Protein 7Y5S (pdb70)

Nearest PDB structures (foldseek):
  7y5s-assembly1_A  TM=1.002E+00  e=1.351E-89  Klebsiella phage Kp7
  7y5s-assembly1_A  TM=1.002E+00  e=1.212E-89  Klebsiella phage Kp7
  7y5s-assembly1_A  TM=1.002E+00  e=1.212E-89  Klebsiella phage Kp7

Organism: NCBI:txid2936515

Foldseek 3Di:
DPWDFDQDLVVLDDDACQVVLLVQLVVCLVVLVAEDEDEQHPHATEHEAADAQQHPPAAEDAADADPPGEHSGGHAYEYDAQDSYEHAYHYPWQETENYEHHHAADHAYSHEYEGYEAEYSDADDLQDAAGYEHYYYKNHAAYEYENYEYERGQEYYEYEHEDADPPCPPQLQADTMDYEHYHYEQYEYYAHQEHYEAEYERHAQDYYNAEYYNYEYEARAQAGEDHEFEYPCNSCVVPVPPDQLSRANEQEAYHDAYEYEYAQPRAYEYYYYYRYEAYAYEYEYHYEHEYEYEAEEQHAHEYAYYYDYPYDYHYYYNYQHPLLVPQARYDYLQWDHPWAQADDDEPLRHGPHTDIDQSQDCPVVAAWHWDWDDDDDTDIDIDGDPPPFQADFDWAADSSHDGHRIYTQWGCGPVRDDIDRRPDDFDWDDDPVRWGWTGDDVPDTDIPDPPDDDDDDPVGHDQWDDDQFWIAHPVGIHTPDPDPDDDADPVGGDDDDDDPPPDDD/DPWDFDQDLVVLDDDACQVVLLVQLVVCLVVLVAEDEDEQHPHATEHEAADAQQHPPAAEDAADADPPGEHSGGHAYEYDAQDSYEHAYHYPWQETENYEHHHAADHAYSHEYEGYEAEYSDADDLQDAAGYEHYYYKNHAAYEYENYEYERGQEYYEYEHEDADPPCPPQLQADTMDYEHYHYEQYEYYAHQEHYEAEYERHAQDYYNAEYYNYEYEARAQAGEDHEFEYPCNSCVVPVPPDQLSRANEQEAYHDAYEYEYAQPRAYEYYYYYRYEAYAYEYEYHYEHEYEYEAEEQHAHEYAYYYDYPYDYHYYYNYQHPLLVPQARYDYLQWGHPWAQADDDEPLRHGPHTDIDQSQDCPVVAAWHWDWDDDDDTDIDIDGDPPPFQADFDWAADSSHDGHRIYTQWGCGPVRDDIDRRPDDFDWDDDPVRWGWTGDDVPDTDIPDPPDDDDDDPVGHDQWDDDQFWIAHPVGIHTPDPDPDDDADPVGGDDDDDDPPPDDD/DPWDFDQDLVVLDDDACQVVLLVQLVVCLVVLVAEDEDEQHPHATEHEAADAQQHPPAAEDAADADPPGEHSGGHAYEYDAQDSYEHAYHYPWQETENYEHHHAADHAYSHEYEGYEAEYSDADDLQDAAGYEHYYYKNHAAYEYENYEYERGQEYYEYEHEDADPPCPPQLQADTMDYEHYHYEQYEYYAHQEHYEAEYERHAQDYYNAEYYNYEYEARAQAGEDHEFEYPCNSCVVPVPPDQLSRANEQEAYHDAYEYEYAQPRAYEYYYYYRYEAYAYEYEYHYEHEYEYEAEEQHAHEYAYYYDYPYDYHYYYNYQHPLLVPQARYDYLQWDHPWAQADDDEPLRHGPHTDIDQSQDCPVVAAWHWDWDDDDDTDIDIDGDPPPFQADFDWAADSSHDGHRIYTQWGCGPVRDDIDRRPDDFDWDDDPVRWGWTGDDVPDTDIPDPPDDDDDDPVGHDQWDDDQFWIAHPVGIHTPDPDPDDDADPVGGDDDDDDPPPDDD

Sequence (1515 aa):
FGAVADYNPTTKTGTDNTQAFRNAVAAAIAQNIRNVYAPGGPSAYMTTGEINLGGEGFTGGEGSRDVWRGITQGVHFFGDGPYSTIIAFNPPNTDAPCFSARGGWGTHSPRALSKLAIEPVNWADYNATSSGTGVLLQGCCFVPVTDVHIGRFHRGIHFWNKLQGTDDPTNTFTKGDFTEFNRITRVRVFNCDIDVDYQVSLGNNSFHGNSFTDCMCQINSYGGIGMRMWDDGSRNAIRPSSLPYEYIANVYNNKHEINWFGSDARTCYLMHIDKAQGRGCNGDMTVEAAVTLRAIGQYWYQSFGSLHSISAINTVVDGDTDTATRPVAFMWMNSAYPQVNFDGTDPLLTSGLTPRQYDLNNSGNTGMELLNIRGANTGAIWSIQNGAALGWILGRRAQADSRKGTRSVWQFSYNGEVIKSVSAANVGLQNSTGAGFGMLGDTLLRPYAASTISLGSPTYPFTRLRTTDWTVDTNGIVPVQDGIKNIGSSSLRVGTVFAATGTINFGAVADYNPTTKTGTDNTQAFRNAVAAAIAQNIRNVYAPGGPSAYMTTGEINLGGEGFTGGEGSRDVWRGITQGVHFFGDGPYSTIIAFNPPNTDAPCFSARGGWGTHSPRALSKLAIEPVNWADYNATSSGTGVLLQGCCFVPVTDVHIGRFHRGIHFWNKLQGTDDPTNTFTKGDFTEFNRITRVRVFNCDIDVDYQVSLGNNSFHGNSFTDCMCQINSYGGIGMRMWDDGSRNAIRPSSLPYEYIANVYNNKHEINWFGSDARTCYLMHIDKAQGRGCNGDMTVEAAVTLRAIGQYWYQSFGSLHSISAINTVVDGDTDTATRPVAFMWMNSAYPQVNFDGTDPLLTSGLTPRQYDLNNSGNTGMELLNIRGANTGAIWSIQNGAALGWILGRRAQADSRKGTRSVWQFSYNGEVIKSVSAANVGLQNSTGAGFGMLGDTLLRPYAASTISLGSPTYPFTRLRTTDWTVDTNGIVPVQDGIKNIGSSSLRVGTVFAATGTINFGAVADYNPTTKTGTDNTQAFRNAVAAAIAQNIRNVYAPGGPSAYMTTGEINLGGEGFTGGEGSRDVWRGITQGVHFFGDGPYSTIIAFNPPNTDAPCFSARGGWGTHSPRALSKLAIEPVNWADYNATSSGTGVLLQGCCFVPVTDVHIGRFHRGIHFWNKLQGTDDPTNTFTKGDFTEFNRITRVRVFNCDIDVDYQVSLGNNSFHGNSFTDCMCQINSYGGIGMRMWDDGSRNAIRPSSLPYEYIANVYNNKHEINWFGSDARTCYLMHIDKAQGRGCNGDMTVEAAVTLRAIGQYWYQSFGSLHSISAINTVVDGDTDTATRPVAFMWMNSAYPQVNFDGTDPLLTSGLTPRQYDLNNSGNTGMELLNIRGANTGAIWSIQNGAALGWILGRRAQADSRKGTRSVWQFSYNGEVIKSVSAANVGLQNSTGAGFGMLGDTLLRPYAASTISLGSPTYPFTRLRTTDWTVDTNGIVPVQDGIKNIGSSSLRVGTVFAATGTIN

Solvent-accessible surface area: 45911 Å² total; per-residue (Å²): 156,66,39,69,11,76,7,64,54,124,75,101,77,35,56,70,1,15,104,9,11,70,69,8,4,53,38,5,23,74,121,49,76,18,27,19,107,6,58,2,20,90,47,6,15,26,0,48,11,30,1,6,4,2,11,118,74,19,65,26,29,99,7,68,95,48,82,20,112,0,0,33,54,0,0,18,0,44,2,12,0,11,2,4,1,16,0,0,0,42,21,95,93,62,60,12,2,0,1,1,1,40,1,0,40,42,4,10,2,1,1,2,2,8,61,0,1,0,8,3,5,83,53,26,96,71,110,58,112,9,50,0,3,0,4,2,2,2,2,0,3,20,1,14,1,16,19,1,17,4,7,0,0,34,18,0,1,4,0,24,0,59,69,47,13,146,101,10,123,93,42,50,6,100,91,5,4,36,0,28,12,0,8,1,3,38,5,12,4,24,14,0,16,12,0,1,0,0,12,0,11,45,0,18,40,29,0,5,2,0,5,4,12,8,4,8,4,26,0,4,27,101,42,2,17,0,1,38,0,51,1,55,21,44,2,73,88,84,74,92,31,124,100,68,62,52,17,7,0,27,0,26,3,0,22,1,12,0,16,2,85,4,10,114,77,98,96,0,47,3,3,14,0,28,66,0,15,0,76,2,0,15,9,41,8,8,0,19,11,28,2,10,0,63,0,53,23,52,22,4,0,1,1,29,7,8,2,32,18,50,48,72,29,83,43,60,52,84,41,134,29,25,20,76,43,25,10,14,1,0,0,0,26,21,16,2,47,20,60,81,80,4,55,71,82,7,90,40,1,57,82,51,10,28,3,93,7,6,32,7,3,1,15,47,3,61,14,1,2,6,1,14,2,96,40,112,70,38,1,0,0,15,0,4,38,58,61,2,62,10,0,0,1,4,0,59,2,35,69,85,31,4,17,92,4,2,63,0,5,0,19,8,10,51,90,0,48,24,0,32,0,8,64,21,38,39,0,0,2,26,0,43,104,22,15,0,3,0,0,57,50,42,79,17,6,26,0,54,35,54,52,56,0,7,3,0,12,84,87,56,12,0,36,62,2,36,2,45,12,1,14,4,23,81,109,0,2,16,1,52,92,69,27,89,17,44,5,3,38,88,78,64,84,0,5,29,8,41,1,46,77,32,101,27,98,158,66,39,69,11,74,8,62,52,125,74,101,79,34,58,70,1,16,105,9,10,72,70,7,5,54,39,6,24,73,120,49,78,19,26,18,108,5,57,2,20,91,48,6,15,26,0,49,11,30,1,6,5,1,12,117,74,19,66,26,30,98,8,69,96,46,83,19,115,0,0,34,53,0,0,18,0,44,2,12,0,11,2,5,2,16,1,0,0,41,20,97,93,62,58,12,3,0,1,1,0,39,1,0,41,43,4,11,2,1,1,2,2,8,61,0,1,0,10,3,6,82,52,25,96,70,111,56,111,9,50,0,3,0,4,2,2,3,2,0,3,21,1,14,1,16,19,1,18,4,8,0,0,35,17,0,1,4,0,25,0,58,71,46,13,146,99,10,124,91,42,51,6,99,91,4,3,36,0,28,12,0,8,1,4,38,5,12,3,27,14,0,17,12,0,0,0,0,13,0,12,45,1,18,39,29,0,5,2,0,5,4,12,9,4,9,3,25,0,4,26,101,43,1,17,0,2,39,0,51,1,55,21,45,1,73,89,86,75,91,31,125,101,69,62,51,17,7,0,28,0,27,2,0,22,1,12,0,16,1,85,4,11,115,78,95,95,0,49,3,3,14,0,28,66,0,15,0,75,2,0,15,9,41,6,8,0,19,11,28,2,11,0,65,0,53,24,53,24,4,1,1,1,28,7,9,1,30,17,50,48,71,29,80,44,59,52,84,40,134,30,25,20,76,42,24,10,13,1,0,0,0,26,22,16,2,46,19,58,82,80,4,56,70,82,6,91,38,1,57,83,52,8,27,3,92,7,6,31,6,3,1,15,47,3,60,14,1,2,6,1,14,2,95,41,112,72,40,1,0,0,14,0,3,38,58,62,1,62,10,0,0,1,5,0,58,3,36,68,86,32,5,19,92,3,2,63,0,5,0,19,8,10,48,90,0,49,23,0,31,0,8,63,20,38,40,0,0,2,26,0,43,102,22,15,0,4,0,0,57,50,44,78,17,6,26,0,52,35,55,52,56,0,6,3,0,13,83,88,57,12,0,37,61,1,36,2,45,12,1,14,4,22,81,110,0,2,16,1,52,92,70,28,87,17,44,5,3,38,89,78,64,85,0,5,29,8,40,1,46,74,32,102,28,96,159,67,40,70,10,76,7,64,53,124,75,100,76,35,58,70,0,15,105,8,11,71,70,8,5,53,38,6,22,73,119,49,76,18,26,19,108,5,58,2,20,89,48,5,15,25,0,48,10,29,1,6,4,1,11,119,73,19,65,26,30,100,8,68,96,46,85,18,115,0,0,33,55,0,0,18,1,43,2,12,0,11,2,4,2,17,1,0,0,42,21,97,94,61,58,13,2,0,0,1,0,40,1,0,42,42,4,10,2,0,1,2,3,8,62,1,1,0,9,3,5,82,52,25,97,70,112,59,113,10,49,0,3,0,4,2,1,3,2,1,3,21,2,12,1,14,19,1,17,3,7,0,0,35,16,0,1,3,0,25,0,59,70,47,13,146,100,11,122,92,41,50,6,99,90,4,4,36,0,28,13,0,8,1,4,40,6,13,4,24,14,0,17,12,0,1,0,0,13,0,11,46,0,18,39,28,0,4,2,0,5,4,12,9,4,8,3,26,1,3,27,101,43,1,16,0,0,37,0,51,1,55,20,44,1,74,89,85,75,92,31,124,102,69,62,52,18,7,0,28,0,25,3,0,23,1,13,0,16,2,85,4,10,113,77,95,95,0,48,3,3,14,0,28,67,0,15,0,75,2,0,15,9,41,6,7,0,19,13,29,2,10,0,64,0,53,24,51,22,3,1,1,1,29,8,8,2,30,17,49,48,72,29,82,43,59,52,83,39,133,27,25,20,76,44,24,10,13,1,0,0,0,26,22,16,3,47,20,58,81,80,4,55,71,83,8,90,39,1,58,81,51,8,27,4,92,7,7,31,7,3,1,15,48,3,61,13,1,2,6,1,14,2,95,40,112,71,40,1,0,0,15,0,3,37,58,62,1,62,10,0,1,1,4,0,59,2,36,68,87,33,5,19,93,3,2,65,0,5,0,19,8,10,50,91,0,48,23,0,32,0,8,64,20,39,39,0,0,2,26,0,42,104,22,15,0,4,0,0,56,50,42,80,17,6,25,0,52,34,56,53,57,0,6,3,0,11,83,89,56,13,0,36,60,1,36,1,45,11,2,14,4,23,80,112,0,2,17,1,53,91,69,28,87,18,44,5,3,38,89,79,65,84,0,5,29,6,41,1,46,76,32,101,28,97

InterPro domains:
  IPR011050 Pectin lyase fold/virulence factor [SSF51126] (28-271)
  IPR012334 Pectin lyase fold [G3DSA:2.160.20.10] (2-328)
  IPR030392 Intramolecular chaperone auto-processing domain [PF13884] (544-606)
  IPR030392 Intramolecular chaperone auto-processing domain [PS51688] (544-668)
  IPR036388 Winged helix-like DNA-binding domain superfamily [G3DSA:1.10.10.10] (530-668)

Structure (mmCIF, N/CA/C/O backbone):
data_7Y5S
#
_entry.id   7Y5S
#
_cell.length_a   1.00
_cell.length_b   1.00
_cell.length_c   1.00
_cell.angle_alpha   90.00
_cell.angle_beta   90.00
_cell.angle_gamma   90.00
#
_symmetry.space_group_name_H-M   'P 1'
#
loop_
_atom_site.group_PDB
_atom_site.id
_atom_site.type_symbol
_atom_site.label_atom_id
_atom_site.label_alt_id
_atom_site.label_comp_id
_atom_site.label_asym_id
_atom_site.label_entity_id
_atom_site.label_seq_id
_atom_site.pdbx_PDB_ins_code
_atom_site.Cartn_x
_atom_site.Cartn_y
_atom_site.Cartn_z
_atom_site.occupancy
_atom_site.B_iso_or_equiv
_atom_site.auth_seq_id
_atom_site.auth_comp_id
_atom_site.auth_asym_id
_atom_site.auth_atom_id
_atom_site.pdbx_PDB_model_num
ATOM 1 N N . PHE A 1 38 ? 94.930 104.768 149.807 1.00 49.10 38 PHE A N 1
ATOM 2 C CA . PHE A 1 38 ? 93.478 104.752 149.691 1.00 49.10 38 PHE A CA 1
ATOM 3 C C . PHE A 1 38 ? 92.899 103.344 149.778 1.00 49.10 38 PHE A C 1
ATOM 4 O O . PHE A 1 38 ? 91.802 103.097 149.268 1.00 49.10 38 PHE A O 1
ATOM 12 N N . GLY A 1 39 ? 93.607 102.421 150.421 1.00 48.40 39 GLY A N 1
ATOM 13 C CA . GLY A 1 39 ? 93.108 101.073 150.595 1.00 48.40 39 GLY A CA 1
ATOM 14 C C . GLY A 1 39 ? 93.340 100.139 149.434 1.00 48.40 39 GLY A C 1
ATOM 15 O O . GLY A 1 39 ? 92.727 99.066 149.390 1.00 48.40 39 GLY A O 1
ATOM 16 N N . ALA A 1 40 ? 94.200 100.506 148.488 1.00 46.81 40 ALA A N 1
ATOM 17 C CA . ALA A 1 40 ? 94.505 99.658 147.344 1.00 46.81 40 ALA A CA 1
ATOM 18 C C . ALA A 1 40 ? 95.660 98.732 147.701 1.00 46.81 40 ALA A C 1
ATOM 19 O O . ALA A 1 40 ? 96.679 99.181 148.236 1.00 46.81 40 ALA A O 1
ATOM 21 N N . VAL A 1 41 ? 95.494 97.442 147.424 1.00 46.13 41 VAL A N 1
ATOM 22 C CA . VAL A 1 41 ? 96.546 96.453 147.620 1.00 46.13 41 VAL A CA 1
ATOM 23 C C . VAL A 1 41 ? 96.684 95.634 146.346 1.00 46.13 41 VAL A C 1
ATOM 24 O O . VAL A 1 41 ? 95.745 95.524 145.549 1.00 46.13 41 VAL A O 1
ATOM 28 N N . ALA A 1 42 ? 97.868 95.066 146.153 1.00 46.63 42 ALA A N 1
ATOM 29 C CA . ALA A 1 42 ? 98.185 94.260 144.978 1.00 46.63 42 ALA A CA 1
ATOM 30 C C . ALA A 1 42 ? 98.384 92.817 145.438 1.00 46.63 42 ALA A C 1
ATOM 31 O O . ALA A 1 42 ? 99.493 92.405 145.777 1.00 46.63 42 ALA A O 1
ATOM 33 N N . ASP A 1 43 ? 97.295 92.050 145.445 1.00 46.98 43 ASP A N 1
ATOM 34 C CA . ASP A 1 43 ? 97.325 90.659 145.887 1.00 46.98 43 ASP A CA 1
ATOM 35 C C . ASP A 1 43 ? 96.504 89.781 144.953 1.00 46.98 43 ASP A C 1
ATOM 36 O O . ASP A 1 43 ? 95.801 88.866 145.393 1.00 46.98 43 ASP A O 1
ATOM 41 N N . TYR A 1 44 ? 96.578 90.048 143.651 1.00 46.49 44 TYR A N 1
ATOM 42 C CA . TYR A 1 44 ? 95.833 89.249 142.688 1.00 46.49 44 TYR A CA 1
ATOM 43 C C . TYR A 1 44 ? 96.455 87.864 142.558 1.00 46.49 44 TYR A C 1
ATOM 44 O O . TYR A 1 44 ? 97.676 87.727 142.439 1.00 46.49 44 TYR A O 1
ATOM 53 N N . ASN A 1 45 ? 95.610 86.835 142.578 1.00 46.51 45 ASN A N 1
ATOM 54 C CA . ASN A 1 45 ? 96.066 85.457 142.436 1.00 46.51 45 ASN A CA 1
ATOM 55 C C . ASN A 1 45 ? 95.638 84.917 141.079 1.00 46.51 45 ASN A C 1
ATOM 56 O O . ASN A 1 45 ? 94.443 84.648 140.876 1.00 46.51 45 ASN A O 1
ATOM 61 N N . PRO A 1 46 ? 96.557 84.754 140.124 1.00 46.22 46 PRO A N 1
ATOM 62 C CA . PRO A 1 46 ? 96.159 84.227 138.807 1.00 46.22 46 PRO A CA 1
ATOM 63 C C . PRO A 1 46 ? 95.570 82.829 138.861 1.00 46.22 46 PRO A C 1
ATOM 64 O O . PRO A 1 46 ? 94.710 82.499 138.035 1.00 46.22 46 PRO A O 1
ATOM 68 N N . THR A 1 47 ? 96.014 81.992 139.802 1.00 46.99 47 THR A N 1
ATOM 69 C CA . THR A 1 47 ? 95.525 80.619 139.870 1.00 46.99 47 THR A CA 1
ATOM 70 C C . THR A 1 47 ? 94.032 80.576 140.175 1.00 46.99 47 THR A C 1
ATOM 71 O O . THR A 1 47 ? 93.276 79.831 139.539 1.00 46.99 47 THR A O 1
ATOM 75 N N . THR A 1 48 ? 93.584 81.380 141.137 1.00 46.42 48 THR A N 1
ATOM 76 C CA . THR A 1 48 ? 92.188 81.394 141.551 1.00 46.42 48 THR A CA 1
ATOM 77 C C . THR A 1 48 ? 91.396 82.544 140.945 1.00 46.42 48 THR A C 1
ATOM 78 O O . THR A 1 48 ? 90.166 82.550 141.052 1.00 46.42 48 THR A O 1
ATOM 82 N N . LYS A 1 49 ? 92.067 83.503 140.303 1.00 46.30 49 LYS A N 1
ATOM 83 C CA . LYS A 1 49 ? 91.413 84.662 139.690 1.00 46.30 49 LYS A CA 1
ATOM 84 C C . LYS A 1 49 ? 90.626 85.469 140.723 1.00 46.30 49 LYS A C 1
ATOM 85 O O . LYS A 1 49 ? 89.543 85.985 140.440 1.00 46.30 49 LYS A O 1
ATOM 91 N N . THR A 1 50 ? 91.176 85.581 141.931 1.00 46.56 50 THR A N 1
ATOM 92 C CA . THR A 1 50 ? 90.555 86.332 143.011 1.00 46.56 50 THR A CA 1
ATOM 93 C C . THR A 1 50 ? 91.542 87.350 143.565 1.00 46.56 50 THR A C 1
ATOM 94 O O . THR A 1 50 ? 92.760 87.199 143.444 1.00 46.56 50 THR A O 1
ATOM 98 N N . GLY A 1 51 ? 90.995 88.391 144.178 1.00 47.02 51 GLY A N 1
ATOM 99 C CA . GLY A 1 51 ? 91.814 89.418 144.787 1.00 47.02 51 GLY A CA 1
ATOM 100 C C . GLY A 1 51 ? 90.959 90.578 145.245 1.00 47.02 51 GLY A C 1
ATOM 101 O O . GLY A 1 51 ? 89.732 90.578 145.101 1.00 47.02 51 GLY A O 1
ATOM 102 N N . THR A 1 52 ? 91.637 91.576 145.805 1.00 46.89 52 THR A N 1
ATOM 103 C CA . THR A 1 52 ? 90.954 92.768 146.286 1.00 46.89 52 THR A CA 1
ATOM 104 C C . THR A 1 52 ? 90.604 93.682 145.119 1.00 46.89 52 THR A C 1
ATOM 105 O O . THR A 1 52 ? 91.439 93.942 144.248 1.00 46.89 52 THR A O 1
ATOM 109 N N . ASP A 1 53 ? 89.366 94.172 145.103 1.00 46.95 53 ASP A N 1
ATOM 110 C CA . ASP A 1 53 ? 88.907 95.070 144.049 1.00 46.95 53 ASP A CA 1
ATOM 111 C C . ASP A 1 53 ? 89.413 96.475 144.350 1.00 46.95 53 ASP A C 1
ATOM 112 O O . ASP A 1 53 ? 88.991 97.099 145.329 1.00 46.95 53 ASP A O 1
ATOM 117 N N . ASN A 1 54 ? 90.317 96.975 143.509 1.00 46.26 54 ASN A N 1
ATOM 118 C CA . ASN A 1 54 ? 90.964 98.260 143.726 1.00 46.26 54 ASN A CA 1
ATOM 119 C C . ASN A 1 54 ? 90.349 99.385 142.902 1.00 46.26 54 ASN A C 1
ATOM 120 O O . ASN A 1 54 ? 90.917 100.480 142.852 1.00 46.26 54 ASN A O 1
ATOM 125 N N . THR A 1 55 ? 89.210 99.140 142.248 1.00 45.72 55 THR A N 1
ATOM 126 C CA . THR A 1 55 ? 88.586 100.189 141.446 1.00 45.72 55 THR A CA 1
ATOM 127 C C . THR A 1 55 ? 88.106 101.347 142.317 1.00 45.72 55 THR A C 1
ATOM 128 O O . THR A 1 55 ? 88.259 102.516 141.943 1.00 45.72 55 THR A O 1
ATOM 132 N N . GLN A 1 56 ? 87.539 101.046 143.488 1.00 45.54 56 GLN A N 1
ATOM 133 C CA . GLN A 1 56 ? 87.083 102.107 144.378 1.00 45.54 56 GLN A CA 1
ATOM 134 C C . GLN A 1 56 ? 88.257 102.903 144.933 1.00 45.54 56 GLN A C 1
ATOM 135 O O . GLN A 1 56 ? 88.189 104.133 145.031 1.00 45.54 56 GLN A O 1
ATOM 141 N N . ALA A 1 57 ? 89.341 102.218 145.302 1.00 45.09 57 ALA A N 1
ATOM 142 C CA . ALA A 1 57 ? 90.526 102.916 145.788 1.00 45.09 57 ALA A CA 1
ATOM 143 C C . ALA A 1 57 ? 91.128 103.799 144.703 1.00 45.09 57 ALA A C 1
ATOM 144 O O . ALA A 1 57 ? 91.541 104.934 144.972 1.00 45.09 57 ALA A O 1
ATOM 146 N N . PHE A 1 58 ? 91.184 103.297 143.467 1.00 45.26 58 PHE A N 1
ATOM 147 C CA . PHE A 1 58 ? 91.699 104.100 142.362 1.00 45.26 58 PHE A CA 1
ATOM 148 C C . PHE A 1 58 ? 90.824 105.323 142.118 1.00 45.26 58 PHE A C 1
ATOM 149 O O . PHE A 1 58 ? 91.335 106.427 141.889 1.00 45.26 58 PHE A O 1
ATOM 157 N N . ARG A 1 59 ? 89.501 105.146 142.160 1.00 45.26 59 ARG A N 1
ATOM 158 C CA . ARG A 1 59 ? 88.596 106.274 141.966 1.00 45.26 59 ARG A CA 1
ATOM 159 C C . ARG A 1 59 ? 88.750 107.306 143.076 1.00 45.26 59 ARG A C 1
ATOM 160 O O . ARG A 1 59 ? 88.742 108.515 142.816 1.00 45.26 59 ARG A O 1
ATOM 168 N N . ASN A 1 60 ? 88.887 106.848 144.323 1.00 44.73 60 ASN A N 1
ATOM 169 C CA . ASN A 1 60 ? 89.092 107.770 145.435 1.00 44.73 60 ASN A CA 1
ATOM 170 C C . ASN A 1 60 ? 90.406 108.525 145.289 1.00 44.73 60 ASN A C 1
ATOM 171 O O . ASN A 1 60 ? 90.471 109.729 145.561 1.00 44.73 60 ASN A O 1
ATOM 176 N N . ALA A 1 61 ? 91.466 107.833 144.864 1.00 43.69 61 ALA A N 1
ATOM 177 C CA . ALA A 1 61 ? 92.745 108.498 144.644 1.00 43.69 61 ALA A CA 1
ATOM 178 C C . ALA A 1 61 ? 92.638 109.548 143.546 1.00 43.69 61 ALA A C 1
ATOM 179 O O . ALA A 1 61 ? 93.174 110.653 143.679 1.00 43.69 61 ALA A O 1
ATOM 181 N N . VAL A 1 62 ? 91.943 109.219 142.455 1.00 43.47 62 VAL A N 1
ATOM 182 C CA . VAL A 1 62 ? 91.770 110.174 141.363 1.00 43.47 62 VAL A CA 1
ATOM 183 C C . VAL A 1 62 ? 90.988 111.393 141.837 1.00 43.47 62 VAL A C 1
ATOM 184 O O . VAL A 1 62 ? 91.350 112.539 141.538 1.00 43.47 62 VAL A O 1
ATOM 188 N N . ALA A 1 63 ? 89.908 111.167 142.590 1.00 43.15 63 ALA A N 1
ATOM 189 C CA . ALA A 1 63 ? 89.103 112.281 143.085 1.00 43.15 63 ALA A CA 1
ATOM 190 C C . ALA A 1 63 ? 89.899 113.162 144.038 1.00 43.15 63 ALA A C 1
ATOM 191 O O . ALA A 1 63 ? 89.813 114.395 143.973 1.00 43.15 63 ALA A O 1
ATOM 193 N N . ALA A 1 64 ? 90.676 112.551 144.936 1.00 43.37 64 ALA A N 1
ATOM 194 C CA . ALA A 1 64 ? 91.488 113.329 145.866 1.00 43.37 64 ALA A CA 1
ATOM 195 C C . ALA A 1 64 ? 92.562 114.121 145.131 1.00 43.37 64 ALA A C 1
ATOM 196 O O . ALA A 1 64 ? 92.853 115.268 145.489 1.00 43.37 64 ALA A O 1
ATOM 198 N N . ALA A 1 65 ? 93.171 113.519 144.106 1.00 44.30 65 ALA A N 1
ATOM 199 C CA . ALA A 1 65 ? 94.165 114.231 143.312 1.00 44.30 65 ALA A CA 1
ATOM 200 C C . ALA A 1 65 ? 93.544 115.421 142.590 1.00 44.30 65 ALA A C 1
ATOM 201 O O . ALA A 1 65 ? 94.146 116.499 142.524 1.00 44.30 65 ALA A O 1
ATOM 203 N N . ILE A 1 66 ? 92.343 115.242 142.038 1.00 44.28 66 ILE A N 1
ATOM 204 C CA . ILE A 1 66 ? 91.678 116.334 141.335 1.00 44.28 66 ILE A CA 1
ATOM 205 C C . ILE A 1 66 ? 91.300 117.450 142.303 1.00 44.28 66 ILE A C 1
ATOM 206 O O . ILE A 1 66 ? 91.494 118.636 142.008 1.00 44.28 66 ILE A O 1
ATOM 211 N N . ALA A 1 67 ? 90.761 117.090 143.471 1.00 44.43 67 ALA A N 1
ATOM 212 C CA . ALA A 1 67 ? 90.249 118.096 144.397 1.00 44.43 67 ALA A CA 1
ATOM 213 C C . ALA A 1 67 ? 91.355 119.016 144.899 1.00 44.43 67 ALA A C 1
ATOM 214 O O . ALA A 1 67 ? 91.155 120.230 145.018 1.00 44.43 67 ALA A O 1
ATOM 216 N N . GLN A 1 68 ? 92.525 118.460 145.199 1.00 45.86 68 GLN A N 1
ATOM 217 C CA . GLN A 1 68 ? 93.635 119.233 145.741 1.00 45.86 68 GLN A CA 1
ATOM 218 C C . GLN A 1 68 ? 94.579 119.755 144.666 1.00 45.86 68 GLN A C 1
ATOM 219 O O . GLN A 1 68 ? 95.629 120.312 145.004 1.00 45.86 68 GLN A O 1
ATOM 225 N N . ASN A 1 69 ? 94.240 119.573 143.391 1.00 46.25 69 ASN A N 1
ATOM 226 C CA . ASN A 1 69 ? 95.006 120.048 142.240 1.00 46.25 69 ASN A CA 1
ATOM 227 C C . ASN A 1 69 ? 96.374 119.386 142.120 1.00 46.25 69 ASN A C 1
ATOM 228 O O . ASN A 1 69 ? 97.214 119.852 141.340 1.00 46.25 69 ASN A O 1
ATOM 233 N N . ILE A 1 70 ? 96.624 118.316 142.870 1.00 46.36 70 ILE A N 1
ATOM 234 C CA . ILE A 1 70 ? 97.848 117.526 142.717 1.00 46.36 70 ILE A CA 1
ATOM 235 C C . ILE A 1 70 ? 97.532 116.448 141.680 1.00 46.36 70 ILE A C 1
ATOM 236 O O . ILE A 1 70 ? 97.206 115.304 141.999 1.00 46.36 70 ILE A O 1
ATOM 241 N N . ARG A 1 71 ? 97.651 116.824 140.408 1.00 46.73 71 ARG A N 1
ATOM 242 C CA . ARG A 1 71 ? 97.116 116.029 139.303 1.00 46.73 71 ARG A CA 1
ATOM 243 C C . ARG A 1 71 ? 98.105 114.931 138.905 1.00 46.73 71 ARG A C 1
ATOM 244 O O . ARG A 1 71 ? 98.691 114.929 137.820 1.00 46.73 71 ARG A O 1
ATOM 252 N N . ASN A 1 72 ? 98.274 113.977 139.819 1.00 46.64 72 ASN A N 1
ATOM 253 C CA . ASN A 1 72 ? 99.071 112.787 139.552 1.00 46.64 72 ASN A CA 1
ATOM 254 C C . ASN A 1 72 ? 98.777 111.743 140.620 1.00 46.64 72 ASN A C 1
ATOM 255 O O . ASN A 1 72 ? 98.653 112.075 141.802 1.00 46.64 72 ASN A O 1
ATOM 260 N N . VAL A 1 73 ? 98.660 110.488 140.193 1.00 46.71 73 VAL A N 1
ATOM 261 C CA . VAL A 1 73 ? 98.469 109.353 141.089 1.00 46.71 73 VAL A CA 1
ATOM 262 C C . VAL A 1 73 ? 99.536 108.315 140.772 1.00 46.71 73 VAL A C 1
ATOM 263 O O . VAL A 1 73 ? 99.736 107.961 139.605 1.00 46.71 73 VAL A O 1
ATOM 267 N N . TYR A 1 74 ? 100.212 107.830 141.807 1.00 48.40 74 TYR A N 1
ATOM 268 C CA . TYR A 1 74 ? 101.317 106.890 141.669 1.00 48.40 74 TYR A CA 1
ATOM 269 C C . TYR A 1 74 ? 100.848 105.491 142.047 1.00 48.40 74 TYR A C 1
ATOM 270 O O . TYR A 1 74 ? 100.233 105.301 143.101 1.00 48.40 74 TYR A O 1
ATOM 279 N N . ALA A 1 75 ? 101.131 104.522 141.182 1.00 48.21 75 ALA A N 1
ATOM 280 C CA . ALA A 1 75 ? 100.796 103.119 141.429 1.00 48.21 75 ALA A CA 1
ATOM 281 C C . ALA A 1 75 ? 102.077 102.301 141.459 1.00 48.21 75 ALA A C 1
ATOM 282 O O . ALA A 1 75 ? 102.602 101.926 140.395 1.00 48.21 75 ALA A O 1
ATOM 284 N N . PRO A 1 76 ? 102.622 102.002 142.635 1.00 48.06 76 PRO A N 1
ATOM 285 C CA . PRO A 1 76 ? 103.878 101.248 142.698 1.00 48.06 76 PRO A CA 1
ATOM 286 C C . PRO A 1 76 ? 103.683 99.786 142.327 1.00 48.06 76 PRO A C 1
ATOM 287 O O . PRO A 1 76 ? 102.576 99.243 142.351 1.00 48.06 76 PRO A O 1
ATOM 291 N N . GLY A 1 77 ? 104.799 99.148 141.981 1.00 48.03 77 GLY A N 1
ATOM 292 C CA . GLY A 1 77 ? 104.809 97.753 141.585 1.00 48.03 77 GLY A CA 1
ATOM 293 C C . GLY A 1 77 ? 104.832 96.788 142.752 1.00 48.03 77 GLY A C 1
ATOM 294 O O . GLY A 1 77 ? 105.882 96.231 143.082 1.00 48.03 77 GLY A O 1
ATOM 295 N N . GLY A 1 78 ? 103.681 96.590 143.394 1.00 47.39 78 GLY A N 1
ATOM 296 C CA . GLY A 1 78 ? 103.582 95.724 144.545 1.00 47.39 78 GLY A CA 1
ATOM 297 C C . GLY A 1 78 ? 103.843 94.263 144.232 1.00 47.39 78 GLY A C 1
ATOM 298 O O . GLY A 1 78 ? 104.298 93.904 143.141 1.00 47.39 78 GLY A O 1
ATOM 299 N N . PRO A 1 79 ? 103.554 93.387 145.199 1.00 46.76 79 PRO A N 1
ATOM 300 C CA . PRO A 1 79 ? 103.873 91.960 145.018 1.00 46.76 79 PRO A CA 1
ATOM 301 C C . PRO A 1 79 ? 103.163 91.314 143.842 1.00 46.76 79 PRO A C 1
ATOM 302 O O . PRO A 1 79 ? 103.678 90.339 143.282 1.00 46.76 79 PRO A O 1
ATOM 306 N N . SER A 1 80 ? 102.000 91.820 143.451 1.00 47.57 80 SER A N 1
ATOM 307 C CA . SER A 1 80 ? 101.225 91.218 142.373 1.00 47.57 80 SER A CA 1
ATOM 308 C C . SER A 1 80 ? 100.493 92.334 141.634 1.00 47.57 80 SER A C 1
ATOM 309 O O . SER A 1 80 ? 100.836 93.512 141.764 1.00 47.57 80 SER A O 1
ATOM 312 N N . ALA A 1 81 ? 99.491 91.958 140.845 1.00 46.84 81 ALA A N 1
ATOM 313 C CA . ALA A 1 81 ? 98.718 92.918 140.076 1.00 46.84 81 ALA A CA 1
ATOM 314 C C . ALA A 1 81 ? 97.596 93.517 140.920 1.00 46.84 81 ALA A C 1
ATOM 315 O O . ALA A 1 81 ? 97.105 92.911 141.875 1.00 46.84 81 ALA A O 1
ATOM 317 N N . TYR A 1 82 ? 97.197 94.730 140.550 1.00 46.53 82 TYR A N 1
ATOM 318 C CA . TYR A 1 82 ? 96.031 95.375 141.136 1.00 46.53 82 TYR A CA 1
ATOM 319 C C . TYR A 1 82 ? 94.790 94.924 140.379 1.00 46.53 82 TYR A C 1
ATOM 320 O O . TYR A 1 82 ? 94.703 95.102 139.160 1.00 46.53 82 TYR A O 1
ATOM 329 N N . MET A 1 83 ? 93.840 94.332 141.095 1.00 46.35 83 MET A N 1
ATOM 330 C CA . MET A 1 83 ? 92.622 93.820 140.482 1.00 46.35 83 MET A CA 1
ATOM 331 C C . MET A 1 83 ? 91.595 94.943 140.395 1.00 46.35 83 MET A C 1
ATOM 332 O O . MET A 1 83 ? 91.184 95.498 141.420 1.00 46.35 83 MET A O 1
ATOM 337 N N . THR A 1 84 ? 91.181 95.269 139.175 1.00 45.92 84 THR A N 1
ATOM 338 C CA . THR A 1 84 ? 90.220 96.329 138.915 1.00 45.92 84 THR A CA 1
ATOM 339 C C . THR A 1 84 ? 89.031 95.760 138.157 1.00 45.92 84 THR A C 1
ATOM 340 O O . THR A 1 84 ? 89.200 95.021 137.182 1.00 45.92 84 THR A O 1
ATOM 344 N N . THR A 1 85 ? 87.826 96.105 138.610 1.00 45.95 85 THR A N 1
ATOM 345 C CA . THR A 1 85 ? 86.599 95.629 137.993 1.00 45.95 85 THR A CA 1
ATOM 346 C C . THR A 1 85 ? 85.808 96.735 137.307 1.00 45.95 85 THR A C 1
ATOM 347 O O . THR A 1 85 ? 84.942 96.435 136.477 1.00 45.95 85 THR A O 1
ATOM 351 N N . GLY A 1 86 ? 86.101 98.005 137.602 1.00 46.77 86 GLY A N 1
ATOM 352 C CA . GLY A 1 86 ? 85.356 99.108 137.040 1.00 46.77 86 GLY A CA 1
ATOM 353 C C . GLY A 1 86 ? 86.259 100.037 136.246 1.00 46.77 86 GLY A C 1
ATOM 354 O O . GLY A 1 86 ? 87.486 99.916 136.259 1.00 46.77 86 GLY A O 1
ATOM 355 N N . GLU A 1 87 ? 85.616 100.970 135.550 1.00 47.39 87 GLU A N 1
ATOM 356 C CA . GLU A 1 87 ? 86.331 101.910 134.700 1.00 47.39 87 GLU A CA 1
ATOM 357 C C . GLU A 1 87 ? 87.025 102.981 135.532 1.00 47.39 87 GLU A C 1
ATOM 358 O O . GLU A 1 87 ? 86.533 103.391 136.587 1.00 47.39 87 GLU A O 1
ATOM 364 N N . ILE A 1 88 ? 88.181 103.433 135.051 1.00 46.85 88 ILE A N 1
ATOM 365 C CA . ILE A 1 88 ? 88.896 104.569 135.622 1.00 46.85 88 ILE A CA 1
ATOM 366 C C . ILE A 1 88 ? 88.783 105.721 134.633 1.00 46.85 88 ILE A C 1
ATOM 367 O O . ILE A 1 88 ? 89.199 105.596 133.474 1.00 46.85 88 ILE A O 1
ATOM 372 N N . ASN A 1 89 ? 88.220 106.841 135.089 1.00 48.01 89 ASN A N 1
ATOM 373 C CA . ASN A 1 89 ? 87.891 107.934 134.180 1.00 48.01 89 ASN A CA 1
ATOM 374 C C . ASN A 1 89 ? 89.083 108.838 133.893 1.00 48.01 89 ASN A C 1
ATOM 375 O O . ASN A 1 89 ? 89.104 109.506 132.852 1.00 48.01 89 ASN A O 1
ATOM 380 N N . LEU A 1 90 ? 90.053 108.905 134.810 1.00 46.95 90 LEU A N 1
ATOM 381 C CA . LEU A 1 90 ? 91.242 109.743 134.674 1.00 46.95 90 LEU A CA 1
ATOM 382 C C . LEU A 1 90 ? 90.889 111.227 134.690 1.00 46.95 90 LEU A C 1
ATOM 383 O O . LEU A 1 90 ? 91.770 112.084 134.577 1.00 46.95 90 LEU A O 1
ATOM 388 N N . GLY A 1 91 ? 89.602 111.537 134.829 1.00 47.31 91 GLY A N 1
ATOM 389 C CA . GLY A 1 91 ? 89.140 112.905 134.933 1.00 47.31 91 GLY A CA 1
ATOM 390 C C . GLY A 1 91 ? 88.106 113.048 136.029 1.00 47.31 91 GLY A C 1
ATOM 391 O O . GLY A 1 91 ? 87.538 114.125 136.230 1.00 47.31 91 GLY A O 1
ATOM 392 N N . GLY A 1 92 ? 87.860 111.960 136.744 1.00 48.77 92 GLY A N 1
ATOM 393 C CA . GLY A 1 92 ? 86.884 111.945 137.821 1.00 48.77 92 GLY A CA 1
ATOM 394 C C . GLY A 1 92 ? 85.504 111.543 137.341 1.00 48.77 92 GLY A C 1
ATOM 395 O O . GLY A 1 92 ? 85.119 111.765 136.193 1.00 48.77 92 GLY A O 1
ATOM 396 N N . GLU A 1 93 ? 84.747 110.927 138.246 1.00 51.57 93 GLU A N 1
ATOM 397 C CA . GLU A 1 93 ? 83.376 110.549 137.933 1.00 51.57 93 GLU A CA 1
ATOM 398 C C . GLU A 1 93 ? 82.530 111.792 137.692 1.00 51.57 93 GLU A C 1
ATOM 399 O O . GLU A 1 93 ? 82.600 112.764 138.451 1.00 51.57 93 GLU A O 1
ATOM 405 N N . GLY A 1 94 ? 81.728 111.757 136.631 1.00 50.61 94 GLY A N 1
ATOM 406 C CA . GLY A 1 94 ? 80.946 112.902 136.218 1.00 50.61 94 GLY A CA 1
ATOM 407 C C . GLY A 1 94 ? 81.543 113.705 135.084 1.00 50.61 94 GLY A C 1
ATOM 408 O O . GLY A 1 94 ? 80.921 114.680 134.646 1.00 50.61 94 GLY A O 1
ATOM 409 N N . PHE A 1 95 ? 82.723 113.330 134.600 1.00 48.10 95 PHE A N 1
ATOM 410 C CA . PHE A 1 95 ? 83.376 113.988 133.471 1.00 48.10 95 PHE A CA 1
ATOM 411 C C . PHE A 1 95 ? 83.298 113.019 132.293 1.00 48.10 95 PHE A C 1
ATOM 412 O O . PHE A 1 95 ? 84.222 112.242 132.047 1.00 48.10 95 PHE A O 1
ATOM 420 N N . THR A 1 96 ? 82.185 113.074 131.562 1.00 49.00 96 THR A N 1
ATOM 421 C CA . THR A 1 96 ? 81.920 112.128 130.488 1.00 49.00 96 THR A CA 1
ATOM 422 C C . THR A 1 96 ? 81.851 112.769 129.109 1.00 49.00 96 THR A C 1
ATOM 423 O O . THR A 1 96 ? 81.917 112.048 128.107 1.00 49.00 96 THR A O 1
ATOM 427 N N . GLY A 1 97 ? 81.727 114.089 129.022 1.00 48.38 97 GLY A N 1
ATOM 428 C CA . GLY A 1 97 ? 81.637 114.736 127.730 1.00 48.38 97 GLY A CA 1
ATOM 429 C C . GLY A 1 97 ? 81.460 116.233 127.886 1.00 48.38 97 GLY A C 1
ATOM 430 O O . GLY A 1 97 ? 81.482 116.770 128.995 1.00 48.38 97 GLY A O 1
ATOM 431 N N . GLY A 1 98 ? 81.286 116.893 126.744 1.00 49.47 98 GLY A N 1
ATOM 432 C CA . GLY A 1 98 ? 81.134 118.332 126.727 1.00 49.47 98 GLY A CA 1
ATOM 433 C C . GLY A 1 98 ? 82.451 119.043 126.988 1.00 49.47 98 GLY A C 1
ATOM 434 O O . GLY A 1 98 ? 83.535 118.456 126.940 1.00 49.47 98 GLY A O 1
ATOM 435 N N . GLU A 1 99 ? 82.343 120.339 127.269 1.00 52.59 99 GLU A N 1
ATOM 436 C CA . GLU A 1 99 ? 83.501 121.149 127.619 1.00 52.59 99 GLU A CA 1
ATOM 437 C C . GLU A 1 99 ? 83.828 120.963 129.093 1.00 52.59 99 GLU A C 1
ATOM 438 O O . GLU A 1 99 ? 82.948 121.086 129.952 1.00 52.59 99 GLU A O 1
ATOM 444 N N . GLY A 1 100 ? 85.088 120.663 129.382 1.00 51.56 100 GLY A N 1
ATOM 445 C CA . GLY A 1 100 ? 85.527 120.551 130.755 1.00 51.56 100 GLY A CA 1
ATOM 446 C C . GLY A 1 100 ? 85.663 121.908 131.417 1.00 51.56 100 GLY A C 1
ATOM 447 O O . GLY A 1 100 ? 85.609 122.960 130.780 1.00 51.56 100 GLY A O 1
ATOM 448 N N . SER A 1 101 ? 85.836 121.877 132.735 1.00 51.48 101 SER A N 1
ATOM 449 C CA . SER A 1 101 ? 86.040 123.110 133.481 1.00 51.48 101 SER A CA 1
ATOM 450 C C . SER A 1 101 ? 87.353 123.757 133.061 1.00 51.48 101 SER A C 1
ATOM 451 O O . SER A 1 101 ? 88.427 123.168 133.218 1.00 51.48 101 SER A O 1
ATOM 454 N N . ARG A 1 102 ? 87.266 124.972 132.528 1.00 51.19 102 ARG A N 1
ATOM 455 C CA . ARG A 1 102 ? 88.414 125.667 131.967 1.00 51.19 102 ARG A CA 1
ATOM 456 C C . ARG A 1 102 ? 88.765 126.866 132.835 1.00 51.19 102 ARG A C 1
ATOM 457 O O . ARG A 1 102 ? 87.884 127.616 133.264 1.00 51.19 102 ARG A O 1
ATOM 465 N N . ASP A 1 103 ? 90.059 127.041 133.085 1.00 51.78 103 ASP A N 1
ATOM 466 C CA . ASP A 1 103 ? 90.547 128.155 133.881 1.00 51.78 103 ASP A CA 1
ATOM 467 C C . ASP A 1 103 ? 90.599 129.415 133.017 1.00 51.78 103 ASP A C 1
ATOM 468 O O . ASP A 1 103 ? 89.988 129.490 131.947 1.00 51.78 103 ASP A O 1
ATOM 473 N N . VAL A 1 104 ? 91.326 130.431 133.490 1.00 51.45 104 VAL A N 1
ATOM 474 C CA . VAL A 1 104 ? 91.442 131.684 132.754 1.00 51.45 104 VAL A CA 1
ATOM 475 C C . VAL A 1 104 ? 92.476 131.594 131.641 1.00 51.45 104 VAL A C 1
ATOM 476 O O . VAL A 1 104 ? 92.726 132.594 130.955 1.00 51.45 104 VAL A O 1
ATOM 480 N N . TRP A 1 105 ? 93.101 130.429 131.458 1.00 50.16 105 TRP A N 1
ATOM 481 C CA . TRP A 1 105 ? 94.203 130.257 130.522 1.00 50.16 105 TRP A CA 1
ATOM 482 C C . TRP A 1 105 ? 93.877 129.273 129.406 1.00 50.16 105 TRP A C 1
ATOM 483 O O . TRP A 1 105 ? 94.794 128.765 128.754 1.00 50.16 105 TRP A O 1
ATOM 494 N N . ARG A 1 106 ? 92.592 129.005 129.176 1.00 52.36 106 ARG A N 1
ATOM 495 C CA . ARG A 1 106 ? 92.137 128.121 128.107 1.00 52.36 106 ARG A CA 1
ATOM 496 C C . ARG A 1 106 ? 92.674 126.702 128.297 1.00 52.36 106 ARG A C 1
ATOM 497 O O . ARG A 1 106 ? 93.308 126.127 127.408 1.00 52.36 106 ARG A O 1
ATOM 505 N N . GLY A 1 107 ? 92.427 126.137 129.470 1.00 50.72 107 GLY A N 1
ATOM 506 C CA . GLY A 1 107 ? 92.875 124.784 129.756 1.00 50.72 107 GLY A CA 1
ATOM 507 C C . GLY A 1 107 ? 91.984 124.100 130.765 1.00 50.72 107 GLY A C 1
ATOM 508 O O . GLY A 1 107 ? 91.435 124.737 131.669 1.00 50.72 107 GLY A O 1
ATOM 509 N N . ILE A 1 108 ? 91.860 122.783 130.620 1.00 49.23 108 ILE A N 1
ATOM 510 C CA . ILE A 1 108 ? 91.004 121.986 131.493 1.00 49.23 108 ILE A CA 1
ATOM 511 C C . ILE A 1 108 ? 91.707 121.779 132.827 1.00 49.23 108 ILE A C 1
ATOM 512 O O . ILE A 1 108 ? 92.895 121.438 132.873 1.00 49.23 108 ILE A O 1
ATOM 517 N N . THR A 1 109 ? 90.980 122.001 133.922 1.00 49.36 109 THR A N 1
ATOM 518 C CA . THR A 1 109 ? 91.527 121.764 135.252 1.00 49.36 109 THR A CA 1
ATOM 519 C C . THR A 1 109 ? 91.266 120.348 135.748 1.00 49.36 109 THR A C 1
ATOM 520 O O . THR A 1 109 ? 91.933 119.895 136.686 1.00 49.36 109 THR A O 1
ATOM 524 N N . GLN A 1 110 ? 90.315 119.645 135.141 1.00 49.43 110 GLN A N 1
ATOM 525 C CA . GLN A 1 110 ? 89.940 118.309 135.581 1.00 49.43 110 GLN A CA 1
ATOM 526 C C . GLN A 1 110 ? 90.843 117.280 134.909 1.00 49.43 110 GLN A C 1
ATOM 527 O O . GLN A 1 110 ? 90.825 117.143 133.681 1.00 49.43 110 GLN A O 1
ATOM 533 N N . GLY A 1 111 ? 91.633 116.559 135.705 1.00 46.92 111 GLY A N 1
ATOM 534 C CA . GLY A 1 111 ? 92.487 115.522 135.155 1.00 46.92 111 GLY A CA 1
ATOM 535 C C . GLY A 1 111 ? 93.520 114.954 136.109 1.00 46.92 111 GLY A C 1
ATOM 536 O O . GLY A 1 111 ? 93.847 115.574 137.127 1.00 46.92 111 GLY A O 1
ATOM 537 N N . VAL A 1 112 ? 94.041 113.772 135.785 1.00 45.98 112 VAL A N 1
ATOM 538 C CA . VAL A 1 112 ? 95.046 113.083 136.591 1.00 45.98 112 VAL A CA 1
ATOM 539 C C . VAL A 1 112 ? 96.071 112.446 135.663 1.00 45.98 112 VAL A C 1
ATOM 540 O O . VAL A 1 112 ? 95.714 111.862 134.633 1.00 45.98 112 VAL A O 1
ATOM 544 N N . HIS A 1 113 ? 97.348 112.558 136.029 1.00 46.22 113 HIS A N 1
ATOM 545 C CA . HIS A 1 113 ? 98.436 111.854 135.352 1.00 46.22 113 HIS A CA 1
ATOM 546 C C . HIS A 1 113 ? 98.690 110.554 136.107 1.00 46.22 113 HIS A C 1
ATOM 547 O O . HIS A 1 113 ? 99.331 110.551 137.161 1.00 46.22 113 HIS A O 1
ATOM 554 N N . PHE A 1 114 ? 98.186 109.448 135.566 1.00 46.51 114 PHE A N 1
ATOM 555 C CA . PHE A 1 114 ? 98.324 108.137 136.193 1.00 46.51 114 PHE A CA 1
ATOM 556 C C . PHE A 1 114 ? 99.587 107.471 135.659 1.00 46.51 114 PHE A C 1
ATOM 557 O O . PHE A 1 114 ? 99.676 107.157 134.468 1.00 46.51 114 PHE A O 1
ATOM 565 N N . PHE A 1 115 ? 100.560 107.246 136.537 1.00 46.85 115 PHE A N 1
ATOM 566 C CA . PHE A 1 115 ? 101.815 106.621 136.148 1.00 46.85 115 PHE A CA 1
ATOM 567 C C . PHE A 1 115 ? 102.199 105.574 137.183 1.00 46.85 115 PHE A C 1
ATOM 568 O O . PHE A 1 115 ? 101.797 105.642 138.347 1.00 46.85 115 PHE A O 1
ATOM 576 N N . GLY A 1 116 ? 102.984 104.596 136.738 1.00 48.65 116 GLY A N 1
ATOM 577 C CA . GLY A 1 116 ? 103.433 103.530 137.609 1.00 48.65 116 GLY A CA 1
ATOM 578 C C . GLY A 1 116 ? 104.934 103.515 137.814 1.00 48.65 116 GLY A C 1
ATOM 579 O O . GLY A 1 116 ? 105.541 104.553 138.096 1.00 48.65 116 GLY A O 1
ATOM 580 N N . ASP A 1 117 ? 105.546 102.338 137.673 1.00 49.52 117 ASP A N 1
ATOM 581 C CA . ASP A 1 117 ? 106.979 102.179 137.863 1.00 49.52 117 ASP A CA 1
ATOM 582 C C . ASP A 1 117 ? 107.731 101.801 136.597 1.00 49.52 117 ASP A C 1
ATOM 583 O O . ASP A 1 117 ? 108.934 102.065 136.514 1.00 49.52 117 ASP A O 1
ATOM 588 N N . GLY A 1 118 ? 107.063 101.195 135.619 1.00 48.71 118 GLY A N 1
ATOM 589 C CA . GLY A 1 118 ? 107.702 100.796 134.390 1.00 48.71 118 GLY A CA 1
ATOM 590 C C . GLY A 1 118 ? 106.726 100.158 133.425 1.00 48.71 118 GLY A C 1
ATOM 591 O O . GLY A 1 118 ? 105.552 99.945 133.746 1.00 48.71 118 GLY A O 1
ATOM 592 N N . PRO A 1 119 ? 107.196 99.840 132.215 1.00 48.66 119 PRO A N 1
ATOM 593 C CA . PRO A 1 119 ? 106.300 99.223 131.222 1.00 48.66 119 PRO A CA 1
ATOM 594 C C . PRO A 1 119 ? 105.685 97.916 131.690 1.00 48.66 119 PRO A C 1
ATOM 595 O O . PRO A 1 119 ? 104.524 97.637 131.363 1.00 48.66 119 PRO A O 1
ATOM 599 N N . TYR A 1 120 ? 106.424 97.107 132.451 1.00 48.23 120 TYR A N 1
ATOM 600 C CA . TYR A 1 120 ? 105.901 95.859 132.992 1.00 48.23 120 TYR A CA 1
ATOM 601 C C . TYR A 1 120 ? 106.142 95.729 134.491 1.00 48.23 120 TYR A C 1
ATOM 602 O O . TYR A 1 120 ? 105.964 94.636 135.043 1.00 48.23 120 TYR A O 1
ATOM 611 N N . SER A 1 121 ? 106.542 96.807 135.162 1.00 48.96 121 SER A N 1
ATOM 612 C CA . SER A 1 121 ? 106.765 96.741 136.601 1.00 48.96 121 SER A CA 1
ATOM 613 C C . SER A 1 121 ? 105.449 96.691 137.366 1.00 48.96 121 SER A C 1
ATOM 614 O O . SER A 1 121 ? 105.333 95.968 138.360 1.00 48.96 121 SER A O 1
ATOM 617 N N . THR A 1 122 ? 104.455 97.453 136.921 1.00 48.92 122 THR A N 1
ATOM 618 C CA . THR A 1 122 ? 103.142 97.489 137.551 1.00 48.92 122 THR A CA 1
ATOM 619 C C . THR A 1 122 ? 102.121 96.833 136.633 1.00 48.92 122 THR A C 1
ATOM 620 O O . THR A 1 122 ? 102.084 97.118 135.431 1.00 48.92 122 THR A O 1
ATOM 624 N N . ILE A 1 123 ? 101.303 95.951 137.202 1.00 47.68 123 ILE A N 1
ATOM 625 C CA . ILE A 1 123 ? 100.345 95.151 136.450 1.00 47.68 123 ILE A CA 1
ATOM 626 C C . ILE A 1 123 ? 98.946 95.439 136.971 1.00 47.68 123 ILE A C 1
ATOM 627 O O . ILE A 1 123 ? 98.712 95.420 138.185 1.00 47.68 123 ILE A O 1
ATOM 632 N N . ILE A 1 124 ? 98.021 95.703 136.053 1.00 46.86 124 ILE A N 1
ATOM 633 C CA . ILE A 1 124 ? 96.615 95.919 136.368 1.00 46.86 124 ILE A CA 1
ATOM 634 C C . ILE A 1 124 ? 95.814 94.800 135.718 1.00 46.86 124 ILE A C 1
ATOM 635 O O . ILE A 1 124 ? 95.790 94.679 134.487 1.00 46.86 124 ILE A O 1
ATOM 640 N N . ALA A 1 125 ? 95.157 93.989 136.542 1.00 46.00 125 ALA A N 1
ATOM 641 C CA . ALA A 1 125 ? 94.304 92.908 136.071 1.00 46.00 125 ALA A CA 1
ATOM 642 C C . ALA A 1 125 ? 92.871 93.419 135.996 1.00 46.00 125 ALA A C 1
ATOM 643 O O . ALA A 1 125 ? 92.236 93.648 137.030 1.00 46.00 125 ALA A O 1
ATOM 645 N N . PHE A 1 126 ? 92.361 93.579 134.777 1.00 44.90 126 PHE A N 1
ATOM 646 C CA . PHE A 1 126 ? 91.081 94.231 134.537 1.00 44.90 126 PHE A CA 1
ATOM 647 C C . PHE A 1 126 ? 90.020 93.194 134.201 1.00 44.90 126 PHE A C 1
ATOM 648 O O . PHE A 1 126 ? 90.238 92.327 133.348 1.00 44.90 126 PHE A O 1
ATOM 656 N N . ASN A 1 127 ? 88.874 93.287 134.875 1.00 44.96 127 ASN A N 1
ATOM 657 C CA . ASN A 1 127 ? 87.718 92.441 134.592 1.00 44.96 127 ASN A CA 1
ATOM 658 C C . ASN A 1 127 ? 86.601 93.315 134.034 1.00 44.96 127 ASN A C 1
ATOM 659 O O . ASN A 1 127 ? 85.938 94.036 134.795 1.00 44.96 127 ASN A O 1
ATOM 664 N N . PRO A 1 128 ? 86.354 93.292 132.728 1.00 44.46 128 PRO A N 1
ATOM 665 C CA . PRO A 1 128 ? 85.382 94.214 132.134 1.00 44.46 128 PRO A CA 1
ATOM 666 C C . PRO A 1 128 ? 83.958 93.801 132.460 1.00 44.46 128 PRO A C 1
ATOM 667 O O . PRO A 1 128 ? 83.576 92.639 132.251 1.00 44.46 128 PRO A O 1
ATOM 671 N N . PRO A 1 129 ? 83.145 94.722 132.986 1.00 44.66 129 PRO A N 1
ATOM 672 C CA . PRO A 1 129 ? 81.719 94.405 133.179 1.00 44.66 129 PRO A CA 1
ATOM 673 C C . PRO A 1 129 ? 80.997 94.063 131.888 1.00 44.66 129 PRO A C 1
ATOM 674 O O . PRO A 1 129 ? 80.097 93.213 131.895 1.00 44.66 129 PRO A O 1
ATOM 678 N N . ASN A 1 130 ? 81.362 94.700 130.776 1.00 45.56 130 ASN A N 1
ATOM 679 C CA . ASN A 1 130 ? 80.769 94.402 129.480 1.00 45.56 130 ASN A CA 1
ATOM 680 C C . ASN A 1 130 ? 81.836 94.546 128.400 1.00 45.56 130 ASN A C 1
ATOM 681 O O . ASN A 1 130 ? 83.025 94.714 128.689 1.00 45.56 130 ASN A O 1
ATOM 686 N N . THR A 1 131 ? 81.397 94.472 127.141 1.00 45.12 131 THR A N 1
ATOM 687 C CA . THR A 1 131 ? 82.332 94.448 126.020 1.00 45.12 131 THR A CA 1
ATOM 688 C C . THR A 1 131 ? 83.080 95.769 125.875 1.00 45.12 131 THR A C 1
ATOM 689 O O . THR A 1 131 ? 84.283 95.778 125.592 1.00 45.12 131 THR A O 1
ATOM 693 N N . ASP A 1 132 ? 82.391 96.893 126.069 1.00 45.57 132 ASP A N 1
ATOM 694 C CA . ASP A 1 132 ? 82.952 98.206 125.784 1.00 45.57 132 ASP A CA 1
ATOM 695 C C . ASP A 1 132 ? 83.537 98.890 127.013 1.00 45.57 132 ASP A C 1
ATOM 696 O O . ASP A 1 132 ? 83.863 100.079 126.947 1.00 45.57 132 ASP A O 1
ATOM 701 N N . ALA A 1 133 ? 83.675 98.178 128.125 1.00 44.65 133 ALA A N 1
ATOM 702 C CA . ALA A 1 133 ? 84.212 98.784 129.337 1.00 44.65 133 ALA A CA 1
ATOM 703 C C . ALA A 1 133 ? 85.726 98.916 129.232 1.00 44.65 133 ALA A C 1
ATOM 704 O O . ALA A 1 133 ? 86.414 97.905 129.049 1.00 44.65 133 ALA A O 1
ATOM 706 N N . PRO A 1 134 ? 86.280 100.120 129.338 1.00 45.14 134 PRO A N 1
ATOM 707 C CA . PRO A 1 134 ? 87.736 100.274 129.342 1.00 45.14 134 PRO A CA 1
ATOM 708 C C . PRO A 1 134 ? 88.315 100.278 130.747 1.00 45.14 134 PRO A C 1
ATOM 709 O O . PRO A 1 134 ? 87.713 100.768 131.703 1.00 45.14 134 PRO A O 1
ATOM 713 N N . CYS A 1 135 ? 89.512 99.701 130.862 1.00 46.02 135 CYS A N 1
ATOM 714 C CA . CYS A 1 135 ? 90.244 99.793 132.120 1.00 46.02 135 CYS A CA 1
ATOM 715 C C . CYS A 1 135 ? 90.631 101.235 132.419 1.00 46.02 135 CYS A C 1
ATOM 716 O O . CYS A 1 135 ? 90.536 101.687 133.566 1.00 46.02 135 CYS A O 1
ATOM 719 N N . PHE A 1 136 ? 91.071 101.969 131.400 1.00 46.20 136 PHE A N 1
ATOM 720 C CA . PHE A 1 136 ? 91.402 103.380 131.523 1.00 46.20 136 PHE A CA 1
ATOM 721 C C . PHE A 1 136 ? 90.750 104.151 130.385 1.00 46.20 136 PHE A C 1
ATOM 722 O O . PHE A 1 136 ? 90.719 103.684 129.241 1.00 46.20 136 PHE A O 1
ATOM 730 N N . SER A 1 137 ? 90.235 105.337 130.704 1.00 46.42 137 SER A N 1
ATOM 731 C CA . SER A 1 137 ? 89.478 106.126 129.748 1.00 46.42 137 SER A CA 1
ATOM 732 C C . SER A 1 137 ? 89.859 107.593 129.871 1.00 46.42 137 SER A C 1
ATOM 733 O O . SER A 1 137 ? 90.381 108.046 130.892 1.00 46.42 137 SER A O 1
ATOM 736 N N . ALA A 1 138 ? 89.596 108.332 128.794 1.00 46.94 138 ALA A N 1
ATOM 737 C CA . ALA A 1 138 ? 89.761 109.786 128.764 1.00 46.94 138 ALA A CA 1
ATOM 738 C C . ALA A 1 138 ? 88.531 110.351 128.049 1.00 46.94 138 ALA A C 1
ATOM 739 O O . ALA A 1 138 ? 88.439 110.313 126.818 1.00 46.94 138 ALA A O 1
ATOM 741 N N . ARG A 1 139 ? 87.591 110.858 128.843 1.00 47.10 139 ARG A N 1
ATOM 742 C CA . ARG A 1 139 ? 86.313 111.363 128.363 1.00 47.10 139 ARG A CA 1
ATOM 743 C C . ARG A 1 139 ? 86.152 112.816 128.789 1.00 47.10 139 ARG A C 1
ATOM 744 O O . ARG A 1 139 ? 86.513 113.178 129.914 1.00 47.10 139 ARG A O 1
ATOM 752 N N . GLY A 1 140 ? 85.616 113.647 127.897 1.00 47.95 140 GLY A N 1
ATOM 753 C CA . GLY A 1 140 ? 85.271 115.000 128.291 1.00 47.95 140 GLY A CA 1
ATOM 754 C C . GLY A 1 140 ? 85.637 116.118 127.335 1.00 47.95 140 GLY A C 1
ATOM 755 O O . GLY A 1 140 ? 85.194 116.137 126.183 1.00 47.95 140 GLY A O 1
ATOM 756 N N . GLY A 1 141 ? 86.433 117.068 127.822 1.00 48.74 141 GLY A N 1
ATOM 757 C CA . GLY A 1 141 ? 86.720 118.299 127.108 1.00 48.74 141 GLY A CA 1
ATOM 758 C C . GLY A 1 141 ? 87.517 118.159 125.828 1.00 48.74 141 GLY A C 1
ATOM 759 O O . GLY A 1 141 ? 88.602 117.571 125.818 1.00 48.74 141 GLY A O 1
ATOM 760 N N . TRP A 1 142 ? 86.988 118.719 124.744 1.00 48.55 142 TRP A N 1
ATOM 761 C CA . TRP A 1 142 ? 87.645 118.727 123.447 1.00 48.55 142 TRP A CA 1
ATOM 762 C C . TRP A 1 142 ? 88.044 120.149 123.071 1.00 48.55 142 TRP A C 1
ATOM 763 O O . TRP A 1 142 ? 87.375 121.113 123.457 1.00 48.55 142 TRP A O 1
ATOM 774 N N . GLY A 1 143 ? 89.140 120.271 122.324 1.00 49.14 143 GLY A N 1
ATOM 775 C CA . GLY A 1 143 ? 89.611 121.541 121.815 1.00 49.14 143 GLY A CA 1
ATOM 776 C C . GLY A 1 143 ? 90.789 122.128 122.564 1.00 49.14 143 GLY A C 1
ATOM 777 O O . GLY A 1 143 ? 91.449 123.034 122.037 1.00 49.14 143 GLY A O 1
ATOM 778 N N . THR A 1 144 ? 91.079 121.644 123.770 1.00 48.88 144 THR A N 1
ATOM 779 C CA . THR A 1 144 ? 92.177 122.169 124.567 1.00 48.88 144 THR A CA 1
ATOM 780 C C . THR A 1 144 ? 92.840 121.029 125.330 1.00 48.88 144 THR A C 1
ATOM 781 O O . THR A 1 144 ? 92.352 119.896 125.348 1.00 48.88 144 THR A O 1
ATOM 785 N N . HIS A 1 145 ? 93.964 121.345 125.965 1.00 48.97 145 HIS A N 1
ATOM 786 C CA . HIS A 1 145 ? 94.751 120.356 126.684 1.00 48.97 145 HIS A CA 1
ATOM 787 C C . HIS A 1 145 ? 94.160 120.096 128.063 1.00 48.97 145 HIS A C 1
ATOM 788 O O . HIS A 1 145 ? 93.464 120.940 128.635 1.00 48.97 145 HIS A O 1
ATOM 795 N N . SER A 1 146 ? 94.447 118.916 128.592 1.00 47.95 146 SER A N 1
ATOM 796 C CA . SER A 1 146 ? 94.024 118.509 129.921 1.00 47.95 146 SER A CA 1
ATOM 797 C C . SER A 1 146 ? 95.192 117.829 130.612 1.00 47.95 146 SER A C 1
ATOM 798 O O . SER A 1 146 ? 96.082 117.283 129.948 1.00 47.95 146 SER A O 1
ATOM 801 N N . PRO A 1 147 ? 95.224 117.842 131.948 1.00 47.02 147 PRO A N 1
ATOM 802 C CA . PRO A 1 147 ? 96.325 117.182 132.663 1.00 47.02 147 PRO A CA 1
ATOM 803 C C . PRO A 1 147 ? 96.199 115.666 132.675 1.00 47.02 147 PRO A C 1
ATOM 804 O O . PRO A 1 147 ? 96.970 114.981 133.356 1.00 47.02 147 PRO A O 1
ATOM 808 N N . ARG A 1 148 ? 95.233 115.133 131.931 1.00 46.62 148 ARG A N 1
ATOM 809 C CA . ARG A 1 148 ? 95.056 113.690 131.856 1.00 46.62 148 ARG A CA 1
ATOM 810 C C . ARG A 1 148 ? 96.207 113.059 131.083 1.00 46.62 148 ARG A C 1
ATOM 811 O O . ARG A 1 148 ? 96.533 113.487 129.971 1.00 46.62 148 ARG A O 1
ATOM 819 N N . ALA A 1 149 ? 96.822 112.038 131.674 1.00 46.58 149 ALA A N 1
ATOM 820 C CA . ALA A 1 149 ? 97.922 111.331 131.035 1.00 46.58 149 ALA A CA 1
ATOM 821 C C . ALA A 1 149 ? 98.063 109.964 131.684 1.00 46.58 149 ALA A C 1
ATOM 822 O O . ALA A 1 149 ? 97.569 109.726 132.789 1.00 46.58 149 ALA A O 1
ATOM 824 N N . LEU A 1 150 ? 98.747 109.065 130.979 1.00 47.34 150 LEU A N 1
ATOM 825 C CA . LEU A 1 150 ? 98.950 107.703 131.450 1.00 47.34 150 LEU A CA 1
ATOM 826 C C . LEU A 1 150 ? 100.287 107.193 130.938 1.00 47.34 150 LEU A C 1
ATOM 827 O O . LEU A 1 150 ? 100.646 107.432 129.782 1.00 47.34 150 LEU A O 1
ATOM 832 N N . SER A 1 151 ? 101.022 106.491 131.799 1.00 47.68 151 SER A N 1
ATOM 833 C CA . SER A 1 151 ? 102.333 105.990 131.410 1.00 47.68 151 SER A CA 1
ATOM 834 C C . SER A 1 151 ? 102.764 104.871 132.347 1.00 47.68 151 SER A C 1
ATOM 835 O O . SER A 1 151 ? 102.340 104.802 133.503 1.00 47.68 151 SER A O 1
ATOM 838 N N . LYS A 1 152 ? 103.622 103.995 131.820 1.00 48.43 152 LYS A N 1
ATOM 839 C CA . LYS A 1 152 ? 104.380 103.020 132.607 1.00 48.43 152 LYS A CA 1
ATOM 840 C C . LYS A 1 152 ? 103.468 102.070 133.388 1.00 48.43 152 LYS A C 1
ATOM 841 O O . LYS A 1 152 ? 103.482 102.028 134.620 1.00 48.43 152 LYS A O 1
ATOM 847 N N . LEU A 1 153 ? 102.683 101.288 132.646 1.00 48.31 153 LEU A N 1
ATOM 848 C CA . LEU A 1 153 ? 101.859 100.244 133.244 1.00 48.31 153 LEU A CA 1
ATOM 849 C C . LEU A 1 153 ? 101.311 99.334 132.149 1.00 48.31 153 LEU A C 1
ATOM 850 O O . LEU A 1 153 ? 101.613 99.492 130.961 1.00 48.31 153 LEU A O 1
ATOM 855 N N . ALA A 1 154 ? 100.514 98.356 132.575 1.00 48.31 154 ALA A N 1
ATOM 856 C CA . ALA A 1 154 ? 99.960 97.356 131.673 1.00 48.31 154 ALA A CA 1
ATOM 857 C C . ALA A 1 154 ? 98.473 97.173 131.938 1.00 48.31 154 ALA A C 1
ATOM 858 O O . ALA A 1 154 ? 98.065 96.961 133.085 1.00 48.31 154 ALA A O 1
ATOM 860 N N . ILE A 1 155 ? 97.672 97.260 130.879 1.00 48.44 155 ILE A N 1
ATOM 861 C CA . ILE A 1 155 ? 96.263 96.890 130.917 1.00 48.44 155 ILE A CA 1
ATOM 862 C C . ILE A 1 155 ? 96.171 95.452 130.431 1.00 48.44 155 ILE A C 1
ATOM 863 O O . ILE A 1 155 ? 96.474 95.159 129.267 1.00 48.44 155 ILE A O 1
ATOM 868 N N . GLU A 1 156 ? 95.762 94.555 131.320 1.00 48.64 156 GLU A N 1
ATOM 869 C CA . GLU A 1 156 ? 96.031 93.143 131.118 1.00 48.64 156 GLU A CA 1
ATOM 870 C C . GLU A 1 156 ? 94.954 92.332 131.827 1.00 48.64 156 GLU A C 1
ATOM 871 O O . GLU A 1 156 ? 94.617 92.612 132.979 1.00 48.64 156 GLU A O 1
ATOM 877 N N . PRO A 1 157 ? 94.376 91.341 131.148 1.00 46.44 157 PRO A N 1
ATOM 878 C CA . PRO A 1 157 ? 93.061 90.818 131.544 1.00 46.44 157 PRO A CA 1
ATOM 879 C C . PRO A 1 157 ? 93.071 89.779 132.653 1.00 46.44 157 PRO A C 1
ATOM 880 O O . PRO A 1 157 ? 94.017 89.009 132.824 1.00 46.44 157 PRO A O 1
ATOM 884 N N . VAL A 1 158 ? 91.978 89.775 133.421 1.00 45.42 158 VAL A N 1
ATOM 885 C CA . VAL A 1 158 ? 91.743 88.709 134.390 1.00 45.42 158 VAL A CA 1
ATOM 886 C C . VAL A 1 158 ? 91.383 87.409 133.675 1.00 45.42 158 VAL A C 1
ATOM 887 O O . VAL A 1 158 ? 91.941 86.344 133.966 1.00 45.42 158 VAL A O 1
ATOM 891 N N . ASN A 1 159 ? 90.454 87.480 132.719 1.00 46.34 159 ASN A N 1
ATOM 892 C CA . ASN A 1 159 ? 90.008 86.318 131.956 1.00 46.34 159 ASN A CA 1
ATOM 893 C C . ASN A 1 159 ? 90.652 86.374 130.575 1.00 46.34 159 ASN A C 1
ATOM 894 O O . ASN A 1 159 ? 90.373 87.284 129.788 1.00 46.34 159 ASN A O 1
ATOM 899 N N . TRP A 1 160 ? 91.515 85.403 130.286 1.00 46.77 160 TRP A N 1
ATOM 900 C CA . TRP A 1 160 ? 92.216 85.339 129.006 1.00 46.77 160 TRP A CA 1
ATOM 901 C C . TRP A 1 160 ? 91.359 84.536 128.037 1.00 46.77 160 TRP A C 1
ATOM 902 O O . TRP A 1 160 ? 91.295 83.307 128.118 1.00 46.77 160 TRP A O 1
ATOM 913 N N . ALA A 1 161 ? 90.694 85.232 127.120 1.00 47.01 161 ALA A N 1
ATOM 914 C CA . ALA A 1 161 ? 89.875 84.559 126.123 1.00 47.01 161 ALA A CA 1
ATOM 915 C C . ALA A 1 161 ? 90.752 83.865 125.088 1.00 47.01 161 ALA A C 1
ATOM 916 O O . ALA A 1 161 ? 91.834 84.342 124.735 1.00 47.01 161 ALA A O 1
ATOM 918 N N . ASP A 1 162 ? 90.275 82.721 124.606 1.00 48.84 162 ASP A N 1
ATOM 919 C CA . ASP A 1 162 ? 91.000 81.982 123.586 1.00 48.84 162 ASP A CA 1
ATOM 920 C C . ASP A 1 162 ? 90.998 82.750 122.268 1.00 48.84 162 ASP A C 1
ATOM 921 O O . ASP A 1 162 ? 90.120 83.573 121.996 1.00 48.84 162 ASP A O 1
ATOM 926 N N . TYR A 1 163 ? 92.012 82.473 121.444 1.00 47.23 163 TYR A N 1
ATOM 927 C CA . TYR A 1 163 ? 92.107 83.130 120.145 1.00 47.23 163 TYR A CA 1
ATOM 928 C C . TYR A 1 163 ? 90.942 82.750 119.240 1.00 47.23 163 TYR A C 1
ATOM 929 O O . TYR A 1 163 ? 90.579 83.516 118.341 1.00 47.23 163 TYR A O 1
ATOM 938 N N . ASN A 1 164 ? 90.351 81.572 119.456 1.00 48.40 164 ASN A N 1
ATOM 939 C CA . ASN A 1 164 ? 89.185 81.170 118.676 1.00 48.40 164 ASN A CA 1
ATOM 940 C C . ASN A 1 164 ? 87.983 82.057 118.979 1.00 48.40 164 ASN A C 1
ATOM 941 O O . ASN A 1 164 ? 87.259 82.465 118.063 1.00 48.40 164 ASN A O 1
ATOM 946 N N . ALA A 1 165 ? 87.755 82.362 120.252 1.00 47.89 165 ALA A N 1
ATOM 947 C CA . ALA A 1 165 ? 86.584 83.113 120.674 1.00 47.89 165 ALA A CA 1
ATOM 948 C C . ALA A 1 165 ? 86.865 84.614 120.673 1.00 47.89 165 ALA A C 1
ATOM 949 O O . ALA A 1 165 ? 87.973 85.072 120.382 1.00 47.89 165 ALA A O 1
ATOM 951 N N . THR A 1 166 ? 85.833 85.384 121.006 1.00 47.68 166 THR A N 1
ATOM 952 C CA . THR A 1 166 ? 85.929 86.837 121.055 1.00 47.68 166 THR A CA 1
ATOM 953 C C . THR A 1 166 ? 86.076 87.308 122.496 1.00 47.68 166 THR A C 1
ATOM 954 O O . THR A 1 166 ? 85.360 86.849 123.390 1.00 47.68 166 THR A O 1
ATOM 958 N N . SER A 1 167 ? 87.009 88.228 122.713 1.00 46.57 167 SER A N 1
ATOM 959 C CA . SER A 1 167 ? 87.268 88.787 124.031 1.00 46.57 167 SER A CA 1
ATOM 960 C C . SER A 1 167 ? 86.361 89.985 124.291 1.00 46.57 167 SER A C 1
ATOM 961 O O . SER A 1 167 ? 85.677 90.490 123.398 1.00 46.57 167 SER A O 1
ATOM 964 N N . SER A 1 168 ? 86.364 90.437 125.543 1.00 45.53 168 SER A N 1
ATOM 965 C CA . SER A 1 168 ? 85.564 91.576 125.969 1.00 45.53 168 SER A CA 1
ATOM 966 C C . SER A 1 168 ? 86.435 92.541 126.758 1.00 45.53 168 SER A C 1
ATOM 967 O O . SER A 1 168 ? 87.301 92.120 127.531 1.00 45.53 168 SER A O 1
ATOM 970 N N . GLY A 1 169 ? 86.205 93.830 126.557 1.00 44.55 169 GLY A N 1
ATOM 971 C CA . GLY A 1 169 ? 86.927 94.871 127.259 1.00 44.55 169 GLY A CA 1
ATOM 972 C C . GLY A 1 169 ? 87.764 95.721 126.319 1.00 44.55 169 GLY A C 1
ATOM 973 O O . GLY A 1 169 ? 88.031 95.367 125.172 1.00 44.55 169 GLY A O 1
ATOM 974 N N . THR A 1 170 ? 88.181 96.868 126.849 1.00 44.81 170 THR A N 1
ATOM 975 C CA . THR A 1 170 ? 88.992 97.824 126.111 1.00 44.81 170 THR A CA 1
ATOM 976 C C . THR A 1 170 ? 90.208 98.201 126.942 1.00 44.81 170 THR A C 1
ATOM 977 O O . THR A 1 170 ? 90.100 98.413 128.154 1.00 44.81 170 THR A O 1
ATOM 981 N N . GLY A 1 171 ? 91.364 98.274 126.290 1.00 45.45 171 GLY A N 1
ATOM 982 C CA . GLY A 1 171 ? 92.581 98.669 126.967 1.00 45.45 171 GLY A CA 1
ATOM 983 C C . GLY A 1 171 ? 92.569 100.125 127.384 1.00 45.45 171 GLY A C 1
ATOM 984 O O . GLY A 1 171 ? 92.537 100.435 128.578 1.00 45.45 171 GLY A O 1
ATOM 985 N N . VAL A 1 172 ? 92.592 101.027 126.406 1.00 46.37 172 VAL A N 1
ATOM 986 C CA . VAL A 1 172 ? 92.538 102.463 126.653 1.00 46.37 172 VAL A CA 1
ATOM 987 C C . VAL A 1 172 ? 91.487 103.070 125.734 1.00 46.37 172 VAL A C 1
ATOM 988 O O . VAL A 1 172 ? 91.540 102.878 124.512 1.00 46.37 172 VAL A O 1
ATOM 992 N N . LEU A 1 173 ? 90.546 103.805 126.320 1.00 45.82 173 LEU A N 1
ATOM 993 C CA . LEU A 1 173 ? 89.499 104.495 125.580 1.00 45.82 173 LEU A CA 1
ATOM 994 C C . LEU A 1 173 ? 89.784 105.990 125.564 1.00 45.82 173 LEU A C 1
ATOM 995 O O . LEU A 1 173 ? 90.139 106.573 126.591 1.00 45.82 173 LEU A O 1
ATOM 1000 N N . LEU A 1 174 ? 89.632 106.609 124.395 1.00 45.83 174 LEU A N 1
ATOM 1001 C CA . LEU A 1 174 ? 89.887 108.039 124.230 1.00 45.83 174 LEU A CA 1
ATOM 1002 C C . LEU A 1 174 ? 88.721 108.619 123.436 1.00 45.83 174 LEU A C 1
ATOM 1003 O O . LEU A 1 174 ? 88.619 108.392 122.226 1.00 45.83 174 LEU A O 1
ATOM 1008 N N . GLN A 1 175 ? 87.827 109.340 124.111 1.00 46.83 175 GLN A N 1
ATOM 1009 C CA . GLN A 1 175 ? 86.725 110.013 123.439 1.00 46.83 175 GLN A CA 1
ATOM 1010 C C . GLN A 1 175 ? 86.639 111.452 123.931 1.00 46.83 175 GLN A C 1
ATOM 1011 O O . GLN A 1 175 ? 86.704 111.708 125.138 1.00 46.83 175 GLN A O 1
ATOM 1017 N N . GLY A 1 176 ? 86.525 112.385 122.991 1.00 48.65 176 GLY A N 1
ATOM 1018 C CA . GLY A 1 176 ? 86.429 113.793 123.345 1.00 48.65 176 GLY A CA 1
ATOM 1019 C C . GLY A 1 176 ? 87.607 114.309 124.140 1.00 48.65 176 GLY A C 1
ATOM 1020 O O . GLY A 1 176 ? 87.450 115.231 124.948 1.00 48.65 176 GLY A O 1
ATOM 1021 N N . CYS A 1 177 ? 88.787 113.731 123.937 1.00 48.83 177 CYS A N 1
ATOM 1022 C CA . CYS A 1 177 ? 89.982 114.120 124.670 1.00 48.83 177 CYS A CA 1
ATOM 1023 C C . CYS A 1 177 ? 91.076 114.523 123.694 1.00 48.83 177 CYS A C 1
ATOM 1024 O O . CYS A 1 177 ? 91.208 113.938 122.614 1.00 48.83 177 CYS A O 1
ATOM 1027 N N . CYS A 1 178 ? 91.851 115.533 124.079 1.00 49.90 178 CYS A N 1
ATOM 1028 C CA . CYS A 1 178 ? 92.942 116.047 123.266 1.00 49.90 178 CYS A CA 1
ATOM 1029 C C . CYS A 1 178 ? 94.191 116.168 124.127 1.00 49.90 178 CYS A C 1
ATOM 1030 O O . CYS A 1 178 ? 94.114 116.584 125.287 1.00 49.90 178 CYS A O 1
ATOM 1033 N N . PHE A 1 179 ? 95.338 115.798 123.552 1.00 49.55 179 PHE A N 1
ATOM 1034 C CA . PHE A 1 179 ? 96.628 115.865 124.243 1.00 49.55 179 PHE A CA 1
ATOM 1035 C C . PHE A 1 179 ? 96.636 115.004 125.503 1.00 49.55 179 PHE A C 1
ATOM 1036 O O . PHE A 1 179 ? 96.864 115.484 126.616 1.00 49.55 179 PHE A O 1
ATOM 1044 N N . VAL A 1 180 ? 96.379 113.714 125.316 1.00 48.52 180 VAL A N 1
ATOM 1045 C CA . VAL A 1 180 ? 96.478 112.734 126.392 1.00 48.52 180 VAL A CA 1
ATOM 1046 C C . VAL A 1 180 ? 97.618 111.781 126.055 1.00 48.52 180 VAL A C 1
ATOM 1047 O O . VAL A 1 180 ? 97.434 110.853 125.254 1.00 48.52 180 VAL A O 1
ATOM 1051 N N . PRO A 1 181 ? 98.806 111.969 126.632 1.00 48.65 181 PRO A N 1
ATOM 1052 C CA . PRO A 1 181 ? 99.947 111.111 126.283 1.00 48.65 181 PRO A CA 1
ATOM 1053 C C . PRO A 1 181 ? 99.812 109.730 126.909 1.00 48.65 181 PRO A C 1
ATOM 1054 O O . PRO A 1 181 ? 99.434 109.593 128.076 1.00 48.65 181 PRO A O 1
ATOM 1058 N N . VAL A 1 182 ? 100.126 108.703 126.123 1.00 49.09 182 VAL A N 1
ATOM 1059 C CA . VAL A 1 182 ? 100.128 107.316 126.575 1.00 49.09 182 VAL A CA 1
ATOM 1060 C C . VAL A 1 182 ? 101.479 106.738 126.171 1.00 49.09 182 VAL A C 1
ATOM 1061 O O . VAL A 1 182 ? 101.684 106.371 125.008 1.00 49.09 182 VAL A O 1
ATOM 1065 N N . THR A 1 183 ? 102.407 106.657 127.122 1.00 50.13 183 THR A N 1
ATOM 1066 C CA . THR A 1 183 ? 103.790 106.294 126.842 1.00 50.13 183 THR A CA 1
ATOM 1067 C C . THR A 1 183 ? 104.195 105.074 127.659 1.00 50.13 183 THR A C 1
ATOM 1068 O O . THR A 1 183 ? 103.877 104.986 128.848 1.00 50.13 183 THR A O 1
ATOM 1072 N N . ASP A 1 184 ? 104.898 104.142 127.012 1.00 51.06 184 ASP A N 1
ATOM 1073 C CA . ASP A 1 184 ? 105.547 103.007 127.670 1.00 51.06 184 ASP A CA 1
ATOM 1074 C C . ASP A 1 184 ? 104.533 102.152 128.437 1.00 51.06 184 ASP A C 1
ATOM 1075 O O . ASP A 1 184 ? 104.647 101.933 129.645 1.00 51.06 184 ASP A O 1
ATOM 1080 N N . VAL A 1 185 ? 103.535 101.659 127.701 1.00 49.55 185 VAL A N 1
ATOM 1081 C CA . VAL A 1 185 ? 102.505 100.823 128.303 1.00 49.55 185 VAL A CA 1
ATOM 1082 C C . VAL A 1 185 ? 102.302 99.557 127.481 1.00 49.55 185 VAL A C 1
ATOM 1083 O O . VAL A 1 185 ? 102.608 99.490 126.285 1.00 49.55 185 VAL A O 1
ATOM 1087 N N . HIS A 1 186 ? 101.779 98.541 128.160 1.00 48.76 186 HIS A N 1
ATOM 1088 C CA . HIS A 1 186 ? 101.462 97.255 127.554 1.00 48.76 186 HIS A CA 1
ATOM 1089 C C . HIS A 1 186 ? 99.960 97.030 127.627 1.00 48.76 186 HIS A C 1
ATOM 1090 O O . HIS A 1 186 ? 99.309 97.492 128.566 1.00 48.76 186 HIS A O 1
ATOM 1097 N N . ILE A 1 187 ? 99.407 96.347 126.627 1.00 47.73 187 ILE A N 1
ATOM 1098 C CA . ILE A 1 187 ? 97.996 95.983 126.592 1.00 47.73 187 ILE A CA 1
ATOM 1099 C C . ILE A 1 187 ? 97.894 94.550 126.093 1.00 47.73 187 ILE A C 1
ATOM 1100 O O . ILE A 1 187 ? 98.541 94.187 125.105 1.00 47.73 187 ILE A O 1
ATOM 1105 N N . GLY A 1 188 ? 97.087 93.739 126.773 1.00 46.99 188 GLY A N 1
ATOM 1106 C CA . GLY A 1 188 ? 97.005 92.335 126.417 1.00 46.99 188 GLY A CA 1
ATOM 1107 C C . GLY A 1 188 ? 95.616 91.750 126.264 1.00 46.99 188 GLY A C 1
ATOM 1108 O O . GLY A 1 188 ? 94.795 91.841 127.179 1.00 46.99 188 GLY A O 1
ATOM 1109 N N . ARG A 1 189 ? 95.346 91.162 125.098 1.00 46.35 189 ARG A N 1
ATOM 1110 C CA . ARG A 1 189 ? 94.208 90.272 124.848 1.00 46.35 189 ARG A CA 1
ATOM 1111 C C . ARG A 1 189 ? 92.894 90.851 125.389 1.00 46.35 189 ARG A C 1
ATOM 1112 O O . ARG A 1 189 ? 92.266 90.321 126.305 1.00 46.35 189 ARG A O 1
ATOM 1120 N N . PHE A 1 190 ? 92.506 91.974 124.802 1.00 46.03 190 PHE A N 1
ATOM 1121 C CA . PHE A 1 190 ? 91.187 92.560 125.004 1.00 46.03 190 PHE A CA 1
ATOM 1122 C C . PHE A 1 190 ? 90.450 92.615 123.672 1.00 46.03 190 PHE A C 1
ATOM 1123 O O . PHE A 1 190 ? 91.005 92.312 122.614 1.00 46.03 190 PHE A O 1
ATOM 1131 N N . HIS A 1 191 ? 89.174 92.998 123.735 1.00 45.16 191 HIS A N 1
ATOM 1132 C CA . HIS A 1 191 ? 88.417 93.209 122.506 1.00 45.16 191 HIS A CA 1
ATOM 1133 C C . HIS A 1 191 ? 89.008 94.357 121.701 1.00 45.16 191 HIS A C 1
ATOM 1134 O O . HIS A 1 191 ? 89.066 94.295 120.467 1.00 45.16 191 HIS A O 1
ATOM 1141 N N . ARG A 1 192 ? 89.454 95.410 122.381 1.00 45.10 192 ARG A N 1
ATOM 1142 C CA . ARG A 1 192 ? 90.066 96.558 121.729 1.00 45.10 192 ARG A CA 1
ATOM 1143 C C . ARG A 1 192 ? 91.225 97.051 122.583 1.00 45.10 192 ARG A C 1
ATOM 1144 O O . ARG A 1 192 ? 91.095 97.156 123.805 1.00 45.10 192 ARG A O 1
ATOM 1152 N N . GLY A 1 193 ? 92.352 97.346 121.941 1.00 45.15 193 GLY A N 1
ATOM 1153 C CA . GLY A 1 193 ? 93.509 97.842 122.658 1.00 45.15 193 GLY A CA 1
ATOM 1154 C C . GLY A 1 193 ? 93.467 99.342 122.859 1.00 45.15 193 GLY A C 1
ATOM 1155 O O . GLY A 1 193 ? 93.523 99.831 123.991 1.00 45.15 193 GLY A O 1
ATOM 1156 N N . ILE A 1 194 ? 93.370 100.082 121.758 1.00 46.30 194 ILE A N 1
ATOM 1157 C CA . ILE A 1 194 ? 93.208 101.530 121.776 1.00 46.30 194 ILE A CA 1
ATOM 1158 C C . ILE A 1 194 ? 91.934 101.847 121.009 1.00 46.30 194 ILE A C 1
ATOM 1159 O O . ILE A 1 194 ? 91.774 101.414 119.860 1.00 46.30 194 ILE A O 1
ATOM 1164 N N . HIS A 1 195 ? 91.022 102.583 121.642 1.00 45.82 195 HIS A N 1
ATOM 1165 C CA . HIS A 1 195 ? 89.729 102.894 121.041 1.00 45.82 195 HIS A CA 1
ATOM 1166 C C . HIS A 1 195 ? 89.532 104.404 121.008 1.00 45.82 195 HIS A C 1
ATOM 1167 O O . HIS A 1 195 ? 89.182 105.009 122.026 1.00 45.82 195 HIS A O 1
ATOM 1174 N N . PHE A 1 196 ? 89.757 105.004 119.842 1.00 45.67 196 PHE A N 1
ATOM 1175 C CA . PHE A 1 196 ? 89.386 106.390 119.595 1.00 45.67 196 PHE A CA 1
ATOM 1176 C C . PHE A 1 196 ? 87.901 106.424 119.259 1.00 45.67 196 PHE A C 1
ATOM 1177 O O . PHE A 1 196 ? 87.461 105.755 118.316 1.00 45.67 196 PHE A O 1
ATOM 1185 N N . TRP A 1 197 ? 87.132 107.186 120.031 1.00 45.32 197 TRP A N 1
ATOM 1186 C CA . TRP A 1 197 ? 85.681 107.170 119.926 1.00 45.32 197 TRP A CA 1
ATOM 1187 C C . TRP A 1 197 ? 85.135 108.586 119.832 1.00 45.32 197 TRP A C 1
ATOM 1188 O O . TRP A 1 197 ? 85.634 109.502 120.490 1.00 45.32 197 TRP A O 1
ATOM 1199 N N . ASN A 1 198 ? 84.115 108.755 118.993 1.00 45.72 198 ASN A N 1
ATOM 1200 C CA . ASN A 1 198 ? 83.315 109.979 118.927 1.00 45.72 198 ASN A CA 1
ATOM 1201 C C . ASN A 1 198 ? 81.867 109.541 119.132 1.00 45.72 198 ASN A C 1
ATOM 1202 O O . ASN A 1 198 ? 81.149 109.267 118.167 1.00 45.72 198 ASN A O 1
ATOM 1207 N N . LYS A 1 199 ? 81.444 109.472 120.393 1.00 45.49 199 LYS A N 1
ATOM 1208 C CA . LYS A 1 199 ? 80.175 108.859 120.764 1.00 45.49 199 LYS A CA 1
ATOM 1209 C C . LYS A 1 199 ? 79.073 109.865 121.059 1.00 45.49 199 LYS A C 1
ATOM 1210 O O . LYS A 1 199 ? 77.989 109.779 120.474 1.00 45.49 199 LYS A O 1
ATOM 1216 N N . LEU A 1 200 ? 79.311 110.812 121.960 1.00 46.27 200 LEU A N 1
ATOM 1217 C CA . LEU A 1 200 ? 78.247 111.685 122.436 1.00 46.27 200 LEU A CA 1
ATOM 1218 C C . LEU A 1 200 ? 77.910 112.759 121.410 1.00 46.27 200 LEU A C 1
ATOM 1219 O O . LEU A 1 200 ? 78.788 113.289 120.725 1.00 46.27 200 LEU A O 1
ATOM 1224 N N . GLN A 1 201 ? 76.622 113.073 121.305 1.00 48.09 201 GLN A N 1
ATOM 1225 C CA . GLN A 1 201 ? 76.148 114.160 120.465 1.00 48.09 201 GLN A CA 1
ATOM 1226 C C . GLN A 1 201 ? 76.034 115.441 121.286 1.00 48.09 201 GLN A C 1
ATOM 1227 O O . GLN A 1 201 ? 75.853 115.413 122.506 1.00 48.09 201 GLN A O 1
ATOM 1233 N N . GLY A 1 202 ? 76.160 116.575 120.600 1.00 50.42 202 GLY A N 1
ATOM 1234 C CA . GLY A 1 202 ? 76.029 117.853 121.279 1.00 50.42 202 GLY A CA 1
ATOM 1235 C C . GLY A 1 202 ? 74.657 118.005 121.913 1.00 50.42 202 GLY A C 1
ATOM 1236 O O . GLY A 1 202 ? 73.630 117.701 121.303 1.00 50.42 202 GLY A O 1
ATOM 1237 N N . THR A 1 203 ? 74.647 118.484 123.159 1.00 52.20 203 THR A N 1
ATOM 1238 C CA . THR A 1 203 ? 73.396 118.632 123.893 1.00 52.20 203 THR A CA 1
ATOM 1239 C C . THR A 1 203 ? 72.539 119.772 123.357 1.00 52.20 203 THR A C 1
ATOM 1240 O O . THR A 1 203 ? 71.328 119.787 123.602 1.00 52.20 203 THR A O 1
ATOM 1244 N N . ASP A 1 204 ? 73.135 120.720 122.639 1.00 53.52 204 ASP A N 1
ATOM 1245 C CA . ASP A 1 204 ? 72.425 121.861 122.070 1.00 53.52 204 ASP A CA 1
ATOM 1246 C C . ASP A 1 204 ? 72.233 121.702 120.565 1.00 53.52 204 ASP A C 1
ATOM 1247 O O . ASP A 1 204 ? 72.327 122.667 119.804 1.00 53.52 204 ASP A O 1
ATOM 1252 N N . ASP A 1 205 ? 71.963 120.476 120.119 1.00 50.49 205 ASP A N 1
ATOM 1253 C CA . ASP A 1 205 ? 71.807 120.159 118.699 1.00 50.49 205 ASP A CA 1
ATOM 1254 C C . ASP A 1 205 ? 70.459 119.481 118.497 1.00 50.49 205 ASP A C 1
ATOM 1255 O O . ASP A 1 205 ? 70.379 118.250 118.373 1.00 50.49 205 ASP A O 1
ATOM 1260 N N . PRO A 1 206 ? 69.370 120.257 118.457 1.00 49.31 206 PRO A N 1
ATOM 1261 C CA . PRO A 1 206 ? 68.049 119.651 118.240 1.00 49.31 206 PRO A CA 1
ATOM 1262 C C . PRO A 1 206 ? 67.727 119.385 116.780 1.00 49.31 206 PRO A C 1
ATOM 1263 O O . PRO A 1 206 ? 66.817 118.591 116.503 1.00 49.31 206 PRO A O 1
ATOM 1267 N N . THR A 1 207 ? 68.434 120.013 115.845 1.00 48.59 207 THR A N 1
ATOM 1268 C CA . THR A 1 207 ? 68.184 119.832 114.421 1.00 48.59 207 THR A CA 1
ATOM 1269 C C . THR A 1 207 ? 69.043 118.737 113.799 1.00 48.59 207 THR A C 1
ATOM 1270 O O . THR A 1 207 ? 68.953 118.517 112.587 1.00 48.59 207 THR A O 1
ATOM 1274 N N . ASN A 1 208 ? 69.867 118.056 114.597 1.00 47.29 208 ASN A N 1
ATOM 1275 C CA . ASN A 1 208 ? 70.638 116.891 114.163 1.00 47.29 208 ASN A CA 1
ATOM 1276 C C . ASN A 1 208 ? 71.571 117.230 112.998 1.00 47.29 208 ASN A C 1
ATOM 1277 O O . ASN A 1 208 ? 71.447 116.709 111.888 1.00 47.29 208 ASN A O 1
ATOM 1282 N N . THR A 1 209 ? 72.521 118.125 113.273 1.00 47.27 209 THR A N 1
ATOM 1283 C CA . THR A 1 209 ? 73.583 118.429 112.323 1.00 47.27 209 THR A CA 1
ATOM 1284 C C . THR A 1 209 ? 74.822 117.571 112.517 1.00 47.27 209 THR A C 1
ATOM 1285 O O . THR A 1 209 ? 75.558 117.340 111.551 1.00 47.27 209 THR A O 1
ATOM 1289 N N . PHE A 1 210 ? 75.069 117.102 113.742 1.00 46.88 210 PHE A N 1
ATOM 1290 C CA . PHE A 1 210 ? 76.235 116.281 114.071 1.00 46.88 210 PHE A CA 1
ATOM 1291 C C . PHE A 1 210 ? 77.544 116.993 113.739 1.00 46.88 210 PHE A C 1
ATOM 1292 O O . PHE A 1 210 ? 78.565 116.350 113.481 1.00 46.88 210 PHE A O 1
ATOM 1300 N N . THR A 1 211 ? 77.522 118.326 113.744 1.00 47.89 211 THR A N 1
ATOM 1301 C CA . THR A 1 211 ? 78.721 119.126 113.541 1.00 47.89 211 THR A CA 1
ATOM 1302 C C . THR A 1 211 ? 79.297 119.672 114.836 1.00 47.89 211 THR A C 1
ATOM 1303 O O . THR A 1 211 ? 80.504 119.934 114.895 1.00 47.89 211 THR A O 1
ATOM 1307 N N . LYS A 1 212 ? 78.477 119.852 115.867 1.00 49.54 212 LYS A N 1
ATOM 1308 C CA . LYS A 1 212 ? 78.934 120.264 117.191 1.00 49.54 212 LYS A CA 1
ATOM 1309 C C . LYS A 1 212 ? 78.785 119.068 118.124 1.00 49.54 212 LYS A C 1
ATOM 1310 O O . LYS A 1 212 ? 77.706 118.470 118.213 1.00 49.54 212 LYS A O 1
ATOM 1316 N N . GLY A 1 213 ? 79.875 118.689 118.783 1.00 48.44 213 GLY A N 1
ATOM 1317 C CA . GLY A 1 213 ? 79.831 117.553 119.680 1.00 48.44 213 GLY A CA 1
ATOM 1318 C C . GLY A 1 213 ? 81.168 116.876 119.892 1.00 48.44 213 GLY A C 1
ATOM 1319 O O . GLY A 1 213 ? 82.202 117.540 120.022 1.00 48.44 213 GLY A O 1
ATOM 1320 N N . ASP A 1 214 ? 81.159 115.547 119.912 1.00 47.45 214 ASP A N 1
ATOM 1321 C CA . ASP A 1 214 ? 82.337 114.765 120.260 1.00 47.45 214 ASP A CA 1
ATOM 1322 C C . ASP A 1 214 ? 83.237 114.592 119.044 1.00 47.45 214 ASP A C 1
ATOM 1323 O O . ASP A 1 214 ? 82.791 114.124 117.991 1.00 47.45 214 ASP A O 1
ATOM 1328 N N . PHE A 1 215 ? 84.502 114.977 119.196 1.00 47.39 215 PHE A N 1
ATOM 1329 C CA . PHE A 1 215 ? 85.541 114.639 118.237 1.00 47.39 215 PHE A CA 1
ATOM 1330 C C . PHE A 1 215 ? 86.850 114.485 118.995 1.00 47.39 215 PHE A C 1
ATOM 1331 O O . PHE A 1 215 ? 87.127 115.245 119.927 1.00 47.39 215 PHE A O 1
ATOM 1339 N N . THR A 1 216 ? 87.644 113.497 118.595 1.00 48.29 216 THR A N 1
ATOM 1340 C CA . THR A 1 216 ? 88.900 113.175 119.258 1.00 48.29 216 THR A CA 1
ATOM 1341 C C . THR A 1 216 ? 90.053 113.554 118.341 1.00 48.29 216 THR A C 1
ATOM 1342 O O . THR A 1 216 ? 90.070 113.165 117.169 1.00 48.29 216 THR A O 1
ATOM 1346 N N . GLU A 1 217 ? 91.010 114.311 118.873 1.00 49.66 217 GLU A N 1
ATOM 1347 C CA . GLU A 1 217 ? 92.102 114.817 118.058 1.00 49.66 217 GLU A CA 1
ATOM 1348 C C . GLU A 1 217 ? 93.348 115.009 118.910 1.00 49.66 217 GLU A C 1
ATOM 1349 O O . GLU A 1 217 ? 93.262 115.233 120.121 1.00 49.66 217 GLU A O 1
ATOM 1355 N N . PHE A 1 218 ? 94.509 114.914 118.257 1.00 49.04 218 PHE A N 1
ATOM 1356 C CA . PHE A 1 218 ? 95.803 115.231 118.866 1.00 49.04 218 PHE A CA 1
ATOM 1357 C C . PHE A 1 218 ? 96.068 114.400 120.122 1.00 49.04 218 PHE A C 1
ATOM 1358 O O . PHE A 1 218 ? 96.106 114.918 121.239 1.00 49.04 218 PHE A O 1
ATOM 1366 N N . ASN A 1 219 ? 96.247 113.097 119.934 1.00 49.41 219 ASN A N 1
ATOM 1367 C CA . ASN A 1 219 ? 96.663 112.209 121.010 1.00 49.41 219 ASN A CA 1
ATOM 1368 C C . ASN A 1 219 ? 98.027 111.610 120.697 1.00 49.41 219 ASN A C 1
ATOM 1369 O O . ASN A 1 219 ? 98.322 111.274 119.546 1.00 49.41 219 ASN A O 1
ATOM 1374 N N . ARG A 1 220 ? 98.856 111.475 121.727 1.00 50.07 220 ARG A N 1
ATOM 1375 C CA . ARG A 1 220 ? 100.224 110.993 121.585 1.00 50.07 220 ARG A CA 1
ATOM 1376 C C . ARG A 1 220 ? 100.333 109.608 122.208 1.00 50.07 220 ARG A C 1
ATOM 1377 O O . ARG A 1 220 ? 100.044 109.433 123.396 1.00 50.07 220 ARG A O 1
ATOM 1385 N N . ILE A 1 221 ? 100.748 108.631 121.405 1.00 49.08 221 ILE A N 1
ATOM 1386 C CA . ILE A 1 221 ? 100.909 107.251 121.843 1.00 49.08 221 ILE A CA 1
ATOM 1387 C C . ILE A 1 221 ? 102.298 106.785 121.428 1.00 49.08 221 ILE A C 1
ATOM 1388 O O . ILE A 1 221 ? 102.563 106.601 120.233 1.00 49.08 221 ILE A O 1
ATOM 1393 N N . THR A 1 222 ? 103.181 106.595 122.408 1.00 50.08 222 THR A N 1
ATOM 1394 C CA . THR A 1 222 ? 104.573 106.248 122.155 1.00 50.08 222 THR A CA 1
ATOM 1395 C C . THR A 1 222 ? 104.952 104.997 122.933 1.00 50.08 222 THR A C 1
ATOM 1396 O O . THR A 1 222 ? 104.597 104.856 124.107 1.00 50.08 222 THR A O 1
ATOM 1400 N N . ARG A 1 223 ? 105.685 104.102 122.272 1.00 50.48 223 ARG A N 1
ATOM 1401 C CA . ARG A 1 223 ? 106.246 102.899 122.888 1.00 50.48 223 ARG A CA 1
ATOM 1402 C C . ARG A 1 223 ? 105.172 102.088 123.614 1.00 50.48 223 ARG A C 1
ATOM 1403 O O . ARG A 1 223 ? 105.272 101.786 124.803 1.00 50.48 223 ARG A O 1
ATOM 1411 N N . VAL A 1 224 ? 104.136 101.725 122.864 1.00 49.82 224 VAL A N 1
ATOM 1412 C CA . VAL A 1 224 ? 102.980 101.018 123.401 1.00 49.82 224 VAL A CA 1
ATOM 1413 C C . VAL A 1 224 ? 102.848 99.689 122.676 1.00 49.82 224 VAL A C 1
ATOM 1414 O O . VAL A 1 224 ? 102.904 99.641 121.442 1.00 49.82 224 VAL A O 1
ATOM 1418 N N . ARG A 1 225 ? 102.670 98.612 123.438 1.00 49.72 225 ARG A N 1
ATOM 1419 C CA . ARG A 1 225 ? 102.492 97.283 122.866 1.00 49.72 225 ARG A CA 1
ATOM 1420 C C . ARG A 1 225 ? 101.047 96.835 123.027 1.00 49.72 225 ARG A C 1
ATOM 1421 O O . ARG A 1 225 ? 100.431 97.081 124.067 1.00 49.72 225 ARG A O 1
ATOM 1429 N N . VAL A 1 226 ? 100.507 96.200 121.989 1.00 48.28 226 VAL A N 1
ATOM 1430 C CA . VAL A 1 226 ? 99.196 95.560 122.025 1.00 48.28 226 VAL A CA 1
ATOM 1431 C C . VAL A 1 226 ? 99.373 94.107 121.606 1.00 48.28 226 VAL A C 1
ATOM 1432 O O . VAL A 1 226 ? 99.979 93.827 120.565 1.00 48.28 226 VAL A O 1
ATOM 1436 N N . PHE A 1 227 ? 98.846 93.184 122.411 1.00 47.33 227 PHE A N 1
ATOM 1437 C CA . PHE A 1 227 ? 99.106 91.754 122.248 1.00 47.33 227 PHE A CA 1
ATOM 1438 C C . PHE A 1 227 ? 97.801 91.014 121.960 1.00 47.33 227 PHE A C 1
ATOM 1439 O O . PHE A 1 227 ? 96.993 90.792 122.866 1.00 47.33 227 PHE A O 1
ATOM 1447 N N . ASN A 1 228 ? 97.612 90.625 120.694 1.00 47.50 228 ASN A N 1
ATOM 1448 C CA . ASN A 1 228 ? 96.515 89.748 120.271 1.00 47.50 228 ASN A CA 1
ATOM 1449 C C . ASN A 1 228 ? 95.147 90.265 120.717 1.00 47.50 228 ASN A C 1
ATOM 1450 O O . ASN A 1 228 ? 94.338 89.533 121.291 1.00 47.50 228 ASN A O 1
ATOM 1455 N N . CYS A 1 229 ? 94.888 91.539 120.448 1.00 46.79 229 CYS A N 1
ATOM 1456 C CA . CYS A 1 229 ? 93.541 92.052 120.628 1.00 46.79 229 CYS A CA 1
ATOM 1457 C C . CYS A 1 229 ? 92.727 91.858 119.352 1.00 46.79 229 CYS A C 1
ATOM 1458 O O . CYS A 1 229 ? 93.269 91.755 118.247 1.00 46.79 229 CYS A O 1
ATOM 1461 N N . ASP A 1 230 ? 91.403 91.795 119.519 1.00 46.73 230 ASP A N 1
ATOM 1462 C CA . ASP A 1 230 ? 90.524 91.628 118.367 1.00 46.73 230 ASP A CA 1
ATOM 1463 C C . ASP A 1 230 ? 90.661 92.797 117.400 1.00 46.73 230 ASP A C 1
ATOM 1464 O O . ASP A 1 230 ? 90.739 92.601 116.182 1.00 46.73 230 ASP A O 1
ATOM 1469 N N . ILE A 1 231 ? 90.688 94.019 117.924 1.00 45.82 231 ILE A N 1
ATOM 1470 C CA . ILE A 1 231 ? 90.971 95.217 117.144 1.00 45.82 231 ILE A CA 1
ATOM 1471 C C . ILE A 1 231 ? 91.995 96.019 117.936 1.00 45.82 231 ILE A C 1
ATOM 1472 O O . ILE A 1 231 ? 91.667 96.583 118.987 1.00 45.82 231 ILE A O 1
ATOM 1477 N N . ASP A 1 232 ? 93.234 96.071 117.439 1.00 47.09 232 ASP A N 1
ATOM 1478 C CA . ASP A 1 232 ? 94.300 96.736 118.185 1.00 47.09 232 ASP A CA 1
ATOM 1479 C C . ASP A 1 232 ? 94.044 98.233 118.300 1.00 47.09 232 ASP A C 1
ATOM 1480 O O . ASP A 1 232 ? 94.135 98.808 119.391 1.00 47.09 232 ASP A O 1
ATOM 1485 N N . VAL A 1 233 ? 93.721 98.883 117.184 1.00 46.66 233 VAL A N 1
ATOM 1486 C CA . VAL A 1 233 ? 93.382 100.301 117.153 1.00 46.66 233 VAL A CA 1
ATOM 1487 C C . VAL A 1 233 ? 92.053 100.444 116.426 1.00 46.66 233 VAL A C 1
ATOM 1488 O O . VAL A 1 233 ? 91.883 99.900 115.330 1.00 46.66 233 VAL A O 1
ATOM 1492 N N . ASP A 1 234 ? 91.111 101.159 117.039 1.00 46.09 234 ASP A N 1
ATOM 1493 C CA . ASP A 1 234 ? 89.762 101.288 116.498 1.00 46.09 234 ASP A CA 1
ATOM 1494 C C . ASP A 1 234 ? 89.340 102.748 116.502 1.00 46.09 234 ASP A C 1
ATOM 1495 O O . ASP A 1 234 ? 89.144 103.335 117.570 1.00 46.09 234 ASP A O 1
ATOM 1500 N N . TYR A 1 235 ? 89.188 103.323 115.311 1.00 46.08 235 TYR A N 1
ATOM 1501 C CA . TYR A 1 235 ? 88.584 104.637 115.127 1.00 46.08 235 TYR A CA 1
ATOM 1502 C C . TYR A 1 235 ? 87.096 104.424 114.872 1.00 46.08 235 TYR A C 1
ATOM 1503 O O . TYR A 1 235 ? 86.714 103.811 113.865 1.00 46.08 235 TYR A O 1
ATOM 1512 N N . GLN A 1 236 ? 86.259 104.909 115.787 1.00 44.99 236 GLN A N 1
ATOM 1513 C CA . GLN A 1 236 ? 84.819 104.718 115.693 1.00 44.99 236 GLN A CA 1
ATOM 1514 C C . GLN A 1 236 ? 84.100 106.021 116.002 1.00 44.99 236 GLN A C 1
ATOM 1515 O O . GLN A 1 236 ? 84.446 106.723 116.957 1.00 44.99 236 GLN A O 1
ATOM 1521 N N . VAL A 1 237 ? 83.099 106.340 115.186 1.00 44.94 237 VAL A N 1
ATOM 1522 C CA . VAL A 1 237 ? 82.227 107.485 115.409 1.00 44.94 237 VAL A CA 1
ATOM 1523 C C . VAL A 1 237 ? 80.782 107.008 115.339 1.00 44.94 237 VAL A C 1
ATOM 1524 O O . VAL A 1 237 ? 80.406 106.277 114.415 1.00 44.94 237 VAL A O 1
ATOM 1528 N N . SER A 1 238 ? 79.984 107.387 116.337 1.00 45.68 238 SER A N 1
ATOM 1529 C CA . SER A 1 238 ? 78.578 107.002 116.389 1.00 45.68 238 SER A CA 1
ATOM 1530 C C . SER A 1 238 ? 77.655 108.207 116.271 1.00 45.68 238 SER A C 1
ATOM 1531 O O . SER A 1 238 ? 76.794 108.232 115.386 1.00 45.68 238 SER A O 1
ATOM 1534 N N . LEU A 1 239 ? 77.812 109.212 117.135 1.00 45.34 239 LEU A N 1
ATOM 1535 C CA . LEU A 1 239 ? 76.963 110.397 117.101 1.00 45.34 239 LEU A CA 1
ATOM 1536 C C . LEU A 1 239 ? 77.790 111.669 117.241 1.00 45.34 239 LEU A C 1
ATOM 1537 O O . LEU A 1 239 ? 77.268 112.710 117.654 1.00 45.34 239 LEU A O 1
ATOM 1542 N N . GLY A 1 240 ? 79.075 111.603 116.903 1.00 45.64 240 GLY A N 1
ATOM 1543 C CA . GLY A 1 240 ? 79.949 112.750 117.037 1.00 45.64 240 GLY A CA 1
ATOM 1544 C C . GLY A 1 240 ? 80.479 113.257 115.712 1.00 45.64 240 GLY A C 1
ATOM 1545 O O . GLY A 1 240 ? 79.991 112.866 114.648 1.00 45.64 240 GLY A O 1
ATOM 1546 N N . ASN A 1 241 ? 81.481 114.130 115.765 1.00 46.95 241 ASN A N 1
ATOM 1547 C CA . ASN A 1 241 ? 82.042 114.706 114.555 1.00 46.95 241 ASN A CA 1
ATOM 1548 C C . ASN A 1 241 ? 82.949 113.699 113.850 1.00 46.95 241 ASN A C 1
ATOM 1549 O O . ASN A 1 241 ? 83.292 112.639 114.382 1.00 46.95 241 ASN A O 1
ATOM 1554 N N . ASN A 1 242 ? 83.344 114.051 112.628 1.00 46.02 242 ASN A N 1
ATOM 1555 C CA . ASN A 1 242 ? 84.181 113.198 111.796 1.00 46.02 242 ASN A CA 1
ATOM 1556 C C . ASN A 1 242 ? 85.666 113.325 112.112 1.00 46.02 242 ASN A C 1
ATOM 1557 O O . ASN A 1 242 ? 86.469 112.586 111.534 1.00 46.02 242 ASN A O 1
ATOM 1562 N N . SER A 1 243 ? 86.046 114.228 113.012 1.00 47.55 243 SER A N 1
ATOM 1563 C CA . SER A 1 243 ? 87.443 114.609 113.167 1.00 47.55 243 SER A CA 1
ATOM 1564 C C . SER A 1 243 ? 88.236 113.548 113.921 1.00 47.55 243 SER A C 1
ATOM 1565 O O . SER A 1 243 ? 87.911 113.206 115.062 1.00 47.55 243 SER A O 1
ATOM 1568 N N . PHE A 1 244 ? 89.280 113.031 113.272 1.00 46.18 244 PHE A N 1
ATOM 1569 C CA . PHE A 1 244 ? 90.326 112.227 113.914 1.00 46.18 244 PHE A CA 1
ATOM 1570 C C . PHE A 1 244 ? 91.645 112.790 113.391 1.00 46.18 244 PHE A C 1
ATOM 1571 O O . PHE A 1 244 ? 92.165 112.335 112.368 1.00 46.18 244 PHE A O 1
ATOM 1579 N N . HIS A 1 245 ? 92.179 113.784 114.096 1.00 47.85 245 HIS A N 1
ATOM 1580 C CA . HIS A 1 245 ? 93.241 114.630 113.567 1.00 47.85 245 HIS A CA 1
ATOM 1581 C C . HIS A 1 245 ? 94.385 114.725 114.564 1.00 47.85 245 HIS A C 1
ATOM 1582 O O . HIS A 1 245 ? 94.167 115.053 115.733 1.00 47.85 245 HIS A O 1
ATOM 1589 N N . GLY A 1 246 ? 95.600 114.444 114.101 1.00 48.25 246 GLY A N 1
ATOM 1590 C CA . GLY A 1 246 ? 96.787 114.684 114.894 1.00 48.25 246 GLY A CA 1
ATOM 1591 C C . GLY A 1 246 ? 97.200 113.560 115.816 1.00 48.25 246 GLY A C 1
ATOM 1592 O O . GLY A 1 246 ? 98.253 113.668 116.456 1.00 48.25 246 GLY A O 1
ATOM 1593 N N . ASN A 1 247 ? 96.410 112.494 115.917 1.00 48.35 247 ASN A N 1
ATOM 1594 C CA . ASN A 1 247 ? 96.799 111.359 116.743 1.00 48.35 247 ASN A CA 1
ATOM 1595 C C . ASN A 1 247 ? 98.027 110.684 116.145 1.00 48.35 247 ASN A C 1
ATOM 1596 O O . ASN A 1 247 ? 98.066 110.398 114.946 1.00 48.35 247 ASN A O 1
ATOM 1601 N N . SER A 1 248 ? 99.032 110.428 116.976 1.00 49.60 248 SER A N 1
ATOM 1602 C CA . SER A 1 248 ? 100.318 109.941 116.503 1.00 49.60 248 SER A CA 1
ATOM 1603 C C . SER A 1 248 ? 100.662 108.609 117.156 1.00 49.60 248 SER A C 1
ATOM 1604 O O . SER A 1 248 ? 100.474 108.428 118.362 1.00 49.60 248 SER A O 1
ATOM 1607 N N . PHE A 1 249 ? 101.166 107.684 116.343 1.00 50.02 249 PHE A N 1
ATOM 1608 C CA . PHE A 1 249 ? 101.706 106.412 116.810 1.00 50.02 249 PHE A CA 1
ATOM 1609 C C . PHE A 1 249 ? 103.176 106.355 116.427 1.00 50.02 249 PHE A C 1
ATOM 1610 O O . PHE A 1 249 ? 103.525 106.583 115.263 1.00 50.02 249 PHE A O 1
ATOM 1618 N N . THR A 1 250 ? 104.035 106.062 117.400 1.00 51.29 250 THR A N 1
ATOM 1619 C CA . THR A 1 250 ? 105.462 105.938 117.146 1.00 51.29 250 THR A CA 1
ATOM 1620 C C . THR A 1 250 ? 106.063 104.903 118.085 1.00 51.29 250 THR A C 1
ATOM 1621 O O . THR A 1 250 ? 105.653 104.790 119.245 1.00 51.29 250 THR A O 1
ATOM 1625 N N . ASP A 1 251 ? 107.023 104.137 117.563 1.00 52.44 251 ASP A N 1
ATOM 1626 C CA . ASP A 1 251 ? 107.764 103.142 118.343 1.00 52.44 251 ASP A CA 1
ATOM 1627 C C . ASP A 1 251 ? 106.831 102.121 118.991 1.00 52.44 251 ASP A C 1
ATOM 1628 O O . ASP A 1 251 ? 107.079 101.646 120.101 1.00 52.44 251 ASP A O 1
ATOM 1633 N N . CYS A 1 252 ? 105.760 101.766 118.290 1.00 51.89 252 CYS A N 1
ATOM 1634 C CA . CYS A 1 252 ? 104.764 100.834 118.795 1.00 51.89 252 CYS A CA 1
ATOM 1635 C C . CYS A 1 252 ? 104.724 99.580 117.930 1.00 51.89 252 CYS A C 1
ATOM 1636 O O . CYS A 1 252 ? 105.030 99.619 116.736 1.00 51.89 252 CYS A O 1
ATOM 1639 N N . MET A 1 253 ? 104.347 98.462 118.548 1.00 50.99 253 MET A N 1
ATOM 1640 C CA . MET A 1 253 ? 104.180 97.199 117.844 1.00 50.99 253 MET A CA 1
ATOM 1641 C C . MET A 1 253 ? 102.775 96.681 118.114 1.00 50.99 253 MET A C 1
ATOM 1642 O O . MET A 1 253 ? 102.251 96.834 119.220 1.00 50.99 253 MET A O 1
ATOM 1647 N N . CYS A 1 254 ? 102.169 96.069 117.099 1.00 50.41 254 CYS A N 1
ATOM 1648 C CA . CYS A 1 254 ? 100.837 95.493 117.221 1.00 50.41 254 CYS A CA 1
ATOM 1649 C C . CYS A 1 254 ? 100.858 94.039 116.773 1.00 50.41 254 CYS A C 1
ATOM 1650 O O . CYS A 1 254 ? 101.299 93.726 115.659 1.00 50.41 254 CYS A O 1
ATOM 1653 N N . GLN A 1 255 ? 100.364 93.165 117.644 1.00 48.68 255 GLN A N 1
ATOM 1654 C CA . GLN A 1 255 ? 100.260 91.736 117.387 1.00 48.68 255 GLN A CA 1
ATOM 1655 C C . GLN A 1 255 ? 98.845 91.436 116.913 1.00 48.68 255 GLN A C 1
ATOM 1656 O O . GLN A 1 255 ? 97.914 91.388 117.724 1.00 48.68 255 GLN A O 1
ATOM 1662 N N . ILE A 1 256 ? 98.682 91.240 115.608 1.00 47.49 256 ILE A N 1
ATOM 1663 C CA . ILE A 1 256 ? 97.368 91.011 115.020 1.00 47.49 256 ILE A CA 1
ATOM 1664 C C . ILE A 1 256 ? 96.932 89.589 115.342 1.00 47.49 256 ILE A C 1
ATOM 1665 O O . ILE A 1 256 ? 97.692 88.634 115.140 1.00 47.49 256 ILE A O 1
ATOM 1670 N N . ASN A 1 257 ? 95.710 89.447 115.854 1.00 47.54 257 ASN A N 1
ATOM 1671 C CA . ASN A 1 257 ? 95.192 88.128 116.188 1.00 47.54 257 ASN A CA 1
ATOM 1672 C C . ASN A 1 257 ? 95.072 87.272 114.934 1.00 47.54 257 ASN A C 1
ATOM 1673 O O . ASN A 1 257 ? 94.598 87.729 113.890 1.00 47.54 257 ASN A O 1
ATOM 1678 N N . SER A 1 258 ? 95.516 86.018 115.046 1.00 47.50 258 SER A N 1
ATOM 1679 C CA . SER A 1 258 ? 95.528 85.129 113.888 1.00 47.50 258 SER A CA 1
ATOM 1680 C C . SER A 1 258 ? 94.118 84.828 113.396 1.00 47.50 258 SER A C 1
ATOM 1681 O O . SER A 1 258 ? 93.866 84.826 112.185 1.00 47.50 258 SER A O 1
ATOM 1684 N N . TYR A 1 259 ? 93.182 84.585 114.315 1.00 47.03 259 TYR A N 1
ATOM 1685 C CA . TYR A 1 259 ? 91.820 84.190 113.952 1.00 47.03 259 TYR A CA 1
ATOM 1686 C C . TYR A 1 259 ? 90.993 85.430 113.611 1.00 47.03 259 TYR A C 1
ATOM 1687 O O . TYR A 1 259 ? 90.131 85.883 114.368 1.00 47.03 259 TYR A O 1
ATOM 1696 N N . GLY A 1 260 ? 91.273 85.978 112.434 1.00 46.94 260 GLY A N 1
ATOM 1697 C CA . GLY A 1 260 ? 90.519 87.107 111.917 1.00 46.94 260 GLY A CA 1
ATOM 1698 C C . GLY A 1 260 ? 90.633 88.379 112.729 1.00 46.94 260 GLY A C 1
ATOM 1699 O O . GLY A 1 260 ? 89.644 89.108 112.871 1.00 46.94 260 GLY A O 1
ATOM 1700 N N . GLY A 1 261 ? 91.815 88.666 113.266 1.00 47.09 261 GLY A N 1
ATOM 1701 C CA . GLY A 1 261 ? 92.029 89.894 114.003 1.00 47.09 261 GLY A CA 1
ATOM 1702 C C . GLY A 1 261 ? 92.312 91.065 113.079 1.00 47.09 261 GLY A C 1
ATOM 1703 O O . GLY A 1 261 ? 92.861 90.906 111.993 1.00 47.09 261 GLY A O 1
ATOM 1704 N N . ILE A 1 262 ? 91.925 92.255 113.528 1.00 46.42 262 ILE A N 1
ATOM 1705 C CA . ILE A 1 262 ? 92.101 93.486 112.765 1.00 46.42 262 ILE A CA 1
ATOM 1706 C C . ILE A 1 262 ? 93.129 94.346 113.485 1.00 46.42 262 ILE A C 1
ATOM 1707 O O . ILE A 1 262 ? 92.905 94.771 114.625 1.00 46.42 262 ILE A O 1
ATOM 1712 N N . GLY A 1 263 ? 94.259 94.600 112.822 1.00 47.30 263 GLY A N 1
ATOM 1713 C CA . GLY A 1 263 ? 95.283 95.440 113.422 1.00 47.30 263 GLY A CA 1
ATOM 1714 C C . GLY A 1 263 ? 94.844 96.885 113.573 1.00 47.30 263 GLY A C 1
ATOM 1715 O O . GLY A 1 263 ? 95.118 97.523 114.592 1.00 47.30 263 GLY A O 1
ATOM 1716 N N . MET A 1 264 ? 94.165 97.420 112.563 1.00 48.03 264 MET A N 1
ATOM 1717 C CA . MET A 1 264 ? 93.673 98.791 112.590 1.00 48.03 264 MET A CA 1
ATOM 1718 C C . MET A 1 264 ? 92.334 98.844 111.877 1.00 48.03 264 MET A C 1
ATOM 1719 O O . MET A 1 264 ? 92.210 98.351 110.754 1.00 48.03 264 MET A O 1
ATOM 1724 N N . ARG A 1 265 ? 91.339 99.440 112.527 1.00 46.19 265 ARG A N 1
ATOM 1725 C CA . ARG A 1 265 ? 90.002 99.576 111.971 1.00 46.19 265 ARG A CA 1
ATOM 1726 C C . ARG A 1 265 ? 89.588 101.037 112.031 1.00 46.19 265 ARG A C 1
ATOM 1727 O O . ARG A 1 265 ? 89.837 101.713 113.032 1.00 46.19 265 ARG A O 1
ATOM 1735 N N . MET A 1 266 ? 88.978 101.525 110.953 1.00 46.51 266 MET A N 1
ATOM 1736 C CA . MET A 1 266 ? 88.361 102.847 110.915 1.00 46.51 266 MET A CA 1
ATOM 1737 C C . MET A 1 266 ? 86.961 102.675 110.343 1.00 46.51 266 MET A C 1
ATOM 1738 O O . MET A 1 266 ? 86.802 102.279 109.181 1.00 46.51 266 MET A O 1
ATOM 1743 N N . TRP A 1 267 ? 85.945 102.960 111.155 1.00 44.97 267 TRP A N 1
ATOM 1744 C CA . TRP A 1 267 ? 84.590 102.633 110.745 1.00 44.97 267 TRP A CA 1
ATOM 1745 C C . TRP A 1 267 ? 83.579 103.534 111.435 1.00 44.97 267 TRP A C 1
ATOM 1746 O O . TRP A 1 267 ? 83.790 103.999 112.558 1.00 44.97 267 TRP A O 1
ATOM 1757 N N . ASP A 1 268 ? 82.478 103.771 110.731 1.00 46.67 268 ASP A N 1
ATOM 1758 C CA . ASP A 1 268 ? 81.293 104.432 111.259 1.00 46.67 268 ASP A CA 1
ATOM 1759 C C . ASP A 1 268 ? 80.184 103.394 111.367 1.00 46.67 268 ASP A C 1
ATOM 1760 O O . ASP A 1 268 ? 79.918 102.665 110.405 1.00 46.67 268 ASP A O 1
ATOM 1765 N N . ASP A 1 269 ? 79.545 103.324 112.534 1.00 46.79 269 ASP A N 1
ATOM 1766 C CA . ASP A 1 269 ? 78.497 102.336 112.754 1.00 46.79 269 ASP A CA 1
ATOM 1767 C C . ASP A 1 269 ? 77.165 102.728 112.129 1.00 46.79 269 ASP A C 1
ATOM 1768 O O . ASP A 1 269 ? 76.242 101.908 112.117 1.00 46.79 269 ASP A O 1
ATOM 1773 N N . GLY A 1 270 ? 77.042 103.949 111.614 1.00 46.68 270 GLY A N 1
ATOM 1774 C CA . GLY A 1 270 ? 75.806 104.374 110.991 1.00 46.68 270 GLY A CA 1
ATOM 1775 C C . GLY A 1 270 ? 74.671 104.658 111.945 1.00 46.68 270 GLY A C 1
ATOM 1776 O O . GLY A 1 270 ? 73.509 104.616 111.534 1.00 46.68 270 GLY A O 1
ATOM 1777 N N . SER A 1 271 ? 74.970 104.943 113.214 1.00 46.50 271 SER A N 1
ATOM 1778 C CA . SER A 1 271 ? 73.913 105.236 114.176 1.00 46.50 271 SER A CA 1
ATOM 1779 C C . SER A 1 271 ? 73.223 106.561 113.881 1.00 46.50 271 SER A C 1
ATOM 1780 O O . SER A 1 271 ? 72.012 106.684 114.096 1.00 46.50 271 SER A O 1
ATOM 1783 N N . ARG A 1 272 ? 73.963 107.553 113.389 1.00 45.28 272 ARG A N 1
ATOM 1784 C CA . ARG A 1 272 ? 73.375 108.830 113.014 1.00 45.28 272 ARG A CA 1
ATOM 1785 C C . ARG A 1 272 ? 72.713 108.793 111.645 1.00 45.28 272 ARG A C 1
ATOM 1786 O O . ARG A 1 272 ? 72.002 109.740 111.291 1.00 45.28 272 ARG A O 1
ATOM 1794 N N . ASN A 1 273 ? 72.933 107.730 110.869 1.00 45.82 273 ASN A N 1
ATOM 1795 C CA . ASN A 1 273 ? 72.210 107.565 109.614 1.00 45.82 273 ASN A CA 1
ATOM 1796 C C . ASN A 1 273 ? 70.722 107.348 109.856 1.00 45.82 273 ASN A C 1
ATOM 1797 O O . ASN A 1 273 ? 69.891 107.864 109.101 1.00 45.82 273 ASN A O 1
ATOM 1802 N N . ALA A 1 274 ? 70.371 106.594 110.901 1.00 46.36 274 ALA A N 1
ATOM 1803 C CA . ALA A 1 274 ? 68.964 106.350 111.200 1.00 46.36 274 ALA A CA 1
ATOM 1804 C C . ALA A 1 274 ? 68.244 107.636 111.589 1.00 46.36 274 ALA A C 1
ATOM 1805 O O . ALA A 1 274 ? 67.096 107.857 111.189 1.00 46.36 274 ALA A O 1
ATOM 1807 N N . ILE A 1 275 ? 68.899 108.491 112.377 1.00 45.85 275 ILE A N 1
ATOM 1808 C CA . ILE A 1 275 ? 68.269 109.734 112.814 1.00 45.85 275 ILE A CA 1
ATOM 1809 C C . ILE A 1 275 ? 68.022 110.658 111.627 1.00 45.85 275 ILE A C 1
ATOM 1810 O O . ILE A 1 275 ? 66.932 111.217 111.470 1.00 45.85 275 ILE A O 1
ATOM 1815 N N . ARG A 1 276 ? 69.027 110.827 110.777 1.00 45.71 276 ARG A N 1
ATOM 1816 C CA . ARG A 1 276 ? 68.913 111.652 109.575 1.00 45.71 276 ARG A CA 1
ATOM 1817 C C . ARG A 1 276 ? 69.517 110.886 108.407 1.00 45.71 276 ARG A C 1
ATOM 1818 O O . ARG A 1 276 ? 70.759 110.783 108.326 1.00 45.71 276 ARG A O 1
ATOM 1826 N N . PRO A 1 277 ? 68.692 110.303 107.517 1.00 46.04 277 PRO A N 1
ATOM 1827 C CA . PRO A 1 277 ? 69.225 109.552 106.374 1.00 46.04 277 PRO A CA 1
ATOM 1828 C C . PRO A 1 277 ? 70.374 110.249 105.662 1.00 46.04 277 PRO A C 1
ATOM 1829 O O . PRO A 1 277 ? 71.488 109.718 105.620 1.00 46.04 277 PRO A O 1
ATOM 1833 N N . SER A 1 278 ? 70.114 111.445 105.133 1.00 47.74 278 SER A N 1
ATOM 1834 C CA . SER A 1 278 ? 71.130 112.315 104.538 1.00 47.74 278 SER A CA 1
ATOM 1835 C C . SER A 1 278 ? 72.058 111.526 103.610 1.00 47.74 278 SER A C 1
ATOM 1836 O O . SER A 1 278 ? 73.265 111.408 103.831 1.00 47.74 278 SER A O 1
ATOM 1839 N N . SER A 1 279 ? 71.451 110.981 102.554 1.00 49.07 279 SER A N 1
ATOM 1840 C CA . SER A 1 279 ? 72.136 110.047 101.659 1.00 49.07 279 SER A CA 1
ATOM 1841 C C . SER A 1 279 ? 73.230 110.787 100.886 1.00 49.07 279 SER A C 1
ATOM 1842 O O . SER A 1 279 ? 73.098 111.132 99.710 1.00 49.07 279 SER A O 1
ATOM 1845 N N . LEU A 1 280 ? 74.339 111.025 101.588 1.00 48.65 280 LEU A N 1
ATOM 1846 C CA . LEU A 1 280 ? 75.517 111.661 101.020 1.00 48.65 280 LEU A CA 1
ATOM 1847 C C . LEU A 1 280 ? 76.721 110.810 101.407 1.00 48.65 280 LEU A C 1
ATOM 1848 O O . LEU A 1 280 ? 76.828 110.389 102.570 1.00 48.65 280 LEU A O 1
ATOM 1853 N N . PRO A 1 281 ? 77.642 110.533 100.482 1.00 46.96 281 PRO A N 1
ATOM 1854 C CA . PRO A 1 281 ? 78.688 109.535 100.780 1.00 46.96 281 PRO A CA 1
ATOM 1855 C C . PRO A 1 281 ? 79.672 109.957 101.859 1.00 46.96 281 PRO A C 1
ATOM 1856 O O . PRO A 1 281 ? 79.903 109.199 102.808 1.00 46.96 281 PRO A O 1
ATOM 1860 N N . TYR A 1 282 ? 80.262 111.145 101.747 1.00 46.15 282 TYR A N 1
ATOM 1861 C CA . TYR A 1 282 ? 81.346 111.559 102.627 1.00 46.15 282 TYR A CA 1
ATOM 1862 C C . TYR A 1 282 ? 80.879 112.390 103.818 1.00 46.15 282 TYR A C 1
ATOM 1863 O O . TYR A 1 282 ? 81.718 112.906 104.561 1.00 46.15 282 TYR A O 1
ATOM 1872 N N . GLU A 1 283 ? 79.568 112.546 104.013 1.00 46.87 283 GLU A N 1
ATOM 1873 C CA . GLU A 1 283 ? 79.094 113.341 105.143 1.00 46.87 283 GLU A CA 1
ATOM 1874 C C . GLU A 1 283 ? 79.238 112.581 106.457 1.00 46.87 283 GLU A C 1
ATOM 1875 O O . GLU A 1 283 ? 79.671 113.147 107.469 1.00 46.87 283 GLU A O 1
ATOM 1881 N N . TYR A 1 284 ? 78.885 111.299 106.465 1.00 46.15 284 TYR A N 1
ATOM 1882 C CA . TYR A 1 284 ? 78.946 110.462 107.663 1.00 46.15 284 TYR A CA 1
ATOM 1883 C C . TYR A 1 284 ? 80.094 109.472 107.494 1.00 46.15 284 TYR A C 1
ATOM 1884 O O . TYR A 1 284 ? 79.900 108.345 107.035 1.00 46.15 284 TYR A O 1
ATOM 1893 N N . ILE A 1 285 ? 81.297 109.902 107.877 1.00 45.49 285 ILE A N 1
ATOM 1894 C CA . ILE A 1 285 ? 82.497 109.082 107.787 1.00 45.49 285 ILE A CA 1
ATOM 1895 C C . ILE A 1 285 ? 83.388 109.379 108.985 1.00 45.49 285 ILE A C 1
ATOM 1896 O O . ILE A 1 285 ? 83.189 110.352 109.714 1.00 45.49 285 ILE A O 1
ATOM 1901 N N . ALA A 1 286 ? 84.383 108.518 109.182 1.00 45.70 286 ALA A N 1
ATOM 1902 C CA . ALA A 1 286 ? 85.448 108.771 110.149 1.00 45.70 286 ALA A CA 1
ATOM 1903 C C . ALA A 1 286 ? 86.636 109.326 109.375 1.00 45.70 286 ALA A C 1
ATOM 1904 O O . ALA A 1 286 ? 87.282 108.610 108.605 1.00 45.70 286 ALA A O 1
ATOM 1906 N N . ASN A 1 287 ? 86.914 110.612 109.564 1.00 46.38 287 ASN A N 1
ATOM 1907 C CA . ASN A 1 287 ? 87.965 111.289 108.811 1.00 46.38 287 ASN A CA 1
ATOM 1908 C C . ASN A 1 287 ? 89.273 111.197 109.586 1.00 46.38 287 ASN A C 1
ATOM 1909 O O . ASN A 1 287 ? 89.550 112.029 110.455 1.00 46.38 287 ASN A O 1
ATOM 1914 N N . VAL A 1 288 ? 90.076 110.179 109.279 1.00 46.71 288 VAL A N 1
ATOM 1915 C CA . VAL A 1 288 ? 91.406 110.036 109.853 1.00 46.71 288 VAL A CA 1
ATOM 1916 C C . VAL A 1 288 ? 92.382 110.787 108.958 1.00 46.71 288 VAL A C 1
ATOM 1917 O O . VAL A 1 288 ? 92.845 110.256 107.942 1.00 46.71 288 VAL A O 1
ATOM 1921 N N . TYR A 1 289 ? 92.682 112.034 109.309 1.00 46.92 289 TYR A N 1
ATOM 1922 C CA . TYR A 1 289 ? 93.546 112.867 108.487 1.00 46.92 289 TYR A CA 1
ATOM 1923 C C . TYR A 1 289 ? 94.686 113.428 109.323 1.00 46.92 289 TYR A C 1
ATOM 1924 O O . TYR A 1 289 ? 94.500 113.772 110.494 1.00 46.92 289 TYR A O 1
ATOM 1933 N N . ASN A 1 290 ? 95.867 113.499 108.707 1.00 47.86 290 ASN A N 1
ATOM 1934 C CA . ASN A 1 290 ? 97.071 114.071 109.300 1.00 47.86 290 ASN A CA 1
ATOM 1935 C C . ASN A 1 290 ? 97.526 113.333 110.552 1.00 47.86 290 ASN A C 1
ATOM 1936 O O . ASN A 1 290 ? 98.152 113.932 111.432 1.00 47.86 290 ASN A O 1
ATOM 1941 N N . ASN A 1 291 ? 97.220 112.044 110.655 1.00 47.87 291 ASN A N 1
ATOM 1942 C CA . ASN A 1 291 ? 97.671 111.252 111.786 1.00 47.87 291 ASN A CA 1
ATOM 1943 C C . ASN A 1 291 ? 98.920 110.453 111.424 1.00 47.87 291 ASN A C 1
ATOM 1944 O O . ASN A 1 291 ? 99.167 110.121 110.261 1.00 47.87 291 ASN A O 1
ATOM 1949 N N . LYS A 1 292 ? 99.712 110.143 112.447 1.00 49.14 292 LYS A N 1
ATOM 1950 C CA . LYS A 1 292 ? 100.975 109.431 112.290 1.00 49.14 292 LYS A CA 1
ATOM 1951 C C . LYS A 1 292 ? 100.764 107.970 112.658 1.00 49.14 292 LYS A C 1
ATOM 1952 O O . LYS A 1 292 ? 100.239 107.666 113.734 1.00 49.14 292 LYS A O 1
ATOM 1958 N N . HIS A 1 293 ? 101.173 107.072 111.766 1.00 48.76 293 HIS A N 1
ATOM 1959 C CA . HIS A 1 293 ? 101.009 105.633 111.951 1.00 48.76 293 HIS A CA 1
ATOM 1960 C C . HIS A 1 293 ? 102.366 104.968 111.737 1.00 48.76 293 HIS A C 1
ATOM 1961 O O . HIS A 1 293 ? 102.688 104.527 110.631 1.00 48.76 293 HIS A O 1
ATOM 1968 N N . GLU A 1 294 ? 103.160 104.899 112.802 1.00 50.55 294 GLU A N 1
ATOM 1969 C CA . GLU A 1 294 ? 104.454 104.219 112.802 1.00 50.55 294 GLU A CA 1
ATOM 1970 C C . GLU A 1 294 ? 104.326 103.010 113.721 1.00 50.55 294 GLU A C 1
ATOM 1971 O O . GLU A 1 294 ? 104.668 103.070 114.904 1.00 50.55 294 GLU A O 1
ATOM 1977 N N . ILE A 1 295 ? 103.830 101.906 113.168 1.00 50.31 295 ILE A N 1
ATOM 1978 C CA . ILE A 1 295 ? 103.529 100.704 113.936 1.00 50.31 295 ILE A CA 1
ATOM 1979 C C . ILE A 1 295 ? 104.153 99.503 113.239 1.00 50.31 295 ILE A C 1
ATOM 1980 O O . ILE A 1 295 ? 104.007 99.339 112.023 1.00 50.31 295 ILE A O 1
ATOM 1985 N N . ASN A 1 296 ? 104.843 98.670 114.011 1.00 49.91 296 ASN A N 1
ATOM 1986 C CA . ASN A 1 296 ? 105.372 97.403 113.524 1.00 49.91 296 ASN A CA 1
ATOM 1987 C C . ASN A 1 296 ? 104.313 96.326 113.734 1.00 49.91 296 ASN A C 1
ATOM 1988 O O . ASN A 1 296 ? 103.986 95.987 114.875 1.00 49.91 296 ASN A O 1
ATOM 1993 N N . TRP A 1 297 ? 103.774 95.796 112.643 1.00 49.20 297 TRP A N 1
ATOM 1994 C CA . TRP A 1 297 ? 102.692 94.825 112.695 1.00 49.20 297 TRP A CA 1
ATOM 1995 C C . TRP A 1 297 ? 103.254 93.413 112.588 1.00 49.20 297 TRP A C 1
ATOM 1996 O O . TRP A 1 297 ? 104.176 93.156 111.810 1.00 49.20 297 TRP A O 1
ATOM 2007 N N . PHE A 1 298 ? 102.700 92.495 113.379 1.00 49.72 298 PHE A N 1
ATOM 2008 C CA . PHE A 1 298 ? 103.026 91.081 113.232 1.00 49.72 298 PHE A CA 1
ATOM 2009 C C . PHE A 1 298 ? 101.735 90.290 113.082 1.00 49.72 298 PHE A C 1
ATOM 2010 O O . PHE A 1 298 ? 100.904 90.272 113.997 1.00 49.72 298 PHE A O 1
ATOM 2018 N N . GLY A 1 299 ? 101.579 89.631 111.932 1.00 49.41 299 GLY A N 1
ATOM 2019 C CA . GLY A 1 299 ? 100.387 88.889 111.608 1.00 49.41 299 GLY A CA 1
ATOM 2020 C C . GLY A 1 299 ? 100.575 87.385 111.699 1.00 49.41 299 GLY A C 1
ATOM 2021 O O . GLY A 1 299 ? 101.350 86.867 112.507 1.00 49.41 299 GLY A O 1
ATOM 2022 N N . SER A 1 300 ? 99.834 86.678 110.846 1.00 49.13 300 SER A N 1
ATOM 2023 C CA . SER A 1 300 ? 99.833 85.221 110.810 1.00 49.13 300 SER A CA 1
ATOM 2024 C C . SER A 1 300 ? 99.926 84.729 109.372 1.00 49.13 300 SER A C 1
ATOM 2025 O O . SER A 1 300 ? 99.358 85.343 108.463 1.00 49.13 300 SER A O 1
ATOM 2028 N N . ASP A 1 301 ? 100.634 83.618 109.172 1.00 50.45 301 ASP A N 1
ATOM 2029 C CA . ASP A 1 301 ? 100.753 82.968 107.871 1.00 50.45 301 ASP A CA 1
ATOM 2030 C C . ASP A 1 301 ? 99.833 81.765 107.712 1.00 50.45 301 ASP A C 1
ATOM 2031 O O . ASP A 1 301 ? 100.011 80.989 106.769 1.00 50.45 301 ASP A O 1
ATOM 2036 N N . ALA A 1 302 ? 98.861 81.588 108.603 1.00 48.55 302 ALA A N 1
ATOM 2037 C CA . ALA A 1 302 ? 98.021 80.398 108.599 1.00 48.55 302 ALA A CA 1
ATOM 2038 C C . ALA A 1 302 ? 96.550 80.692 108.350 1.00 48.55 302 ALA A C 1
ATOM 2039 O O . ALA A 1 302 ? 95.913 80.006 107.545 1.00 48.55 302 ALA A O 1
ATOM 2041 N N . ARG A 1 303 ? 95.989 81.698 109.013 1.00 47.82 303 ARG A N 1
ATOM 2042 C CA . ARG A 1 303 ? 94.542 81.884 109.053 1.00 47.82 303 ARG A CA 1
ATOM 2043 C C . ARG A 1 303 ? 94.165 83.335 108.759 1.00 47.82 303 ARG A C 1
ATOM 2044 O O . ARG A 1 303 ? 93.362 83.949 109.464 1.00 47.82 303 ARG A O 1
ATOM 2052 N N . THR A 1 304 ? 94.759 83.888 107.695 1.00 48.76 304 THR A N 1
ATOM 2053 C CA . THR A 1 304 ? 94.366 85.137 107.033 1.00 48.76 304 THR A CA 1
ATOM 2054 C C . THR A 1 304 ? 93.937 86.256 107.981 1.00 48.76 304 THR A C 1
ATOM 2055 O O . THR A 1 304 ? 92.793 86.718 107.933 1.00 48.76 304 THR A O 1
ATOM 2059 N N . CYS A 1 305 ? 94.850 86.710 108.834 1.00 48.39 305 CYS A N 1
ATOM 2060 C CA . CYS A 1 305 ? 94.561 87.846 109.696 1.00 48.39 305 CYS A CA 1
ATOM 2061 C C . CYS A 1 305 ? 94.421 89.122 108.863 1.00 48.39 305 CYS A C 1
ATOM 2062 O O . CYS A 1 305 ? 94.872 89.207 107.718 1.00 48.39 305 CYS A O 1
ATOM 2065 N N . TYR A 1 306 ? 93.790 90.130 109.462 1.00 47.15 306 TYR A N 1
ATOM 2066 C CA . TYR A 1 306 ? 93.470 91.381 108.785 1.00 47.15 306 TYR A CA 1
ATOM 2067 C C . TYR A 1 306 ? 94.364 92.494 109.310 1.00 47.15 306 TYR A C 1
ATOM 2068 O O . TYR A 1 306 ? 94.566 92.614 110.524 1.00 47.15 306 TYR A O 1
ATOM 2077 N N . LEU A 1 307 ? 94.895 93.306 108.397 1.00 47.06 307 LEU A N 1
ATOM 2078 C CA . LEU A 1 307 ? 95.748 94.425 108.775 1.00 47.06 307 LEU A CA 1
ATOM 2079 C C . LEU A 1 307 ? 94.955 95.716 108.955 1.00 47.06 307 LEU A C 1
ATOM 2080 O O . LEU A 1 307 ? 95.029 96.350 110.012 1.00 47.06 307 LEU A O 1
ATOM 2085 N N . MET A 1 308 ? 94.196 96.121 107.938 1.00 47.90 308 MET A N 1
ATOM 2086 C CA . MET A 1 308 ? 93.412 97.346 108.007 1.00 47.90 308 MET A CA 1
ATOM 2087 C C . MET A 1 308 ? 91.997 97.086 107.512 1.00 47.90 308 MET A C 1
ATOM 2088 O O . MET A 1 308 ? 91.795 96.415 106.496 1.00 47.90 308 MET A O 1
ATOM 2093 N N . HIS A 1 309 ? 91.026 97.630 108.241 1.00 45.89 309 HIS A N 1
ATOM 2094 C CA . HIS A 1 309 ? 89.613 97.525 107.906 1.00 45.89 309 HIS A CA 1
ATOM 2095 C C . HIS A 1 309 ? 89.038 98.927 107.790 1.00 45.89 309 HIS A C 1
ATOM 2096 O O . HIS A 1 309 ? 89.280 99.774 108.656 1.00 45.89 309 HIS A O 1
ATOM 2103 N N . ILE A 1 310 ? 88.296 99.174 106.715 1.00 46.00 310 ILE A N 1
ATOM 2104 C CA . ILE A 1 310 ? 87.698 100.477 106.446 1.00 46.00 310 ILE A CA 1
ATOM 2105 C C . ILE A 1 310 ? 86.212 100.269 106.200 1.00 46.00 310 ILE A C 1
ATOM 2106 O O . ILE A 1 310 ? 85.830 99.468 105.338 1.00 46.00 310 ILE A O 1
ATOM 2111 N N . ASP A 1 311 ? 85.373 100.983 106.952 1.00 47.10 311 ASP A N 1
ATOM 2112 C CA . ASP A 1 311 ? 83.921 100.884 106.783 1.00 47.10 311 ASP A CA 1
ATOM 2113 C C . ASP A 1 311 ? 83.310 102.263 107.010 1.00 47.10 311 ASP A C 1
ATOM 2114 O O . ASP A 1 311 ? 82.974 102.615 108.144 1.00 47.10 311 ASP A O 1
ATOM 2119 N N . LYS A 1 312 ? 83.118 103.011 105.922 1.00 45.93 312 LYS A N 1
ATOM 2120 C CA . LYS A 1 312 ? 82.651 104.398 105.967 1.00 45.93 312 LYS A CA 1
ATOM 2121 C C . LYS A 1 312 ? 83.622 105.268 106.766 1.00 45.93 312 LYS A C 1
ATOM 2122 O O . LYS A 1 312 ? 83.271 105.897 107.767 1.00 45.93 312 LYS A O 1
ATOM 2128 N N . ALA A 1 313 ? 84.866 105.285 106.296 1.00 45.03 313 ALA A N 1
ATOM 2129 C CA . ALA A 1 313 ? 85.919 106.101 106.878 1.00 45.03 313 ALA A CA 1
ATOM 2130 C C . ALA A 1 313 ? 86.970 106.346 105.808 1.00 45.03 313 ALA A C 1
ATOM 2131 O O . ALA A 1 313 ? 87.079 105.591 104.840 1.00 45.03 313 ALA A O 1
ATOM 2133 N N . GLN A 1 314 ? 87.746 107.411 105.991 1.00 45.85 314 GLN A N 1
ATOM 2134 C CA . GLN A 1 314 ? 88.777 107.755 105.023 1.00 45.85 314 GLN A CA 1
ATOM 2135 C C . GLN A 1 314 ? 90.051 108.175 105.738 1.00 45.85 314 GLN A C 1
ATOM 2136 O O . GLN A 1 314 ? 90.024 109.027 106.631 1.00 45.85 314 GLN A O 1
ATOM 2142 N N . GLY A 1 315 ? 91.165 107.567 105.336 1.00 45.81 315 GLY A N 1
ATOM 2143 C CA . GLY A 1 315 ? 92.476 107.954 105.819 1.00 45.81 315 GLY A CA 1
ATOM 2144 C C . GLY A 1 315 ? 93.196 108.809 104.797 1.00 45.81 315 GLY A C 1
ATOM 2145 O O . GLY A 1 315 ? 93.663 108.306 103.771 1.00 45.81 315 GLY A O 1
ATOM 2146 N N . ARG A 1 316 ? 93.289 110.107 105.068 1.00 47.45 316 ARG A N 1
ATOM 2147 C CA . ARG A 1 316 ? 93.730 111.085 104.079 1.00 47.45 316 ARG A CA 1
ATOM 2148 C C . ARG A 1 316 ? 94.899 111.889 104.628 1.00 47.45 316 ARG A C 1
ATOM 2149 O O . ARG A 1 316 ? 94.790 112.501 105.695 1.00 47.45 316 ARG A O 1
ATOM 2157 N N . GLY A 1 317 ? 96.006 111.895 103.894 1.00 47.32 317 GLY A N 1
ATOM 2158 C CA . GLY A 1 317 ? 97.167 112.677 104.294 1.00 47.32 317 GLY A CA 1
ATOM 2159 C C . GLY A 1 317 ? 97.828 112.212 105.573 1.00 47.32 317 GLY A C 1
ATOM 2160 O O . GLY A 1 317 ? 98.253 113.042 106.386 1.00 47.32 317 GLY A O 1
ATOM 2161 N N . CYS A 1 318 ? 97.926 110.900 105.770 1.00 47.82 318 CYS A N 1
ATOM 2162 C CA . CYS A 1 318 ? 98.613 110.357 106.930 1.00 47.82 318 CYS A CA 1
ATOM 2163 C C . CYS A 1 318 ? 100.110 110.244 106.645 1.00 47.82 318 CYS A C 1
ATOM 2164 O O . CYS A 1 318 ? 100.590 110.564 105.555 1.00 47.82 318 CYS A O 1
ATOM 2167 N N . ASN A 1 319 ? 100.863 109.784 107.643 1.00 48.12 319 ASN A N 1
ATOM 2168 C CA . ASN A 1 319 ? 102.305 109.636 107.511 1.00 48.12 319 ASN A CA 1
ATOM 2169 C C . ASN A 1 319 ? 102.783 108.577 108.497 1.00 48.12 319 ASN A C 1
ATOM 2170 O O . ASN A 1 319 ? 102.016 108.074 109.323 1.00 48.12 319 ASN A O 1
ATOM 2175 N N . GLY A 1 320 ? 104.061 108.244 108.405 1.00 49.35 320 GLY A N 1
ATOM 2176 C CA . GLY A 1 320 ? 104.675 107.251 109.258 1.00 49.35 320 GLY A CA 1
ATOM 2177 C C . GLY A 1 320 ? 105.062 105.998 108.486 1.00 49.35 320 GLY A C 1
ATOM 2178 O O . GLY A 1 320 ? 104.479 105.653 107.455 1.00 49.35 320 GLY A O 1
ATOM 2179 N N . ASP A 1 321 ? 106.069 105.306 109.011 1.00 51.61 321 ASP A N 1
ATOM 2180 C CA . ASP A 1 321 ? 106.595 104.090 108.406 1.00 51.61 321 ASP A CA 1
ATOM 2181 C C . ASP A 1 321 ? 106.047 102.878 109.145 1.00 51.61 321 ASP A C 1
ATOM 2182 O O . ASP A 1 321 ? 106.105 102.818 110.377 1.00 51.61 321 ASP A O 1
ATOM 2187 N N . MET A 1 322 ? 105.524 101.914 108.392 1.00 50.14 322 MET A N 1
ATOM 2188 C CA . MET A 1 322 ? 104.865 100.744 108.955 1.00 50.14 322 MET A CA 1
ATOM 2189 C C . MET A 1 322 ? 105.650 99.482 108.621 1.00 50.14 322 MET A C 1
ATOM 2190 O O . MET A 1 322 ? 106.197 99.352 107.520 1.00 50.14 322 MET A O 1
ATOM 2195 N N . THR A 1 323 ? 105.709 98.568 109.582 1.00 50.54 323 THR A N 1
ATOM 2196 C CA . THR A 1 323 ? 106.392 97.293 109.437 1.00 50.54 323 THR A CA 1
ATOM 2197 C C . THR A 1 323 ? 105.395 96.155 109.599 1.00 50.54 323 THR A C 1
ATOM 2198 O O . THR A 1 323 ? 104.577 96.165 110.522 1.00 50.54 323 THR A O 1
ATOM 2202 N N . VAL A 1 324 ? 105.461 95.176 108.699 1.00 49.13 324 VAL A N 1
ATOM 2203 C CA . VAL A 1 324 ? 104.577 94.018 108.737 1.00 49.13 324 VAL A CA 1
ATOM 2204 C C . VAL A 1 324 ? 105.411 92.746 108.656 1.00 49.13 324 VAL A C 1
ATOM 2205 O O . VAL A 1 324 ? 106.366 92.665 107.878 1.00 49.13 324 VAL A O 1
ATOM 2209 N N . GLU A 1 325 ? 105.056 91.760 109.473 1.00 51.01 325 GLU A N 1
ATOM 2210 C CA . GLU A 1 325 ? 105.602 90.415 109.372 1.00 51.01 325 GLU A CA 1
ATOM 2211 C C . GLU A 1 325 ? 104.457 89.415 109.289 1.00 51.01 325 GLU A C 1
ATOM 2212 O O . GLU A 1 325 ? 103.357 89.675 109.787 1.00 51.01 325 GLU A O 1
ATOM 2218 N N . ALA A 1 326 ? 104.724 88.291 108.621 1.00 49.39 326 ALA A N 1
ATOM 2219 C CA . ALA A 1 326 ? 103.725 87.278 108.292 1.00 49.39 326 ALA A CA 1
ATOM 2220 C C . ALA A 1 326 ? 102.667 87.841 107.348 1.00 49.39 326 ALA A C 1
ATOM 2221 O O . ALA A 1 326 ? 102.647 89.044 107.068 1.00 49.39 326 ALA A O 1
ATOM 2223 N N . ALA A 1 327 ? 101.789 86.981 106.843 1.00 49.24 327 ALA A N 1
ATOM 2224 C CA . ALA A 1 327 ? 100.834 87.394 105.825 1.00 49.24 327 ALA A CA 1
ATOM 2225 C C . ALA A 1 327 ? 99.710 88.220 106.435 1.00 49.24 327 ALA A C 1
ATOM 2226 O O . ALA A 1 327 ? 99.151 87.870 107.478 1.00 49.24 327 ALA A O 1
ATOM 2228 N N . VAL A 1 328 ? 99.385 89.335 105.778 1.00 47.63 328 VAL A N 1
ATOM 2229 C CA . VAL A 1 328 ? 98.260 90.176 106.163 1.00 47.63 328 VAL A CA 1
ATOM 2230 C C . VAL A 1 328 ? 97.485 90.547 104.907 1.00 47.63 328 VAL A C 1
ATOM 2231 O O . VAL A 1 328 ? 97.992 90.472 103.787 1.00 47.63 328 VAL A O 1
ATOM 2235 N N . THR A 1 329 ? 96.236 90.953 105.111 1.00 46.43 329 THR A N 1
ATOM 2236 C CA . THR A 1 329 ? 95.385 91.409 104.026 1.00 46.43 329 THR A CA 1
ATOM 2237 C C . THR A 1 329 ? 94.685 92.697 104.432 1.00 46.43 329 THR A C 1
ATOM 2238 O O . THR A 1 329 ? 94.300 92.882 105.589 1.00 46.43 329 THR A O 1
ATOM 2242 N N . LEU A 1 330 ? 94.537 93.591 103.461 1.00 45.29 330 LEU A N 1
ATOM 2243 C CA . LEU A 1 330 ? 93.890 94.881 103.652 1.00 45.29 330 LEU A CA 1
ATOM 2244 C C . LEU A 1 330 ? 92.482 94.817 103.078 1.00 45.29 330 LEU A C 1
ATOM 2245 O O . LEU A 1 330 ? 92.306 94.529 101.889 1.00 45.29 330 LEU A O 1
ATOM 2250 N N . ARG A 1 331 ? 91.488 95.099 103.916 1.00 46.12 331 ARG A N 1
ATOM 2251 C CA . ARG A 1 331 ? 90.086 95.006 103.536 1.00 46.12 331 ARG A CA 1
ATOM 2252 C C . ARG A 1 331 ? 89.498 96.402 103.409 1.00 46.12 331 ARG A C 1
ATOM 2253 O O . ARG A 1 331 ? 89.631 97.222 104.324 1.00 46.12 331 ARG A O 1
ATOM 2261 N N . ALA A 1 332 ? 88.853 96.666 102.276 1.00 45.50 332 ALA A N 1
ATOM 2262 C CA . ALA A 1 332 ? 88.184 97.935 102.029 1.00 45.50 332 ALA A CA 1
ATOM 2263 C C . ALA A 1 332 ? 86.733 97.663 101.662 1.00 45.50 332 ALA A C 1
ATOM 2264 O O . ALA A 1 332 ? 86.458 96.914 100.720 1.00 45.50 332 ALA A O 1
ATOM 2266 N N . ILE A 1 333 ? 85.812 98.266 102.406 1.00 44.92 333 ILE A N 1
ATOM 2267 C CA . ILE A 1 333 ? 84.382 98.095 102.181 1.00 44.92 333 ILE A CA 1
ATOM 2268 C C . ILE A 1 333 ? 83.839 99.377 101.566 1.00 44.92 333 ILE A C 1
ATOM 2269 O O . ILE A 1 333 ? 83.893 100.446 102.187 1.00 44.92 333 ILE A O 1
ATOM 2274 N N . GLY A 1 334 ? 83.315 99.273 100.348 1.00 44.70 334 GLY A N 1
ATOM 2275 C CA . GLY A 1 334 ? 82.748 100.421 99.669 1.00 44.70 334 GLY A CA 1
ATOM 2276 C C . GLY A 1 334 ? 83.738 101.150 98.784 1.00 44.70 334 GLY A C 1
ATOM 2277 O O . GLY A 1 334 ? 84.689 100.550 98.276 1.00 44.70 334 GLY A O 1
ATOM 2278 N N . GLN A 1 335 ? 83.522 102.449 98.595 1.00 44.77 335 GLN A N 1
ATOM 2279 C CA . GLN A 1 335 ? 84.381 103.280 97.763 1.00 44.77 335 GLN A CA 1
ATOM 2280 C C . GLN A 1 335 ? 85.464 103.992 98.560 1.00 44.77 335 GLN A C 1
ATOM 2281 O O . GLN A 1 335 ? 86.219 104.785 97.988 1.00 44.77 335 GLN A O 1
ATOM 2287 N N . TYR A 1 336 ? 85.559 103.727 99.856 1.00 44.71 336 TYR A N 1
ATOM 2288 C CA . TYR A 1 336 ? 86.456 104.455 100.736 1.00 44.71 336 TYR A CA 1
ATOM 2289 C C . TYR A 1 336 ? 87.889 103.953 100.590 1.00 44.71 336 TYR A C 1
ATOM 2290 O O . TYR A 1 336 ? 88.143 102.850 100.098 1.00 44.71 336 TYR A O 1
ATOM 2299 N N . TRP A 1 337 ? 88.831 104.783 101.029 1.00 44.15 337 TRP A N 1
ATOM 2300 C CA . TRP A 1 337 ? 90.240 104.566 100.733 1.00 44.15 337 TRP A CA 1
ATOM 2301 C C . TRP A 1 337 ? 91.088 104.976 101.928 1.00 44.15 337 TRP A C 1
ATOM 2302 O O . TRP A 1 337 ? 90.582 105.448 102.949 1.00 44.15 337 TRP A O 1
ATOM 2313 N N . TYR A 1 338 ? 92.398 104.784 101.782 1.00 45.20 338 TYR A N 1
ATOM 2314 C CA . TYR A 1 338 ? 93.381 105.197 102.776 1.00 45.20 338 TYR A CA 1
ATOM 2315 C C . TYR A 1 338 ? 94.634 105.664 102.051 1.00 45.20 338 TYR A C 1
ATOM 2316 O O . TYR A 1 338 ? 95.159 104.947 101.194 1.00 45.20 338 TYR A O 1
ATOM 2325 N N . GLN A 1 339 ? 95.110 106.858 102.397 1.00 45.63 339 GLN A N 1
ATOM 2326 C CA . GLN A 1 339 ? 96.290 107.434 101.766 1.00 45.63 339 GLN A CA 1
ATOM 2327 C C . GLN A 1 339 ? 97.234 107.946 102.842 1.00 45.63 339 GLN A C 1
ATOM 2328 O O . GLN A 1 339 ? 96.800 108.607 103.789 1.00 45.63 339 GLN A O 1
ATOM 2334 N N . SER A 1 340 ? 98.520 107.638 102.693 1.00 46.48 340 SER A N 1
ATOM 2335 C CA . SER A 1 340 ? 99.538 108.041 103.651 1.00 46.48 340 SER A CA 1
ATOM 2336 C C . SER A 1 340 ? 100.764 108.564 102.916 1.00 46.48 340 SER A C 1
ATOM 2337 O O . SER A 1 340 ? 101.029 108.190 101.771 1.00 46.48 340 SER A O 1
ATOM 2340 N N . PHE A 1 341 ? 101.508 109.439 103.591 1.00 47.58 341 PHE A N 1
ATOM 2341 C CA . PHE A 1 341 ? 102.749 109.988 103.062 1.00 47.58 341 PHE A CA 1
ATOM 2342 C C . PHE A 1 341 ? 103.976 109.222 103.536 1.00 47.58 341 PHE A C 1
ATOM 2343 O O . PHE A 1 341 ? 105.103 109.664 103.291 1.00 47.58 341 PHE A O 1
ATOM 2351 N N . GLY A 1 342 ? 103.786 108.098 104.219 1.00 47.76 342 GLY A N 1
ATOM 2352 C CA . GLY A 1 342 ? 104.871 107.240 104.630 1.00 47.76 342 GLY A CA 1
ATOM 2353 C C . GLY A 1 342 ? 105.042 106.050 103.709 1.00 47.76 342 GLY A C 1
ATOM 2354 O O . GLY A 1 342 ? 104.603 106.050 102.553 1.00 47.76 342 GLY A O 1
ATOM 2355 N N . SER A 1 343 ? 105.690 105.014 104.233 1.00 49.00 343 SER A N 1
ATOM 2356 C CA . SER A 1 343 ? 105.909 103.782 103.492 1.00 49.00 343 SER A CA 1
ATOM 2357 C C . SER A 1 343 ? 105.793 102.603 104.445 1.00 49.00 343 SER A C 1
ATOM 2358 O O . SER A 1 343 ? 106.014 102.730 105.651 1.00 49.00 343 SER A O 1
ATOM 2361 N N . LEU A 1 344 ? 105.440 101.447 103.892 1.00 48.52 344 LEU A N 1
ATOM 2362 C CA . LEU A 1 344 ? 105.336 100.225 104.673 1.00 48.52 344 LEU A CA 1
ATOM 2363 C C . LEU A 1 344 ? 106.170 99.136 104.018 1.00 48.52 344 LEU A C 1
ATOM 2364 O O . LEU A 1 344 ? 106.257 99.047 102.790 1.00 48.52 344 LEU A O 1
ATOM 2369 N N . HIS A 1 345 ? 106.796 98.314 104.855 1.00 49.38 345 HIS A N 1
ATOM 2370 C CA . HIS A 1 345 ? 107.621 97.214 104.382 1.00 49.38 345 HIS A CA 1
ATOM 2371 C C . HIS A 1 345 ? 107.252 95.935 105.119 1.00 49.38 345 HIS A C 1
ATOM 2372 O O . HIS A 1 345 ? 106.914 95.957 106.306 1.00 49.38 345 HIS A O 1
ATOM 2379 N N . SER A 1 346 ? 107.332 94.818 104.399 1.00 49.79 346 SER A N 1
ATOM 2380 C CA . SER A 1 346 ? 106.950 93.527 104.955 1.00 49.79 346 SER A CA 1
ATOM 2381 C C . SER A 1 346 ? 107.778 92.432 104.304 1.00 49.79 346 SER A C 1
ATOM 2382 O O . SER A 1 346 ? 107.927 92.415 103.079 1.00 49.79 346 SER A O 1
ATOM 2385 N N . ILE A 1 347 ? 108.313 91.526 105.118 1.00 50.40 347 ILE A N 1
ATOM 2386 C CA . ILE A 1 347 ? 108.911 90.289 104.594 1.00 50.40 347 ILE A CA 1
ATOM 2387 C C . ILE A 1 347 ? 107.776 89.274 104.552 1.00 50.40 347 ILE A C 1
ATOM 2388 O O . ILE A 1 347 ? 107.651 88.381 105.395 1.00 50.40 347 ILE A O 1
ATOM 2393 N N . SER A 1 348 ? 106.941 89.397 103.520 1.00 50.58 348 SER A N 1
ATOM 2394 C CA . SER A 1 348 ? 105.723 88.604 103.395 1.00 50.58 348 SER A CA 1
ATOM 2395 C C . SER A 1 348 ? 105.001 88.918 102.093 1.00 50.58 348 SER A C 1
ATOM 2396 O O . SER A 1 348 ? 105.450 89.760 101.310 1.00 50.58 348 SER A O 1
ATOM 2399 N N . ALA A 1 349 ? 103.882 88.240 101.855 1.00 49.11 349 ALA A N 1
ATOM 2400 C CA . ALA A 1 349 ? 102.954 88.601 100.793 1.00 49.11 349 ALA A CA 1
ATOM 2401 C C . ALA A 1 349 ? 101.737 89.275 101.413 1.00 49.11 349 ALA A C 1
ATOM 2402 O O . ALA A 1 349 ? 101.118 88.724 102.330 1.00 49.11 349 ALA A O 1
ATOM 2404 N N . ILE A 1 350 ? 101.399 90.461 100.917 1.00 47.76 350 ILE A N 1
ATOM 2405 C CA . ILE A 1 350 ? 100.280 91.245 101.428 1.00 47.76 350 ILE A CA 1
ATOM 2406 C C . ILE A 1 350 ? 99.143 91.165 100.421 1.00 47.76 350 ILE A C 1
ATOM 2407 O O . ILE A 1 350 ? 99.328 91.473 99.237 1.00 47.76 350 ILE A O 1
ATOM 2412 N N . ASN A 1 351 ? 97.971 90.753 100.891 1.00 46.27 351 ASN A N 1
ATOM 2413 C CA . ASN A 1 351 ? 96.791 90.607 100.054 1.00 46.27 351 ASN A CA 1
ATOM 2414 C C . ASN A 1 351 ? 95.872 91.812 100.214 1.00 46.27 351 ASN A C 1
ATOM 2415 O O . ASN A 1 351 ? 95.972 92.580 101.173 1.00 46.27 351 ASN A O 1
ATOM 2420 N N . THR A 1 352 ? 94.962 91.970 99.256 1.00 45.82 352 THR A N 1
ATOM 2421 C CA . THR A 1 352 ? 94.012 93.073 99.277 1.00 45.82 352 THR A CA 1
ATOM 2422 C C . THR A 1 352 ? 92.651 92.584 98.811 1.00 45.82 352 THR A C 1
ATOM 2423 O O . THR A 1 352 ? 92.550 91.866 97.812 1.00 45.82 352 THR A O 1
ATOM 2427 N N . VAL A 1 353 ? 91.607 92.974 99.540 1.00 45.97 353 VAL A N 1
ATOM 2428 C CA . VAL A 1 353 ? 90.230 92.673 99.172 1.00 45.97 353 VAL A CA 1
ATOM 2429 C C . VAL A 1 353 ? 89.417 93.960 99.256 1.00 45.97 353 VAL A C 1
ATOM 2430 O O . VAL A 1 353 ? 89.547 94.725 100.219 1.00 45.97 353 VAL A O 1
ATOM 2434 N N . VAL A 1 354 ? 88.619 94.219 98.223 1.00 46.08 354 VAL A N 1
ATOM 2435 C CA . VAL A 1 354 ? 87.757 95.393 98.154 1.00 46.08 354 VAL A CA 1
ATOM 2436 C C . VAL A 1 354 ? 86.333 94.920 97.915 1.00 46.08 354 VAL A C 1
ATOM 2437 O O . VAL A 1 354 ? 86.085 94.122 97.003 1.00 46.08 354 VAL A O 1
ATOM 2441 N N . ASP A 1 355 ? 85.399 95.409 98.729 1.00 48.02 355 ASP A N 1
ATOM 2442 C CA . ASP A 1 355 ? 84.000 94.988 98.675 1.00 48.02 355 ASP A CA 1
ATOM 2443 C C . ASP A 1 355 ? 83.135 95.976 97.905 1.00 48.02 355 ASP A C 1
ATOM 2444 O O . ASP A 1 355 ? 81.963 96.181 98.234 1.00 48.02 355 ASP A O 1
ATOM 2449 N N . GLY A 1 356 ? 83.688 96.603 96.874 1.00 46.41 356 GLY A N 1
ATOM 2450 C CA . GLY A 1 356 ? 82.928 97.541 96.078 1.00 46.41 356 GLY A CA 1
ATOM 2451 C C . GLY A 1 356 ? 83.825 98.241 95.078 1.00 46.41 356 GLY A C 1
ATOM 2452 O O . GLY A 1 356 ? 84.981 97.862 94.879 1.00 46.41 356 GLY A O 1
ATOM 2453 N N . ASP A 1 357 ? 83.265 99.273 94.452 1.00 46.75 357 ASP A N 1
ATOM 2454 C CA . ASP A 1 357 ? 83.995 100.089 93.489 1.00 46.75 357 ASP A CA 1
ATOM 2455 C C . ASP A 1 357 ? 84.624 101.262 94.232 1.00 46.75 357 ASP A C 1
ATOM 2456 O O . ASP A 1 357 ? 83.914 102.122 94.760 1.00 46.75 357 ASP A O 1
ATOM 2461 N N . THR A 1 358 ? 85.955 101.293 94.269 1.00 45.24 358 THR A N 1
ATOM 2462 C CA . THR A 1 358 ? 86.664 102.362 94.956 1.00 45.24 358 THR A CA 1
ATOM 2463 C C . THR A 1 358 ? 86.364 103.703 94.296 1.00 45.24 358 THR A C 1
ATOM 2464 O O . THR A 1 358 ? 86.242 103.797 93.072 1.00 45.24 358 THR A O 1
ATOM 2468 N N . ASP A 1 359 ? 86.240 104.748 95.116 1.00 45.59 359 ASP A N 1
ATOM 2469 C CA . ASP A 1 359 ? 85.930 106.073 94.596 1.00 45.59 359 ASP A CA 1
ATOM 2470 C C . ASP A 1 359 ? 87.126 106.615 93.830 1.00 45.59 359 ASP A C 1
ATOM 2471 O O . ASP A 1 359 ? 88.029 107.224 94.413 1.00 45.59 359 ASP A O 1
ATOM 2476 N N . THR A 1 360 ? 87.137 106.393 92.516 1.00 44.64 360 THR A N 1
ATOM 2477 C CA . THR A 1 360 ? 88.273 106.773 91.689 1.00 44.64 360 THR A CA 1
ATOM 2478 C C . THR A 1 360 ? 88.346 108.276 91.455 1.00 44.64 360 THR A C 1
ATOM 2479 O O . THR A 1 360 ? 89.410 108.781 91.082 1.00 44.64 360 THR A O 1
ATOM 2483 N N . ALA A 1 361 ? 87.252 109.003 91.687 1.00 44.43 361 ALA A N 1
ATOM 2484 C CA . ALA A 1 361 ? 87.254 110.448 91.504 1.00 44.43 361 ALA A CA 1
ATOM 2485 C C . ALA A 1 361 ? 88.107 111.174 92.535 1.00 44.43 361 ALA A C 1
ATOM 2486 O O . ALA A 1 361 ? 88.374 112.368 92.359 1.00 44.43 361 ALA A O 1
ATOM 2488 N N . THR A 1 362 ? 88.534 110.494 93.596 1.00 44.45 362 THR A N 1
ATOM 2489 C CA . THR A 1 362 ? 89.375 111.087 94.629 1.00 44.45 362 THR A CA 1
ATOM 2490 C C . THR A 1 362 ? 90.759 110.458 94.690 1.00 44.45 362 THR A C 1
ATOM 2491 O O . THR A 1 362 ? 91.765 111.174 94.709 1.00 44.45 362 THR A O 1
ATOM 2495 N N . ARG A 1 363 ? 90.838 109.131 94.721 1.00 43.89 363 ARG A N 1
ATOM 2496 C CA . ARG A 1 363 ? 92.105 108.422 94.773 1.00 43.89 363 ARG A CA 1
ATOM 2497 C C . ARG A 1 363 ? 92.134 107.332 93.712 1.00 43.89 363 ARG A C 1
ATOM 2498 O O . ARG A 1 363 ? 91.093 106.764 93.370 1.00 43.89 363 ARG A O 1
ATOM 2506 N N . PRO A 1 364 ? 93.317 107.024 93.172 1.00 43.19 364 PRO A N 1
ATOM 2507 C CA . PRO A 1 364 ? 93.411 105.968 92.152 1.00 43.19 364 PRO A CA 1
ATOM 2508 C C . PRO A 1 364 ? 93.056 104.592 92.691 1.00 43.19 364 PRO A C 1
ATOM 2509 O O . PRO A 1 364 ? 92.242 103.878 92.097 1.00 43.19 364 PRO A O 1
ATOM 2513 N N . VAL A 1 365 ? 93.660 104.210 93.816 1.00 43.56 365 VAL A N 1
ATOM 2514 C CA . VAL A 1 365 ? 93.429 102.914 94.436 1.00 43.56 365 VAL A CA 1
ATOM 2515 C C . VAL A 1 365 ? 93.079 103.128 95.904 1.00 43.56 365 VAL A C 1
ATOM 2516 O O . VAL A 1 365 ? 93.247 104.216 96.455 1.00 43.56 365 VAL A O 1
ATOM 2520 N N . ALA A 1 366 ? 92.577 102.062 96.530 1.00 44.09 366 ALA A N 1
ATOM 2521 C CA . ALA A 1 366 ? 92.109 102.160 97.909 1.00 44.09 366 ALA A CA 1
ATOM 2522 C C . ALA A 1 366 ? 93.250 102.455 98.877 1.00 44.09 366 ALA A C 1
ATOM 2523 O O . ALA A 1 366 ? 93.109 103.297 99.771 1.00 44.09 366 ALA A O 1
ATOM 2525 N N . PHE A 1 367 ? 94.382 101.778 98.718 1.00 44.56 367 PHE A N 1
ATOM 2526 C CA . PHE A 1 367 ? 95.505 101.903 99.637 1.00 44.56 367 PHE A CA 1
ATOM 2527 C C . PHE A 1 367 ? 96.718 102.436 98.888 1.00 44.56 367 PHE A C 1
ATOM 2528 O O . PHE A 1 367 ? 97.120 101.868 97.868 1.00 44.56 367 PHE A O 1
ATOM 2536 N N . MET A 1 368 ? 97.299 103.522 99.398 1.00 44.97 368 MET A N 1
ATOM 2537 C CA . MET A 1 368 ? 98.421 104.180 98.743 1.00 44.97 368 MET A CA 1
ATOM 2538 C C . MET A 1 368 ? 99.512 104.497 99.754 1.00 44.97 368 MET A C 1
ATOM 2539 O O . MET A 1 368 ? 99.226 104.822 100.910 1.00 44.97 368 MET A O 1
ATOM 2544 N N . TRP A 1 369 ? 100.762 104.402 99.304 1.00 46.75 369 TRP A N 1
ATOM 2545 C CA . TRP A 1 369 ? 101.918 104.812 100.086 1.00 46.75 369 TRP A CA 1
ATOM 2546 C C . TRP A 1 369 ? 102.965 105.384 99.139 1.00 46.75 369 TRP A C 1
ATOM 2547 O O . TRP A 1 369 ? 102.781 105.410 97.919 1.00 46.75 369 TRP A O 1
ATOM 2558 N N . MET A 1 370 ? 104.073 105.856 99.716 1.00 48.92 370 MET A N 1
ATOM 2559 C CA . MET A 1 370 ? 105.166 106.377 98.902 1.00 48.92 370 MET A CA 1
ATOM 2560 C C . MET A 1 370 ? 105.839 105.295 98.067 1.00 48.92 370 MET A C 1
ATOM 2561 O O . MET A 1 370 ? 106.351 105.598 96.983 1.00 48.92 370 MET A O 1
ATOM 2566 N N . ASN A 1 371 ? 105.852 104.048 98.540 1.00 47.88 371 ASN A N 1
ATOM 2567 C CA . ASN A 1 371 ? 106.582 102.980 97.873 1.00 47.88 371 ASN A CA 1
ATOM 2568 C C . ASN A 1 371 ? 105.701 101.948 97.188 1.00 47.88 371 ASN A C 1
ATOM 2569 O O . ASN A 1 371 ? 106.176 101.285 96.260 1.00 47.88 371 ASN A O 1
ATOM 2574 N N . SER A 1 372 ? 104.448 101.789 97.605 1.00 47.35 372 SER A N 1
ATOM 2575 C CA . SER A 1 372 ? 103.600 100.752 97.040 1.00 47.35 372 SER A CA 1
ATOM 2576 C C . SER A 1 372 ? 102.143 101.177 97.111 1.00 47.35 372 SER A C 1
ATOM 2577 O O . SER A 1 372 ? 101.760 102.016 97.930 1.00 47.35 372 SER A O 1
ATOM 2580 N N . ALA A 1 373 ? 101.336 100.584 96.232 1.00 45.84 373 ALA A N 1
ATOM 2581 C CA . ALA A 1 373 ? 99.880 100.722 96.262 1.00 45.84 373 ALA A CA 1
ATOM 2582 C C . ALA A 1 373 ? 99.320 99.339 95.950 1.00 45.84 373 ALA A C 1
ATOM 2583 O O . ALA A 1 373 ? 99.299 98.913 94.792 1.00 45.84 373 ALA A O 1
ATOM 2585 N N . TYR A 1 374 ? 98.867 98.650 96.988 1.00 47.76 374 TYR A N 1
ATOM 2586 C CA . TYR A 1 374 ? 98.639 97.210 96.986 1.00 47.76 374 TYR A CA 1
ATOM 2587 C C . TYR A 1 374 ? 97.439 96.739 96.163 1.00 47.76 374 TYR A C 1
ATOM 2588 O O . TYR A 1 374 ? 97.501 95.643 95.592 1.00 47.76 374 TYR A O 1
ATOM 2597 N N . PRO A 1 375 ? 96.327 97.500 96.065 1.00 45.00 375 PRO A N 1
ATOM 2598 C CA . PRO A 1 375 ? 95.228 97.035 95.204 1.00 45.00 375 PRO A CA 1
ATOM 2599 C C . PRO A 1 375 ? 95.607 97.043 93.731 1.00 45.00 375 PRO A C 1
ATOM 2600 O O . PRO A 1 375 ? 95.159 97.902 92.964 1.00 45.00 375 PRO A O 1
ATOM 2604 N N . GLN A 1 376 ? 96.438 96.081 93.333 1.00 45.36 376 GLN A N 1
ATOM 2605 C CA . GLN A 1 376 ? 96.922 95.970 91.963 1.00 45.36 376 GLN A CA 1
ATOM 2606 C C . GLN A 1 376 ? 96.011 95.017 91.196 1.00 45.36 376 GLN A C 1
ATOM 2607 O O . GLN A 1 376 ? 95.910 93.834 91.537 1.00 45.36 376 GLN A O 1
ATOM 2613 N N . VAL A 1 377 ? 95.352 95.531 90.161 1.00 44.68 377 VAL A N 1
ATOM 2614 C CA . VAL A 1 377 ? 94.409 94.764 89.356 1.00 44.68 377 VAL A CA 1
ATOM 2615 C C . VAL A 1 377 ? 94.953 94.666 87.938 1.00 44.68 377 VAL A C 1
ATOM 2616 O O . VAL A 1 377 ? 95.470 95.647 87.390 1.00 44.68 377 VAL A O 1
ATOM 2620 N N . ASN A 1 378 ? 94.842 93.476 87.348 1.00 45.26 378 ASN A N 1
ATOM 2621 C CA . ASN A 1 378 ? 95.351 93.252 86.002 1.00 45.26 378 ASN A CA 1
ATOM 2622 C C . ASN A 1 378 ? 94.613 94.122 84.991 1.00 45.26 378 ASN A C 1
ATOM 2623 O O . ASN A 1 378 ? 93.457 94.506 85.189 1.00 45.26 378 ASN A O 1
ATOM 2628 N N . PHE A 1 379 ? 95.304 94.438 83.897 1.00 45.79 379 PHE A N 1
ATOM 2629 C CA . PHE A 1 379 ? 94.724 95.270 82.852 1.00 45.79 379 PHE A CA 1
ATOM 2630 C C . PHE A 1 379 ? 93.507 94.593 82.233 1.00 45.79 379 PHE A C 1
ATOM 2631 O O . PHE A 1 379 ? 93.507 93.385 81.982 1.00 45.79 379 PHE A O 1
ATOM 2639 N N . ASP A 1 380 ? 92.466 95.383 81.988 1.00 47.91 380 ASP A N 1
ATOM 2640 C CA . ASP A 1 380 ? 91.291 94.877 81.295 1.00 47.91 380 ASP A CA 1
ATOM 2641 C C . ASP A 1 380 ? 91.616 94.618 79.828 1.00 47.91 380 ASP A C 1
ATOM 2642 O O . ASP A 1 380 ? 92.436 95.306 79.216 1.00 47.91 380 ASP A O 1
ATOM 2647 N N . GLY A 1 381 ? 90.958 93.610 79.260 1.00 48.85 381 GLY A N 1
ATOM 2648 C CA . GLY A 1 381 ? 91.245 93.198 77.901 1.00 48.85 381 GLY A CA 1
ATOM 2649 C C . GLY A 1 381 ? 90.714 94.140 76.840 1.00 48.85 381 GLY A C 1
ATOM 2650 O O . GLY A 1 381 ? 89.820 93.776 76.071 1.00 48.85 381 GLY A O 1
ATOM 2651 N N . THR A 1 382 ? 91.256 95.354 76.789 1.00 48.45 382 THR A N 1
ATOM 2652 C CA . THR A 1 382 ? 90.887 96.330 75.772 1.00 48.45 382 THR A CA 1
ATOM 2653 C C . THR A 1 382 ? 92.067 96.853 74.968 1.00 48.45 382 THR A C 1
ATOM 2654 O O . THR A 1 382 ? 91.964 96.950 73.743 1.00 48.45 382 THR A O 1
ATOM 2658 N N . ASP A 1 383 ? 93.182 97.182 75.616 1.00 47.27 383 ASP A N 1
ATOM 2659 C CA . ASP A 1 383 ? 94.359 97.685 74.918 1.00 47.27 383 ASP A CA 1
ATOM 2660 C C . ASP A 1 383 ? 95.077 96.545 74.198 1.00 47.27 383 ASP A C 1
ATOM 2661 O O . ASP A 1 383 ? 95.272 95.472 74.777 1.00 47.27 383 ASP A O 1
ATOM 2666 N N . PRO A 1 384 ? 95.463 96.756 72.936 1.00 45.72 384 PRO A N 1
ATOM 2667 C CA . PRO A 1 384 ? 96.187 95.695 72.213 1.00 45.72 384 PRO A CA 1
ATOM 2668 C C . PRO A 1 384 ? 97.501 95.309 72.869 1.00 45.72 384 PRO A C 1
ATOM 2669 O O . PRO A 1 384 ? 97.898 94.138 72.811 1.00 45.72 384 PRO A O 1
ATOM 2673 N N . LEU A 1 385 ? 98.192 96.263 73.492 1.00 45.69 385 LEU A N 1
ATOM 2674 C CA . LEU A 1 385 ? 99.463 95.984 74.147 1.00 45.69 385 LEU A CA 1
ATOM 2675 C C . LEU A 1 385 ? 99.275 95.591 75.609 1.00 45.69 385 LEU A C 1
ATOM 2676 O O . LEU A 1 385 ? 99.796 94.562 76.050 1.00 45.69 385 LEU A O 1
ATOM 2681 N N . LEU A 1 386 ? 98.537 96.398 76.368 1.00 45.94 386 LEU A N 1
ATOM 2682 C CA . LEU A 1 386 ? 98.266 96.116 77.778 1.00 45.94 386 LEU A CA 1
ATOM 2683 C C . LEU A 1 386 ? 97.083 95.160 77.846 1.00 45.94 386 LEU A C 1
ATOM 2684 O O . LEU A 1 386 ? 95.923 95.571 77.892 1.00 45.94 386 LEU A O 1
ATOM 2689 N N . THR A 1 387 ? 97.381 93.866 77.853 1.00 46.06 387 THR A N 1
ATOM 2690 C CA . THR A 1 387 ? 96.372 92.818 77.836 1.00 46.06 387 THR A CA 1
ATOM 2691 C C . THR A 1 387 ? 96.164 92.242 79.232 1.00 46.06 387 THR A C 1
ATOM 2692 O O . THR A 1 387 ? 96.883 92.566 80.180 1.00 46.06 387 THR A O 1
ATOM 2696 N N . SER A 1 388 ? 95.153 91.382 79.345 1.00 47.37 388 SER A N 1
ATOM 2697 C CA . SER A 1 388 ? 94.896 90.690 80.600 1.00 47.37 388 SER A CA 1
ATOM 2698 C C . SER A 1 388 ? 96.078 89.800 80.959 1.00 47.37 388 SER A C 1
ATOM 2699 O O . SER A 1 388 ? 96.728 89.217 80.087 1.00 47.37 388 SER A O 1
ATOM 2702 N N . GLY A 1 389 ? 96.354 89.697 82.256 1.00 46.94 389 GLY A N 1
ATOM 2703 C CA . GLY A 1 389 ? 97.550 89.046 82.741 1.00 46.94 389 GLY A CA 1
ATOM 2704 C C . GLY A 1 389 ? 98.710 89.985 82.987 1.00 46.94 389 GLY A C 1
ATOM 2705 O O . GLY A 1 389 ? 99.740 89.548 83.517 1.00 46.94 389 GLY A O 1
ATOM 2706 N N . LEU A 1 390 ? 98.572 91.254 82.618 1.00 45.93 390 LEU A N 1
ATOM 2707 C CA . LEU A 1 390 ? 99.574 92.278 82.875 1.00 45.93 390 LEU A CA 1
ATOM 2708 C C . LEU A 1 390 ? 99.073 93.171 84.000 1.00 45.93 390 LEU A C 1
ATOM 2709 O O . LEU A 1 390 ? 97.958 93.698 83.928 1.00 45.93 390 LEU A O 1
ATOM 2714 N N . THR A 1 391 ? 99.892 93.342 85.034 1.00 45.70 391 THR A N 1
ATOM 2715 C CA . THR A 1 391 ? 99.489 94.146 86.177 1.00 45.70 391 THR A CA 1
ATOM 2716 C C . THR A 1 391 ? 100.389 95.362 86.323 1.00 45.70 391 THR A C 1
ATOM 2717 O O . THR A 1 391 ? 101.615 95.248 86.186 1.00 45.70 391 THR A O 1
ATOM 2721 N N . PRO A 1 392 ? 99.820 96.543 86.551 1.00 45.38 392 PRO A N 1
ATOM 2722 C CA . PRO A 1 392 ? 100.650 97.736 86.733 1.00 45.38 392 PRO A CA 1
ATOM 2723 C C . PRO A 1 392 ? 101.150 97.862 88.163 1.00 45.38 392 PRO A C 1
ATOM 2724 O O . PRO A 1 392 ? 100.458 97.521 89.125 1.00 45.38 392 PRO A O 1
ATOM 2728 N N . ARG A 1 393 ? 102.377 98.360 88.293 1.00 45.12 393 ARG A N 1
ATOM 2729 C CA . ARG A 1 393 ? 102.959 98.681 89.587 1.00 45.12 393 ARG A CA 1
ATOM 2730 C C . ARG A 1 393 ? 103.687 100.011 89.477 1.00 45.12 393 ARG A C 1
ATOM 2731 O O . ARG A 1 393 ? 104.318 100.307 88.458 1.00 45.12 393 ARG A O 1
ATOM 2739 N N . GLN A 1 394 ? 103.605 100.809 90.540 1.00 46.38 394 GLN A N 1
ATOM 2740 C CA . GLN A 1 394 ? 104.157 102.155 90.514 1.00 46.38 394 GLN A CA 1
ATOM 2741 C C . GLN A 1 394 ? 105.687 102.108 90.510 1.00 46.38 394 GLN A C 1
ATOM 2742 O O . GLN A 1 394 ? 106.311 101.044 90.503 1.00 46.38 394 GLN A O 1
ATOM 2748 N N . TYR A 1 395 ? 106.294 103.296 90.516 1.00 47.13 395 TYR A N 1
ATOM 2749 C CA . TYR A 1 395 ? 107.713 103.419 90.194 1.00 47.13 395 TYR A CA 1
ATOM 2750 C C . TYR A 1 395 ? 108.601 102.831 91.289 1.00 47.13 395 TYR A C 1
ATOM 2751 O O . TYR A 1 395 ? 109.561 102.114 90.991 1.00 47.13 395 TYR A O 1
ATOM 2760 N N . ASP A 1 396 ? 108.284 103.118 92.554 1.00 47.14 396 ASP A N 1
ATOM 2761 C CA . ASP A 1 396 ? 109.005 102.821 93.808 1.00 47.14 396 ASP A CA 1
ATOM 2762 C C . ASP A 1 396 ? 110.173 103.784 94.031 1.00 47.14 396 ASP A C 1
ATOM 2763 O O . ASP A 1 396 ? 110.870 103.665 95.049 1.00 47.14 396 ASP A O 1
ATOM 2768 N N . LEU A 1 397 ? 110.425 104.703 93.099 1.00 46.94 397 LEU A N 1
ATOM 2769 C CA . LEU A 1 397 ? 111.251 105.896 93.279 1.00 46.94 397 LEU A CA 1
ATOM 2770 C C . LEU A 1 397 ? 112.752 105.632 93.365 1.00 46.94 397 LEU A C 1
ATOM 2771 O O . LEU A 1 397 ? 113.546 106.566 93.217 1.00 46.94 397 LEU A O 1
ATOM 2776 N N . ASN A 1 398 ? 113.165 104.389 93.583 1.00 46.98 398 ASN A N 1
ATOM 2777 C CA . ASN A 1 398 ? 114.595 104.103 93.576 1.00 46.98 398 ASN A CA 1
ATOM 2778 C C . ASN A 1 398 ? 114.971 102.772 92.942 1.00 46.98 398 ASN A C 1
ATOM 2779 O O . ASN A 1 398 ? 116.152 102.416 92.987 1.00 46.98 398 ASN A O 1
ATOM 2784 N N . ASN A 1 399 ? 114.030 102.027 92.364 1.00 46.21 399 ASN A N 1
ATOM 2785 C CA . ASN A 1 399 ? 114.300 100.713 91.783 1.00 46.21 399 ASN A CA 1
ATOM 2786 C C . ASN A 1 399 ? 114.903 99.764 92.819 1.00 46.21 399 ASN A C 1
ATOM 2787 O O . ASN A 1 399 ? 115.897 99.078 92.574 1.00 46.21 399 ASN A O 1
ATOM 2792 N N . SER A 1 400 ? 114.287 99.739 94.004 1.00 46.28 400 SER A N 1
ATOM 2793 C CA . SER A 1 400 ? 114.694 98.790 95.033 1.00 46.28 400 SER A CA 1
ATOM 2794 C C . SER A 1 400 ? 114.370 97.353 94.651 1.00 46.28 400 SER A C 1
ATOM 2795 O O . SER A 1 400 ? 115.031 96.430 95.139 1.00 46.28 400 SER A O 1
ATOM 2798 N N . GLY A 1 401 ? 113.369 97.143 93.790 1.00 45.55 401 GLY A N 1
ATOM 2799 C CA . GLY A 1 401 ? 113.040 95.800 93.348 1.00 45.55 401 GLY A CA 1
ATOM 2800 C C . GLY A 1 401 ? 113.990 95.231 92.320 1.00 45.55 401 GLY A C 1
ATOM 2801 O O . GLY A 1 401 ? 113.872 94.051 91.974 1.00 45.55 401 GLY A O 1
ATOM 2802 N N . ASN A 1 402 ? 114.902 96.056 91.800 1.00 45.31 402 ASN A N 1
ATOM 2803 C CA . ASN A 1 402 ? 115.979 95.626 90.911 1.00 45.31 402 ASN A CA 1
ATOM 2804 C C . ASN A 1 402 ? 115.453 95.165 89.554 1.00 45.31 402 ASN A C 1
ATOM 2805 O O . ASN A 1 402 ? 116.236 94.800 88.672 1.00 45.31 402 ASN A O 1
ATOM 2810 N N . THR A 1 403 ? 114.133 95.191 89.367 1.00 45.12 403 THR A N 1
ATOM 2811 C CA . THR A 1 403 ? 113.518 94.696 88.145 1.00 45.12 403 THR A CA 1
ATOM 2812 C C . THR A 1 403 ? 112.705 95.745 87.400 1.00 45.12 403 THR A C 1
ATOM 2813 O O . THR A 1 403 ? 112.285 95.487 86.266 1.00 45.12 403 THR A O 1
ATOM 2817 N N . GLY A 1 404 ? 112.467 96.915 87.994 1.00 45.46 404 GLY A N 1
ATOM 2818 C CA . GLY A 1 404 ? 111.666 97.945 87.375 1.00 45.46 404 GLY A CA 1
ATOM 2819 C C . GLY A 1 404 ? 112.504 99.015 86.685 1.00 45.46 404 GLY A C 1
ATOM 2820 O O . GLY A 1 404 ? 113.731 99.006 86.706 1.00 45.46 404 GLY A O 1
ATOM 2821 N N . MET A 1 405 ? 111.798 99.960 86.069 1.00 46.67 405 MET A N 1
ATOM 2822 C CA . MET A 1 405 ? 112.452 101.075 85.404 1.00 46.67 405 MET A CA 1
A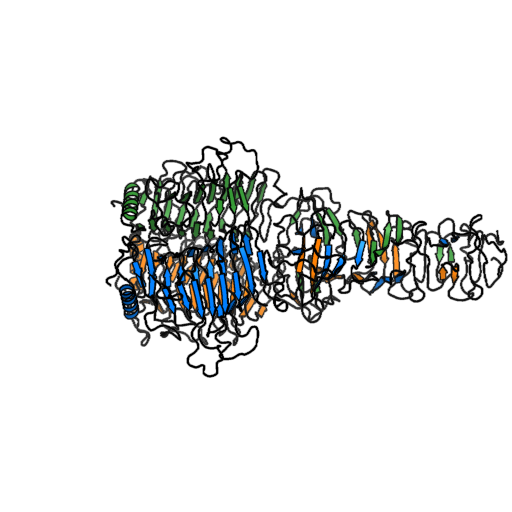TOM 2823 C C . MET A 1 405 ? 113.115 101.992 86.431 1.00 46.67 405 MET A C 1
ATOM 2824 O O . MET A 1 405 ? 112.828 101.936 87.630 1.00 46.67 405 MET A O 1
ATOM 2829 N N . GLU A 1 406 ? 114.029 102.834 85.948 1.00 47.67 406 GLU A N 1
ATOM 2830 C CA . GLU A 1 406 ? 114.854 103.657 86.821 1.00 47.67 406 GLU A CA 1
ATOM 2831 C C . GLU A 1 406 ? 115.152 104.999 86.165 1.00 47.67 406 GLU A C 1
ATOM 2832 O O . GLU A 1 406 ? 115.407 105.066 84.959 1.00 47.67 406 GLU A O 1
ATOM 2838 N N . LEU A 1 407 ? 115.129 106.059 86.975 1.00 47.26 407 LEU A N 1
ATOM 2839 C CA . LEU A 1 407 ? 115.430 107.420 86.545 1.00 47.26 407 LEU A CA 1
ATOM 2840 C C . LEU A 1 407 ? 116.870 107.757 86.918 1.00 47.26 407 LEU A C 1
ATOM 2841 O O . LEU A 1 407 ? 117.272 107.562 88.069 1.00 47.26 407 LEU A O 1
ATOM 2846 N N . LEU A 1 408 ? 117.636 108.280 85.957 1.00 45.37 408 LEU A N 1
ATOM 2847 C CA . LEU A 1 408 ? 119.050 108.562 86.151 1.00 45.37 408 LEU A CA 1
ATOM 2848 C C . LEU A 1 408 ? 119.439 109.876 85.487 1.00 45.37 408 LEU A C 1
ATOM 2849 O O . LEU A 1 408 ? 118.934 110.228 84.415 1.00 45.37 408 LEU A O 1
ATOM 2854 N N . ASN A 1 409 ? 120.359 110.586 86.134 1.00 45.14 409 ASN A N 1
ATOM 2855 C CA . ASN A 1 409 ? 120.998 111.776 85.589 1.00 45.14 409 ASN A CA 1
ATOM 2856 C C . ASN A 1 409 ? 122.431 111.442 85.195 1.00 45.14 409 ASN A C 1
ATOM 2857 O O . ASN A 1 409 ? 123.041 110.528 85.758 1.00 45.14 409 ASN A O 1
ATOM 2862 N N . ILE A 1 410 ? 122.964 112.181 84.226 1.00 44.10 410 ILE A N 1
ATOM 2863 C CA . ILE A 1 410 ? 124.327 111.992 83.746 1.00 44.10 410 ILE A CA 1
ATOM 2864 C C . ILE A 1 410 ? 125.168 113.173 84.206 1.00 44.10 410 ILE A C 1
ATOM 2865 O O . ILE A 1 410 ? 124.797 114.334 83.987 1.00 44.10 410 ILE A O 1
ATOM 2870 N N . ARG A 1 411 ? 126.300 112.883 84.843 1.00 44.96 411 ARG A N 1
ATOM 2871 C CA . ARG A 1 411 ? 127.145 113.906 85.439 1.00 44.96 411 ARG A CA 1
ATOM 2872 C C . ARG A 1 411 ? 128.550 113.837 84.859 1.00 44.96 411 ARG A C 1
ATOM 2873 O O . ARG A 1 411 ? 129.017 112.774 84.437 1.00 44.96 411 ARG A O 1
ATOM 2881 N N . GLY A 1 412 ? 129.221 114.985 84.847 1.00 46.22 412 GLY A N 1
ATOM 2882 C CA . GLY A 1 412 ? 130.573 115.075 84.330 1.00 46.22 412 GLY A CA 1
ATOM 2883 C C . GLY A 1 412 ? 130.610 115.461 82.867 1.00 46.22 412 GLY A C 1
ATOM 2884 O O . GLY A 1 412 ? 130.188 114.680 82.010 1.00 46.22 412 GLY A O 1
ATOM 2885 N N . ALA A 1 413 ? 131.116 116.661 82.573 1.00 46.90 413 ALA A N 1
ATOM 2886 C CA . ALA A 1 413 ? 131.167 117.182 81.212 1.00 46.90 413 ALA A CA 1
ATOM 2887 C C . ALA A 1 413 ? 129.785 117.157 80.571 1.00 46.90 413 ALA A C 1
ATOM 2888 O O . ALA A 1 413 ? 128.945 118.016 80.858 1.00 46.90 413 ALA A O 1
ATOM 2890 N N . ASN A 1 414 ? 129.544 116.177 79.704 1.00 46.04 414 ASN A N 1
ATOM 2891 C CA . ASN A 1 414 ? 128.235 116.031 79.082 1.00 46.04 414 ASN A CA 1
ATOM 2892 C C . ASN A 1 414 ? 127.189 115.654 80.124 1.00 46.04 414 ASN A C 1
ATOM 2893 O O . ASN A 1 414 ? 127.472 114.924 81.079 1.00 46.04 414 ASN A O 1
ATOM 2898 N N . THR A 1 415 ? 125.971 116.155 79.933 1.00 44.86 415 THR A N 1
ATOM 2899 C CA . THR A 1 415 ? 124.884 115.968 80.881 1.00 44.86 415 THR A CA 1
ATOM 2900 C C . THR A 1 415 ? 123.642 115.507 80.129 1.00 44.86 415 THR A C 1
ATOM 2901 O O . THR A 1 415 ? 123.454 115.832 78.954 1.00 44.86 415 THR A O 1
ATOM 2905 N N . GLY A 1 416 ? 122.807 114.730 80.807 1.00 43.95 416 GLY A N 1
ATOM 2906 C CA . GLY A 1 416 ? 121.572 114.269 80.204 1.00 43.95 416 GLY A CA 1
ATOM 2907 C C . GLY A 1 416 ? 120.735 113.513 81.211 1.00 43.95 416 GLY A C 1
ATOM 2908 O O . GLY A 1 416 ? 121.106 113.376 82.378 1.00 43.95 416 GLY A O 1
ATOM 2909 N N . ALA A 1 417 ? 119.594 113.020 80.741 1.00 44.46 417 ALA A N 1
ATOM 2910 C CA . ALA A 1 417 ? 118.674 112.258 81.572 1.00 44.46 417 ALA A CA 1
ATOM 2911 C C . ALA A 1 417 ? 118.280 110.980 80.851 1.00 44.46 417 ALA A C 1
ATOM 2912 O O . ALA A 1 417 ? 117.970 111.002 79.656 1.00 44.46 417 ALA A O 1
ATOM 2914 N N . ILE A 1 418 ? 118.290 109.866 81.580 1.00 45.34 418 ILE A N 1
ATOM 2915 C CA . ILE A 1 418 ? 117.944 108.568 81.014 1.00 45.34 418 ILE A CA 1
ATOM 2916 C C . ILE A 1 418 ? 117.021 107.829 81.976 1.00 45.34 418 ILE A C 1
ATOM 2917 O O . ILE A 1 418 ? 117.306 107.714 83.171 1.00 45.34 418 ILE A O 1
ATOM 2922 N N . TRP A 1 419 ? 115.898 107.341 81.457 1.00 45.86 419 TRP A N 1
ATOM 2923 C CA . TRP A 1 419 ? 115.031 106.445 82.210 1.00 45.86 419 TRP A CA 1
ATOM 2924 C C . TRP A 1 419 ? 115.002 105.104 81.499 1.00 45.86 419 TRP A C 1
ATOM 2925 O O . TRP A 1 419 ? 114.651 105.027 80.317 1.00 45.86 419 TRP A O 1
ATOM 2936 N N . SER A 1 420 ? 115.380 104.055 82.222 1.00 45.82 420 SER A N 1
ATOM 2937 C CA . SER A 1 420 ? 115.768 102.786 81.627 1.00 45.82 420 SER A CA 1
ATOM 2938 C C . SER A 1 420 ? 114.961 101.631 82.204 1.00 45.82 420 SER A C 1
ATOM 2939 O O . SER A 1 420 ? 114.364 101.730 83.280 1.00 45.82 420 SER A O 1
ATOM 2942 N N . ILE A 1 421 ? 114.964 100.521 81.462 1.00 44.65 421 ILE A N 1
ATOM 2943 C CA . ILE A 1 421 ? 114.244 99.310 81.826 1.00 44.65 421 ILE A CA 1
ATOM 2944 C C . ILE A 1 421 ? 115.202 98.128 81.759 1.00 44.65 421 ILE A C 1
ATOM 2945 O O . ILE A 1 421 ? 116.232 98.167 81.081 1.00 44.65 421 ILE A O 1
ATOM 2950 N N . GLN A 1 422 ? 114.846 97.068 82.479 1.00 44.79 422 GLN A N 1
ATOM 2951 C CA . GLN A 1 422 ? 115.666 95.865 82.509 1.00 44.79 422 GLN A CA 1
ATOM 2952 C C . GLN A 1 422 ? 115.605 95.136 81.170 1.00 44.79 422 GLN A C 1
ATOM 2953 O O . GLN A 1 422 ? 114.622 95.233 80.429 1.00 44.79 422 GLN A O 1
ATOM 2959 N N . ASN A 1 423 ? 116.676 94.407 80.861 1.00 43.92 423 ASN A N 1
ATOM 2960 C CA . ASN A 1 423 ? 116.719 93.613 79.640 1.00 43.92 423 ASN A CA 1
ATOM 2961 C C . ASN A 1 423 ? 115.628 92.550 79.653 1.00 43.92 423 ASN A C 1
ATOM 2962 O O . ASN A 1 423 ? 115.282 92.000 80.702 1.00 43.92 423 ASN A O 1
ATOM 2967 N N . GLY A 1 424 ? 115.084 92.262 78.472 1.00 43.27 424 GLY A N 1
ATOM 2968 C CA . GLY A 1 424 ? 113.996 91.322 78.324 1.00 43.27 424 GLY A CA 1
ATOM 2969 C C . GLY A 1 424 ? 112.618 91.946 78.310 1.00 43.27 424 GLY A C 1
ATOM 2970 O O . GLY A 1 424 ? 111.639 91.239 78.038 1.00 43.27 424 GLY A O 1
ATOM 2971 N N . ALA A 1 425 ? 112.511 93.241 78.593 1.00 43.97 425 ALA A N 1
ATOM 2972 C CA . ALA A 1 425 ? 111.229 93.942 78.572 1.00 43.97 425 ALA A CA 1
ATOM 2973 C C . ALA A 1 425 ? 110.816 94.168 77.124 1.00 43.97 425 ALA A C 1
ATOM 2974 O O . ALA A 1 425 ? 111.244 95.130 76.485 1.00 43.97 425 ALA A O 1
ATOM 2976 N N . ALA A 1 426 ? 109.968 93.278 76.602 1.00 43.63 426 ALA A N 1
ATOM 2977 C CA . ALA A 1 426 ? 109.613 93.333 75.188 1.00 43.63 426 ALA A CA 1
ATOM 2978 C C . ALA A 1 426 ? 108.732 94.532 74.861 1.00 43.63 426 ALA A C 1
ATOM 2979 O O . ALA A 1 426 ? 108.788 95.050 73.740 1.00 43.63 426 ALA A O 1
ATOM 2981 N N . LEU A 1 427 ? 107.915 94.986 75.813 1.00 44.04 427 LEU A N 1
ATOM 2982 C CA . LEU A 1 427 ? 106.995 96.085 75.537 1.00 44.04 427 LEU A CA 1
ATOM 2983 C C . LEU A 1 427 ? 107.708 97.424 75.395 1.00 44.04 427 LEU A C 1
ATOM 2984 O O . LEU A 1 427 ? 107.170 98.330 74.749 1.00 44.04 427 LEU A O 1
ATOM 2989 N N . GLY A 1 428 ? 108.896 97.571 75.977 1.00 43.71 428 GLY A N 1
ATOM 2990 C CA . GLY A 1 428 ? 109.629 98.815 75.836 1.00 43.71 428 GLY A CA 1
ATOM 2991 C C . GLY A 1 428 ? 108.988 99.958 76.609 1.00 43.71 428 GLY A C 1
ATOM 2992 O O . GLY A 1 428 ? 108.328 99.766 77.634 1.00 43.71 428 GLY A O 1
ATOM 2993 N N . TRP A 1 429 ? 109.192 101.170 76.100 1.00 43.46 429 TRP A N 1
ATOM 2994 C CA . TRP A 1 429 ? 108.683 102.383 76.726 1.00 43.46 429 TRP A CA 1
ATOM 2995 C C . TRP A 1 429 ? 107.389 102.793 76.038 1.00 43.46 429 TRP A C 1
ATOM 2996 O O . TRP A 1 429 ? 107.336 102.875 74.806 1.00 43.46 429 TRP A O 1
ATOM 3007 N N . ILE A 1 430 ? 106.353 103.049 76.830 1.00 43.25 430 ILE A N 1
ATOM 3008 C CA . ILE A 1 430 ? 105.018 103.321 76.315 1.00 43.25 430 ILE A CA 1
ATOM 3009 C C . ILE A 1 430 ? 104.521 104.648 76.872 1.00 43.25 430 ILE A C 1
ATOM 3010 O O . ILE A 1 430 ? 104.686 104.938 78.062 1.00 43.25 430 ILE A O 1
ATOM 3015 N N . LEU A 1 431 ? 103.928 105.456 75.997 1.00 43.23 431 LEU A N 1
ATOM 3016 C CA . LEU A 1 431 ? 103.185 106.654 76.373 1.00 43.23 431 LEU A CA 1
ATOM 3017 C C . LEU A 1 431 ? 101.707 106.286 76.343 1.00 43.23 431 LEU A C 1
ATOM 3018 O O . LEU A 1 431 ? 101.177 105.938 75.283 1.00 43.23 431 LEU A O 1
ATOM 3023 N N . GLY A 1 432 ? 101.045 106.366 77.501 1.00 43.72 432 GLY A N 1
ATOM 3024 C CA . GLY A 1 432 ? 99.669 105.945 77.634 1.00 43.72 432 GLY A CA 1
ATOM 3025 C C . GLY A 1 432 ? 98.800 107.004 78.298 1.00 43.72 432 GLY A C 1
ATOM 3026 O O . GLY A 1 432 ? 99.284 108.020 78.804 1.00 43.72 432 GLY A O 1
ATOM 3027 N N . ARG A 1 433 ? 97.494 106.744 78.286 1.00 43.62 433 ARG A N 1
ATOM 3028 C CA . ARG A 1 433 ? 96.517 107.646 78.876 1.00 43.62 433 ARG A CA 1
ATOM 3029 C C . ARG A 1 433 ? 95.479 106.833 79.636 1.00 43.62 433 ARG A C 1
ATOM 3030 O O . ARG A 1 433 ? 95.263 105.650 79.361 1.00 43.62 433 ARG A O 1
ATOM 3038 N N . ARG A 1 434 ? 94.834 107.485 80.601 1.00 45.16 434 ARG A N 1
ATOM 3039 C CA . ARG A 1 434 ? 93.878 106.821 81.474 1.00 45.16 434 ARG A CA 1
ATOM 3040 C C . ARG A 1 434 ? 92.624 107.673 81.602 1.00 45.16 434 ARG A C 1
ATOM 3041 O O . ARG A 1 434 ? 92.664 108.894 81.434 1.00 45.16 434 ARG A O 1
ATOM 3049 N N . ALA A 1 435 ? 91.513 107.014 81.910 1.00 45.88 435 ALA A N 1
ATOM 3050 C CA . ALA A 1 435 ? 90.251 107.694 82.153 1.00 45.88 435 ALA A CA 1
ATOM 3051 C C . ALA A 1 435 ? 90.095 108.014 83.636 1.00 45.88 435 ALA A C 1
ATOM 3052 O O . ALA A 1 435 ? 90.813 107.490 84.489 1.00 45.88 435 ALA A O 1
ATOM 3054 N N . GLN A 1 436 ? 89.149 108.905 83.936 1.00 46.94 436 GLN A N 1
ATOM 3055 C CA . GLN A 1 436 ? 88.881 109.241 85.329 1.00 46.94 436 GLN A CA 1
ATOM 3056 C C . GLN A 1 436 ? 88.167 108.106 86.054 1.00 46.94 436 GLN A C 1
ATOM 3057 O O . GLN A 1 436 ? 88.377 107.912 87.257 1.00 46.94 436 GLN A O 1
ATOM 3063 N N . ALA A 1 437 ? 87.320 107.351 85.347 1.00 47.64 437 ALA A N 1
ATOM 3064 C CA . ALA A 1 437 ? 86.573 106.270 85.983 1.00 47.64 437 ALA A CA 1
ATOM 3065 C C . ALA A 1 437 ? 87.502 105.178 86.502 1.00 47.64 437 ALA A C 1
ATOM 3066 O O . ALA A 1 437 ? 87.294 104.651 87.601 1.00 47.64 437 ALA A O 1
ATOM 3068 N N . ASP A 1 438 ? 88.518 104.814 85.722 1.00 48.04 438 ASP A N 1
ATOM 3069 C CA . ASP A 1 438 ? 89.504 103.820 86.128 1.00 48.04 438 ASP A CA 1
ATOM 3070 C C . ASP A 1 438 ? 90.912 104.373 85.943 1.00 48.04 438 ASP A C 1
ATOM 3071 O O . ASP A 1 438 ? 91.269 104.838 84.856 1.00 48.04 438 ASP A O 1
ATOM 3076 N N . SER A 1 439 ? 91.704 104.345 87.016 1.00 47.27 439 SER A N 1
ATOM 3077 C CA . SER A 1 439 ? 93.006 105.011 87.001 1.00 47.27 439 SER A CA 1
ATOM 3078 C C . SER A 1 439 ? 94.085 104.144 86.358 1.00 47.27 439 SER A C 1
ATOM 3079 O O . SER A 1 439 ? 94.671 104.516 85.336 1.00 47.27 439 SER A O 1
ATOM 3082 N N . ARG A 1 440 ? 94.357 102.978 86.940 1.00 46.18 440 ARG A N 1
ATOM 3083 C CA . ARG A 1 440 ? 95.473 102.151 86.494 1.00 46.18 440 ARG A CA 1
ATOM 3084 C C . ARG A 1 440 ? 95.037 101.044 85.544 1.00 46.18 440 ARG A C 1
ATOM 3085 O O . ARG A 1 440 ? 95.608 100.900 84.459 1.00 46.18 440 ARG A O 1
ATOM 3093 N N . LYS A 1 441 ? 94.039 100.254 85.929 1.00 46.83 441 LYS A N 1
ATOM 3094 C CA . LYS A 1 441 ? 93.403 99.360 84.974 1.00 46.83 441 LYS A CA 1
ATOM 3095 C C . LYS A 1 441 ? 92.648 100.190 83.944 1.00 46.83 441 LYS A C 1
ATOM 3096 O O . LYS A 1 441 ? 92.031 101.205 84.281 1.00 46.83 441 LYS A O 1
ATOM 3102 N N . GLY A 1 442 ? 92.722 99.782 82.682 1.00 46.71 442 GLY A N 1
ATOM 3103 C CA . GLY A 1 442 ? 92.131 100.552 81.611 1.00 46.71 442 GLY A CA 1
ATOM 3104 C C . GLY A 1 442 ? 93.035 101.587 80.982 1.00 46.71 442 GLY A C 1
ATOM 3105 O O . GLY A 1 442 ? 92.544 102.433 80.225 1.00 46.71 442 GLY A O 1
ATOM 3106 N N . THR A 1 443 ? 94.335 101.551 81.268 1.00 45.72 443 THR A N 1
ATOM 3107 C CA . THR A 1 443 ? 95.261 102.500 80.666 1.00 45.72 443 THR A CA 1
ATOM 3108 C C . THR A 1 443 ? 95.383 102.231 79.171 1.00 45.72 443 THR A C 1
ATOM 3109 O O . THR A 1 443 ? 95.607 101.092 78.750 1.00 45.72 443 THR A O 1
ATOM 3113 N N . ARG A 1 444 ? 95.237 103.282 78.369 1.00 45.70 444 ARG A N 1
ATOM 3114 C CA . ARG A 1 444 ? 95.229 103.164 76.918 1.00 45.70 444 ARG A CA 1
ATOM 3115 C C . ARG A 1 444 ? 96.578 103.596 76.362 1.00 45.70 444 ARG A C 1
ATOM 3116 O O . ARG A 1 444 ? 96.979 104.753 76.521 1.00 45.70 444 ARG A O 1
ATOM 3124 N N . SER A 1 445 ? 97.267 102.669 75.702 1.00 44.66 445 SER A N 1
ATOM 3125 C CA . SER A 1 445 ? 98.571 102.957 75.121 1.00 44.66 445 SER A CA 1
ATOM 3126 C C . SER A 1 445 ? 98.410 103.813 73.871 1.00 44.66 445 SER A C 1
ATOM 3127 O O . SER A 1 445 ? 97.540 103.551 73.035 1.00 44.66 445 SER A O 1
ATOM 3130 N N . VAL A 1 446 ? 99.250 104.837 73.748 1.00 43.17 446 VAL A N 1
ATOM 3131 C CA . VAL A 1 446 ? 99.201 105.776 72.636 1.00 43.17 446 VAL A CA 1
ATOM 3132 C C . VAL A 1 446 ? 100.462 105.692 71.780 1.00 43.17 446 VAL A C 1
ATOM 3133 O O . VAL A 1 446 ? 100.387 105.622 70.553 1.00 43.17 446 VAL A O 1
ATOM 3137 N N . TRP A 1 447 ? 101.630 105.697 72.418 1.00 43.06 447 TRP A N 1
ATOM 3138 C CA . TRP A 1 447 ? 102.911 105.660 71.724 1.00 43.06 447 TRP A CA 1
ATOM 3139 C C . TRP A 1 447 ? 103.740 104.492 72.234 1.00 43.06 447 TRP A C 1
ATOM 3140 O O . TRP A 1 447 ? 103.725 104.191 73.429 1.00 43.06 447 TRP A O 1
ATOM 3151 N N . GLN A 1 448 ? 104.475 103.850 71.330 1.00 43.36 448 GLN A N 1
ATOM 3152 C CA . GLN A 1 448 ? 105.424 102.809 71.695 1.00 43.36 448 GLN A CA 1
ATOM 3153 C C . GLN A 1 448 ? 106.757 103.084 71.017 1.00 43.36 448 GLN A C 1
ATOM 3154 O O . GLN A 1 448 ? 106.799 103.493 69.853 1.00 43.36 448 GLN A O 1
ATOM 3160 N N . PHE A 1 449 ? 107.846 102.858 71.752 1.00 43.78 449 PHE A N 1
ATOM 3161 C CA . PHE A 1 449 ? 109.188 103.109 71.248 1.00 43.78 449 PHE A CA 1
ATOM 3162 C C . PHE A 1 449 ? 109.995 101.835 71.041 1.00 43.78 449 PHE A C 1
ATOM 3163 O O . PHE A 1 449 ? 111.127 101.912 70.552 1.00 43.78 449 PHE A O 1
ATOM 3171 N N . SER A 1 450 ? 109.448 100.677 71.422 1.00 43.64 450 SER A N 1
ATOM 3172 C CA . SER A 1 450 ? 110.027 99.359 71.159 1.00 43.64 450 SER A CA 1
ATOM 3173 C C . SER A 1 450 ? 111.297 99.098 71.961 1.00 43.64 450 SER A C 1
ATOM 3174 O O . SER A 1 450 ? 112.090 100.009 72.213 1.00 43.64 450 SER A O 1
ATOM 3177 N N . TYR A 1 451 ? 111.491 97.839 72.368 1.00 43.80 451 TYR A N 1
ATOM 3178 C CA . TYR A 1 451 ? 112.707 97.459 73.079 1.00 43.80 451 TYR A CA 1
ATOM 3179 C C . TYR A 1 451 ? 113.936 97.503 72.184 1.00 43.80 451 TYR A C 1
ATOM 3180 O O . TYR A 1 451 ? 115.007 97.936 72.627 1.00 43.80 451 TYR A O 1
ATOM 3189 N N . ASN A 1 452 ? 113.808 97.071 70.934 1.00 43.81 452 ASN A N 1
ATOM 3190 C CA . ASN A 1 452 ? 114.948 96.929 70.042 1.00 43.81 452 ASN A CA 1
ATOM 3191 C C . ASN A 1 452 ? 115.269 98.203 69.272 1.00 43.81 452 ASN A C 1
ATOM 3192 O O . ASN A 1 452 ? 116.163 98.184 68.419 1.00 43.81 452 ASN A O 1
ATOM 3197 N N . GLY A 1 453 ? 114.573 99.301 69.552 1.00 44.07 453 GLY A N 1
ATOM 3198 C CA . GLY A 1 453 ? 114.896 100.572 68.920 1.00 44.07 453 GLY A CA 1
ATOM 3199 C C . GLY A 1 453 ? 114.722 100.574 67.418 1.00 44.07 453 GLY A C 1
ATOM 3200 O O . GLY A 1 453 ? 115.604 101.049 66.693 1.00 44.07 453 GLY A O 1
ATOM 3201 N N . GLU A 1 454 ? 113.596 100.054 66.932 1.00 44.43 454 GLU A N 1
ATOM 3202 C CA . GLU A 1 454 ? 113.366 99.900 65.503 1.00 44.43 454 GLU A CA 1
ATOM 3203 C C . GLU A 1 454 ? 112.199 100.711 64.968 1.00 44.43 454 GLU A C 1
ATOM 3204 O O . GLU A 1 454 ? 112.312 101.280 63.880 1.00 44.43 454 GLU A O 1
ATOM 3210 N N . VAL A 1 455 ? 111.087 100.782 65.693 1.00 43.55 455 VAL A N 1
ATOM 3211 C CA . VAL A 1 455 ? 109.880 101.437 65.200 1.00 43.55 455 VAL A CA 1
ATOM 3212 C C . VAL A 1 455 ? 109.289 102.300 66.306 1.00 43.55 455 VAL A C 1
ATOM 3213 O O . VAL A 1 455 ? 109.308 101.927 67.483 1.00 43.55 455 VAL A O 1
ATOM 3217 N N . ILE A 1 456 ? 108.784 103.469 65.922 1.00 43.72 456 ILE A N 1
ATOM 3218 C CA . ILE A 1 456 ? 107.961 104.306 66.786 1.00 43.72 456 ILE A CA 1
ATOM 3219 C C . ILE A 1 456 ? 106.522 104.130 66.324 1.00 43.72 456 ILE A C 1
ATOM 3220 O O . ILE A 1 456 ? 106.164 104.545 65.215 1.00 43.72 456 ILE A O 1
ATOM 3225 N N . LYS A 1 457 ? 105.700 103.519 67.169 1.00 43.62 457 LYS A N 1
ATOM 3226 C CA . LYS A 1 457 ? 104.387 103.039 66.768 1.00 43.62 457 LYS A CA 1
ATOM 3227 C C . LYS A 1 457 ? 103.292 103.793 67.507 1.00 43.62 457 LYS A C 1
ATOM 3228 O O . LYS A 1 457 ? 103.321 103.906 68.736 1.00 43.62 457 LYS A O 1
ATOM 3234 N N . SER A 1 458 ? 102.329 104.307 66.746 1.00 43.87 458 SER A N 1
ATOM 3235 C CA . SER A 1 458 ? 101.106 104.877 67.306 1.00 43.87 458 SER A CA 1
ATOM 3236 C C . SER A 1 458 ? 100.139 103.720 67.517 1.00 43.87 458 SER A C 1
ATOM 3237 O O . SER A 1 458 ? 99.454 103.290 66.586 1.00 43.87 458 SER A O 1
ATOM 3240 N N . VAL A 1 459 ? 100.087 103.210 68.748 1.00 43.71 459 VAL A N 1
ATOM 3241 C CA . VAL A 1 459 ? 99.417 101.937 69.006 1.00 43.71 459 VAL A CA 1
ATOM 3242 C C . VAL A 1 459 ? 97.914 102.056 68.774 1.00 43.71 459 VAL A C 1
ATOM 3243 O O . VAL A 1 459 ? 97.290 101.160 68.195 1.00 43.71 459 VAL A O 1
ATOM 3247 N N . SER A 1 460 ? 97.309 103.152 69.229 1.00 45.01 460 SER A N 1
ATOM 3248 C CA . SER A 1 460 ? 95.861 103.307 69.183 1.00 45.01 460 SER A CA 1
ATOM 3249 C C . SER A 1 460 ? 95.394 104.280 68.106 1.00 45.01 460 SER A C 1
ATOM 3250 O O . SER A 1 460 ? 94.200 104.594 68.049 1.00 45.01 460 SER A O 1
ATOM 3253 N N . ALA A 1 461 ? 96.294 104.765 67.254 1.00 43.78 461 ALA A N 1
ATOM 3254 C CA . ALA A 1 461 ? 95.921 105.711 66.212 1.00 43.78 461 ALA A CA 1
ATOM 3255 C C . ALA A 1 461 ? 96.661 105.384 64.924 1.00 43.78 461 ALA A C 1
ATOM 3256 O O . ALA A 1 461 ? 97.757 104.819 64.943 1.00 43.78 461 ALA A O 1
ATOM 3258 N N . ALA A 1 462 ? 96.044 105.746 63.804 1.00 43.77 462 ALA A N 1
ATOM 3259 C CA . ALA A 1 462 ? 96.628 105.554 62.486 1.00 43.77 462 ALA A CA 1
ATOM 3260 C C . ALA A 1 462 ? 97.370 106.823 62.065 1.00 43.77 462 ALA A C 1
ATOM 3261 O O . ALA A 1 462 ? 97.723 107.660 62.899 1.00 43.77 462 ALA A O 1
ATOM 3263 N N . ASN A 1 463 ? 97.663 106.926 60.767 1.00 44.47 463 ASN A N 1
ATOM 3264 C CA . ASN A 1 463 ? 98.165 108.126 60.078 1.00 44.47 463 ASN A CA 1
ATOM 3265 C C . ASN A 1 463 ? 99.108 108.959 60.952 1.00 44.47 463 ASN A C 1
ATOM 3266 O O . ASN A 1 463 ? 98.891 110.141 61.216 1.00 44.47 463 ASN A O 1
ATOM 3271 N N . VAL A 1 464 ? 100.181 108.304 61.392 1.00 43.63 464 VAL A N 1
ATOM 3272 C CA . VAL A 1 464 ? 101.192 108.940 62.229 1.00 43.63 464 VAL A CA 1
ATOM 3273 C C . VAL A 1 464 ? 102.198 109.671 61.347 1.00 43.63 464 VAL A C 1
ATOM 3274 O O . VAL A 1 464 ? 102.425 109.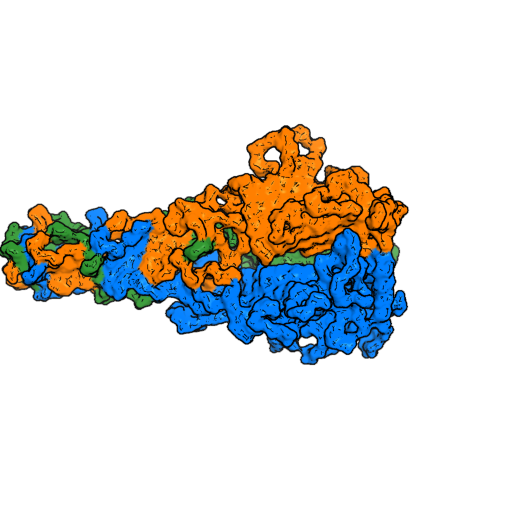307 60.188 1.00 43.63 464 VAL A O 1
ATOM 3278 N N . GLY A 1 465 ? 102.806 110.719 61.895 1.00 43.79 465 GLY A N 1
ATOM 3279 C CA . GLY A 1 465 ? 103.785 111.492 61.153 1.00 43.79 465 GLY A CA 1
ATOM 3280 C C . GLY A 1 465 ? 104.558 112.402 62.080 1.00 43.79 465 GLY A C 1
ATOM 3281 O O . GLY A 1 465 ? 104.457 112.307 63.305 1.00 43.79 465 GLY A O 1
ATOM 3282 N N . LEU A 1 466 ? 105.352 113.287 61.475 1.00 45.04 466 LEU A N 1
ATOM 3283 C CA . LEU A 1 466 ? 106.126 114.262 62.230 1.00 45.04 466 LEU A CA 1
ATOM 3284 C C . LEU A 1 466 ? 106.274 115.549 61.429 1.00 45.04 466 LEU A C 1
ATOM 3285 O O . LEU A 1 466 ? 106.290 115.538 60.193 1.00 45.04 466 LEU A O 1
ATOM 3290 N N . GLN A 1 467 ? 106.398 116.658 62.156 1.00 44.85 467 GLN A N 1
ATOM 3291 C CA . GLN A 1 467 ? 106.466 117.985 61.560 1.00 44.85 467 GLN A CA 1
ATOM 3292 C C . GLN A 1 467 ? 107.303 118.891 62.452 1.00 44.85 467 GLN A C 1
ATOM 3293 O O . GLN A 1 467 ? 107.543 118.591 63.624 1.00 44.85 467 GLN A O 1
ATOM 3299 N N . ASN A 1 468 ? 107.746 120.008 61.880 1.00 44.91 468 ASN A N 1
ATOM 3300 C CA . ASN A 1 468 ? 108.633 120.937 62.565 1.00 44.91 468 ASN A CA 1
ATOM 3301 C C . ASN A 1 468 ? 107.819 121.995 63.313 1.00 44.91 468 ASN A C 1
ATOM 3302 O O . ASN A 1 468 ? 106.604 121.868 63.492 1.00 44.91 468 ASN A O 1
ATOM 3307 N N . SER A 1 469 ? 108.497 123.054 63.767 1.00 44.74 469 SER A N 1
ATOM 3308 C CA . SER A 1 469 ? 107.850 124.072 64.591 1.00 44.74 469 SER A CA 1
ATOM 3309 C C . SER A 1 469 ? 106.716 124.768 63.848 1.00 44.74 469 SER A C 1
ATOM 3310 O O . SER A 1 469 ? 105.639 124.987 64.417 1.00 44.74 469 SER A O 1
ATOM 3313 N N . THR A 1 470 ? 106.935 125.127 62.583 1.00 45.16 470 THR A N 1
ATOM 3314 C CA . THR A 1 470 ? 105.903 125.814 61.813 1.00 45.16 470 THR A CA 1
ATOM 3315 C C . THR A 1 470 ? 104.684 124.931 61.569 1.00 45.16 470 THR A C 1
ATOM 3316 O O . THR A 1 470 ? 103.594 125.453 61.310 1.00 45.16 470 THR A O 1
ATOM 3320 N N . GLY A 1 471 ? 104.836 123.613 61.675 1.00 44.72 471 GLY A N 1
ATOM 3321 C CA . GLY A 1 471 ? 103.755 122.680 61.429 1.00 44.72 471 GLY A CA 1
ATOM 3322 C C . GLY A 1 471 ? 103.832 121.961 60.102 1.00 44.72 471 GLY A C 1
ATOM 3323 O O . GLY A 1 471 ? 103.090 120.992 59.901 1.00 44.72 471 GLY A O 1
ATOM 3324 N N . ALA A 1 472 ? 104.704 122.392 59.196 1.00 44.53 472 ALA A N 1
ATOM 3325 C CA . ALA A 1 472 ? 104.919 121.685 57.944 1.00 44.53 472 ALA A CA 1
ATOM 3326 C C . ALA A 1 472 ? 105.727 120.423 58.208 1.00 44.53 472 ALA A C 1
ATOM 3327 O O . ALA A 1 472 ? 106.715 120.445 58.945 1.00 44.53 472 ALA A O 1
ATOM 3329 N N . GLY A 1 473 ? 105.301 119.324 57.601 1.00 44.62 473 GLY A N 1
ATOM 3330 C CA . GLY A 1 473 ? 105.949 118.054 57.852 1.00 44.62 473 GLY A CA 1
ATOM 3331 C C . GLY A 1 473 ? 105.346 116.971 56.991 1.00 44.62 473 GLY A C 1
ATOM 3332 O O . GLY A 1 473 ? 104.603 117.243 56.045 1.00 44.62 473 GLY A O 1
ATOM 3333 N N . PHE A 1 474 ? 105.670 115.731 57.338 1.00 45.23 474 PHE A N 1
ATOM 3334 C CA . PHE A 1 474 ? 105.294 114.579 56.534 1.00 45.23 474 PHE A CA 1
ATOM 3335 C C . PHE A 1 474 ? 104.927 113.398 57.423 1.00 45.23 474 PHE A C 1
ATOM 3336 O O . PHE A 1 474 ? 105.397 113.272 58.557 1.00 45.23 474 PHE A O 1
ATOM 3344 N N . GLY A 1 475 ? 104.064 112.537 56.891 1.00 44.63 475 GLY A N 1
ATOM 3345 C CA . GLY A 1 475 ? 103.561 111.420 57.669 1.00 44.63 475 GLY A CA 1
ATOM 3346 C C . GLY A 1 475 ? 102.755 110.466 56.815 1.00 44.63 475 GLY A C 1
ATOM 3347 O O . GLY A 1 475 ? 102.800 110.504 55.583 1.00 44.63 475 GLY A O 1
ATOM 3348 N N . MET A 1 476 ? 102.024 109.591 57.499 1.00 44.64 476 MET A N 1
ATOM 3349 C CA . MET A 1 476 ? 101.179 108.582 56.878 1.00 44.64 476 MET A CA 1
ATOM 3350 C C . MET A 1 476 ? 99.720 109.028 56.868 1.00 44.64 476 MET A C 1
ATOM 3351 O O . MET A 1 476 ? 99.331 109.982 57.545 1.00 44.64 476 MET A O 1
ATOM 3356 N N . LEU A 1 477 ? 98.914 108.323 56.071 1.00 44.26 477 LEU A N 1
ATOM 3357 C CA . LEU A 1 477 ? 97.482 108.610 55.971 1.00 44.26 477 LEU A CA 1
ATOM 3358 C C . LEU A 1 477 ? 96.756 107.332 55.556 1.00 44.26 477 LEU A C 1
ATOM 3359 O O . LEU A 1 477 ? 96.802 106.943 54.385 1.00 44.26 477 LEU A O 1
ATOM 3364 N N . GLY A 1 478 ? 96.091 106.697 56.515 1.00 45.78 478 GLY A N 1
ATOM 3365 C CA . GLY A 1 478 ? 95.202 105.583 56.227 1.00 45.78 478 GLY A CA 1
ATOM 3366 C C . GLY A 1 478 ? 95.856 104.348 55.647 1.00 45.78 478 GLY A C 1
ATOM 3367 O O . GLY A 1 478 ? 95.304 103.740 54.720 1.00 45.78 478 GLY A O 1
ATOM 3368 N N . ASP A 1 479 ? 97.027 103.969 56.157 1.00 45.71 479 ASP A N 1
ATOM 3369 C CA . ASP A 1 479 ? 97.716 102.724 55.822 1.00 45.71 479 ASP A CA 1
ATOM 3370 C C . ASP A 1 479 ? 98.145 102.647 54.361 1.00 45.71 479 ASP A C 1
ATOM 3371 O O . ASP A 1 479 ? 98.702 101.627 53.940 1.00 45.71 479 ASP A O 1
ATOM 3376 N N . THR A 1 480 ? 97.908 103.696 53.575 1.00 44.82 480 THR A N 1
ATOM 3377 C CA . THR A 1 480 ? 98.122 103.644 52.135 1.00 44.82 480 THR A CA 1
ATOM 3378 C C . THR A 1 480 ? 98.921 104.819 51.583 1.00 44.82 480 THR A C 1
ATOM 3379 O O . THR A 1 480 ? 99.638 104.637 50.591 1.00 44.82 480 THR A O 1
ATOM 3383 N N . LEU A 1 481 ? 98.876 105.988 52.212 1.00 43.08 481 LEU A N 1
ATOM 3384 C CA . LEU A 1 481 ? 99.450 107.200 51.647 1.00 43.08 481 LEU A CA 1
ATOM 3385 C C . LEU A 1 481 ? 100.581 107.718 52.522 1.00 43.08 481 LEU A C 1
ATOM 3386 O O . LEU A 1 481 ? 100.486 107.694 53.751 1.00 43.08 481 LEU A O 1
ATOM 3391 N N . LEU A 1 482 ? 101.649 108.181 51.879 1.00 42.97 482 LEU A N 1
ATOM 3392 C CA . LEU A 1 482 ? 102.701 108.955 52.528 1.00 42.97 482 LEU A CA 1
ATOM 3393 C C . LEU A 1 482 ? 102.613 110.377 51.994 1.00 42.97 482 LEU A C 1
ATOM 3394 O O . LEU A 1 482 ? 102.863 110.613 50.807 1.00 42.97 482 LEU A O 1
ATOM 3399 N N . ARG A 1 483 ? 102.261 111.319 52.864 1.00 43.14 483 ARG A N 1
ATOM 3400 C CA . ARG A 1 483 ? 101.880 112.649 52.419 1.00 43.14 483 ARG A CA 1
ATOM 3401 C C . ARG A 1 483 ? 102.587 113.733 53.216 1.00 43.14 483 ARG A C 1
ATOM 3402 O O . ARG A 1 483 ? 102.938 113.535 54.387 1.00 43.14 483 ARG A O 1
ATOM 3410 N N . PRO A 1 484 ? 102.798 114.897 52.608 1.00 42.14 484 PRO A N 1
ATOM 3411 C CA . PRO A 1 484 ? 103.165 116.083 53.380 1.00 42.14 484 PRO A CA 1
ATOM 3412 C C . PRO A 1 484 ? 101.929 116.765 53.946 1.00 42.14 484 PRO A C 1
ATOM 3413 O O . PRO A 1 484 ? 100.858 116.775 53.335 1.00 42.14 484 PRO A O 1
ATOM 3417 N N . TYR A 1 485 ? 102.092 117.337 55.141 1.00 43.33 485 TYR A N 1
ATOM 3418 C CA . TYR A 1 485 ? 100.952 117.941 55.826 1.00 43.33 485 TYR A CA 1
ATOM 3419 C C . TYR A 1 485 ? 100.418 119.153 55.068 1.00 43.33 485 TYR A C 1
ATOM 3420 O O . TYR A 1 485 ? 99.202 119.358 54.999 1.00 43.33 485 TYR A O 1
ATOM 3429 N N . ALA A 1 486 ? 101.303 119.960 54.494 1.00 42.44 486 ALA A N 1
ATOM 3430 C CA . ALA A 1 486 ? 100.901 121.113 53.703 1.00 42.44 486 ALA A CA 1
ATOM 3431 C C . ALA A 1 486 ? 100.939 120.757 52.224 1.00 42.44 486 ALA A C 1
ATOM 3432 O O . ALA A 1 486 ? 101.929 120.206 51.733 1.00 42.44 486 ALA A O 1
ATOM 3434 N N . ALA A 1 487 ? 99.858 121.075 51.519 1.00 43.33 487 ALA A N 1
ATOM 3435 C CA . ALA A 1 487 ? 99.721 120.660 50.130 1.00 43.33 487 ALA A CA 1
ATOM 3436 C C . ALA A 1 487 ? 100.648 121.467 49.227 1.00 43.33 487 ALA A C 1
ATOM 3437 O O . ALA A 1 487 ? 100.678 122.699 49.290 1.00 43.33 487 ALA A O 1
ATOM 3439 N N . SER A 1 488 ? 101.399 120.758 48.381 1.00 43.12 488 SER A N 1
ATOM 3440 C CA . SER A 1 488 ? 102.255 121.365 47.362 1.00 43.12 488 SER A CA 1
ATOM 3441 C C . SER A 1 488 ? 103.293 122.307 47.975 1.00 43.12 488 SER A C 1
ATOM 3442 O O . SER A 1 488 ? 103.535 123.409 47.477 1.00 43.12 488 SER A O 1
ATOM 3445 N N . THR A 1 489 ? 103.910 121.867 49.070 1.00 43.82 489 THR A N 1
ATOM 3446 C CA . THR A 1 489 ? 104.954 122.647 49.724 1.00 43.82 489 THR A CA 1
ATOM 3447 C C . THR A 1 489 ? 106.286 121.917 49.804 1.00 43.82 489 THR A C 1
ATOM 3448 O O . THR A 1 489 ? 107.316 122.475 49.411 1.00 43.82 489 THR A O 1
ATOM 3452 N N . ILE A 1 490 ? 106.294 120.680 50.291 1.00 43.75 490 ILE A N 1
ATOM 3453 C CA . ILE A 1 490 ? 107.529 119.986 50.645 1.00 43.75 490 ILE A CA 1
ATOM 3454 C C . ILE A 1 490 ? 108.006 119.146 49.472 1.00 43.75 490 ILE A C 1
ATOM 3455 O O . ILE A 1 490 ? 107.249 118.345 48.912 1.00 43.75 490 ILE A O 1
ATOM 3460 N N . SER A 1 491 ? 109.279 119.309 49.115 1.00 43.82 491 SER A N 1
ATOM 3461 C CA . SER A 1 491 ? 109.875 118.670 47.949 1.00 43.82 491 SER A CA 1
ATOM 3462 C C . SER A 1 491 ? 110.736 117.489 48.378 1.00 43.82 491 SER A C 1
ATOM 3463 O O . SER A 1 491 ? 111.331 117.510 49.461 1.00 43.82 491 SER A O 1
ATOM 3466 N N . LEU A 1 492 ? 110.796 116.464 47.528 1.00 43.63 492 LEU A N 1
ATOM 3467 C CA . LEU A 1 492 ? 111.602 115.271 47.783 1.00 43.63 492 LEU A CA 1
ATOM 3468 C C . LEU A 1 492 ? 112.949 115.423 47.090 1.00 43.63 492 LEU A C 1
ATOM 3469 O O . LEU A 1 492 ? 113.075 115.254 45.876 1.00 43.63 492 LEU A O 1
ATOM 3474 N N . GLY A 1 493 ? 113.971 115.746 47.870 1.00 42.73 493 GLY A N 1
ATOM 3475 C CA . GLY A 1 493 ? 115.325 115.804 47.365 1.00 42.73 493 GLY A CA 1
ATOM 3476 C C . GLY A 1 493 ? 115.698 117.187 46.855 1.00 42.73 493 GLY A C 1
ATOM 3477 O O . GLY A 1 493 ? 114.862 117.968 46.397 1.00 42.73 493 GLY A O 1
ATOM 3478 N N . SER A 1 494 ? 116.987 117.482 46.941 1.00 42.02 494 SER A N 1
ATOM 3479 C CA . SER A 1 494 ? 117.558 118.747 46.509 1.00 42.02 494 SER A CA 1
ATOM 3480 C C . SER A 1 494 ? 118.830 118.458 45.730 1.00 42.02 494 SER A C 1
ATOM 3481 O O . SER A 1 494 ? 119.374 117.351 45.811 1.00 42.02 494 SER A O 1
ATOM 3484 N N . PRO A 1 495 ? 119.316 119.4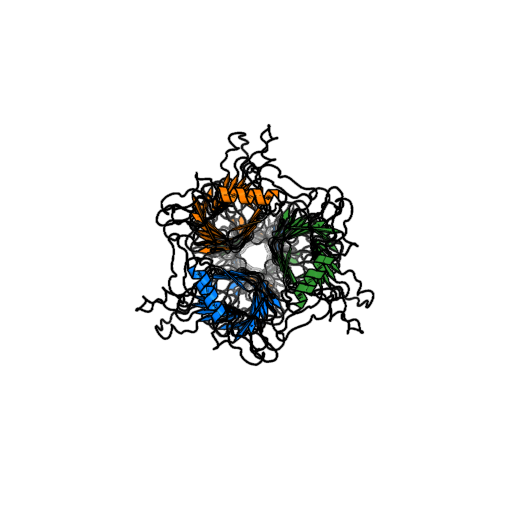25 44.947 1.00 40.96 495 PRO A N 1
ATOM 3485 C CA . PRO A 1 495 ? 120.616 119.229 44.283 1.00 40.96 495 PRO A CA 1
ATOM 3486 C C . PRO A 1 495 ? 121.738 118.918 45.256 1.00 40.96 495 PRO A C 1
ATOM 3487 O O . PRO A 1 495 ? 122.682 118.204 44.896 1.00 40.96 495 PRO A O 1
ATOM 3491 N N . THR A 1 496 ? 121.664 119.433 46.484 1.00 42.07 496 THR A N 1
ATOM 3492 C CA . THR A 1 496 ? 122.664 119.109 47.495 1.00 42.07 496 THR A CA 1
ATOM 3493 C C . THR A 1 496 ? 122.488 117.700 48.048 1.00 42.07 496 THR A C 1
ATOM 3494 O O . THR A 1 496 ? 123.481 117.025 48.338 1.00 42.07 496 THR A O 1
ATOM 3498 N N . TYR A 1 497 ? 121.246 117.230 48.186 1.00 41.70 497 TYR A N 1
ATOM 3499 C CA . TYR A 1 497 ? 120.946 115.937 48.805 1.00 41.70 497 TYR A CA 1
ATOM 3500 C C . TYR A 1 497 ? 120.070 115.109 47.874 1.00 41.70 497 TYR A C 1
ATOM 3501 O O . TYR A 1 497 ? 118.843 115.058 48.034 1.00 41.70 497 TYR A O 1
ATOM 3510 N N . PRO A 1 498 ? 120.667 114.446 46.886 1.00 41.63 498 PRO A N 1
ATOM 3511 C CA . PRO A 1 498 ? 119.889 113.570 46.002 1.00 41.63 498 PRO A CA 1
ATOM 3512 C C . PRO A 1 498 ? 119.500 112.276 46.704 1.00 41.63 498 PRO A C 1
ATOM 3513 O O . PRO A 1 498 ? 119.912 111.987 47.829 1.00 41.63 498 PRO A O 1
ATOM 3517 N N . PHE A 1 499 ? 118.681 111.484 46.011 1.00 41.42 499 PHE A N 1
ATOM 3518 C CA . PHE A 1 499 ? 118.203 110.214 46.540 1.00 41.42 499 PHE A CA 1
ATOM 3519 C C . PHE A 1 499 ? 118.715 109.006 45.760 1.00 41.42 499 PHE A C 1
ATOM 3520 O O . PHE A 1 499 ? 118.572 107.876 46.238 1.00 41.42 499 PHE A O 1
ATOM 3528 N N . THR A 1 500 ? 119.283 109.214 44.573 1.00 42.88 500 THR A N 1
ATOM 3529 C CA . THR A 1 500 ? 119.962 108.264 43.697 1.00 42.88 500 THR A CA 1
ATOM 3530 C C . THR A 1 500 ? 119.003 107.294 43.008 1.00 42.88 500 THR A C 1
ATOM 3531 O O . THR A 1 500 ? 119.427 106.611 42.072 1.00 42.88 500 THR A O 1
ATOM 3535 N N . ARG A 1 501 ? 117.727 107.235 43.392 1.00 43.47 501 ARG A N 1
ATOM 3536 C CA . ARG A 1 501 ? 116.823 106.237 42.830 1.00 43.47 501 ARG A CA 1
ATOM 3537 C C . ARG A 1 501 ? 115.390 106.413 43.316 1.00 43.47 501 ARG A C 1
ATOM 3538 O O . ARG A 1 501 ? 115.159 106.858 44.445 1.00 43.47 501 ARG A O 1
ATOM 3546 N N . LEU A 1 502 ? 114.422 106.074 42.466 1.00 42.98 502 LEU A N 1
ATOM 3547 C CA . LEU A 1 502 ? 113.031 105.919 42.875 1.00 42.98 502 LEU A CA 1
ATOM 3548 C C . LEU A 1 502 ? 112.514 104.626 42.268 1.00 42.98 502 LEU A C 1
ATOM 3549 O O . LEU A 1 502 ? 112.426 104.511 41.042 1.00 42.98 502 LEU A O 1
ATOM 3554 N N . ARG A 1 503 ? 112.173 103.659 43.114 1.00 42.04 503 ARG A N 1
ATOM 3555 C CA . ARG A 1 503 ? 111.689 102.363 42.658 1.00 42.04 503 ARG A CA 1
ATOM 3556 C C . ARG A 1 503 ? 110.235 102.207 43.074 1.00 42.04 503 ARG A C 1
ATOM 3557 O O . ARG A 1 503 ? 109.925 102.190 44.270 1.00 42.04 503 ARG A O 1
ATOM 3565 N N . THR A 1 504 ? 109.352 102.103 42.090 1.00 41.92 504 THR A N 1
ATOM 3566 C CA . THR A 1 504 ? 107.934 101.862 42.306 1.00 41.92 504 THR A CA 1
ATOM 3567 C C . THR A 1 504 ? 107.596 100.450 41.831 1.00 41.92 504 THR A C 1
ATOM 3568 O O . THR A 1 504 ? 108.473 99.681 41.426 1.00 41.92 504 THR A O 1
ATOM 3572 N N . THR A 1 505 ? 106.309 100.107 41.893 1.00 41.87 505 THR A N 1
ATOM 3573 C CA . THR A 1 505 ? 105.876 98.783 41.461 1.00 41.87 505 THR A CA 1
ATOM 3574 C C . THR A 1 505 ? 106.082 98.588 39.964 1.00 41.87 505 THR A C 1
ATOM 3575 O O . THR A 1 505 ? 106.461 97.498 39.521 1.00 41.87 505 THR A O 1
ATOM 3579 N N . ASP A 1 506 ? 105.851 99.632 39.169 1.00 42.57 506 ASP A N 1
ATOM 3580 C CA . ASP A 1 506 ? 105.889 99.512 37.721 1.00 42.57 506 ASP A CA 1
ATOM 3581 C C . ASP A 1 506 ? 106.942 100.385 37.052 1.00 42.57 506 ASP A C 1
ATOM 3582 O O . ASP A 1 506 ? 107.079 100.325 35.826 1.00 42.57 506 ASP A O 1
ATOM 3587 N N . TRP A 1 507 ? 107.682 101.190 37.811 1.00 40.90 507 TRP A N 1
ATOM 3588 C CA . TRP A 1 507 ? 108.717 102.047 37.250 1.00 40.90 507 TRP A CA 1
ATOM 3589 C C . TRP A 1 507 ? 109.910 102.088 38.191 1.00 40.90 507 TRP A C 1
ATOM 3590 O O . TRP A 1 507 ? 109.780 101.837 39.392 1.00 40.90 507 TRP A O 1
ATOM 3601 N N . THR A 1 508 ? 111.078 102.405 37.635 1.00 42.82 508 THR A N 1
ATOM 3602 C CA . THR A 1 508 ? 112.261 102.699 38.432 1.00 42.82 508 THR A CA 1
ATOM 3603 C C . THR A 1 508 ? 113.091 103.763 37.726 1.00 42.82 508 THR A C 1
ATOM 3604 O O . THR A 1 508 ? 113.288 103.704 36.505 1.00 42.82 508 THR A O 1
ATOM 3608 N N . VAL A 1 509 ? 113.550 104.743 38.498 1.00 43.55 509 VAL A N 1
ATOM 3609 C CA . VAL A 1 509 ? 114.321 105.874 37.995 1.00 43.55 509 VAL A CA 1
ATOM 3610 C C . VAL A 1 509 ? 115.665 105.848 38.708 1.00 43.55 509 VAL A C 1
ATOM 3611 O O . VAL A 1 509 ? 115.740 106.133 39.909 1.00 43.55 509 VAL A O 1
ATOM 3615 N N . ASP A 1 510 ? 116.723 105.518 37.978 1.00 44.53 510 ASP A N 1
ATOM 3616 C CA . ASP A 1 510 ? 118.047 105.383 38.577 1.00 44.53 510 ASP A CA 1
ATOM 3617 C C . ASP A 1 510 ? 119.096 105.765 37.537 1.00 44.53 510 ASP A C 1
ATOM 3618 O O . ASP A 1 510 ? 118.778 106.381 36.514 1.00 44.53 510 ASP A O 1
ATOM 3623 N N . THR A 1 511 ? 120.353 105.398 37.803 1.00 43.47 511 THR A N 1
ATOM 3624 C CA . THR A 1 511 ? 121.444 105.740 36.896 1.00 43.47 511 THR A CA 1
ATOM 3625 C C . THR A 1 511 ? 121.233 105.126 35.517 1.00 43.47 511 THR A C 1
ATOM 3626 O O . THR A 1 511 ? 121.567 105.739 34.498 1.00 43.47 511 THR A O 1
ATOM 3630 N N . ASN A 1 512 ? 120.672 103.916 35.466 1.00 43.53 512 ASN A N 1
ATOM 3631 C CA . ASN A 1 512 ? 120.399 103.280 34.183 1.00 43.53 512 ASN A CA 1
ATOM 3632 C C . ASN A 1 512 ? 119.355 104.038 33.374 1.00 43.53 512 ASN A C 1
ATOM 3633 O O . ASN A 1 512 ? 119.257 103.829 32.160 1.00 43.53 512 ASN A O 1
ATOM 3638 N N . GLY A 1 513 ? 118.574 104.909 34.014 1.00 43.61 513 GLY A N 1
ATOM 3639 C CA . GLY A 1 513 ? 117.575 105.707 33.345 1.00 43.61 513 GLY A CA 1
ATOM 3640 C C . GLY A 1 513 ? 116.225 105.522 33.999 1.00 43.61 513 GLY A C 1
ATOM 3641 O O . GLY A 1 513 ? 116.126 105.147 35.172 1.00 43.61 513 GLY A O 1
ATOM 3642 N N . ILE A 1 514 ? 115.177 105.796 33.229 1.00 42.94 514 ILE A N 1
ATOM 3643 C CA . ILE A 1 514 ? 113.800 105.618 33.672 1.00 42.94 514 ILE A CA 1
ATOM 3644 C C . ILE A 1 514 ? 113.258 104.412 32.916 1.00 42.94 514 ILE A C 1
ATOM 3645 O O . ILE A 1 514 ? 112.959 104.497 31.722 1.00 42.94 514 ILE A O 1
ATOM 3650 N N . VAL A 1 515 ? 113.137 103.277 33.599 1.00 42.13 515 VAL A N 1
ATOM 3651 C CA . VAL A 1 515 ? 112.696 102.059 32.920 1.00 42.13 515 VAL A CA 1
ATOM 3652 C C . VAL A 1 515 ? 111.568 101.396 33.701 1.00 42.13 515 VAL A C 1
ATOM 3653 O O . VAL A 1 515 ? 111.552 101.441 34.940 1.00 42.13 515 VAL A O 1
ATOM 3657 N N . PRO A 1 516 ? 110.606 100.777 33.025 1.00 40.43 516 PRO A N 1
ATOM 3658 C CA . PRO A 1 516 ? 109.531 100.073 33.726 1.00 40.43 516 PRO A CA 1
ATOM 3659 C C . PRO A 1 516 ? 110.003 98.718 34.237 1.00 40.43 516 PRO A C 1
ATOM 3660 O O . PRO A 1 516 ? 111.103 98.253 33.939 1.00 40.43 516 PRO A O 1
ATOM 3664 N N . VAL A 1 517 ? 109.137 98.088 35.035 1.00 40.74 517 VAL A N 1
ATOM 3665 C CA . VAL A 1 517 ? 109.402 96.731 35.509 1.00 40.74 517 VAL A CA 1
ATOM 3666 C C . VAL A 1 517 ? 108.937 95.676 34.518 1.00 40.74 517 VAL A C 1
ATOM 3667 O O . VAL A 1 517 ? 109.509 94.578 34.478 1.00 40.74 517 VAL A O 1
ATOM 3671 N N . GLN A 1 518 ? 107.936 95.986 33.696 1.00 42.30 518 GLN A N 1
ATOM 3672 C CA . GLN A 1 518 ? 107.441 95.073 32.678 1.00 42.30 518 GLN A CA 1
ATOM 3673 C C . GLN A 1 518 ? 107.695 95.671 31.302 1.00 42.30 518 GLN A C 1
ATOM 3674 O O . GLN A 1 518 ? 107.914 96.877 31.162 1.00 42.30 518 GLN A O 1
ATOM 3680 N N . ASP A 1 519 ? 107.664 94.814 30.285 1.00 43.44 519 ASP A N 1
ATOM 3681 C CA . ASP A 1 519 ? 108.084 95.187 28.941 1.00 43.44 519 ASP A CA 1
ATOM 3682 C C . ASP A 1 519 ? 106.879 95.589 28.098 1.00 43.44 519 ASP A C 1
ATOM 3683 O O . ASP A 1 519 ? 105.956 94.790 27.901 1.00 43.44 519 ASP A O 1
ATOM 3688 N N . GLY A 1 520 ? 106.892 96.825 27.602 1.00 43.33 520 GLY A N 1
ATOM 3689 C CA . GLY A 1 520 ? 105.966 97.246 26.569 1.00 43.33 520 GLY A CA 1
ATOM 3690 C C . GLY A 1 520 ? 104.508 97.310 26.952 1.00 43.33 520 GLY A C 1
ATOM 3691 O O . GLY A 1 520 ? 103.649 97.049 26.104 1.00 43.33 520 GLY A O 1
ATOM 3692 N N . ILE A 1 521 ? 104.189 97.645 28.201 1.00 43.53 521 ILE A N 1
ATOM 3693 C CA . ILE A 1 521 ? 102.795 97.795 28.603 1.00 43.53 521 ILE A CA 1
ATOM 3694 C C . ILE A 1 521 ? 102.582 99.180 29.198 1.00 43.53 521 ILE A C 1
ATOM 3695 O O . ILE A 1 521 ? 101.450 99.673 29.263 1.00 43.53 521 ILE A O 1
ATOM 3700 N N . LYS A 1 522 ? 103.665 99.815 29.635 1.00 43.01 522 LYS A N 1
ATOM 3701 C CA . LYS A 1 522 ? 103.583 101.114 30.287 1.00 43.01 522 LYS A CA 1
ATOM 3702 C C . LYS A 1 522 ? 103.890 102.227 29.294 1.00 43.01 522 LYS A C 1
ATOM 3703 O O . LYS A 1 522 ? 104.839 102.137 28.512 1.00 43.01 522 LYS A O 1
ATOM 3709 N N . ASN A 1 523 ? 103.078 103.279 29.337 1.00 44.16 523 ASN A N 1
ATOM 3710 C CA . ASN A 1 523 ? 103.142 104.369 28.378 1.00 44.16 523 ASN A CA 1
ATOM 3711 C C . ASN A 1 523 ? 103.730 105.620 29.019 1.00 44.16 523 ASN A C 1
ATOM 3712 O O . ASN A 1 523 ? 103.713 105.790 30.241 1.00 44.16 523 ASN A O 1
ATOM 3717 N N . ILE A 1 524 ? 104.255 106.497 28.169 1.00 44.27 524 ILE A N 1
ATOM 3718 C CA . ILE A 1 524 ? 104.735 107.812 28.571 1.00 44.27 524 ILE A CA 1
ATOM 3719 C C . ILE A 1 524 ? 103.723 108.821 28.046 1.00 44.27 524 ILE A C 1
ATOM 3720 O O . ILE A 1 524 ? 103.665 109.093 26.841 1.00 44.27 524 ILE A O 1
ATOM 3725 N N . GLY A 1 525 ? 102.916 109.373 28.940 1.00 43.26 525 GLY A N 1
ATOM 3726 C CA . GLY A 1 525 ? 101.845 110.266 28.553 1.00 43.26 525 GLY A CA 1
ATOM 3727 C C . GLY A 1 525 ? 100.535 109.530 28.357 1.00 43.26 525 GLY A C 1
ATOM 3728 O O . GLY A 1 525 ? 100.427 108.312 28.521 1.00 43.26 525 GLY A O 1
ATOM 3729 N N . SER A 1 526 ? 99.516 110.303 27.991 1.00 42.85 526 SER A N 1
ATOM 3730 C CA . SER A 1 526 ? 98.180 109.759 27.802 1.00 42.85 526 SER A CA 1
ATOM 3731 C C . SER A 1 526 ? 97.505 110.507 26.663 1.00 42.85 526 SER A C 1
ATOM 3732 O O . SER A 1 526 ? 97.957 111.575 26.244 1.00 42.85 526 SER A O 1
ATOM 3735 N N . SER A 1 527 ? 96.415 109.921 26.160 1.00 41.84 527 SER A N 1
ATOM 3736 C CA . SER A 1 527 ? 95.691 110.531 25.050 1.00 41.84 527 SER A CA 1
ATOM 3737 C C . SER A 1 527 ? 95.120 111.889 25.439 1.00 41.84 527 SER A C 1
ATOM 3738 O O . SER A 1 527 ? 95.193 112.848 24.662 1.00 41.84 527 SER A O 1
ATOM 3741 N N . SER A 1 528 ? 94.547 111.991 26.638 1.00 41.83 528 SER A N 1
ATOM 3742 C CA . SER A 1 528 ? 93.980 113.249 27.104 1.00 41.83 528 SER A CA 1
ATOM 3743 C C . SER A 1 528 ? 94.994 114.117 27.836 1.00 41.83 528 SER A C 1
ATOM 3744 O O . SER A 1 528 ? 94.858 115.346 27.838 1.00 41.83 528 SER A O 1
ATOM 3747 N N . LEU A 1 529 ? 96.001 113.510 28.458 1.00 41.53 529 LEU A N 1
ATOM 3748 C CA . LEU A 1 529 ? 97.024 114.219 29.225 1.00 41.53 529 LEU A CA 1
ATOM 3749 C C . LEU A 1 529 ? 98.369 113.941 28.557 1.00 41.53 529 LEU A C 1
ATOM 3750 O O . LEU A 1 529 ? 99.051 112.968 28.888 1.00 41.53 529 LEU A O 1
ATOM 3755 N N . ARG A 1 530 ? 98.747 114.800 27.615 1.00 42.48 530 ARG A N 1
ATOM 3756 C CA . ARG A 1 530 ? 99.937 114.594 26.804 1.00 42.48 530 ARG A CA 1
ATOM 3757 C C . ARG A 1 530 ? 101.121 115.386 27.343 1.00 42.48 530 ARG A C 1
ATOM 3758 O O . ARG A 1 530 ? 100.961 116.444 27.959 1.00 42.48 530 ARG A O 1
ATOM 3766 N N . VAL A 1 531 ? 102.320 114.857 27.102 1.00 43.21 531 VAL A N 1
ATOM 3767 C CA . VAL A 1 531 ? 103.560 115.575 27.376 1.00 43.21 531 VAL A CA 1
ATOM 3768 C C . VAL A 1 531 ? 103.834 116.509 26.204 1.00 43.21 531 VAL A C 1
ATOM 3769 O O . VAL A 1 531 ? 103.169 116.427 25.165 1.00 43.21 531 VAL A O 1
ATOM 3773 N N . GLY A 1 532 ? 104.808 117.400 26.358 1.00 44.36 532 GLY A N 1
ATOM 3774 C CA . GLY A 1 532 ? 105.095 118.371 25.322 1.00 44.36 532 GLY A CA 1
ATOM 3775 C C . GLY A 1 532 ? 106.185 117.932 24.367 1.00 44.36 532 GLY A C 1
ATOM 3776 O O . GLY A 1 532 ? 105.965 117.049 23.532 1.00 44.36 532 GLY A O 1
ATOM 3777 N N . THR A 1 533 ? 107.366 118.533 24.477 1.00 45.60 533 THR A N 1
ATOM 3778 C CA . THR A 1 533 ? 108.479 118.249 23.584 1.00 45.60 533 THR A CA 1
ATOM 3779 C C . THR A 1 533 ? 109.430 117.258 24.239 1.00 45.60 533 THR A C 1
ATOM 3780 O O . THR A 1 533 ? 109.748 117.380 25.426 1.00 45.60 533 THR A O 1
ATOM 3784 N N . VAL A 1 534 ? 109.882 116.278 23.463 1.00 45.03 534 VAL A N 1
ATOM 3785 C CA . VAL A 1 534 ? 110.838 115.281 23.931 1.00 45.03 534 VAL A CA 1
ATOM 3786 C C . VAL A 1 534 ? 112.185 115.583 23.290 1.00 45.03 534 VAL A C 1
ATOM 3787 O O . VAL A 1 534 ? 112.331 115.500 22.064 1.00 45.03 534 VAL A O 1
ATOM 3791 N N . PHE A 1 535 ? 113.167 115.940 24.114 1.00 44.10 535 PHE A N 1
ATOM 3792 C CA . PHE A 1 535 ? 114.506 116.286 23.647 1.00 44.10 535 PHE A CA 1
ATOM 3793 C C . PHE A 1 535 ? 115.422 115.088 23.871 1.00 44.10 535 PHE A C 1
ATOM 3794 O O . PHE A 1 535 ? 115.783 114.780 25.011 1.00 44.10 535 PHE A O 1
ATOM 3802 N N . ALA A 1 536 ? 115.805 114.422 22.784 1.00 44.55 536 ALA A N 1
ATOM 3803 C CA . ALA A 1 536 ? 116.662 113.249 22.847 1.00 44.55 536 ALA A CA 1
ATOM 3804 C C . ALA A 1 536 ? 117.814 113.401 21.867 1.00 44.55 536 ALA A C 1
ATOM 3805 O O . ALA A 1 536 ? 117.685 114.048 20.824 1.00 44.55 536 ALA A O 1
ATOM 3807 N N . ALA A 1 537 ? 118.951 112.794 22.216 1.00 45.54 537 ALA A N 1
ATOM 3808 C CA . ALA A 1 537 ? 120.143 112.915 21.384 1.00 45.54 537 ALA A CA 1
ATOM 3809 C C . ALA A 1 537 ? 120.046 112.074 20.118 1.00 45.54 537 ALA A C 1
ATOM 3810 O O . ALA A 1 537 ? 120.620 112.442 19.088 1.00 45.54 537 ALA A O 1
ATOM 3812 N N . THR A 1 538 ? 119.334 110.947 20.170 1.00 46.77 538 THR A N 1
ATOM 3813 C CA . THR A 1 538 ? 119.284 110.049 19.021 1.00 46.77 538 THR A CA 1
ATOM 3814 C C . THR A 1 538 ? 118.334 110.573 17.950 1.00 46.77 538 THR A C 1
ATOM 3815 O O . THR A 1 538 ? 118.741 110.827 16.811 1.00 46.77 538 THR A O 1
ATOM 3819 N N . GLY A 1 539 ? 117.063 110.738 18.296 1.00 46.33 539 GLY A N 1
ATOM 3820 C CA . GLY A 1 539 ? 116.072 111.217 17.357 1.00 46.33 539 GLY A CA 1
ATOM 3821 C C . GLY A 1 539 ? 115.240 110.150 16.682 1.00 46.33 539 GLY A C 1
ATOM 3822 O O . GLY A 1 539 ? 114.523 110.467 15.725 1.00 46.33 539 GLY A O 1
ATOM 3823 N N . THR A 1 540 ? 115.309 108.905 17.143 1.00 46.77 540 THR A N 1
ATOM 3824 C CA . THR A 1 540 ? 114.552 107.820 16.535 1.00 46.77 540 THR A CA 1
ATOM 3825 C C . THR A 1 540 ? 114.276 106.767 17.597 1.00 46.77 540 THR A C 1
ATOM 3826 O O . THR A 1 540 ? 115.165 106.419 18.378 1.00 46.77 540 THR A O 1
ATOM 3830 N N . ILE A 1 541 ? 113.036 106.271 17.624 1.00 46.21 541 ILE A N 1
ATOM 3831 C CA . ILE A 1 541 ? 112.671 105.241 18.583 1.00 46.21 541 ILE A CA 1
ATOM 3832 C C . ILE A 1 541 ? 113.455 103.965 18.280 1.00 46.21 541 ILE A C 1
ATOM 3833 O O . ILE A 1 541 ? 113.787 103.672 17.123 1.00 46.21 541 ILE A O 1
ATOM 3838 N N . ASN A 1 542 ? 113.769 103.211 19.333 1.00 45.67 542 ASN A N 1
ATOM 3839 C CA . ASN A 1 542 ? 114.494 101.945 19.227 1.00 45.67 542 ASN A CA 1
ATOM 3840 C C . ASN A 1 542 ? 115.879 102.146 18.621 1.00 45.67 542 ASN A C 1
ATOM 3841 O O . ASN A 1 542 ? 116.893 101.921 19.281 1.00 45.67 542 ASN A O 1
ATOM 3846 N N . PHE B 1 38 ? 112.866 125.217 149.812 1.00 49.10 38 PHE B N 1
ATOM 3847 C CA . PHE B 1 38 ? 113.579 126.482 149.696 1.00 49.10 38 PHE B CA 1
ATOM 3848 C C . PHE B 1 38 ? 112.649 127.689 149.784 1.00 49.10 38 PHE B C 1
ATOM 3849 O O . PHE B 1 38 ? 112.984 128.762 149.275 1.00 49.10 38 PHE B O 1
ATOM 3857 N N . GLY B 1 39 ? 111.496 127.536 150.426 1.00 48.40 39 GLY B N 1
ATOM 3858 C CA . GLY B 1 39 ? 110.578 128.642 150.601 1.00 48.40 39 GLY B CA 1
ATOM 3859 C C . GLY B 1 39 ? 109.653 128.909 149.439 1.00 48.40 39 GLY B C 1
ATOM 3860 O O . GLY B 1 39 ? 109.030 129.977 149.397 1.00 48.40 39 GLY B O 1
ATOM 3861 N N . ALA B 1 40 ? 109.541 127.982 148.493 1.00 46.81 40 ALA B N 1
ATOM 3862 C CA . ALA B 1 40 ? 108.654 128.142 147.349 1.00 46.81 40 ALA B CA 1
ATOM 3863 C C . ALA B 1 40 ? 107.275 127.606 147.706 1.00 46.81 40 ALA B C 1
ATOM 3864 O O . ALA B 1 40 ? 107.154 126.498 148.240 1.00 46.81 40 ALA B O 1
ATOM 3866 N N . VAL B 1 41 ? 106.241 128.394 147.429 1.00 46.13 41 VAL B N 1
ATOM 3867 C CA . VAL B 1 41 ? 104.858 127.977 147.624 1.00 46.13 41 VAL B CA 1
ATOM 3868 C C . VAL B 1 41 ? 104.080 128.269 146.350 1.00 46.13 41 VAL B C 1
ATOM 3869 O O . VAL B 1 41 ? 104.455 129.137 145.553 1.00 46.13 41 VAL B O 1
ATOM 3873 N N . ALA B 1 42 ? 102.996 127.527 146.156 1.00 46.63 42 ALA B N 1
ATOM 3874 C CA . ALA B 1 42 ? 102.139 127.656 144.981 1.00 46.63 42 ALA B CA 1
ATOM 3875 C C . ALA B 1 42 ? 100.791 128.206 145.441 1.00 46.63 42 ALA B C 1
ATOM 3876 O O . ALA B 1 42 ? 99.879 127.450 145.779 1.00 46.63 42 ALA B O 1
ATOM 3878 N N . ASP B 1 43 ? 100.671 129.532 145.449 1.00 46.98 43 ASP B N 1
ATOM 3879 C CA . ASP B 1 43 ? 99.451 130.201 145.890 1.00 46.98 43 ASP B CA 1
ATOM 3880 C C . ASP B 1 43 ? 99.102 131.352 144.957 1.00 46.98 43 ASP B C 1
ATOM 3881 O O . ASP B 1 43 ? 98.661 132.418 145.397 1.00 46.98 43 ASP B O 1
ATOM 3886 N N . TYR B 1 44 ? 99.296 131.154 143.655 1.00 46.49 44 TYR B N 1
ATOM 3887 C CA . TYR B 1 44 ? 98.978 132.201 142.692 1.00 46.49 44 TYR B CA 1
ATOM 3888 C C . TYR B 1 44 ? 97.467 132.354 142.562 1.00 46.49 44 TYR B C 1
ATOM 3889 O O . TYR B 1 44 ? 96.738 131.365 142.442 1.00 46.49 44 TYR B O 1
ATOM 3898 N N . ASN B 1 45 ? 96.998 133.600 142.582 1.00 46.51 45 ASN B N 1
ATOM 3899 C CA . ASN B 1 45 ? 95.577 133.895 142.440 1.00 46.51 45 ASN B CA 1
ATOM 3900 C C . ASN B 1 45 ? 95.324 134.535 141.084 1.00 46.51 45 ASN B C 1
ATOM 3901 O O . ASN B 1 45 ? 95.689 135.705 140.881 1.00 46.51 45 ASN B O 1
ATOM 3906 N N . PRO B 1 46 ? 94.724 133.822 140.128 1.00 46.22 46 PRO B N 1
ATOM 3907 C CA . PRO B 1 46 ? 94.467 134.431 138.811 1.00 46.22 46 PRO B CA 1
ATOM 3908 C C . PRO B 1 46 ? 93.551 135.641 138.866 1.00 46.22 46 PRO B C 1
ATOM 3909 O O . PRO B 1 46 ? 93.695 136.550 138.040 1.00 46.22 46 PRO B O 1
ATOM 3913 N N . THR B 1 47 ? 92.604 135.674 139.806 1.00 46.99 47 THR B N 1
ATOM 3914 C CA . THR B 1 47 ? 91.658 136.784 139.875 1.00 46.99 47 THR B CA 1
ATOM 3915 C C . THR B 1 47 ? 92.369 138.099 140.180 1.00 46.99 47 THR B C 1
ATOM 3916 O O . THR B 1 47 ? 92.102 139.126 139.545 1.00 46.99 47 THR B O 1
ATOM 3920 N N . THR B 1 48 ? 93.289 138.083 141.142 1.00 46.42 48 THR B N 1
ATOM 3921 C CA . THR B 1 48 ? 93.998 139.285 141.557 1.00 46.42 48 THR B CA 1
ATOM 3922 C C . THR B 1 48 ? 95.391 139.396 140.951 1.00 46.42 48 THR B C 1
ATOM 3923 O O . THR B 1 48 ? 96.011 140.459 141.060 1.00 46.42 48 THR B O 1
ATOM 3927 N N . LYS B 1 49 ? 95.886 138.336 140.309 1.00 46.30 49 LYS B N 1
ATOM 3928 C CA . LYS B 1 49 ? 97.217 138.323 139.697 1.00 46.30 49 LYS B CA 1
ATOM 3929 C C . LYS B 1 49 ? 98.308 138.601 140.730 1.00 46.30 49 LYS B C 1
ATOM 3930 O O . LYS B 1 49 ? 99.297 139.281 140.448 1.00 46.30 49 LYS B O 1
ATOM 3936 N N . THR B 1 50 ? 98.130 138.068 141.938 1.00 46.56 50 THR B N 1
ATOM 3937 C CA . THR B 1 50 ? 99.091 138.229 143.018 1.00 46.56 50 THR B CA 1
ATOM 3938 C C . THR B 1 50 ? 99.479 136.865 143.572 1.00 46.56 50 THR B C 1
ATOM 3939 O O . THR B 1 50 ? 98.739 135.886 143.449 1.00 46.56 50 THR B O 1
ATOM 3943 N N . GLY B 1 51 ? 100.653 136.818 144.185 1.00 47.02 51 GLY B N 1
ATOM 3944 C CA . GLY B 1 51 ? 101.134 135.594 144.794 1.00 47.02 51 GLY B CA 1
ATOM 3945 C C . GLY B 1 51 ? 102.565 135.755 145.252 1.00 47.02 51 GLY B C 1
ATOM 3946 O O . GLY B 1 51 ? 103.179 136.818 145.108 1.00 47.02 51 GLY B O 1
ATOM 3947 N N . THR B 1 52 ? 103.089 134.668 145.812 1.00 46.89 52 THR B N 1
ATOM 3948 C CA . THR B 1 52 ? 104.463 134.663 146.293 1.00 46.89 52 THR B CA 1
ATOM 3949 C C . THR B 1 52 ? 105.431 134.510 145.127 1.00 46.89 52 THR B C 1
ATOM 3950 O O . THR B 1 52 ? 105.239 133.657 144.254 1.00 46.89 52 THR B O 1
ATOM 3954 N N . ASP B 1 53 ? 106.474 135.336 145.111 1.00 46.95 53 ASP B N 1
ATOM 3955 C CA . ASP B 1 53 ? 107.481 135.286 144.057 1.00 46.95 53 ASP B CA 1
ATOM 3956 C C . ASP B 1 53 ? 108.445 134.145 144.358 1.00 46.95 53 ASP B C 1
ATOM 3957 O O . ASP B 1 53 ? 109.196 134.198 145.337 1.00 46.95 53 ASP B O 1
ATOM 3962 N N . ASN B 1 54 ? 108.426 133.113 143.517 1.00 46.26 54 ASN B N 1
ATOM 3963 C CA . ASN B 1 54 ? 109.215 131.909 143.733 1.00 46.26 54 ASN B CA 1
ATOM 3964 C C . ASN B 1 54 ? 110.497 131.880 142.910 1.00 46.26 54 ASN B C 1
ATOM 3965 O O . ASN B 1 54 ? 111.162 130.841 142.858 1.00 46.26 54 ASN B O 1
ATOM 3970 N N . THR B 1 55 ? 110.855 132.989 142.256 1.00 45.72 55 THR B N 1
ATOM 3971 C CA . THR B 1 55 ? 112.076 133.006 141.454 1.00 45.72 55 THR B CA 1
ATOM 3972 C C . THR B 1 55 ? 113.318 132.841 142.325 1.00 45.72 55 THR B C 1
ATOM 3973 O O . THR B 1 55 ? 114.255 132.125 141.951 1.00 45.72 55 THR B O 1
ATOM 3977 N N . GLN B 1 56 ? 113.341 133.483 143.496 1.00 45.54 56 GLN B N 1
ATOM 3978 C CA . GLN B 1 56 ? 114.488 133.346 144.388 1.00 45.54 56 GLN B CA 1
ATOM 3979 C C . GLN B 1 56 ? 114.590 131.931 144.942 1.00 45.54 56 GLN B C 1
ATOM 3980 O O . GLN B 1 56 ? 115.689 131.375 145.040 1.00 45.54 56 GLN B O 1
ATOM 3986 N N . ALA B 1 57 ? 113.453 131.335 145.310 1.00 45.09 57 ALA B N 1
ATOM 3987 C CA . ALA B 1 57 ? 113.466 129.959 145.795 1.00 45.09 57 ALA B CA 1
ATOM 3988 C C . ALA B 1 57 ? 113.930 128.997 144.710 1.00 45.09 57 ALA B C 1
ATOM 3989 O O . ALA B 1 57 ? 114.706 128.071 144.978 1.00 45.09 57 ALA B O 1
ATOM 3991 N N . PHE B 1 58 ? 113.467 129.200 143.474 1.00 45.26 58 PHE B N 1
ATOM 3992 C CA . PHE B 1 58 ? 113.905 128.353 142.369 1.00 45.26 58 PHE B CA 1
ATOM 3993 C C . PHE B 1 58 ? 115.403 128.499 142.125 1.00 45.26 58 PHE B C 1
ATOM 3994 O O . PHE B 1 58 ? 116.103 127.505 141.896 1.00 45.26 58 PHE B O 1
ATOM 4002 N N . ARG B 1 59 ? 115.910 129.734 142.168 1.00 45.26 59 ARG B N 1
ATOM 4003 C CA . ARG B 1 59 ? 117.341 129.953 141.974 1.00 45.26 59 ARG B CA 1
ATOM 4004 C C . ARG B 1 59 ? 118.156 129.302 143.085 1.00 45.26 59 ARG B C 1
ATOM 4005 O O . ARG B 1 59 ? 119.208 128.705 142.825 1.00 45.26 59 ARG B O 1
ATOM 4013 N N . ASN B 1 60 ? 117.691 129.413 144.332 1.00 44.73 60 ASN B N 1
ATOM 4014 C CA . ASN B 1 60 ? 118.387 128.773 145.444 1.00 44.73 60 ASN B CA 1
ATOM 4015 C C . ASN B 1 60 ? 118.384 127.259 145.297 1.00 44.73 60 ASN B C 1
ATOM 4016 O O . ASN B 1 60 ? 119.393 126.600 145.568 1.00 44.73 60 ASN B O 1
ATOM 4021 N N . ALA B 1 61 ? 117.254 126.687 144.871 1.00 43.69 61 ALA B N 1
ATOM 4022 C CA . ALA B 1 61 ? 117.191 125.247 144.650 1.00 43.69 61 ALA B CA 1
ATOM 4023 C C . ALA B 1 61 ? 118.154 124.816 143.551 1.00 43.69 61 ALA B C 1
ATOM 4024 O O . ALA B 1 61 ? 118.842 123.798 143.685 1.00 43.69 61 ALA B O 1
ATOM 4026 N N . VAL B 1 62 ? 118.217 125.582 142.461 1.00 43.47 62 VAL B N 1
ATOM 4027 C CA . VAL B 1 62 ? 119.131 125.254 141.369 1.00 43.47 62 VAL B CA 1
ATOM 4028 C C . VAL B 1 62 ? 120.577 125.322 141.844 1.00 43.47 62 VAL B C 1
ATOM 4029 O O . VAL B 1 62 ? 121.388 124.436 141.545 1.00 43.47 62 VAL B O 1
ATOM 4033 N N . ALA B 1 63 ? 120.921 126.370 142.597 1.00 43.15 63 ALA B N 1
ATOM 4034 C CA . ALA B 1 63 ? 122.288 126.510 143.093 1.00 43.15 63 ALA B CA 1
ATOM 4035 C C . ALA B 1 63 ? 122.653 125.380 144.046 1.00 43.15 63 ALA B C 1
ATOM 4036 O O . ALA B 1 63 ? 123.764 124.837 143.980 1.00 43.15 63 ALA B O 1
ATOM 4038 N N . ALA B 1 64 ? 121.736 125.011 144.944 1.00 43.37 64 ALA B N 1
ATOM 4039 C CA . ALA B 1 64 ? 122.002 123.918 145.873 1.00 43.37 64 ALA B CA 1
ATOM 4040 C C . ALA B 1 64 ? 122.151 122.593 145.138 1.00 43.37 64 ALA B C 1
ATOM 4041 O O . ALA B 1 64 ? 122.998 121.767 145.495 1.00 43.37 64 ALA B O 1
ATOM 4043 N N . ALA B 1 65 ? 121.325 122.367 144.112 1.00 44.30 65 ALA B N 1
ATOM 4044 C CA . ALA B 1 65 ? 121.446 121.150 143.316 1.00 44.30 65 ALA B CA 1
ATOM 4045 C C . ALA B 1 65 ? 122.787 121.094 142.596 1.00 44.30 65 ALA B C 1
ATOM 4046 O O . ALA B 1 65 ? 123.419 120.034 142.529 1.00 44.30 65 ALA B O 1
ATOM 4048 N N . ILE B 1 66 ? 123.233 122.224 142.044 1.00 44.28 66 ILE B N 1
ATOM 4049 C CA . ILE B 1 66 ? 124.511 122.254 141.341 1.00 44.28 66 ILE B CA 1
ATOM 4050 C C . ILE B 1 66 ? 125.666 122.022 142.310 1.00 44.28 66 ILE B C 1
ATOM 4051 O O . ILE B 1 66 ? 126.597 121.262 142.015 1.00 44.28 66 ILE B O 1
ATOM 4056 N N . ALA B 1 67 ? 125.623 122.668 143.478 1.00 44.43 67 ALA B N 1
ATOM 4057 C CA . ALA B 1 67 ? 126.750 122.609 144.405 1.00 44.43 67 ALA B CA 1
ATOM 4058 C C . ALA B 1 67 ? 126.994 121.190 144.905 1.00 44.43 67 ALA B C 1
ATOM 4059 O O . ALA B 1 67 ? 128.145 120.756 145.025 1.00 44.43 67 ALA B O 1
ATOM 4061 N N . GLN B 1 68 ? 125.927 120.455 145.206 1.00 45.86 68 GLN B N 1
ATOM 4062 C CA . GLN B 1 68 ? 126.041 119.108 145.746 1.00 45.86 68 GLN B CA 1
ATOM 4063 C C . GLN B 1 68 ? 126.021 118.030 144.671 1.00 45.86 68 GLN B C 1
ATOM 4064 O O . GLN B 1 68 ? 125.979 116.842 145.009 1.00 45.86 68 GLN B O 1
ATOM 4070 N N . ASN B 1 69 ? 126.034 118.414 143.396 1.00 46.25 69 ASN B N 1
ATOM 4071 C CA . ASN B 1 69 ? 126.062 117.514 142.245 1.00 46.25 69 ASN B CA 1
ATOM 4072 C C . ASN B 1 69 ? 124.805 116.660 142.123 1.00 46.25 69 ASN B C 1
ATOM 4073 O O . ASN B 1 69 ? 124.789 115.700 141.343 1.00 46.25 69 ASN B O 1
ATOM 4078 N N . ILE B 1 70 ? 123.753 116.978 142.874 1.00 46.36 70 ILE B N 1
ATOM 4079 C CA . ILE B 1 70 ? 122.457 116.314 142.720 1.00 46.36 70 ILE B CA 1
ATOM 4080 C C . ILE B 1 70 ? 121.682 117.127 141.683 1.00 46.36 70 ILE B C 1
ATOM 4081 O O . ILE B 1 70 ? 120.855 117.981 142.002 1.00 46.36 70 ILE B O 1
ATOM 4086 N N . ARG B 1 71 ? 121.949 116.836 140.411 1.00 46.73 71 ARG B N 1
ATOM 4087 C CA . ARG B 1 71 ? 121.527 117.698 139.306 1.00 46.73 71 ARG B CA 1
ATOM 4088 C C . ARG B 1 71 ? 120.083 117.391 138.908 1.00 46.73 71 ARG B C 1
ATOM 4089 O O . ARG B 1 71 ? 119.788 116.886 137.823 1.00 46.73 71 ARG B O 1
ATOM 4097 N N . ASN B 1 72 ? 119.171 117.721 139.822 1.00 46.64 72 ASN B N 1
ATOM 4098 C CA . ASN B 1 72 ? 117.743 117.627 139.555 1.00 46.64 72 ASN B CA 1
ATOM 4099 C C . ASN B 1 72 ? 116.985 118.403 140.623 1.00 46.64 72 ASN B C 1
ATOM 4100 O O . ASN B 1 72 ? 117.334 118.343 141.805 1.00 46.64 72 ASN B O 1
ATOM 4105 N N . VAL B 1 73 ? 115.958 119.132 140.195 1.00 46.71 73 VAL B N 1
ATOM 4106 C CA . VAL B 1 73 ? 115.069 119.863 141.091 1.00 46.71 73 VAL B CA 1
ATOM 4107 C C . VAL B 1 73 ? 113.637 119.459 140.775 1.00 46.71 73 VAL B C 1
ATOM 4108 O O . VAL B 1 73 ? 113.230 119.464 139.607 1.00 46.71 73 VAL B O 1
ATOM 4112 N N . TYR B 1 74 ? 112.878 119.115 141.809 1.00 48.40 74 TYR B N 1
ATOM 4113 C CA . TYR B 1 74 ? 111.513 118.630 141.670 1.00 48.40 74 TYR B CA 1
ATOM 4114 C C . TYR B 1 74 ? 110.535 119.735 142.049 1.00 48.40 74 TYR B C 1
ATOM 4115 O O . TYR B 1 74 ? 110.678 120.362 143.103 1.00 48.40 74 TYR B O 1
ATOM 4124 N N . ALA B 1 75 ? 109.554 119.975 141.183 1.00 48.21 75 ALA B N 1
ATOM 4125 C CA . ALA B 1 75 ? 108.507 120.966 141.431 1.00 48.21 75 ALA B CA 1
ATOM 4126 C C . ALA B 1 75 ? 107.158 120.266 141.459 1.00 48.21 75 ALA B C 1
ATOM 4127 O O . ALA B 1 75 ? 106.571 120.000 140.395 1.00 48.21 75 ALA B O 1
ATOM 4129 N N . PRO B 1 76 ? 106.627 119.943 142.635 1.00 48.06 76 PRO B N 1
ATOM 4130 C CA . PRO B 1 76 ? 105.345 119.233 142.698 1.00 48.06 76 PRO B CA 1
ATOM 4131 C C . PRO B 1 76 ? 104.176 120.133 142.326 1.00 48.06 76 PRO B C 1
ATOM 4132 O O . PRO B 1 76 ? 104.260 121.363 142.351 1.00 48.06 76 PRO B O 1
ATOM 4136 N N . GLY B 1 77 ? 103.067 119.486 141.981 1.00 48.03 77 GLY B N 1
ATOM 4137 C CA . GLY B 1 77 ? 101.853 120.174 141.585 1.00 48.03 77 GLY B CA 1
ATOM 4138 C C . GLY B 1 77 ? 101.005 120.638 142.751 1.00 48.03 77 GLY B C 1
ATOM 4139 O O . GLY B 1 77 ? 99.997 120.006 143.080 1.00 48.03 77 GLY B O 1
ATOM 4140 N N . GLY B 1 78 ? 101.410 121.732 143.393 1.00 47.39 78 GLY B N 1
ATOM 4141 C CA . GLY B 1 78 ? 100.709 122.250 144.544 1.00 47.39 78 GLY B CA 1
ATOM 4142 C C . GLY B 1 78 ? 99.314 122.755 144.232 1.00 47.39 78 GLY B C 1
ATOM 4143 O O . GLY B 1 78 ? 98.775 122.542 143.141 1.00 47.39 78 GLY B O 1
ATOM 4144 N N . PRO B 1 79 ? 98.700 123.443 145.199 1.00 46.76 79 PRO B N 1
ATOM 4145 C CA . PRO B 1 79 ? 97.304 123.881 145.017 1.00 46.76 79 PRO B CA 1
ATOM 4146 C C . PRO B 1 79 ? 97.100 124.819 143.842 1.00 46.76 79 PRO B C 1
ATOM 4147 O O . PRO B 1 79 ? 95.998 124.861 143.281 1.00 46.76 79 PRO B O 1
ATOM 4151 N N . SER B 1 80 ? 98.119 125.573 143.452 1.00 47.57 80 SER B N 1
ATOM 4152 C CA . SER B 1 80 ? 97.987 126.546 142.374 1.00 47.57 80 SER B CA 1
ATOM 4153 C C . SER B 1 80 ? 99.318 126.623 141.635 1.00 47.57 80 SER B C 1
ATOM 4154 O O . SER B 1 80 ? 100.168 125.736 141.765 1.00 47.57 80 SER B O 1
ATOM 4157 N N . ALA B 1 81 ? 99.495 127.678 140.847 1.00 46.84 81 ALA B N 1
ATOM 4158 C CA . ALA B 1 81 ? 100.713 127.868 140.079 1.00 46.84 81 ALA B CA 1
ATOM 4159 C C . ALA B 1 81 ? 101.792 128.539 140.923 1.00 46.84 81 ALA B C 1
ATOM 4160 O O . ALA B 1 81 ? 101.514 129.267 141.879 1.00 46.84 81 ALA B O 1
ATOM 4162 N N . TYR B 1 82 ? 103.043 128.279 140.553 1.00 46.53 82 TYR B N 1
ATOM 4163 C CA . TYR B 1 82 ? 104.184 128.965 141.140 1.00 46.53 82 TYR B CA 1
ATOM 4164 C C . TYR B 1 82 ? 104.415 130.267 140.384 1.00 46.53 82 TYR B C 1
ATOM 4165 O O . TYR B 1 82 ? 104.612 130.253 139.165 1.00 46.53 82 TYR B O 1
ATOM 4174 N N . MET B 1 83 ? 104.376 131.384 141.101 1.00 46.35 83 MET B N 1
ATOM 4175 C CA . MET B 1 83 ? 104.543 132.696 140.488 1.00 46.35 83 MET B CA 1
ATOM 4176 C C . MET B 1 83 ? 106.029 133.024 140.402 1.00 46.35 83 MET B C 1
ATOM 4177 O O . MET B 1 83 ? 106.714 133.102 141.426 1.00 46.35 83 MET B O 1
ATOM 4182 N N . THR B 1 84 ? 106.519 133.219 139.181 1.00 45.92 84 THR B N 1
ATOM 4183 C CA . THR B 1 84 ? 107.916 133.522 138.922 1.00 45.92 84 THR B CA 1
ATOM 4184 C C . THR B 1 84 ? 108.018 134.837 138.164 1.00 45.92 84 THR B C 1
ATOM 4185 O O . THR B 1 84 ? 107.295 135.060 137.190 1.00 45.92 84 THR B O 1
ATOM 4189 N N . THR B 1 85 ? 108.920 135.707 138.619 1.00 45.95 85 THR B N 1
ATOM 4190 C CA . THR B 1 85 ? 109.122 137.008 138.002 1.00 45.95 85 THR B CA 1
ATOM 4191 C C . THR B 1 85 ? 110.475 137.140 137.316 1.00 45.95 85 THR B C 1
ATOM 4192 O O . THR B 1 85 ? 110.649 138.040 136.488 1.00 45.95 85 THR B O 1
ATOM 4196 N N . GLY B 1 86 ? 111.429 136.252 137.612 1.00 46.77 86 GLY B N 1
ATOM 4197 C CA . GLY B 1 86 ? 112.756 136.346 137.050 1.00 46.77 86 GLY B CA 1
ATOM 4198 C C . GLY B 1 86 ? 113.110 135.099 136.256 1.00 46.77 86 GLY B C 1
ATOM 4199 O O . GLY B 1 86 ? 112.392 134.097 136.269 1.00 46.77 86 GLY B O 1
ATOM 4200 N N . GLU B 1 87 ? 114.239 135.189 135.560 1.00 47.39 87 GLU B N 1
ATOM 4201 C CA . GLU B 1 87 ? 114.696 134.101 134.710 1.00 47.39 87 GLU B CA 1
ATOM 4202 C C . GLU B 1 87 ? 115.276 132.963 135.542 1.00 47.39 87 GLU B C 1
ATOM 4203 O O . GLU B 1 87 ? 115.877 133.185 136.597 1.00 47.39 87 GLU B O 1
ATOM 4209 N N . ILE B 1 88 ? 115.089 131.737 135.060 1.00 46.85 88 ILE B N 1
ATOM 4210 C CA . ILE B 1 88 ? 115.715 130.549 135.631 1.00 46.85 88 ILE B CA 1
ATOM 4211 C C . ILE B 1 88 ? 116.770 130.072 134.641 1.00 46.85 88 ILE B C 1
ATOM 4212 O O . ILE B 1 88 ? 116.454 129.774 133.482 1.00 46.85 88 ILE B O 1
ATOM 4217 N N . ASN B 1 89 ? 118.020 129.998 135.098 1.00 48.01 89 ASN B N 1
ATOM 4218 C CA . ASN B 1 89 ? 119.132 129.738 134.189 1.00 48.01 89 ASN B CA 1
ATOM 4219 C C . ASN B 1 89 ? 119.319 128.253 133.901 1.00 48.01 89 ASN B C 1
ATOM 4220 O O . ASN B 1 89 ? 119.887 127.901 132.860 1.00 48.01 89 ASN B O 1
ATOM 4225 N N . LEU B 1 90 ? 118.892 127.380 134.818 1.00 46.95 90 LEU B N 1
ATOM 4226 C CA . LEU B 1 90 ? 119.023 125.930 134.681 1.00 46.95 90 LEU B CA 1
ATOM 4227 C C . LEU B 1 90 ? 120.485 125.494 134.697 1.00 46.95 90 LEU B C 1
ATOM 4228 O O . LEU B 1 90 ? 120.787 124.303 134.583 1.00 46.95 90 LEU B O 1
ATOM 4233 N N . GLY B 1 91 ? 121.397 126.453 134.837 1.00 47.31 91 GLY B N 1
ATOM 4234 C CA . GLY B 1 91 ? 122.813 126.169 134.941 1.00 47.31 91 GLY B CA 1
ATOM 4235 C C . GLY B 1 91 ? 123.453 126.992 136.038 1.00 47.31 91 GLY B C 1
ATOM 4236 O O . GLY B 1 91 ? 124.670 126.946 136.240 1.00 47.31 91 GLY B O 1
ATOM 4237 N N . GLY B 1 92 ? 122.634 127.750 136.753 1.00 48.77 92 GLY B N 1
ATOM 4238 C CA . GLY B 1 92 ? 123.108 128.602 137.830 1.00 48.77 92 GLY B CA 1
ATOM 4239 C C . GLY B 1 92 ? 123.450 129.998 137.352 1.00 48.77 92 GLY B C 1
ATOM 4240 O O . GLY B 1 92 ? 123.835 130.220 136.204 1.00 48.77 92 GLY B O 1
ATOM 4241 N N . GLU B 1 93 ? 123.296 130.961 138.257 1.00 51.57 93 GLU B N 1
ATOM 4242 C CA . GLU B 1 93 ? 123.653 132.338 137.944 1.00 51.57 93 GLU B CA 1
ATOM 4243 C C . GLU B 1 93 ? 125.153 132.449 137.704 1.00 51.57 93 GLU B C 1
ATOM 4244 O O . GLU B 1 93 ? 125.960 131.902 138.463 1.00 51.57 93 GLU B O 1
ATOM 4250 N N . GLY B 1 94 ? 125.524 133.161 136.643 1.00 50.61 94 GLY B N 1
ATOM 4251 C CA . GLY B 1 94 ? 126.907 133.267 136.231 1.00 50.61 94 GLY B CA 1
ATOM 4252 C C . GLY B 1 94 ? 127.304 132.349 135.097 1.00 50.61 94 GLY B C 1
ATOM 4253 O O . GLY B 1 94 ? 128.460 132.399 134.658 1.00 50.61 94 GLY B O 1
ATOM 4254 N N . PHE B 1 95 ? 126.390 131.514 134.612 1.00 48.10 95 PHE B N 1
ATOM 4255 C CA . PHE B 1 95 ? 126.633 130.620 133.483 1.00 48.10 95 PHE B CA 1
ATOM 4256 C C . PHE B 1 95 ? 125.834 131.173 132.304 1.00 48.10 95 PHE B C 1
ATOM 4257 O O . PHE B 1 95 ? 124.698 130.761 132.058 1.00 48.10 95 PHE B O 1
ATOM 4265 N N . THR B 1 96 ? 126.437 132.110 131.575 1.00 49.00 96 THR B N 1
ATOM 4266 C CA . THR B 1 96 ? 125.751 132.813 130.500 1.00 49.00 96 THR B CA 1
ATOM 4267 C C . THR B 1 96 ? 126.341 132.552 129.122 1.00 49.00 96 THR B C 1
ATOM 4268 O O . THR B 1 96 ? 125.685 132.857 128.119 1.00 49.00 96 THR B O 1
ATOM 4272 N N . GLY B 1 97 ? 127.547 132.000 129.035 1.00 48.38 97 GLY B N 1
ATOM 4273 C CA . GLY B 1 97 ? 128.152 131.754 127.742 1.00 48.38 97 GLY B CA 1
ATOM 4274 C C . GLY B 1 97 ? 129.537 131.160 127.899 1.00 48.38 97 GLY B C 1
ATOM 4275 O O . GLY B 1 97 ? 129.991 130.871 129.008 1.00 48.38 97 GLY B O 1
ATOM 4276 N N . GLY B 1 98 ? 130.196 130.981 126.757 1.00 49.47 98 GLY B N 1
ATOM 4277 C CA . GLY B 1 98 ? 131.518 130.392 126.740 1.00 49.47 98 GLY B CA 1
ATOM 4278 C C . GLY B 1 98 ? 131.475 128.896 127.000 1.00 49.47 98 GLY B C 1
ATOM 4279 O O . GLY B 1 98 ? 130.425 128.251 126.952 1.00 49.47 98 GLY B O 1
ATOM 4280 N N . GLU B 1 99 ? 132.651 128.341 127.281 1.00 52.59 99 GLU B N 1
ATOM 4281 C CA . GLU B 1 99 ? 132.774 126.934 127.631 1.00 52.59 99 GLU B CA 1
ATOM 4282 C C . GLU B 1 99 ? 132.448 126.743 129.104 1.00 52.59 99 GLU B C 1
ATOM 4283 O O . GLU B 1 99 ? 132.995 127.443 129.964 1.00 52.59 99 GLU B O 1
ATOM 4289 N N . GLY B 1 100 ? 131.558 125.801 129.392 1.00 51.56 100 GLY B N 1
ATOM 4290 C CA . GLY B 1 100 ? 131.242 125.477 130.765 1.00 51.56 100 GLY B CA 1
ATOM 4291 C C . GLY B 1 100 ? 132.349 124.680 131.427 1.00 51.56 100 GLY B C 1
ATOM 4292 O O . GLY B 1 100 ? 133.287 124.201 130.791 1.00 51.56 100 GLY B O 1
ATOM 4293 N N . SER B 1 101 ? 132.235 124.545 132.745 1.00 51.48 101 SER B N 1
ATOM 4294 C CA . SER B 1 101 ? 133.200 123.751 133.492 1.00 51.48 101 SER B CA 1
ATOM 4295 C C . SER B 1 101 ? 133.104 122.291 133.070 1.00 51.48 101 SER B C 1
ATOM 4296 O O . SER B 1 101 ? 132.057 121.656 133.227 1.00 51.48 101 SER B O 1
ATOM 4299 N N . ARG B 1 102 ? 134.200 121.759 132.537 1.00 51.19 102 ARG B N 1
ATOM 4300 C CA . ARG B 1 102 ? 134.229 120.418 131.976 1.00 51.19 102 ARG B CA 1
ATOM 4301 C C . ARG B 1 102 ? 135.091 119.513 132.844 1.00 51.19 102 ARG B C 1
ATOM 4302 O O . ARG B 1 102 ? 136.180 119.901 133.273 1.00 51.19 102 ARG B O 1
ATOM 4310 N N . ASP B 1 103 ? 134.595 118.306 133.093 1.00 51.78 103 ASP B N 1
ATOM 4311 C CA . ASP B 1 103 ? 135.315 117.325 133.889 1.00 51.78 103 ASP B CA 1
ATOM 4312 C C . ASP B 1 103 ? 136.380 116.650 133.024 1.00 51.78 103 ASP B C 1
ATOM 4313 O O . ASP B 1 103 ? 136.751 117.142 131.954 1.00 51.78 103 ASP B O 1
ATOM 4318 N N . VAL B 1 104 ? 136.896 115.513 133.497 1.00 51.45 104 VAL B N 1
ATOM 4319 C CA . VAL B 1 104 ? 137.924 114.786 132.761 1.00 51.45 104 VAL B CA 1
ATOM 4320 C C . VAL B 1 104 ? 137.330 113.936 131.647 1.00 51.45 104 VAL B C 1
ATOM 4321 O O . VAL B 1 104 ? 138.070 113.220 130.962 1.00 51.45 104 VAL B O 1
ATOM 4325 N N . TRP B 1 105 ? 136.008 113.977 131.464 1.00 50.16 105 TRP B N 1
ATOM 4326 C CA . TRP B 1 105 ? 135.307 113.110 130.528 1.00 50.16 105 TRP B CA 1
ATOM 4327 C C . TRP B 1 105 ? 134.620 113.885 129.412 1.00 50.16 105 TRP B C 1
ATOM 4328 O O . TRP B 1 105 ? 133.721 113.345 128.758 1.00 50.16 105 TRP B O 1
ATOM 4339 N N . ARG B 1 106 ? 135.030 115.132 129.182 1.00 52.36 106 ARG B N 1
ATOM 4340 C CA . ARG B 1 106 ? 134.493 115.968 128.114 1.00 52.36 106 ARG B CA 1
ATOM 4341 C C . ARG B 1 106 ? 132.995 116.212 128.303 1.00 52.36 106 ARG B C 1
ATOM 4342 O O . ARG B 1 106 ? 132.180 115.952 127.414 1.00 52.36 106 ARG B O 1
ATOM 4350 N N . GLY B 1 107 ? 132.628 116.708 129.476 1.00 50.72 107 GLY B N 1
ATOM 4351 C CA . GLY B 1 107 ? 131.233 116.997 129.762 1.00 50.72 107 GLY B CA 1
ATOM 4352 C C . GLY B 1 107 ? 131.086 118.110 130.772 1.00 50.72 107 GLY B C 1
ATOM 4353 O O . GLY B 1 107 ? 131.913 118.267 131.676 1.00 50.72 107 GLY B O 1
ATOM 4354 N N . ILE B 1 108 ? 130.008 118.876 130.627 1.00 49.23 108 ILE B N 1
ATOM 4355 C CA . ILE B 1 108 ? 129.745 120.016 131.500 1.00 49.23 108 ILE B CA 1
ATOM 4356 C C . ILE B 1 108 ? 129.213 119.510 132.834 1.00 49.23 108 ILE B C 1
ATOM 4357 O O . ILE B 1 108 ? 128.325 118.652 132.879 1.00 49.23 108 ILE B O 1
ATOM 4362 N N . THR B 1 109 ? 129.769 120.028 133.929 1.00 49.36 109 THR B N 1
ATOM 4363 C CA . THR B 1 109 ? 129.290 119.672 135.259 1.00 49.36 109 THR B CA 1
ATOM 4364 C C . THR B 1 109 ? 128.195 120.606 135.755 1.00 49.36 109 THR B C 1
ATOM 4365 O O . THR B 1 109 ? 127.468 120.254 136.692 1.00 49.36 109 THR B O 1
ATOM 4369 N N . GLN B 1 110 ? 128.062 121.781 135.148 1.00 49.43 110 GLN B N 1
ATOM 4370 C CA . GLN B 1 110 ? 127.092 122.774 135.589 1.00 49.43 110 GLN B CA 1
ATOM 4371 C C . GLN B 1 110 ? 125.750 122.507 134.916 1.00 49.43 110 GLN B C 1
ATOM 4372 O O . GLN B 1 110 ? 125.640 122.591 133.688 1.00 49.43 110 GLN B O 1
ATOM 4378 N N . GLY B 1 111 ? 124.729 122.184 135.712 1.00 46.92 111 GLY B N 1
ATOM 4379 C CA . GLY B 1 111 ? 123.404 121.962 135.161 1.00 46.92 111 GLY B CA 1
ATOM 4380 C C . GLY B 1 111 ? 122.397 121.351 136.115 1.00 46.92 111 GLY B C 1
ATOM 4381 O O . GLY B 1 111 ? 122.769 120.757 137.132 1.00 46.92 111 GLY B O 1
ATOM 4382 N N . VAL B 1 112 ? 121.111 121.491 135.790 1.00 45.98 112 VAL B N 1
ATOM 4383 C CA . VAL B 1 112 ? 120.012 120.965 136.596 1.00 45.98 112 VAL B CA 1
ATOM 4384 C C . VAL B 1 112 ? 118.948 120.397 135.667 1.00 45.98 112 VAL B C 1
ATOM 4385 O O . VAL B 1 112 ? 118.621 120.999 134.637 1.00 45.98 112 VAL B O 1
ATOM 4389 N N . HIS B 1 113 ? 118.407 119.235 136.032 1.00 46.22 113 HIS B N 1
ATOM 4390 C CA . HIS B 1 113 ? 117.253 118.645 135.355 1.00 46.22 113 HIS B CA 1
ATOM 4391 C C . HIS B 1 113 ? 116.001 119.074 136.109 1.00 46.22 113 HIS B C 1
ATOM 4392 O O . HIS B 1 113 ? 115.676 118.520 137.163 1.00 46.22 113 HIS B O 1
ATOM 4399 N N . PHE B 1 114 ? 115.295 120.065 135.568 1.00 46.51 114 PHE B N 1
ATOM 4400 C CA . PHE B 1 114 ? 114.090 120.600 136.196 1.00 46.51 114 PHE B CA 1
ATOM 4401 C C . PHE B 1 114 ? 112.882 119.840 135.661 1.00 46.51 114 PHE B C 1
ATOM 4402 O O . PHE B 1 114 ? 112.566 119.921 134.470 1.00 46.51 114 PHE B O 1
ATOM 4410 N N . PHE B 1 115 ? 112.200 119.109 136.539 1.00 46.85 115 PHE B N 1
ATOM 4411 C CA . PHE B 1 115 ? 111.031 118.336 136.149 1.00 46.85 115 PHE B CA 1
ATOM 4412 C C . PHE B 1 115 ? 109.933 118.525 137.183 1.00 46.85 115 PHE B C 1
ATOM 4413 O O . PHE B 1 115 ? 110.192 118.839 138.347 1.00 46.85 115 PHE B O 1
ATOM 4421 N N . GLY B 1 116 ? 108.694 118.336 136.738 1.00 48.65 116 GLY B N 1
ATOM 4422 C CA . GLY B 1 116 ? 107.544 118.479 137.609 1.00 48.65 116 GLY B CA 1
ATOM 4423 C C . GLY B 1 116 ? 106.782 117.187 137.813 1.00 48.65 116 GLY B C 1
ATOM 4424 O O . GLY B 1 116 ? 107.377 116.142 138.094 1.00 48.65 116 GLY B O 1
ATOM 4425 N N . ASP B 1 117 ? 105.456 117.246 137.672 1.00 49.52 117 ASP B N 1
ATOM 4426 C CA . ASP B 1 117 ? 104.602 116.084 137.861 1.00 49.52 117 ASP B CA 1
ATOM 4427 C C . ASP B 1 117 ? 103.899 115.623 136.594 1.00 49.52 117 ASP B C 1
ATOM 4428 O O . ASP B 1 117 ? 103.525 114.449 136.511 1.00 49.52 117 ASP B O 1
ATOM 4433 N N . GLY B 1 118 ? 103.709 116.505 135.617 1.00 48.71 118 GLY B N 1
ATOM 4434 C CA . GLY B 1 118 ? 103.043 116.151 134.387 1.00 48.71 118 GLY B CA 1
ATOM 4435 C C . GLY B 1 118 ? 102.980 117.316 133.423 1.00 48.71 118 GLY B C 1
ATOM 4436 O O . GLY B 1 118 ? 103.382 118.439 133.744 1.00 48.71 118 GLY B O 1
ATOM 4437 N N . PRO B 1 119 ? 102.469 117.069 132.213 1.00 48.66 119 PRO B N 1
ATOM 4438 C CA . PRO B 1 119 ? 102.384 118.154 131.221 1.00 48.66 119 PRO B CA 1
ATOM 4439 C C . PRO B 1 119 ? 101.559 119.339 131.688 1.00 48.66 119 PRO B C 1
ATOM 4440 O O . PRO B 1 119 ? 101.898 120.484 131.363 1.00 48.66 119 PRO B O 1
ATOM 4444 N N . TYR B 1 120 ? 100.489 119.104 132.449 1.00 48.23 120 TYR B N 1
ATOM 4445 C CA . TYR B 1 120 ? 99.670 120.180 132.990 1.00 48.23 120 TYR B CA 1
ATOM 4446 C C . TYR B 1 120 ? 99.436 120.037 134.489 1.00 48.23 120 TYR B C 1
ATOM 4447 O O . TYR B 1 120 ? 98.579 120.736 135.041 1.00 48.23 120 TYR B O 1
ATOM 4456 N N . SER B 1 121 ? 100.170 119.149 135.160 1.00 48.96 121 SER B N 1
ATOM 4457 C CA . SER B 1 121 ? 100.000 118.989 136.599 1.00 48.96 121 SER B CA 1
ATOM 4458 C C . SER B 1 121 ? 100.615 120.154 137.364 1.00 48.96 121 SER B C 1
ATOM 4459 O O . SER B 1 121 ? 100.047 120.616 138.359 1.00 48.96 121 SER B O 1
ATOM 4462 N N . THR B 1 122 ? 101.772 120.633 136.921 1.00 48.92 122 THR B N 1
ATOM 4463 C CA . THR B 1 122 ? 102.460 121.753 137.551 1.00 48.92 122 THR B CA 1
ATOM 4464 C C . THR B 1 122 ? 102.402 122.964 136.634 1.00 48.92 122 THR B C 1
ATOM 4465 O O . THR B 1 122 ? 102.668 122.854 135.432 1.00 48.92 122 THR B O 1
ATOM 4469 N N . ILE B 1 123 ? 102.048 124.114 137.203 1.00 47.68 123 ILE B N 1
ATOM 4470 C CA . ILE B 1 123 ? 101.833 125.345 136.451 1.00 47.68 123 ILE B CA 1
ATOM 4471 C C . ILE B 1 123 ? 102.783 126.411 136.973 1.00 47.68 123 ILE B C 1
ATOM 4472 O O . ILE B 1 123 ? 102.884 126.622 138.187 1.00 47.68 123 ILE B O 1
ATOM 4477 N N . ILE B 1 124 ? 103.475 127.080 136.055 1.00 46.86 124 ILE B N 1
ATOM 4478 C CA . ILE B 1 124 ? 104.364 128.190 136.372 1.00 46.86 124 ILE B CA 1
ATOM 4479 C C . ILE B 1 124 ? 103.796 129.444 135.723 1.00 46.86 124 ILE B C 1
ATOM 4480 O O . ILE B 1 124 ? 103.704 129.525 134.492 1.00 46.86 124 ILE B O 1
ATOM 4485 N N . ALA B 1 125 ? 103.422 130.417 136.547 1.00 46.00 125 ALA B N 1
ATOM 4486 C CA . ALA B 1 125 ? 102.913 131.698 136.077 1.00 46.00 125 ALA B CA 1
ATOM 4487 C C . ALA B 1 125 ? 104.071 132.683 136.002 1.00 46.00 125 ALA B C 1
ATOM 4488 O O . ALA B 1 125 ? 104.588 133.118 137.036 1.00 46.00 125 ALA B O 1
ATOM 4490 N N . PHE B 1 126 ? 104.466 133.045 134.783 1.00 44.90 126 PHE B N 1
ATOM 4491 C CA . PHE B 1 126 ? 105.671 133.828 134.545 1.00 44.90 126 PHE B CA 1
ATOM 4492 C C . PHE B 1 126 ? 105.303 135.266 134.209 1.00 44.90 126 PHE B C 1
ATOM 4493 O O . PHE B 1 126 ? 104.444 135.510 133.355 1.00 44.90 126 PHE B O 1
ATOM 4501 N N . ASN B 1 127 ? 105.958 136.211 134.883 1.00 44.96 127 ASN B N 1
ATOM 4502 C CA . ASN B 1 127 ? 105.803 137.635 134.601 1.00 44.96 127 ASN B CA 1
ATOM 4503 C C . ASN B 1 127 ? 107.118 138.166 134.043 1.00 44.96 127 ASN B C 1
ATOM 4504 O O . ASN B 1 127 ? 108.073 138.379 134.805 1.00 44.96 127 ASN B O 1
ATOM 4509 N N . PRO B 1 128 ? 107.222 138.391 132.737 1.00 44.46 128 PRO B N 1
ATOM 4510 C CA . PRO B 1 128 ? 108.507 138.772 132.145 1.00 44.46 128 PRO B CA 1
ATOM 4511 C C . PRO B 1 128 ? 108.861 140.212 132.471 1.00 44.46 128 PRO B C 1
ATOM 4512 O O . PRO B 1 128 ? 108.046 141.123 132.262 1.00 44.46 128 PRO B O 1
ATOM 4516 N N . PRO B 1 129 ? 110.066 140.455 132.997 1.00 44.66 129 PRO B N 1
ATOM 4517 C CA . PRO B 1 129 ? 110.504 141.848 133.192 1.00 44.66 129 PRO B CA 1
ATOM 4518 C C . PRO B 1 129 ? 110.568 142.646 131.901 1.00 44.66 129 PRO B C 1
ATOM 4519 O O . PRO B 1 129 ? 110.283 143.850 131.908 1.00 44.66 129 PRO B O 1
ATOM 4523 N N . ASN B 1 130 ? 110.939 142.011 130.789 1.00 45.56 130 ASN B N 1
ATOM 4524 C CA . ASN B 1 130 ? 110.978 142.674 129.493 1.00 45.56 130 ASN B CA 1
ATOM 4525 C C . ASN B 1 130 ? 110.569 141.678 128.413 1.00 45.56 130 ASN B C 1
ATOM 4526 O O . ASN B 1 130 ? 110.120 140.565 128.701 1.00 45.56 130 ASN B O 1
ATOM 4531 N N . THR B 1 131 ? 110.724 142.097 127.154 1.00 45.12 131 THR B N 1
ATOM 4532 C CA . THR B 1 131 ? 110.236 141.300 126.033 1.00 45.12 131 THR B CA 1
ATOM 4533 C C . THR B 1 131 ? 111.007 139.992 125.886 1.00 45.12 131 THR B C 1
ATOM 4534 O O . THR B 1 131 ? 110.413 138.945 125.603 1.00 45.12 131 THR B O 1
ATOM 4538 N N . ASP B 1 132 ? 112.323 140.026 126.080 1.00 45.57 132 ASP B N 1
ATOM 4539 C CA . ASP B 1 132 ? 113.181 138.883 125.795 1.00 45.57 132 ASP B CA 1
ATOM 4540 C C . ASP B 1 132 ? 113.480 138.035 127.025 1.00 45.57 132 ASP B C 1
ATOM 4541 O O . ASP B 1 132 ? 114.347 137.157 126.959 1.00 45.57 132 ASP B O 1
ATOM 4546 N N . ALA B 1 133 ? 112.794 138.270 128.136 1.00 44.65 133 ALA B N 1
ATOM 4547 C CA . ALA B 1 133 ? 113.050 137.502 129.348 1.00 44.65 133 ALA B CA 1
ATOM 4548 C C . ALA B 1 133 ? 112.408 136.124 129.242 1.00 44.65 133 ALA B C 1
ATOM 4549 O O . ALA B 1 133 ? 111.188 136.035 129.059 1.00 44.65 133 ALA B O 1
ATOM 4551 N N . PRO B 1 134 ? 113.172 135.043 129.347 1.00 45.14 134 PRO B N 1
ATOM 4552 C CA . PRO B 1 134 ? 112.578 133.705 129.350 1.00 45.14 134 PRO B CA 1
ATOM 4553 C C . PRO B 1 134 ? 112.292 133.201 130.755 1.00 45.14 134 PRO B C 1
ATOM 4554 O O . PRO B 1 134 ? 113.016 133.477 131.711 1.00 45.14 134 PRO B O 1
ATOM 4558 N N . CYS B 1 135 ? 111.193 132.453 130.870 1.00 46.02 135 CYS B N 1
ATOM 4559 C CA . CYS B 1 135 ? 110.907 131.772 132.128 1.00 46.02 135 CYS B CA 1
ATOM 4560 C C . CYS B 1 135 ? 111.962 130.715 132.426 1.00 46.02 135 CYS B C 1
ATOM 4561 O O . CYS B 1 135 ? 112.400 130.571 133.573 1.00 46.02 135 CYS B O 1
ATOM 4564 N N . PHE B 1 136 ? 112.378 129.968 131.407 1.00 46.20 136 PHE B N 1
ATOM 4565 C CA . PHE B 1 136 ? 113.434 128.976 131.530 1.00 46.20 136 PHE B CA 1
ATOM 4566 C C . PHE B 1 136 ? 114.428 129.156 130.392 1.00 46.20 136 PHE B C 1
ATOM 4567 O O . PHE B 1 136 ? 114.040 129.416 129.248 1.00 46.20 136 PHE B O 1
ATOM 4575 N N . SER B 1 137 ? 115.712 129.008 130.711 1.00 46.42 137 SER B N 1
ATOM 4576 C CA . SER B 1 137 ? 116.774 129.270 129.755 1.00 46.42 137 SER B CA 1
ATOM 4577 C C . SER B 1 137 ? 117.855 128.206 129.879 1.00 46.42 137 SER B C 1
ATOM 4578 O O . SER B 1 137 ? 117.986 127.527 130.900 1.00 46.42 137 SER B O 1
ATOM 4581 N N . ALA B 1 138 ? 118.626 128.065 128.802 1.00 46.94 138 ALA B N 1
ATOM 4582 C CA . ALA B 1 138 ? 119.803 127.194 128.771 1.00 46.94 138 ALA B CA 1
ATOM 4583 C C . ALA B 1 138 ? 120.907 127.978 128.058 1.00 46.94 138 ALA B C 1
ATOM 4584 O O . ALA B 1 138 ? 120.921 128.076 126.827 1.00 46.94 138 ALA B O 1
ATOM 4586 N N . ARG B 1 139 ? 121.816 128.538 128.852 1.00 47.10 139 ARG B N 1
ATOM 4587 C CA . ARG B 1 139 ? 122.893 129.392 128.372 1.00 47.10 139 ARG B CA 1
ATOM 4588 C C . ARG B 1 139 ? 124.232 128.804 128.799 1.00 47.10 139 ARG B C 1
ATOM 4589 O O . ARG B 1 139 ? 124.364 128.310 129.924 1.00 47.10 139 ARG B O 1
ATOM 4597 N N . GLY B 1 140 ? 125.220 128.853 127.907 1.00 47.95 140 GLY B N 1
ATOM 4598 C CA . GLY B 1 140 ? 126.563 128.475 128.301 1.00 47.95 140 GLY B CA 1
ATOM 4599 C C . GLY B 1 140 ? 127.348 127.600 127.345 1.00 47.95 140 GLY B C 1
ATOM 4600 O O . GLY B 1 140 ? 127.587 127.975 126.193 1.00 47.95 140 GLY B O 1
ATOM 4601 N N . GLY B 1 141 ? 127.774 126.435 127.832 1.00 48.74 141 GLY B N 1
ATOM 4602 C CA . GLY B 1 141 ? 128.696 125.572 127.118 1.00 48.74 141 GLY B CA 1
ATOM 4603 C C . GLY B 1 141 ? 128.177 124.952 125.838 1.00 48.74 141 GLY B C 1
ATOM 4604 O O . GLY B 1 141 ? 127.125 124.307 125.827 1.00 48.74 141 GLY B O 1
ATOM 4605 N N . TRP B 1 142 ? 128.927 125.131 124.754 1.00 48.55 142 TRP B N 1
ATOM 4606 C CA . TRP B 1 142 ? 128.605 124.558 123.456 1.00 48.55 142 TRP B CA 1
ATOM 4607 C C . TRP B 1 142 ? 129.636 123.502 123.079 1.00 48.55 142 TRP B C 1
ATOM 4608 O O . TRP B 1 142 ? 130.806 123.599 123.466 1.00 48.55 142 TRP B O 1
ATOM 4619 N N . GLY B 1 143 ? 129.195 122.492 122.332 1.00 49.14 143 GLY B N 1
ATOM 4620 C CA . GLY B 1 143 ? 130.059 121.449 121.823 1.00 49.14 143 GLY B CA 1
ATOM 4621 C C . GLY B 1 143 ? 129.977 120.135 122.571 1.00 49.14 143 GLY B C 1
ATOM 4622 O O . GLY B 1 143 ? 130.434 119.111 122.044 1.00 49.14 143 GLY B O 1
ATOM 4623 N N . THR B 1 144 ? 129.414 120.125 123.777 1.00 48.88 144 THR B N 1
ATOM 4624 C CA . THR B 1 144 ? 129.320 118.912 124.574 1.00 48.88 144 THR B CA 1
ATOM 4625 C C . THR B 1 144 ? 128.001 118.908 125.337 1.00 48.88 144 THR B C 1
ATOM 4626 O O . THR B 1 144 ? 127.262 119.896 125.354 1.00 48.88 144 THR B O 1
ATOM 4630 N N . HIS B 1 145 ? 127.712 117.775 125.970 1.00 48.97 145 HIS B N 1
ATOM 4631 C CA . HIS B 1 145 ? 126.460 117.588 126.689 1.00 48.97 145 HIS B CA 1
ATOM 4632 C C . HIS B 1 145 ? 126.531 118.230 128.068 1.00 48.97 145 HIS B C 1
ATOM 4633 O O . HIS B 1 145 ? 127.610 118.409 128.640 1.00 48.97 145 HIS B O 1
ATOM 4640 N N . SER B 1 146 ? 125.366 118.571 128.597 1.00 47.95 146 SER B N 1
ATOM 4641 C CA . SER B 1 146 ? 125.225 119.141 129.927 1.00 47.95 146 SER B CA 1
ATOM 4642 C C . SER B 1 146 ? 124.050 118.468 130.617 1.00 47.95 146 SER B C 1
ATOM 4643 O O . SER B 1 146 ? 123.133 117.971 129.953 1.00 47.95 146 SER B O 1
ATOM 4646 N N . PRO B 1 147 ? 124.047 118.433 131.953 1.00 47.02 147 PRO B N 1
ATOM 4647 C CA . PRO B 1 147 ? 122.925 117.810 132.668 1.00 47.02 147 PRO B CA 1
ATOM 4648 C C . PRO B 1 147 ? 121.674 118.677 132.679 1.00 47.02 147 PRO B C 1
ATOM 4649 O O . PRO B 1 147 ? 120.695 118.352 133.359 1.00 47.02 147 PRO B O 1
ATOM 4653 N N . ARG B 1 148 ? 121.695 119.780 131.935 1.00 46.62 148 ARG B N 1
ATOM 4654 C CA . ARG B 1 148 ? 120.535 120.655 131.861 1.00 46.62 148 ARG B CA 1
ATOM 4655 C C . ARG B 1 148 ? 119.413 119.974 131.088 1.00 46.62 148 ARG B C 1
ATOM 4656 O O . ARG B 1 148 ? 119.621 119.479 129.976 1.00 46.62 148 ARG B O 1
ATOM 4664 N N . ALA B 1 149 ? 118.221 119.952 131.678 1.00 46.58 149 ALA B N 1
ATOM 4665 C CA . ALA B 1 149 ? 117.059 119.353 131.038 1.00 46.58 149 ALA B CA 1
ATOM 4666 C C . ALA B 1 149 ? 115.804 119.915 131.686 1.00 46.58 149 ALA B C 1
ATOM 4667 O O . ALA B 1 149 ? 115.845 120.461 132.791 1.00 46.58 149 ALA B O 1
ATOM 4669 N N . LEU B 1 150 ? 114.684 119.772 130.982 1.00 47.34 150 LEU B N 1
ATOM 4670 C CA . LEU B 1 150 ? 113.403 120.277 131.453 1.00 47.34 150 LEU B CA 1
ATOM 4671 C C . LEU B 1 150 ? 112.293 119.376 130.940 1.00 47.34 150 LEU B C 1
ATOM 4672 O O . LEU B 1 150 ? 112.320 118.944 129.784 1.00 47.34 150 LEU B O 1
ATOM 4677 N N . SER B 1 151 ? 111.317 119.089 131.800 1.00 47.68 151 SER B N 1
ATOM 4678 C CA . SER B 1 151 ? 110.227 118.205 131.410 1.00 47.68 151 SER B CA 1
ATOM 4679 C C . SER B 1 151 ? 109.043 118.390 132.347 1.00 47.68 151 SER B C 1
ATOM 4680 O O . SER B 1 151 ? 109.195 118.791 133.503 1.00 47.68 151 SER B O 1
ATOM 4683 N N . LYS B 1 152 ? 107.855 118.086 131.821 1.00 48.43 152 LYS B N 1
ATOM 4684 C CA . LYS B 1 152 ? 106.632 117.917 132.607 1.00 48.43 152 LYS B CA 1
ATOM 4685 C C . LYS B 1 152 ? 106.265 119.181 133.388 1.00 48.43 152 LYS B C 1
ATOM 4686 O O . LYS B 1 152 ? 106.221 119.189 134.620 1.00 48.43 152 LYS B O 1
ATOM 4692 N N . LEU B 1 153 ? 105.980 120.253 132.646 1.00 48.31 153 LEU B N 1
ATOM 4693 C CA . LEU B 1 153 ? 105.489 121.488 133.245 1.00 48.31 153 LEU B CA 1
ATOM 4694 C C . LEU B 1 153 ? 104.975 122.417 132.151 1.00 48.31 153 LEU B C 1
ATOM 4695 O O . LEU B 1 153 ? 104.961 122.078 130.963 1.00 48.31 153 LEU B O 1
ATOM 4700 N N . ALA B 1 154 ? 104.526 123.597 132.577 1.00 48.31 154 ALA B N 1
ATOM 4701 C CA . ALA B 1 154 ? 103.937 124.577 131.675 1.00 48.31 154 ALA B CA 1
ATOM 4702 C C . ALA B 1 154 ? 104.523 125.956 131.941 1.00 48.31 154 ALA B C 1
ATOM 4703 O O . ALA B 1 154 ? 104.542 126.415 133.088 1.00 48.31 154 ALA B O 1
ATOM 4705 N N . ILE B 1 155 ? 104.999 126.607 130.882 1.00 48.44 155 ILE B N 1
ATOM 4706 C CA . ILE B 1 155 ? 105.383 128.012 130.921 1.00 48.44 155 ILE B CA 1
ATOM 4707 C C . ILE B 1 155 ? 104.184 128.811 130.435 1.00 48.44 155 ILE B C 1
ATOM 4708 O O . ILE B 1 155 ? 103.779 128.696 129.271 1.00 48.44 155 ILE B O 1
ATOM 4713 N N . GLU B 1 156 ? 103.611 129.613 131.325 1.00 48.64 156 GLU B N 1
ATOM 4714 C CA . GLU B 1 156 ? 102.254 130.087 131.122 1.00 48.64 156 GLU B CA 1
ATOM 4715 C C . GLU B 1 156 ? 102.090 131.425 131.831 1.00 48.64 156 GLU B C 1
ATOM 4716 O O . GLU B 1 156 ? 102.500 131.576 132.983 1.00 48.64 156 GLU B O 1
ATOM 4722 N N . PRO B 1 157 ? 101.521 132.421 131.153 1.00 46.44 157 PRO B N 1
ATOM 4723 C CA . PRO B 1 157 ? 101.726 133.821 131.549 1.00 46.44 157 PRO B CA 1
ATOM 4724 C C . PRO B 1 157 ? 100.820 134.332 132.659 1.00 46.44 157 PRO B C 1
ATOM 4725 O O . PRO B 1 157 ? 99.680 133.898 132.830 1.00 46.44 157 PRO B O 1
ATOM 4729 N N . VAL B 1 158 ? 101.364 135.280 133.428 1.00 45.42 158 VAL B N 1
ATOM 4730 C CA . VAL B 1 158 ? 100.557 136.016 134.397 1.00 45.42 158 VAL B CA 1
ATOM 4731 C C . VAL B 1 158 ? 99.612 136.978 133.682 1.00 45.42 158 VAL B C 1
ATOM 4732 O O . VAL B 1 158 ? 98.411 137.027 133.972 1.00 45.42 158 VAL B O 1
ATOM 4736 N N . ASN B 1 159 ? 100.139 137.748 132.726 1.00 46.34 159 ASN B N 1
ATOM 4737 C CA . ASN B 1 159 ? 99.356 138.715 131.963 1.00 46.34 159 ASN B CA 1
ATOM 4738 C C . ASN B 1 159 ? 99.083 138.130 130.582 1.00 46.34 159 ASN B C 1
ATOM 4739 O O . ASN B 1 159 ? 100.011 137.917 129.795 1.00 46.34 159 ASN B O 1
ATOM 4744 N N . TRP B 1 160 ? 97.811 137.869 130.293 1.00 46.77 160 TRP B N 1
ATOM 4745 C CA . TRP B 1 160 ? 97.405 137.294 129.013 1.00 46.77 160 TRP B CA 1
ATOM 4746 C C . TRP B 1 160 ? 97.138 138.438 128.044 1.00 46.77 160 TRP B C 1
ATOM 4747 O O . TRP B 1 160 ? 96.106 139.108 128.125 1.00 46.77 160 TRP B O 1
ATOM 4758 N N . ALA B 1 161 ? 98.073 138.667 127.127 1.00 47.01 161 ALA B N 1
ATOM 4759 C CA . ALA B 1 161 ? 97.901 139.713 126.131 1.00 47.01 161 ALA B CA 1
ATOM 4760 C C . ALA B 1 161 ? 96.861 139.301 125.095 1.00 47.01 161 ALA B C 1
ATOM 4761 O O . ALA B 1 161 ? 96.734 138.126 124.742 1.00 47.01 161 ALA B O 1
ATOM 4763 N N . ASP B 1 162 ? 96.110 140.287 124.613 1.00 48.84 162 ASP B N 1
ATOM 4764 C CA . ASP B 1 162 ? 95.107 140.029 123.592 1.00 48.84 162 ASP B CA 1
ATOM 4765 C C . ASP B 1 162 ? 95.774 139.647 122.275 1.00 48.84 162 ASP B C 1
ATOM 4766 O O . ASP B 1 162 ? 96.926 139.996 122.003 1.00 48.84 162 ASP B O 1
ATOM 4771 N N . TYR B 1 163 ? 95.027 138.908 121.450 1.00 47.23 163 TYR B N 1
ATOM 4772 C CA . TYR B 1 163 ? 95.549 138.499 120.151 1.00 47.23 163 TYR B CA 1
ATOM 4773 C C . TYR B 1 163 ? 95.802 139.697 119.247 1.00 47.23 163 TYR B C 1
ATOM 4774 O O . TYR B 1 163 ? 96.648 139.628 118.348 1.00 47.23 163 TYR B O 1
ATOM 4783 N N . ASN B 1 164 ? 95.078 140.798 119.463 1.00 48.40 164 ASN B N 1
ATOM 4784 C CA . ASN B 1 164 ? 95.313 142.008 118.683 1.00 48.40 164 ASN B CA 1
ATOM 4785 C C . ASN B 1 164 ? 96.682 142.606 118.987 1.00 48.40 164 ASN B C 1
ATOM 4786 O O . ASN B 1 164 ? 97.399 143.030 118.072 1.00 48.40 164 ASN B O 1
ATOM 4791 N N . ALA B 1 165 ? 97.060 142.651 120.260 1.00 47.89 165 ALA B N 1
ATOM 4792 C CA . ALA B 1 165 ? 98.296 143.289 120.684 1.00 47.89 165 ALA B CA 1
ATOM 4793 C C . ALA B 1 165 ? 99.455 142.294 120.683 1.00 47.89 165 ALA B C 1
ATOM 4794 O O . ALA B 1 165 ? 99.297 141.107 120.391 1.00 47.89 165 ALA B O 1
ATOM 4796 N N . THR B 1 166 ? 100.638 142.802 121.016 1.00 47.68 166 THR B N 1
ATOM 4797 C CA . THR B 1 166 ? 101.848 141.994 121.065 1.00 47.68 166 THR B CA 1
ATOM 4798 C C . THR B 1 166 ? 102.182 141.630 122.506 1.00 47.68 166 THR B C 1
ATOM 4799 O O . THR B 1 166 ? 102.143 142.479 123.400 1.00 47.68 166 THR B O 1
ATOM 4803 N N . SER B 1 167 ? 102.513 140.362 122.722 1.00 46.57 167 SER B N 1
ATOM 4804 C CA . SER B 1 167 ? 102.866 139.857 124.040 1.00 46.57 167 SER B CA 1
ATOM 4805 C C . SER B 1 167 ? 104.358 140.043 124.300 1.00 46.57 167 SER B C 1
ATOM 4806 O O . SER B 1 167 ? 105.137 140.384 123.409 1.00 46.57 167 SER B O 1
ATOM 4809 N N . SER B 1 168 ? 104.747 139.814 125.553 1.00 45.53 168 SER B N 1
ATOM 4810 C CA . SER B 1 168 ? 106.132 139.937 125.979 1.00 45.53 168 SER B CA 1
ATOM 4811 C C . SER B 1 168 ? 106.533 138.699 126.767 1.00 45.53 168 SER B C 1
ATOM 4812 O O . SER B 1 168 ? 105.735 138.160 127.540 1.00 45.53 168 SER B O 1
ATOM 4815 N N . GLY B 1 169 ? 107.765 138.255 126.567 1.00 44.55 169 GLY B N 1
ATOM 4816 C CA . GLY B 1 169 ? 108.304 137.108 127.269 1.00 44.55 169 GLY B CA 1
ATOM 4817 C C . GLY B 1 169 ? 108.622 135.958 126.328 1.00 44.55 169 GLY B C 1
ATOM 4818 O O . GLY B 1 169 ? 108.182 135.906 125.181 1.00 44.55 169 GLY B O 1
ATOM 4819 N N . THR B 1 170 ? 109.406 135.024 126.857 1.00 44.81 170 THR B N 1
ATOM 4820 C CA . THR B 1 170 ? 109.829 133.845 126.119 1.00 44.81 170 THR B CA 1
ATOM 4821 C C . THR B 1 170 ? 109.547 132.602 126.950 1.00 44.81 170 THR B C 1
ATOM 4822 O O . THR B 1 170 ? 109.785 132.588 128.162 1.00 44.81 170 THR B O 1
ATOM 4826 N N . GLY B 1 171 ? 109.033 131.565 126.297 1.00 45.45 171 GLY B N 1
ATOM 4827 C CA . GLY B 1 171 ? 108.765 130.313 126.973 1.00 45.45 171 GLY B CA 1
ATOM 4828 C C . GLY B 1 171 ? 110.033 129.595 127.390 1.00 45.45 171 GLY B C 1
ATOM 4829 O O . GLY B 1 171 ? 110.317 129.467 128.584 1.00 45.45 171 GLY B O 1
ATOM 4830 N N . VAL B 1 172 ? 110.803 129.124 126.412 1.00 46.37 172 VAL B N 1
ATOM 4831 C CA . VAL B 1 172 ? 112.073 128.453 126.660 1.00 46.37 172 VAL B CA 1
ATOM 4832 C C . VAL B 1 172 ? 113.125 129.060 125.741 1.00 46.37 172 VAL B C 1
ATOM 4833 O O . VAL B 1 172 ? 112.932 129.111 124.519 1.00 46.37 172 VAL B O 1
ATOM 4837 N N . LEU B 1 173 ? 114.231 129.507 126.327 1.00 45.82 173 LEU B N 1
ATOM 4838 C CA . LEU B 1 173 ? 115.352 130.069 125.589 1.00 45.82 173 LEU B CA 1
ATOM 4839 C C . LEU B 1 173 ? 116.505 129.075 125.571 1.00 45.82 173 LEU B C 1
ATOM 4840 O O . LEU B 1 173 ? 116.832 128.475 126.598 1.00 45.82 173 LEU B O 1
ATOM 4845 N N . LEU B 1 174 ? 117.118 128.897 124.402 1.00 45.83 174 LEU B N 1
ATOM 4846 C CA . LEU B 1 174 ? 118.228 127.962 124.238 1.00 45.83 174 LEU B CA 1
ATOM 4847 C C . LEU B 1 174 ? 119.314 128.682 123.445 1.00 45.83 174 LEU B C 1
ATOM 4848 O O . LEU B 1 174 ? 119.168 128.884 122.235 1.00 45.83 174 LEU B O 1
ATOM 4853 N N . GLN B 1 175 ? 120.385 129.094 124.120 1.00 46.83 175 GLN B N 1
ATOM 4854 C CA . GLN B 1 175 ? 121.520 129.713 123.448 1.00 46.83 175 GLN B CA 1
ATOM 4855 C C . GLN B 1 175 ? 122.808 129.067 123.940 1.00 46.83 175 GLN B C 1
ATOM 4856 O O . GLN B 1 175 ? 122.997 128.883 125.147 1.00 46.83 175 GLN B O 1
ATOM 4862 N N . GLY B 1 176 ? 123.674 128.700 123.001 1.00 48.65 176 GLY B N 1
ATOM 4863 C CA . GLY B 1 176 ? 124.941 128.079 123.355 1.00 48.65 176 GLY B CA 1
ATOM 4864 C C . GLY B 1 176 ? 124.798 126.800 124.149 1.00 48.65 176 GLY B C 1
ATOM 4865 O O . GLY B 1 176 ? 125.675 126.475 124.957 1.00 48.65 176 GLY B O 1
ATOM 4866 N N . CYS B 1 177 ? 123.707 126.067 123.945 1.00 48.83 177 CYS B N 1
ATOM 4867 C CA . CYS B 1 177 ? 123.446 124.838 124.678 1.00 48.83 177 CYS B CA 1
ATOM 4868 C C . CYS B 1 177 ? 123.248 123.689 123.700 1.00 48.83 177 CYS B C 1
ATOM 4869 O O . CYS B 1 177 ? 122.677 123.868 122.621 1.00 48.83 177 CYS B O 1
ATOM 4872 N N . CYS B 1 178 ? 123.735 122.513 124.085 1.00 49.90 178 CYS B N 1
ATOM 4873 C CA . CYS B 1 178 ? 123.635 121.312 123.272 1.00 49.90 178 CYS B CA 1
ATOM 4874 C C . CYS B 1 178 ? 123.115 120.169 124.132 1.00 49.90 178 CYS B C 1
ATOM 4875 O O . CYS B 1 178 ? 123.513 120.028 125.292 1.00 49.90 178 CYS B O 1
ATOM 4878 N N . PHE B 1 179 ? 122.221 119.362 123.557 1.00 49.55 179 PHE B N 1
ATOM 4879 C CA . PHE B 1 179 ? 121.634 118.210 124.246 1.00 49.55 179 PHE B CA 1
ATOM 4880 C C . PHE B 1 179 ? 120.884 118.632 125.507 1.00 49.55 179 PHE B C 1
ATOM 4881 O O . PHE B 1 179 ? 121.185 118.196 126.619 1.00 49.55 179 PHE B O 1
ATOM 4889 N N . VAL B 1 180 ? 119.896 119.501 125.321 1.00 48.52 180 VAL B N 1
ATOM 4890 C CA . VAL B 1 180 ? 118.997 119.906 126.396 1.00 48.52 180 VAL B CA 1
ATOM 4891 C C . VAL B 1 180 ? 117.602 119.394 126.058 1.00 48.52 180 VAL B C 1
ATOM 4892 O O . VAL B 1 180 ? 116.890 120.018 125.257 1.00 48.52 180 VAL B O 1
ATOM 4896 N N . PRO B 1 181 ? 117.171 118.271 126.635 1.00 48.65 181 PRO B N 1
ATOM 4897 C CA . PRO B 1 181 ? 115.857 117.712 126.285 1.00 48.65 181 PRO B CA 1
ATOM 4898 C C . PRO B 1 181 ? 114.728 118.519 126.911 1.00 48.65 181 PRO B C 1
ATOM 4899 O O . PRO B 1 181 ? 114.799 118.915 128.078 1.00 48.65 181 PRO B O 1
ATOM 4903 N N . VAL B 1 182 ? 113.682 118.762 126.126 1.00 49.09 182 VAL B N 1
ATOM 4904 C CA . VAL B 1 182 ? 112.480 119.453 126.577 1.00 49.09 182 VAL B CA 1
ATOM 4905 C C . VAL B 1 182 ? 111.304 118.573 126.172 1.00 49.09 182 VAL B C 1
ATOM 4906 O O . VAL B 1 182 ? 110.885 118.579 125.009 1.00 49.09 182 VAL B O 1
ATOM 4910 N N . THR B 1 183 ? 110.769 117.810 127.123 1.00 50.13 183 THR B N 1
ATOM 4911 C CA . THR B 1 183 ? 109.763 116.794 126.842 1.00 50.13 183 THR B CA 1
ATOM 4912 C C . THR B 1 183 ? 108.505 117.053 127.658 1.00 50.13 183 THR B C 1
ATOM 4913 O O . THR B 1 183 ? 108.586 117.371 128.848 1.00 50.13 183 THR B O 1
ATOM 4917 N N . ASP B 1 184 ? 107.346 116.910 127.011 1.00 51.06 184 ASP B N 1
ATOM 4918 C CA . ASP B 1 184 ? 106.039 116.915 127.669 1.00 51.06 184 ASP B CA 1
ATOM 4919 C C . ASP B 1 184 ? 105.804 118.220 128.437 1.00 51.06 184 ASP B C 1
ATOM 4920 O O . ASP B 1 184 ? 105.557 118.231 129.644 1.00 51.06 184 ASP B O 1
ATOM 4925 N N . VAL B 1 185 ? 105.877 119.332 127.701 1.00 49.55 185 VAL B N 1
ATOM 4926 C CA . VAL B 1 185 ? 105.669 120.641 128.303 1.00 49.55 185 VAL B CA 1
ATOM 4927 C C . VAL B 1 185 ? 104.674 121.450 127.482 1.00 49.55 185 VAL B C 1
ATOM 4928 O O . VAL B 1 185 ? 104.463 121.219 126.286 1.00 49.55 185 VAL B O 1
ATOM 4932 N N . HIS B 1 186 ? 104.055 122.412 128.161 1.00 48.76 186 HIS B N 1
ATOM 4933 C CA . HIS B 1 186 ? 103.100 123.329 127.555 1.00 48.76 186 HIS B CA 1
ATOM 4934 C C . HIS B 1 186 ? 103.656 124.742 127.628 1.00 48.76 186 HIS B C 1
ATOM 4935 O O . HIS B 1 186 ? 104.382 125.075 128.569 1.00 48.76 186 HIS B O 1
ATOM 4942 N N . ILE B 1 187 ? 103.342 125.563 126.629 1.00 47.73 187 ILE B N 1
ATOM 4943 C CA . ILE B 1 187 ? 103.733 126.967 126.595 1.00 47.73 187 ILE B CA 1
ATOM 4944 C C . ILE B 1 187 ? 102.543 127.772 126.096 1.00 47.73 187 ILE B C 1
ATOM 4945 O O . ILE B 1 187 ? 101.905 127.394 125.108 1.00 47.73 187 ILE B O 1
ATOM 4950 N N . GLY B 1 188 ? 102.243 128.877 126.777 1.00 46.99 188 GLY B N 1
ATOM 4951 C CA . GLY B 1 188 ? 101.068 129.650 126.421 1.00 46.99 188 GLY B CA 1
ATOM 4952 C C . GLY B 1 188 ? 101.257 131.145 126.268 1.00 46.99 188 GLY B C 1
ATOM 4953 O O . GLY B 1 188 ? 101.746 131.810 127.183 1.00 46.99 188 GLY B O 1
ATOM 4954 N N . ARG B 1 189 ? 100.883 131.673 125.102 1.00 46.35 189 ARG B N 1
ATOM 4955 C CA . ARG B 1 189 ? 100.682 133.104 124.854 1.00 46.35 189 ARG B CA 1
ATOM 4956 C C . ARG B 1 189 ? 101.840 133.952 125.394 1.00 46.35 189 ARG B C 1
ATOM 4957 O O . ARG B 1 189 ? 101.695 134.761 126.311 1.00 46.35 189 ARG B O 1
ATOM 4965 N N . PHE B 1 190 ? 103.007 133.727 124.808 1.00 46.03 190 PHE B N 1
ATOM 4966 C CA . PHE B 1 190 ? 104.173 134.577 125.011 1.00 46.03 190 PHE B CA 1
ATOM 4967 C C . PHE B 1 190 ? 104.590 135.188 123.679 1.00 46.03 190 PHE B C 1
ATOM 4968 O O . PHE B 1 190 ? 104.050 134.859 122.621 1.00 46.03 190 PHE B O 1
ATOM 4976 N N . HIS B 1 191 ? 105.561 136.100 123.743 1.00 45.16 191 HIS B N 1
ATOM 4977 C CA . HIS B 1 191 ? 106.121 136.652 122.515 1.00 45.16 191 HIS B CA 1
ATOM 4978 C C . HIS B 1 191 ? 106.820 135.567 121.709 1.00 45.16 191 HIS B C 1
ATOM 4979 O O . HIS B 1 191 ? 106.738 135.546 120.475 1.00 45.16 191 HIS B O 1
ATOM 4986 N N . ARG B 1 192 ? 107.509 134.653 122.388 1.00 45.10 192 ARG B N 1
ATOM 4987 C CA . ARG B 1 192 ? 108.197 133.549 121.736 1.00 45.10 192 ARG B CA 1
ATOM 4988 C C . ARG B 1 192 ? 108.045 132.298 122.589 1.00 45.10 192 ARG B C 1
ATOM 4989 O O . ARG B 1 192 ? 108.201 132.358 123.811 1.00 45.10 192 ARG B O 1
ATOM 4997 N N . GLY B 1 193 ? 107.736 131.175 121.947 1.00 45.15 193 GLY B N 1
ATOM 4998 C CA . GLY B 1 193 ? 107.587 129.924 122.664 1.00 45.15 193 GLY B CA 1
ATOM 4999 C C . GLY B 1 193 ? 108.906 129.211 122.864 1.00 45.15 193 GLY B C 1
ATOM 5000 O O . GLY B 1 193 ? 109.302 128.917 123.997 1.00 45.15 193 GLY B O 1
ATOM 5001 N N . ILE B 1 194 ? 109.596 128.925 121.763 1.00 46.30 194 ILE B N 1
ATOM 5002 C CA . ILE B 1 194 ? 110.931 128.341 121.781 1.00 46.30 194 ILE B CA 1
ATOM 5003 C C . ILE B 1 194 ? 111.844 129.288 121.015 1.00 46.30 194 ILE B C 1
ATOM 5004 O O . ILE B 1 194 ? 111.548 129.642 119.866 1.00 46.30 194 ILE B O 1
ATOM 5009 N N . HIS B 1 195 ? 112.937 129.709 121.649 1.00 45.82 195 HIS B N 1
ATOM 5010 C CA . HIS B 1 195 ? 113.853 130.672 121.049 1.00 45.82 195 HIS B CA 1
ATOM 5011 C C . HIS B 1 195 ? 115.258 130.088 121.017 1.00 45.82 195 HIS B C 1
ATOM 5012 O O . HIS B 1 195 ? 115.958 130.088 122.034 1.00 45.82 195 HIS B O 1
ATOM 5019 N N . PHE B 1 196 ? 115.666 129.594 119.849 1.00 45.67 196 PHE B N 1
ATOM 5020 C CA . PHE B 1 196 ? 117.052 129.222 119.603 1.00 45.67 196 PHE B CA 1
ATOM 5021 C C . PHE B 1 196 ? 117.824 130.491 119.268 1.00 45.67 196 PHE B C 1
ATOM 5022 O O . PHE B 1 196 ? 117.465 131.207 118.325 1.00 45.67 196 PHE B O 1
ATOM 5030 N N . TRP B 1 197 ? 118.869 130.776 120.040 1.00 45.32 197 TRP B N 1
ATOM 5031 C CA . TRP B 1 197 ? 119.580 132.040 119.936 1.00 45.32 197 TRP B CA 1
ATOM 5032 C C . TRP B 1 197 ? 121.079 131.804 119.843 1.00 45.32 197 TRP B C 1
ATOM 5033 O O . TRP B 1 197 ? 121.624 130.915 120.501 1.00 45.32 197 TRP B O 1
ATOM 5044 N N . ASN B 1 198 ? 121.736 132.605 119.004 1.00 45.72 198 ASN B N 1
ATOM 5045 C CA . ASN B 1 198 ? 123.197 132.685 118.938 1.00 45.72 198 ASN B CA 1
ATOM 5046 C C . ASN B 1 198 ? 123.540 134.157 119.145 1.00 45.72 198 ASN B C 1
ATOM 5047 O O . ASN B 1 198 ? 123.663 134.917 118.180 1.00 45.72 198 ASN B O 1
ATOM 5052 N N . LYS B 1 199 ? 123.692 134.558 120.406 1.00 45.49 199 LYS B N 1
ATOM 5053 C CA . LYS B 1 199 ? 123.796 135.963 120.778 1.00 45.49 199 LYS B CA 1
ATOM 5054 C C . LYS B 1 199 ? 125.218 136.414 121.073 1.00 45.49 199 LYS B C 1
ATOM 5055 O O . LYS B 1 199 ? 125.687 137.396 120.488 1.00 45.49 199 LYS B O 1
ATOM 5061 N N . LEU B 1 200 ? 125.919 135.734 121.974 1.00 46.27 200 LEU B N 1
ATOM 5062 C CA . LEU B 1 200 ? 127.207 136.219 122.450 1.00 46.27 200 LEU B CA 1
ATOM 5063 C C . LEU B 1 200 ? 128.307 135.974 121.425 1.00 46.27 200 LEU B C 1
ATOM 5064 O O . LEU B 1 200 ? 128.326 134.948 120.739 1.00 46.27 200 LEU B O 1
ATOM 5069 N N . GLN B 1 201 ? 129.221 136.932 121.321 1.00 48.09 201 GLN B N 1
ATOM 5070 C CA . GLN B 1 201 ? 130.401 136.799 120.481 1.00 48.09 201 GLN B CA 1
ATOM 5071 C C . GLN B 1 201 ? 131.567 136.257 121.302 1.00 48.09 201 GLN B C 1
ATOM 5072 O O . GLN B 1 201 ? 131.632 136.428 122.522 1.00 48.09 201 GLN B O 1
ATOM 5078 N N . GLY B 1 202 ? 132.486 135.582 120.616 1.00 50.42 202 GLY B N 1
ATOM 5079 C CA . GLY B 1 202 ? 133.657 135.056 121.294 1.00 50.42 202 GLY B CA 1
ATOM 5080 C C . GLY B 1 202 ? 134.476 136.168 121.930 1.00 50.42 202 GLY B C 1
ATOM 5081 O O . GLY B 1 202 ? 134.726 137.209 121.320 1.00 50.42 202 GLY B O 1
ATOM 5082 N N . THR B 1 203 ? 134.895 135.935 123.176 1.00 52.20 203 THR B N 1
ATOM 5083 C CA . THR B 1 203 ? 135.648 136.945 123.910 1.00 52.20 203 THR B CA 1
ATOM 5084 C C . THR B 1 203 ? 137.064 137.117 123.375 1.00 52.20 203 THR B C 1
ATOM 5085 O O . THR B 1 203 ? 137.682 138.158 123.620 1.00 52.20 203 THR B O 1
ATOM 5089 N N . ASP B 1 204 ? 137.588 136.128 122.656 1.00 53.52 204 ASP B N 1
ATOM 5090 C CA . ASP B 1 204 ? 138.931 136.172 122.088 1.00 53.52 204 ASP B CA 1
ATOM 5091 C C . ASP B 1 204 ? 138.889 136.418 120.583 1.00 53.52 204 ASP B C 1
ATOM 5092 O O . ASP B 1 204 ? 139.679 135.855 119.822 1.00 53.52 204 ASP B O 1
ATOM 5097 N N . ASP B 1 205 ? 137.964 137.265 120.137 1.00 50.49 205 ASP B N 1
ATOM 5098 C CA . ASP B 1 205 ? 137.766 137.560 118.717 1.00 50.49 205 ASP B CA 1
ATOM 5099 C C . ASP B 1 205 ? 137.854 139.066 118.515 1.00 50.49 205 ASP B C 1
ATOM 5100 O O . ASP B 1 205 ? 136.828 139.752 118.392 1.00 50.49 205 ASP B O 1
ATOM 5105 N N . PRO B 1 206 ? 139.070 139.622 118.476 1.00 49.31 206 PRO B N 1
ATOM 5106 C CA . PRO B 1 206 ? 139.206 141.069 118.260 1.00 49.31 206 PRO B CA 1
ATOM 5107 C C . PRO B 1 206 ? 139.138 141.481 116.801 1.00 49.31 206 PRO B C 1
ATOM 5108 O O . PRO B 1 206 ? 138.906 142.666 116.525 1.00 49.31 206 PRO B O 1
ATOM 5112 N N . THR B 1 207 ? 139.329 140.555 115.865 1.00 48.59 207 THR B N 1
ATOM 5113 C CA . THR B 1 207 ? 139.297 140.863 114.441 1.00 48.59 207 THR B CA 1
ATOM 5114 C C . THR B 1 207 ? 137.919 140.666 113.819 1.00 48.59 207 THR B C 1
ATOM 5115 O O . THR B 1 207 ? 137.774 140.855 112.607 1.00 48.59 207 THR B O 1
ATOM 5119 N N . ASN B 1 208 ? 136.917 140.293 114.617 1.00 47.29 208 ASN B N 1
ATOM 5120 C CA . ASN B 1 208 ? 135.523 140.209 114.181 1.00 47.29 208 ASN B CA 1
ATOM 5121 C C . ASN B 1 208 ? 135.350 139.232 113.016 1.00 47.29 208 ASN B C 1
ATOM 5122 O O . ASN B 1 208 ? 134.962 139.600 111.906 1.00 47.29 208 ASN B O 1
ATOM 5127 N N . THR B 1 209 ? 135.650 137.961 113.291 1.00 47.27 209 THR B N 1
ATOM 5128 C CA . THR B 1 209 ? 135.383 136.890 112.340 1.00 47.27 209 THR B CA 1
ATOM 5129 C C . THR B 1 209 ? 134.020 136.246 112.534 1.00 47.27 209 THR B C 1
ATOM 5130 O O . THR B 1 209 ? 133.452 135.724 111.567 1.00 47.27 209 THR B O 1
ATOM 5134 N N . PHE B 1 210 ? 133.490 136.266 113.758 1.00 46.88 210 PHE B N 1
ATOM 5135 C CA . PHE B 1 210 ? 132.196 135.667 114.087 1.00 46.88 210 PHE B CA 1
ATOM 5136 C C . PHE B 1 210 ? 132.157 134.178 113.754 1.00 46.88 210 PHE B C 1
ATOM 5137 O O . PHE B 1 210 ? 131.090 133.615 113.495 1.00 46.88 210 PHE B O 1
ATOM 5145 N N . THR B 1 211 ? 133.322 133.530 113.759 1.00 47.89 211 THR B N 1
ATOM 5146 C CA . THR B 1 211 ? 133.416 132.092 113.555 1.00 47.89 211 THR B CA 1
ATOM 5147 C C . THR B 1 211 ? 133.601 131.318 114.849 1.00 47.89 211 THR B C 1
ATOM 5148 O O . THR B 1 211 ? 133.224 130.143 114.908 1.00 47.89 211 THR B O 1
ATOM 5152 N N . LYS B 1 212 ? 134.166 131.938 115.881 1.00 49.54 212 LYS B N 1
ATOM 5153 C CA . LYS B 1 212 ? 134.294 131.336 117.204 1.00 49.54 212 LYS B CA 1
ATOM 5154 C C . LYS B 1 212 ? 133.332 132.064 118.138 1.00 49.54 212 LYS B C 1
ATOM 5155 O O . LYS B 1 212 ? 133.354 133.296 118.228 1.00 49.54 212 LYS B O 1
ATOM 5161 N N . GLY B 1 213 ? 132.460 131.308 118.797 1.00 48.44 213 GLY B N 1
ATOM 5162 C CA . GLY B 1 213 ? 131.497 131.914 119.693 1.00 48.44 213 GLY B CA 1
ATOM 5163 C C . GLY B 1 213 ? 130.242 131.094 119.905 1.00 48.44 213 GLY B C 1
ATOM 5164 O O . GLY B 1 213 ? 130.300 129.867 120.034 1.00 48.44 213 GLY B O 1
ATOM 5165 N N . ASP B 1 214 ? 129.095 131.767 119.925 1.00 47.45 214 ASP B N 1
ATOM 5166 C CA . ASP B 1 214 ? 127.829 131.138 120.271 1.00 47.45 214 ASP B CA 1
ATOM 5167 C C . ASP B 1 214 ? 127.230 130.445 119.055 1.00 47.45 214 ASP B C 1
ATOM 5168 O O . ASP B 1 214 ? 127.048 131.065 118.003 1.00 47.45 214 ASP B O 1
ATOM 5173 N N . PHE B 1 215 ? 126.931 129.157 119.207 1.00 47.39 215 PHE B N 1
ATOM 5174 C CA . PHE B 1 215 ? 126.118 128.428 118.246 1.00 47.39 215 PHE B CA 1
ATOM 5175 C C . PHE B 1 215 ? 125.331 127.370 119.004 1.00 47.39 215 PHE B C 1
ATOM 5176 O O . PHE B 1 215 ? 125.850 126.750 119.936 1.00 47.39 215 PHE B O 1
ATOM 5184 N N . THR B 1 216 ? 124.077 127.177 118.605 1.00 48.29 216 THR B N 1
ATOM 5185 C CA . THR B 1 216 ? 123.171 126.250 119.266 1.00 48.29 216 THR B CA 1
ATOM 5186 C C . THR B 1 216 ? 122.923 125.063 118.349 1.00 48.29 216 THR B C 1
ATOM 5187 O O . THR B 1 216 ? 122.578 125.243 117.177 1.00 48.29 216 THR B O 1
ATOM 5191 N N . GLU B 1 217 ? 123.100 123.855 118.880 1.00 49.66 217 GLU B N 1
ATOM 5192 C CA . GLU B 1 217 ? 122.991 122.656 118.064 1.00 49.66 217 GLU B CA 1
ATOM 5193 C C . GLU B 1 217 ? 122.534 121.481 118.916 1.00 49.66 217 GLU B C 1
ATOM 5194 O O . GLU B 1 217 ? 122.772 121.443 120.127 1.00 49.66 217 GLU B O 1
ATOM 5200 N N . PHE B 1 218 ? 121.872 120.524 118.261 1.00 49.04 218 PHE B N 1
ATOM 5201 C CA . PHE B 1 218 ? 121.499 119.244 118.870 1.00 49.04 218 PHE B CA 1
ATOM 5202 C C . PHE B 1 218 ? 120.647 119.430 120.126 1.00 49.04 218 PHE B C 1
ATOM 5203 O O . PHE B 1 218 ? 121.076 119.137 121.243 1.00 49.04 218 PHE B O 1
ATOM 5211 N N . ASN B 1 219 ? 119.429 119.926 119.939 1.00 49.41 219 ASN B N 1
ATOM 5212 C CA . ASN B 1 219 ? 118.452 120.010 121.014 1.00 49.41 219 ASN B CA 1
ATOM 5213 C C . ASN B 1 219 ? 117.250 119.128 120.700 1.00 49.41 219 ASN B C 1
ATOM 5214 O O . ASN B 1 219 ? 116.813 119.041 119.549 1.00 49.41 219 ASN B O 1
ATOM 5219 N N . ARG B 1 220 ? 116.720 118.477 121.730 1.00 50.07 220 ARG B N 1
ATOM 5220 C CA . ARG B 1 220 ? 115.618 117.533 121.587 1.00 50.07 220 ARG B CA 1
ATOM 5221 C C . ARG B 1 220 ? 114.364 118.131 122.210 1.00 50.07 220 ARG B C 1
ATOM 5222 O O . ARG B 1 220 ? 114.357 118.469 123.398 1.00 50.07 220 ARG B O 1
ATOM 5230 N N . ILE B 1 221 ? 113.311 118.261 121.406 1.00 49.08 221 ILE B N 1
ATOM 5231 C CA . ILE B 1 221 ? 112.034 118.813 121.844 1.00 49.08 221 ILE B CA 1
ATOM 5232 C C . ILE B 1 221 ? 110.936 117.842 121.429 1.00 49.08 221 ILE B C 1
ATOM 5233 O O . ILE B 1 221 ? 110.645 117.705 120.233 1.00 49.08 221 ILE B O 1
ATOM 5238 N N . THR B 1 222 ? 110.330 117.172 122.408 1.00 50.08 222 THR B N 1
ATOM 5239 C CA . THR B 1 222 ? 109.333 116.140 122.154 1.00 50.08 222 THR B CA 1
ATOM 5240 C C . THR B 1 222 ? 108.060 116.438 122.931 1.00 50.08 222 THR B C 1
ATOM 5241 O O . THR B 1 222 ? 108.115 116.815 124.106 1.00 50.08 222 THR B O 1
ATOM 5245 N N . ARG B 1 223 ? 106.919 116.250 122.271 1.00 50.48 223 ARG B N 1
ATOM 5246 C CA . ARG B 1 223 ? 105.596 116.366 122.887 1.00 50.48 223 ARG B CA 1
ATOM 5247 C C . ARG B 1 223 ? 105.431 117.701 123.613 1.00 50.48 223 ARG B C 1
ATOM 5248 O O . ARG B 1 223 ? 105.119 117.765 124.802 1.00 50.48 223 ARG B O 1
ATOM 5256 N N . VAL B 1 224 ? 105.635 118.780 122.864 1.00 49.82 224 VAL B N 1
ATOM 5257 C CA . VAL B 1 224 ? 105.601 120.134 123.401 1.00 49.82 224 VAL B CA 1
ATOM 5258 C C . VAL B 1 224 ? 104.516 120.914 122.677 1.00 49.82 224 VAL B C 1
ATOM 5259 O O . VAL B 1 224 ? 104.447 120.890 121.442 1.00 49.82 224 VAL B O 1
ATOM 5263 N N . ARG B 1 225 ? 103.672 121.606 123.438 1.00 49.72 225 ARG B N 1
ATOM 5264 C CA . ARG B 1 225 ? 102.611 122.425 122.866 1.00 49.72 225 ARG B CA 1
ATOM 5265 C C . ARG B 1 225 ? 102.945 123.900 123.028 1.00 49.72 225 ARG B C 1
ATOM 5266 O O . ARG B 1 225 ? 103.466 124.310 124.068 1.00 49.72 225 ARG B O 1
ATOM 5274 N N . VAL B 1 226 ? 102.666 124.687 121.990 1.00 48.28 226 VAL B N 1
ATOM 5275 C CA . VAL B 1 226 ? 102.767 126.142 122.027 1.00 48.28 226 VAL B CA 1
ATOM 5276 C C . VAL B 1 226 ? 101.420 126.715 121.609 1.00 48.28 226 VAL B C 1
ATOM 5277 O O . VAL B 1 226 ? 100.875 126.330 120.568 1.00 48.28 226 VAL B O 1
ATOM 5281 N N . PHE B 1 227 ? 100.884 127.633 122.414 1.00 47.33 227 PHE B N 1
ATOM 5282 C CA . PHE B 1 227 ? 99.516 128.123 122.250 1.00 47.33 227 PHE B CA 1
ATOM 5283 C C . PHE B 1 227 ? 99.528 129.623 121.962 1.00 47.33 227 PHE B C 1
ATOM 5284 O O . PHE B 1 227 ? 99.739 130.434 122.869 1.00 47.33 227 PHE B O 1
ATOM 5292 N N . ASN B 1 228 ? 99.286 129.982 120.697 1.00 47.50 228 ASN B N 1
ATOM 5293 C CA . ASN B 1 228 ? 99.074 131.370 120.275 1.00 47.50 228 ASN B CA 1
ATOM 5294 C C . ASN B 1 228 ? 100.207 132.297 120.722 1.00 47.50 228 ASN B C 1
ATOM 5295 O O . ASN B 1 228 ? 99.977 133.363 121.297 1.00 47.50 228 ASN B O 1
ATOM 5300 N N . CYS B 1 229 ? 101.439 131.884 120.452 1.00 46.79 229 CYS B N 1
ATOM 5301 C CA . CYS B 1 229 ? 102.557 132.793 120.633 1.00 46.79 229 CYS B CA 1
ATOM 5302 C C . CYS B 1 229 ? 102.798 133.596 119.358 1.00 46.79 229 CYS B C 1
ATOM 5303 O O . CYS B 1 229 ? 102.438 133.180 118.252 1.00 46.79 229 CYS B O 1
ATOM 5306 N N . ASP B 1 230 ? 103.404 134.774 119.526 1.00 46.73 230 ASP B N 1
ATOM 5307 C CA . ASP B 1 230 ? 103.700 135.620 118.374 1.00 46.73 230 ASP B CA 1
ATOM 5308 C C . ASP B 1 230 ? 104.644 134.917 117.407 1.00 46.73 230 ASP B C 1
ATOM 5309 O O . ASP B 1 230 ? 104.435 134.948 116.189 1.00 46.73 230 ASP B O 1
ATOM 5314 N N . ILE B 1 231 ? 105.688 134.282 117.932 1.00 45.82 231 ILE B N 1
ATOM 5315 C CA . ILE B 1 231 ? 106.584 133.438 117.152 1.00 45.82 231 ILE B CA 1
ATOM 5316 C C . ILE B 1 231 ? 106.767 132.150 117.942 1.00 45.82 231 ILE B C 1
ATOM 5317 O O . ILE B 1 231 ? 107.419 132.151 118.993 1.00 45.82 231 ILE B O 1
ATOM 5322 N N . ASP B 1 232 ? 106.193 131.051 117.445 1.00 47.09 232 ASP B N 1
ATOM 5323 C CA . ASP B 1 232 ? 106.235 129.796 118.190 1.00 47.09 232 ASP B CA 1
ATOM 5324 C C . ASP B 1 232 ? 107.660 129.268 118.305 1.00 47.09 232 ASP B C 1
ATOM 5325 O O . ASP B 1 232 ? 108.111 128.901 119.396 1.00 47.09 232 ASP B O 1
ATOM 5330 N N . VAL B 1 233 ? 108.383 129.224 117.189 1.00 46.66 233 VAL B N 1
ATOM 5331 C CA . VAL B 1 233 ? 109.781 128.808 117.158 1.00 46.66 233 VAL B CA 1
ATOM 5332 C C . VAL B 1 233 ? 110.570 129.887 116.432 1.00 46.66 233 VAL B C 1
ATOM 5333 O O . VAL B 1 233 ? 110.184 130.308 115.337 1.00 46.66 233 VAL B O 1
ATOM 5337 N N . ASP B 1 234 ? 111.660 130.346 117.045 1.00 46.09 234 ASP B N 1
ATOM 5338 C CA . ASP B 1 234 ? 112.446 131.450 116.506 1.00 46.09 234 ASP B CA 1
ATOM 5339 C C . ASP B 1 234 ? 113.922 131.084 116.510 1.00 46.09 234 ASP B C 1
ATOM 5340 O O . ASP B 1 234 ? 114.528 130.961 117.579 1.00 46.09 234 ASP B O 1
ATOM 5345 N N . TYR B 1 235 ? 114.497 130.929 115.320 1.00 46.08 235 TYR B N 1
ATOM 5346 C CA . TYR B 1 235 ? 115.937 130.795 115.136 1.00 46.08 235 TYR B CA 1
ATOM 5347 C C . TYR B 1 235 ? 116.496 132.191 114.881 1.00 46.08 235 TYR B C 1
ATOM 5348 O O . TYR B 1 235 ? 116.156 132.828 113.875 1.00 46.08 235 TYR B O 1
ATOM 5357 N N . GLN B 1 236 ? 117.334 132.672 115.797 1.00 44.99 236 GLN B N 1
ATOM 5358 C CA . GLN B 1 236 ? 117.889 134.014 115.704 1.00 44.99 236 GLN B CA 1
ATOM 5359 C C . GLN B 1 236 ? 119.377 133.986 116.012 1.00 44.99 236 GLN B C 1
ATOM 5360 O O . GLN B 1 236 ? 119.812 133.335 116.967 1.00 44.99 236 GLN B O 1
ATOM 5366 N N . VAL B 1 237 ? 120.154 134.693 115.198 1.00 44.94 237 VAL B N 1
ATOM 5367 C CA . VAL B 1 237 ? 121.582 134.876 115.421 1.00 44.94 237 VAL B CA 1
ATOM 5368 C C . VAL B 1 237 ? 121.891 136.367 115.351 1.00 44.94 237 VAL B C 1
ATOM 5369 O O . VAL B 1 237 ? 121.446 137.058 114.428 1.00 44.94 237 VAL B O 1
ATOM 5373 N N . SER B 1 238 ? 122.618 136.867 116.351 1.00 45.68 238 SER B N 1
ATOM 5374 C CA . SER B 1 238 ? 122.988 138.277 116.403 1.00 45.68 238 SER B CA 1
ATOM 5375 C C . SER B 1 238 ? 124.493 138.474 116.285 1.00 45.68 238 SER B C 1
ATOM 5376 O O . SER B 1 238 ? 124.946 139.208 115.402 1.00 45.68 238 SER B O 1
ATOM 5379 N N . LEU B 1 239 ? 125.285 137.834 117.150 1.00 45.34 239 LEU B N 1
ATOM 5380 C CA . LEU B 1 239 ? 126.735 137.977 117.116 1.00 45.34 239 LEU B CA 1
ATOM 5381 C C . LEU B 1 239 ? 127.423 136.626 117.255 1.00 45.34 239 LEU B C 1
ATOM 5382 O O . LEU B 1 239 ? 128.585 136.556 117.669 1.00 45.34 239 LEU B O 1
ATOM 5387 N N . GLY B 1 240 ? 126.724 135.546 116.917 1.00 45.64 240 GLY B N 1
ATOM 5388 C CA . GLY B 1 240 ? 127.279 134.214 117.050 1.00 45.64 240 GLY B CA 1
ATOM 5389 C C . GLY B 1 240 ? 127.453 133.503 115.725 1.00 45.64 240 GLY B C 1
ATOM 5390 O O . GLY B 1 240 ? 127.359 134.122 114.661 1.00 45.64 240 GLY B O 1
ATOM 5391 N N . ASN B 1 241 ? 127.709 132.199 115.778 1.00 46.95 241 ASN B N 1
ATOM 5392 C CA . ASN B 1 241 ? 127.928 131.425 114.567 1.00 46.95 241 ASN B CA 1
ATOM 5393 C C . ASN B 1 241 ? 126.602 131.144 113.862 1.00 46.95 241 ASN B C 1
ATOM 5394 O O . ASN B 1 241 ? 125.512 131.377 114.393 1.00 46.95 241 ASN B O 1
ATOM 5399 N N . ASN B 1 242 ? 126.710 130.627 112.640 1.00 46.02 242 ASN B N 1
ATOM 5400 C CA . ASN B 1 242 ? 125.553 130.328 111.807 1.00 46.02 242 ASN B CA 1
ATOM 5401 C C . ASN B 1 242 ? 124.920 128.979 112.122 1.00 46.02 242 ASN B C 1
ATOM 5402 O O . ASN B 1 242 ? 123.879 128.653 111.544 1.00 46.02 242 ASN B O 1
ATOM 5407 N N . SER B 1 243 ? 125.512 128.198 113.022 1.00 47.55 243 SER B N 1
ATOM 5408 C CA . SER B 1 243 ? 125.143 126.797 113.176 1.00 47.55 243 SER B CA 1
ATOM 5409 C C . SER B 1 243 ? 123.828 126.641 113.930 1.00 47.55 243 SER B C 1
ATOM 5410 O O . SER B 1 243 ? 123.693 127.093 115.071 1.00 47.55 243 SER B O 1
ATOM 5413 N N . PHE B 1 244 ? 122.857 125.996 113.280 1.00 46.18 244 PHE B N 1
ATOM 5414 C CA . PHE B 1 244 ? 121.638 125.492 113.922 1.00 46.18 244 PHE B CA 1
ATOM 5415 C C . PHE B 1 244 ? 121.466 124.068 113.398 1.00 46.18 244 PHE B C 1
ATOM 5416 O O . PHE B 1 244 ? 120.813 123.846 112.374 1.00 46.18 244 PHE B O 1
ATOM 5424 N N . HIS B 1 245 ? 122.061 123.108 114.103 1.00 47.85 245 HIS B N 1
ATOM 5425 C CA . HIS B 1 245 ? 122.261 121.766 113.573 1.00 47.85 245 HIS B CA 1
ATOM 5426 C C . HIS B 1 245 ? 121.771 120.727 114.568 1.00 47.85 245 HIS B C 1
ATOM 5427 O O . HIS B 1 245 ? 122.164 120.751 115.738 1.00 47.85 245 HIS B O 1
ATOM 5434 N N . GLY B 1 246 ? 120.920 119.816 114.105 1.00 48.25 246 GLY B N 1
ATOM 5435 C CA . GLY B 1 246 ? 120.535 118.668 114.897 1.00 48.25 246 GLY B CA 1
ATOM 5436 C C . GLY B 1 246 ? 119.354 118.872 115.820 1.00 48.25 246 GLY B C 1
ATOM 5437 O O . GLY B 1 246 ? 118.922 117.905 116.459 1.00 48.25 246 GLY B O 1
ATOM 5438 N N . ASN B 1 247 ? 118.826 120.089 115.921 1.00 48.35 247 ASN B N 1
ATOM 5439 C CA . ASN B 1 247 ? 117.648 120.319 116.747 1.00 48.35 247 ASN B CA 1
ATOM 5440 C C . ASN B 1 247 ? 116.451 119.594 116.148 1.00 48.35 247 ASN B C 1
ATOM 5441 O O . ASN B 1 247 ? 116.183 119.704 114.948 1.00 48.35 247 ASN B O 1
ATOM 5446 N N . SER B 1 248 ? 115.726 118.851 116.978 1.00 49.60 248 SER B N 1
ATOM 5447 C CA . SER B 1 248 ? 114.661 117.981 116.505 1.00 49.60 248 SER B CA 1
ATOM 5448 C C . SER B 1 248 ? 113.336 118.350 117.157 1.00 49.60 248 SER B C 1
ATOM 5449 O O . SER B 1 248 ? 113.272 118.601 118.364 1.00 49.60 248 SER B O 1
ATOM 5452 N N . PHE B 1 249 ? 112.282 118.375 116.344 1.00 50.02 249 PHE B N 1
ATOM 5453 C CA . PHE B 1 249 ? 110.911 118.544 116.811 1.00 50.02 249 PHE B CA 1
ATOM 5454 C C . PHE B 1 249 ? 110.127 117.300 116.427 1.00 50.02 249 PHE B C 1
ATOM 5455 O O . PHE B 1 249 ? 110.150 116.883 115.263 1.00 50.02 249 PHE B O 1
ATOM 5463 N N . THR B 1 250 ? 109.443 116.701 117.399 1.00 51.29 250 THR B N 1
ATOM 5464 C CA . THR B 1 250 ? 108.622 115.527 117.145 1.00 51.29 250 THR B CA 1
ATOM 5465 C C . THR B 1 250 ? 107.425 115.524 118.083 1.00 51.29 250 THR B C 1
ATOM 5466 O O . THR B 1 250 ? 107.531 115.936 119.243 1.00 51.29 250 THR B O 1
ATOM 5470 N N . ASP B 1 251 ? 106.281 115.077 117.562 1.00 52.44 251 ASP B N 1
ATOM 5471 C CA . ASP B 1 251 ? 105.050 114.932 118.340 1.00 52.44 251 ASP B CA 1
ATOM 5472 C C . ASP B 1 251 ? 104.631 116.250 118.989 1.00 52.44 251 ASP B C 1
ATOM 5473 O O . ASP B 1 251 ? 104.096 116.272 120.099 1.00 52.44 251 ASP B O 1
ATOM 5478 N N . CYS B 1 252 ? 104.860 117.356 118.288 1.00 51.89 252 CYS B N 1
ATOM 5479 C CA . CYS B 1 252 ? 104.550 118.684 118.793 1.00 51.89 252 CYS B CA 1
ATOM 5480 C C . CYS B 1 252 ? 103.486 119.346 117.930 1.00 51.89 252 CYS B C 1
ATOM 5481 O O . CYS B 1 252 ? 103.366 119.062 116.735 1.00 51.89 252 CYS B O 1
ATOM 5484 N N . MET B 1 253 ? 102.705 120.232 118.548 1.00 50.99 253 MET B N 1
ATOM 5485 C CA . MET B 1 253 ? 101.695 121.009 117.844 1.00 50.99 253 MET B CA 1
ATOM 5486 C C . MET B 1 253 ? 101.949 122.484 118.114 1.00 50.99 253 MET B C 1
ATOM 5487 O O . MET B 1 253 ? 102.343 122.860 119.221 1.00 50.99 253 MET B O 1
ATOM 5492 N N . CYS B 1 254 ? 101.723 123.315 117.100 1.00 50.41 254 CYS B N 1
ATOM 5493 C CA . CYS B 1 254 ? 101.890 124.756 117.222 1.00 50.41 254 CYS B CA 1
ATOM 5494 C C . CYS B 1 254 ? 100.620 125.466 116.774 1.00 50.41 254 CYS B C 1
ATOM 5495 O O . CYS B 1 254 ? 100.129 125.241 115.660 1.00 50.41 254 CYS B O 1
ATOM 5498 N N . GLN B 1 255 ? 100.110 126.329 117.645 1.00 48.68 255 GLN B N 1
ATOM 5499 C CA . GLN B 1 255 ? 98.926 127.134 117.389 1.00 48.68 255 GLN B CA 1
ATOM 5500 C C . GLN B 1 255 ? 99.373 128.511 116.915 1.00 48.68 255 GLN B C 1
ATOM 5501 O O . GLN B 1 255 ? 99.797 129.341 117.726 1.00 48.68 255 GLN B O 1
ATOM 5507 N N . ILE B 1 256 ? 99.284 128.751 115.610 1.00 47.49 256 ILE B N 1
ATOM 5508 C CA . ILE B 1 256 ? 99.744 130.003 115.023 1.00 47.49 256 ILE B CA 1
ATOM 5509 C C . ILE B 1 256 ? 98.730 131.092 115.346 1.00 47.49 256 ILE B C 1
ATOM 5510 O O . ILE B 1 256 ? 97.524 130.911 115.144 1.00 47.49 256 ILE B O 1
ATOM 5515 N N . ASN B 1 257 ? 99.218 132.220 115.858 1.00 47.54 257 ASN B N 1
ATOM 5516 C CA . ASN B 1 257 ? 98.336 133.329 116.192 1.00 47.54 257 ASN B CA 1
ATOM 5517 C C . ASN B 1 257 ? 97.654 133.861 114.939 1.00 47.54 257 ASN B C 1
ATOM 5518 O O . ASN B 1 257 ? 98.287 134.044 113.895 1.00 47.54 257 ASN B O 1
ATOM 5523 N N . SER B 1 258 ? 96.347 134.104 115.049 1.00 47.50 258 SER B N 1
ATOM 5524 C CA . SER B 1 258 ? 95.571 134.538 113.893 1.00 47.50 258 SER B CA 1
ATOM 5525 C C . SER B 1 258 ? 96.016 135.910 113.401 1.00 47.50 258 SER B C 1
ATOM 5526 O O . SER B 1 258 ? 96.140 136.131 112.190 1.00 47.50 258 SER B O 1
ATOM 5529 N N . TYR B 1 259 ? 96.273 136.843 114.321 1.00 47.03 259 TYR B N 1
ATOM 5530 C CA . TYR B 1 259 ? 96.612 138.219 113.959 1.00 47.03 259 TYR B CA 1
ATOM 5531 C C . TYR B 1 259 ? 98.099 138.315 113.618 1.00 47.03 259 TYR B C 1
ATOM 5532 O O . TYR B 1 259 ? 98.922 138.834 114.375 1.00 47.03 259 TYR B O 1
ATOM 5541 N N . GLY B 1 260 ? 98.434 137.799 112.440 1.00 46.94 260 GLY B N 1
ATOM 5542 C CA . GLY B 1 260 ? 99.790 137.888 111.924 1.00 46.94 260 GLY B CA 1
ATOM 5543 C C . GLY B 1 260 ? 100.833 137.153 112.736 1.00 46.94 260 GLY B C 1
ATOM 5544 O O . GLY B 1 260 ? 101.960 137.645 112.879 1.00 46.94 260 GLY B O 1
ATOM 5545 N N . GLY B 1 261 ? 100.491 135.985 113.273 1.00 47.09 261 GLY B N 1
ATOM 5546 C CA . GLY B 1 261 ? 101.447 135.186 114.009 1.00 47.09 261 GLY B CA 1
ATOM 5547 C C . GLY B 1 261 ? 102.320 134.355 113.084 1.00 47.09 261 GLY B C 1
ATOM 5548 O O . GLY B 1 261 ? 101.908 133.960 111.998 1.00 47.09 261 GLY B O 1
ATOM 5549 N N . ILE B 1 262 ? 103.544 134.095 113.534 1.00 46.42 262 ILE B N 1
ATOM 5550 C CA . ILE B 1 262 ? 104.521 133.327 112.771 1.00 46.42 262 ILE B CA 1
ATOM 5551 C C . ILE B 1 262 ? 104.753 132.006 113.491 1.00 46.42 262 ILE B C 1
ATOM 5552 O O . ILE B 1 262 ? 105.232 131.987 114.631 1.00 46.42 262 ILE B O 1
ATOM 5557 N N . GLY B 1 263 ? 104.407 130.902 112.827 1.00 47.30 263 GLY B N 1
ATOM 5558 C CA . GLY B 1 263 ? 104.623 129.594 113.426 1.00 47.30 263 GLY B CA 1
ATOM 5559 C C . GLY B 1 263 ? 106.093 129.252 113.578 1.00 47.30 263 GLY B C 1
ATOM 5560 O O . GLY B 1 263 ? 106.508 128.695 114.597 1.00 47.30 263 GLY B O 1
ATOM 5561 N N . MET B 1 264 ? 106.896 129.573 112.568 1.00 48.03 264 MET B N 1
ATOM 5562 C CA . MET B 1 264 ? 108.329 129.313 112.595 1.00 48.03 264 MET B CA 1
ATOM 5563 C C . MET B 1 264 ? 109.045 130.447 111.884 1.00 48.03 264 MET B C 1
ATOM 5564 O O . MET B 1 264 ? 108.681 130.802 110.760 1.00 48.03 264 MET B O 1
ATOM 5569 N N . ARG B 1 265 ? 110.058 131.010 112.534 1.00 46.19 265 ARG B N 1
ATOM 5570 C CA . ARG B 1 265 ? 110.845 132.100 111.979 1.00 46.19 265 ARG B CA 1
ATOM 5571 C C . ARG B 1 265 ? 112.317 131.728 112.039 1.00 46.19 265 ARG B C 1
ATOM 5572 O O . ARG B 1 265 ? 112.778 131.174 113.040 1.00 46.19 265 ARG B O 1
ATOM 5580 N N . MET B 1 266 ? 113.045 132.013 110.961 1.00 46.51 266 MET B N 1
ATOM 5581 C CA . MET B 1 266 ? 114.499 131.885 110.924 1.00 46.51 266 MET B CA 1
ATOM 5582 C C . MET B 1 266 ? 115.050 133.184 110.353 1.00 46.51 266 MET B C 1
ATOM 5583 O O . MET B 1 266 ? 114.787 133.521 109.191 1.00 46.51 266 MET B O 1
ATOM 5588 N N . TRP B 1 267 ? 115.804 133.922 111.165 1.00 44.97 267 TRP B N 1
ATOM 5589 C CA . TRP B 1 267 ? 116.200 135.258 110.755 1.00 44.97 267 TRP B CA 1
ATOM 5590 C C . TRP B 1 267 ? 117.486 135.683 111.447 1.00 44.97 267 TRP B C 1
ATOM 5591 O O . TRP B 1 267 ? 117.782 135.268 112.570 1.00 44.97 267 TRP B O 1
ATOM 5602 N N . ASP B 1 268 ? 118.241 136.518 110.743 1.00 46.67 268 ASP B N 1
ATOM 5603 C CA . ASP B 1 268 ? 119.406 137.214 111.272 1.00 46.67 268 ASP B CA 1
ATOM 5604 C C . ASP B 1 268 ? 119.062 138.693 111.380 1.00 46.67 268 ASP B C 1
ATOM 5605 O O . ASP B 1 268 ? 118.564 139.288 110.418 1.00 46.67 268 ASP B O 1
ATOM 5610 N N . ASP B 1 269 ? 119.320 139.281 112.548 1.00 46.79 269 ASP B N 1
ATOM 5611 C CA . ASP B 1 269 ? 118.989 140.683 112.768 1.00 46.79 269 ASP B CA 1
ATOM 5612 C C . ASP B 1 269 ? 119.994 141.640 112.144 1.00 46.79 269 ASP B C 1
ATOM 5613 O O . ASP B 1 269 ? 119.746 142.850 112.132 1.00 46.79 269 ASP B O 1
ATOM 5618 N N . GLY B 1 270 ? 121.114 141.136 111.629 1.00 46.68 270 GLY B N 1
ATOM 5619 C CA . GLY B 1 270 ? 122.100 141.994 111.007 1.00 46.68 270 GLY B CA 1
ATOM 5620 C C . GLY B 1 270 ? 122.913 142.834 111.962 1.00 46.68 270 GLY B C 1
ATOM 5621 O O . GLY B 1 270 ? 123.459 143.862 111.551 1.00 46.68 270 GLY B O 1
ATOM 5622 N N . SER B 1 271 ? 123.010 142.433 113.231 1.00 46.50 271 SER B N 1
ATOM 5623 C CA . SER B 1 271 ? 123.792 143.201 114.192 1.00 46.50 271 SER B CA 1
ATOM 5624 C C . SER B 1 271 ? 125.284 143.136 113.898 1.00 46.50 271 SER B C 1
ATOM 5625 O O . SER B 1 271 ? 125.997 144.123 114.113 1.00 46.50 271 SER B O 1
ATOM 5628 N N . ARG B 1 272 ? 125.774 142.000 113.406 1.00 45.28 272 ARG B N 1
ATOM 5629 C CA . ARG B 1 272 ? 127.174 141.871 113.031 1.00 45.28 272 ARG B CA 1
ATOM 5630 C C . ARG B 1 272 ? 127.473 142.463 111.663 1.00 45.28 272 ARG B C 1
ATOM 5631 O O . ARG B 1 272 ? 128.649 142.605 111.309 1.00 45.28 272 ARG B O 1
ATOM 5639 N N . ASN B 1 273 ? 126.443 142.804 110.886 1.00 45.82 273 ASN B N 1
ATOM 5640 C CA . ASN B 1 273 ? 126.662 143.514 109.631 1.00 45.82 273 ASN B CA 1
ATOM 5641 C C . ASN B 1 273 ? 127.218 144.910 109.875 1.00 45.82 273 ASN B C 1
ATOM 5642 O O . ASN B 1 273 ? 128.081 145.372 109.120 1.00 45.82 273 ASN B O 1
ATOM 5647 N N . ALA B 1 274 ? 126.740 145.591 110.920 1.00 46.36 274 ALA B N 1
ATOM 5648 C CA . ALA B 1 274 ? 127.233 146.932 111.220 1.00 46.36 274 ALA B CA 1
ATOM 5649 C C . ALA B 1 274 ? 128.706 146.911 111.609 1.00 46.36 274 ALA B C 1
ATOM 5650 O O . ALA B 1 274 ? 129.472 147.796 111.210 1.00 46.36 274 ALA B O 1
ATOM 5652 N N . ILE B 1 275 ? 129.119 145.916 112.396 1.00 45.85 275 ILE B N 1
ATOM 5653 C CA . ILE B 1 275 ? 130.510 145.840 112.835 1.00 45.85 275 ILE B CA 1
ATOM 5654 C C . ILE B 1 275 ? 131.434 145.592 111.647 1.00 45.85 275 ILE B C 1
ATOM 5655 O O . ILE B 1 275 ? 132.464 146.256 111.491 1.00 45.85 275 ILE B O 1
ATOM 5660 N N . ARG B 1 276 ? 131.079 144.637 110.796 1.00 45.71 276 ARG B N 1
ATOM 5661 C CA . ARG B 1 276 ? 131.850 144.324 109.594 1.00 45.71 276 ARG B CA 1
ATOM 5662 C C . ARG B 1 276 ? 130.885 144.185 108.426 1.00 45.71 276 ARG B C 1
ATOM 5663 O O . ARG B 1 276 ? 130.174 143.162 108.345 1.00 45.71 276 ARG B O 1
ATOM 5671 N N . PRO B 1 277 ? 130.793 145.192 107.536 1.00 46.04 277 PRO B N 1
ATOM 5672 C CA . PRO B 1 277 ? 129.876 145.106 106.394 1.00 46.04 277 PRO B CA 1
ATOM 5673 C C . PRO B 1 277 ? 129.906 143.763 105.681 1.00 46.04 277 PRO B C 1
ATOM 5674 O O . PRO B 1 277 ? 128.888 143.063 105.639 1.00 46.04 277 PRO B O 1
ATOM 5678 N N . SER B 1 278 ? 131.072 143.390 105.152 1.00 47.74 278 SER B N 1
ATOM 5679 C CA . SER B 1 278 ? 131.317 142.076 104.556 1.00 47.74 278 SER B CA 1
ATOM 5680 C C . SER B 1 278 ? 130.169 141.667 103.627 1.00 47.74 278 SER B C 1
ATOM 5681 O O . SER B 1 278 ? 129.464 140.681 103.848 1.00 47.74 278 SER B O 1
ATOM 5684 N N . SER B 1 279 ? 130.001 142.466 102.571 1.00 49.07 279 SER B N 1
ATOM 5685 C CA . SER B 1 279 ? 128.851 142.340 101.676 1.00 49.07 279 SER B CA 1
ATOM 5686 C C . SER B 1 279 ? 128.944 141.023 100.903 1.00 49.07 279 SER B C 1
ATOM 5687 O O . SER B 1 279 ? 129.310 140.965 99.727 1.00 49.07 279 SER B O 1
ATOM 5690 N N . LEU B 1 280 ? 128.596 139.943 101.604 1.00 48.65 280 LEU B N 1
ATOM 5691 C CA . LEU B 1 280 ? 128.558 138.605 101.036 1.00 48.65 280 LEU B CA 1
ATOM 5692 C C . LEU B 1 280 ? 127.219 137.988 101.422 1.00 48.65 280 LEU B C 1
ATOM 5693 O O . LEU B 1 280 ? 126.800 138.106 102.585 1.00 48.65 280 LEU B O 1
ATOM 5698 N N . PRO B 1 281 ? 126.518 137.330 100.496 1.00 46.96 281 PRO B N 1
ATOM 5699 C CA . PRO B 1 281 ? 125.131 136.923 100.794 1.00 46.96 281 PRO B CA 1
ATOM 5700 C C . PRO B 1 281 ? 125.005 135.859 101.872 1.00 46.96 281 PRO B C 1
ATOM 5701 O O . PRO B 1 281 ? 124.231 136.037 102.822 1.00 46.96 281 PRO B O 1
ATOM 5705 N N . TYR B 1 282 ? 125.738 134.754 101.760 1.00 46.15 282 TYR B N 1
ATOM 5706 C CA . TYR B 1 282 ? 125.554 133.607 102.639 1.00 46.15 282 TYR B CA 1
ATOM 5707 C C . TYR B 1 282 ? 126.507 133.596 103.831 1.00 46.15 282 TYR B C 1
ATOM 5708 O O . TYR B 1 282 ? 126.534 132.612 104.574 1.00 46.15 282 TYR B O 1
ATOM 5717 N N . GLU B 1 283 ? 127.297 134.653 104.027 1.00 46.87 283 GLU B N 1
ATOM 5718 C CA . GLU B 1 283 ? 128.222 134.666 105.157 1.00 46.87 283 GLU B CA 1
ATOM 5719 C C . GLU B 1 283 ? 127.491 134.920 106.471 1.00 46.87 283 GLU B C 1
ATOM 5720 O O . GLU B 1 283 ? 127.765 134.262 107.482 1.00 46.87 283 GLU B O 1
ATOM 5726 N N . TYR B 1 284 ? 126.558 135.868 106.479 1.00 46.15 284 TYR B N 1
ATOM 5727 C CA . TYR B 1 284 ? 125.803 136.232 107.677 1.00 46.15 284 TYR B CA 1
ATOM 5728 C C . TYR B 1 284 ? 124.371 135.734 107.508 1.00 46.15 284 TYR B C 1
ATOM 5729 O O . TYR B 1 284 ? 123.493 136.465 107.049 1.00 46.15 284 TYR B O 1
ATOM 5738 N N . ILE B 1 285 ? 124.143 134.476 107.889 1.00 45.49 285 ILE B N 1
ATOM 5739 C CA . ILE B 1 285 ? 122.831 133.848 107.800 1.00 45.49 285 ILE B CA 1
ATOM 5740 C C . ILE B 1 285 ? 122.643 132.926 108.996 1.00 45.49 285 ILE B C 1
ATOM 5741 O O . ILE B 1 285 ? 123.585 132.612 109.725 1.00 45.49 285 ILE B O 1
ATOM 5746 N N . ALA B 1 286 ? 121.400 132.496 109.193 1.00 45.70 286 ALA B N 1
ATOM 5747 C CA . ALA B 1 286 ? 121.087 131.446 110.160 1.00 45.70 286 ALA B CA 1
ATOM 5748 C C . ALA B 1 286 ? 120.973 130.141 109.385 1.00 45.70 286 ALA B C 1
ATOM 5749 O O . ALA B 1 286 ? 120.030 129.939 108.614 1.00 45.70 286 ALA B O 1
ATOM 5751 N N . ASN B 1 287 ? 121.947 129.256 109.573 1.00 46.38 287 ASN B N 1
ATOM 5752 C CA . ASN B 1 287 ? 122.008 128.008 108.820 1.00 46.38 287 ASN B CA 1
ATOM 5753 C C . ASN B 1 287 ? 121.275 126.922 109.594 1.00 46.38 287 ASN B C 1
ATOM 5754 O O . ASN B 1 287 ? 121.856 126.265 110.463 1.00 46.38 287 ASN B O 1
ATOM 5759 N N . VAL B 1 288 ? 119.991 126.735 109.286 1.00 46.71 288 VAL B N 1
ATOM 5760 C CA . VAL B 1 288 ? 119.202 125.654 109.860 1.00 46.71 288 VAL B CA 1
ATOM 5761 C C . VAL B 1 288 ? 119.364 124.434 108.964 1.00 46.71 288 VAL B C 1
ATOM 5762 O O . VAL B 1 288 ? 118.673 124.299 107.948 1.00 46.71 288 VAL B O 1
ATOM 5766 N N . TYR B 1 289 ? 120.294 123.550 109.315 1.00 46.92 289 TYR B N 1
ATOM 5767 C CA . TYR B 1 289 ? 120.584 122.386 108.493 1.00 46.92 289 TYR B CA 1
ATOM 5768 C C . TYR B 1 289 ? 120.499 121.119 109.328 1.00 46.92 289 TYR B C 1
ATOM 5769 O O . TYR B 1 289 ? 120.890 121.105 110.499 1.00 46.92 289 TYR B O 1
ATOM 5778 N N . ASN B 1 290 ? 119.970 120.060 108.712 1.00 47.86 290 ASN B N 1
ATOM 5779 C CA . ASN B 1 290 ? 119.863 118.730 109.304 1.00 47.86 290 ASN B CA 1
ATOM 5780 C C . ASN B 1 290 ? 118.996 118.706 110.555 1.00 47.86 290 ASN B C 1
ATOM 5781 O O . ASN B 1 290 ? 119.202 117.863 111.435 1.00 47.86 290 ASN B O 1
ATOM 5786 N N . ASN B 1 291 ? 118.034 119.614 110.658 1.00 47.87 291 ASN B N 1
ATOM 5787 C CA . ASN B 1 291 ? 117.121 119.620 111.789 1.00 47.87 291 ASN B CA 1
ATOM 5788 C C . ASN B 1 291 ? 115.805 118.937 111.426 1.00 47.87 291 ASN B C 1
ATOM 5789 O O . ASN B 1 291 ? 115.395 118.890 110.263 1.00 47.87 291 ASN B O 1
ATOM 5794 N N . LYS B 1 292 ? 115.141 118.407 112.449 1.00 49.14 292 LYS B N 1
ATOM 5795 C CA . LYS B 1 292 ? 113.893 117.669 112.291 1.00 49.14 292 LYS B CA 1
ATOM 5796 C C . LYS B 1 292 ? 112.733 118.583 112.659 1.00 49.14 292 LYS B C 1
ATOM 5797 O O . LYS B 1 292 ? 112.731 119.189 113.736 1.00 49.14 292 LYS B O 1
ATOM 5803 N N . HIS B 1 293 ? 111.750 118.678 111.767 1.00 48.76 293 HIS B N 1
ATOM 5804 C CA . HIS B 1 293 ? 110.586 119.539 111.953 1.00 48.76 293 HIS B CA 1
ATOM 5805 C C . HIS B 1 293 ? 109.332 118.697 111.737 1.00 48.76 293 HIS B C 1
ATOM 5806 O O . HIS B 1 293 ? 108.789 118.639 110.631 1.00 48.76 293 HIS B O 1
ATOM 5813 N N . GLU B 1 294 ? 108.874 118.042 112.802 1.00 50.55 294 GLU B N 1
ATOM 5814 C CA . GLU B 1 294 ? 107.639 117.262 112.801 1.00 50.55 294 GLU B CA 1
ATOM 5815 C C . GLU B 1 294 ? 106.655 117.978 113.721 1.00 50.55 294 GLU B C 1
ATOM 5816 O O . GLU B 1 294 ? 106.536 117.651 114.903 1.00 50.55 294 GLU B O 1
ATOM 5822 N N . ILE B 1 295 ? 105.947 118.959 113.168 1.00 50.31 295 ILE B N 1
ATOM 5823 C CA . ILE B 1 295 ? 105.057 119.821 113.936 1.00 50.31 295 ILE B CA 1
ATOM 5824 C C . ILE B 1 295 ? 103.706 119.882 113.239 1.00 50.31 295 ILE B C 1
ATOM 5825 O O . ILE B 1 295 ? 103.637 120.090 112.023 1.00 50.31 295 ILE B O 1
ATOM 5830 N N . ASN B 1 296 ? 102.638 119.700 114.011 1.00 49.91 296 ASN B N 1
ATOM 5831 C CA . ASN B 1 296 ? 101.277 119.877 113.522 1.00 49.91 296 ASN B CA 1
ATOM 5832 C C . ASN B 1 296 ? 100.873 121.332 113.733 1.00 49.91 296 ASN B C 1
ATOM 5833 O O . ASN B 1 296 ? 100.743 121.783 114.874 1.00 49.91 296 ASN B O 1
ATOM 5838 N N . TRP B 1 297 ? 100.685 122.064 112.642 1.00 49.20 297 TRP B N 1
ATOM 5839 C CA . TRP B 1 297 ? 100.384 123.487 112.696 1.00 49.20 297 TRP B CA 1
ATOM 5840 C C . TRP B 1 297 ? 98.881 123.706 112.588 1.00 49.20 297 TRP B C 1
ATOM 5841 O O . TRP B 1 297 ? 98.197 123.036 111.809 1.00 49.20 297 TRP B O 1
ATOM 5852 N N . PHE B 1 298 ? 98.363 124.645 113.380 1.00 49.72 298 PHE B N 1
ATOM 5853 C CA . PHE B 1 298 ? 96.976 125.069 113.232 1.00 49.72 298 PHE B CA 1
ATOM 5854 C C . PHE B 1 298 ? 96.936 126.582 113.082 1.00 49.72 298 PHE B C 1
ATOM 5855 O O . PHE B 1 298 ? 97.336 127.311 113.997 1.00 49.72 298 PHE B O 1
ATOM 5863 N N . GLY B 1 299 ? 96.445 127.048 111.933 1.00 49.41 299 GLY B N 1
ATOM 5864 C CA . GLY B 1 299 ? 96.398 128.451 111.610 1.00 49.41 299 GLY B CA 1
ATOM 5865 C C . GLY B 1 299 ? 95.001 129.041 111.701 1.00 49.41 299 GLY B C 1
ATOM 5866 O O . GLY B 1 299 ? 94.165 128.628 112.507 1.00 49.41 299 GLY B O 1
ATOM 5867 N N . SER B 1 300 ? 94.759 130.036 110.848 1.00 49.13 300 SER B N 1
ATOM 5868 C CA . SER B 1 300 ? 93.499 130.766 110.812 1.00 49.13 300 SER B CA 1
ATOM 5869 C C . SER B 1 300 ? 93.026 130.932 109.374 1.00 49.13 300 SER B C 1
ATOM 5870 O O . SER B 1 300 ? 93.842 131.117 108.465 1.00 49.13 300 SER B O 1
ATOM 5873 N N . ASP B 1 301 ? 91.710 130.875 109.174 1.00 50.45 301 ASP B N 1
ATOM 5874 C CA . ASP B 1 301 ? 91.088 131.097 107.872 1.00 50.45 301 ASP B CA 1
ATOM 5875 C C . ASP B 1 301 ? 90.507 132.496 107.713 1.00 50.45 301 ASP B C 1
ATOM 5876 O O . ASP B 1 301 ? 89.746 132.730 106.770 1.00 50.45 301 ASP B O 1
ATOM 5881 N N . ALA B 1 302 ? 90.839 133.425 108.605 1.00 48.55 302 ALA B N 1
ATOM 5882 C CA . ALA B 1 302 ? 90.228 134.748 108.602 1.00 48.55 302 ALA B CA 1
ATOM 5883 C C . ALA B 1 302 ? 91.219 135.875 108.354 1.00 48.55 302 ALA B C 1
ATOM 5884 O O . ALA B 1 302 ? 90.944 136.771 107.550 1.00 48.55 302 ALA B O 1
ATOM 5886 N N . ARG B 1 303 ? 92.370 135.857 109.017 1.00 47.82 303 ARG B N 1
ATOM 5887 C CA . ARG B 1 303 ? 93.256 137.017 109.057 1.00 47.82 303 ARG B CA 1
ATOM 5888 C C . ARG B 1 303 ? 94.701 136.619 108.764 1.00 47.82 303 ARG B C 1
ATOM 5889 O O . ARG B 1 303 ? 95.633 137.007 109.469 1.00 47.82 303 ARG B O 1
ATOM 5897 N N . THR B 1 304 ? 94.883 135.829 107.700 1.00 48.76 304 THR B N 1
ATOM 5898 C CA . THR B 1 304 ? 96.160 135.545 107.038 1.00 48.76 304 THR B CA 1
ATOM 5899 C C . THR B 1 304 ? 97.344 135.355 107.986 1.00 48.76 304 THR B C 1
ATOM 5900 O O . THR B 1 304 ? 98.316 136.115 107.938 1.00 48.76 304 THR B O 1
ATOM 5904 N N . CYS B 1 305 ? 97.280 134.337 108.839 1.00 48.39 305 CYS B N 1
ATOM 5905 C CA . CYS B 1 305 ? 98.408 134.020 109.701 1.00 48.39 305 CYS B CA 1
ATOM 5906 C C . CYS B 1 305 ? 99.584 133.503 108.868 1.00 48.39 305 CYS B C 1
ATOM 5907 O O . CYS B 1 305 ? 99.432 133.070 107.723 1.00 48.39 305 CYS B O 1
ATOM 5910 N N . TYR B 1 306 ? 100.771 133.546 109.468 1.00 47.15 306 TYR B N 1
ATOM 5911 C CA . TYR B 1 306 ? 102.015 133.196 108.790 1.00 47.15 306 TYR B CA 1
ATOM 5912 C C . TYR B 1 306 ? 102.531 131.865 109.315 1.00 47.15 306 TYR B C 1
ATOM 5913 O O . TYR B 1 306 ? 102.534 131.630 110.528 1.00 47.15 306 TYR B O 1
ATOM 5922 N N . LEU B 1 307 ? 102.970 131.000 108.402 1.00 47.06 307 LEU B N 1
ATOM 5923 C CA . LEU B 1 307 ? 103.513 129.702 108.780 1.00 47.06 307 LEU B CA 1
ATOM 5924 C C . LEU B 1 307 ? 105.027 129.742 108.959 1.00 47.06 307 LEU B C 1
ATOM 5925 O O . LEU B 1 307 ? 105.538 129.361 110.016 1.00 47.06 307 LEU B O 1
ATOM 5930 N N . MET B 1 308 ? 105.758 130.198 107.942 1.00 47.90 308 MET B N 1
ATOM 5931 C CA . MET B 1 308 ? 107.210 130.264 108.013 1.00 47.90 308 MET B CA 1
ATOM 5932 C C . MET B 1 308 ? 107.693 131.619 107.518 1.00 47.90 308 MET B C 1
ATOM 5933 O O . MET B 1 308 ? 107.212 132.131 106.502 1.00 47.90 308 MET B O 1
ATOM 5938 N N . HIS B 1 309 ? 108.648 132.188 108.248 1.00 45.89 309 HIS B N 1
ATOM 5939 C CA . HIS B 1 309 ? 109.265 133.465 107.914 1.00 45.89 309 HIS B CA 1
ATOM 5940 C C . HIS B 1 309 ? 110.767 133.261 107.798 1.00 45.89 309 HIS B C 1
ATOM 5941 O O . HIS B 1 309 ? 111.379 132.628 108.665 1.00 45.89 309 HIS B O 1
ATOM 5948 N N . ILE B 1 310 ? 111.352 133.781 106.724 1.00 46.00 310 ILE B N 1
ATOM 5949 C CA . ILE B 1 310 ? 112.780 133.647 106.454 1.00 46.00 310 ILE B CA 1
ATOM 5950 C C . ILE B 1 310 ? 113.342 135.038 106.209 1.00 46.00 310 ILE B C 1
ATOM 5951 O O . ILE B 1 310 ? 112.840 135.770 105.348 1.00 46.00 310 ILE B O 1
ATOM 5956 N N . ASP B 1 311 ? 114.380 135.408 106.962 1.00 47.10 311 ASP B N 1
ATOM 5957 C CA . ASP B 1 311 ? 115.021 136.714 106.794 1.00 47.10 311 ASP B CA 1
ATOM 5958 C C . ASP B 1 311 ? 116.520 136.553 107.022 1.00 47.10 311 ASP B C 1
ATOM 5959 O O . ASP B 1 311 ? 116.992 136.668 108.156 1.00 47.10 311 ASP B O 1
ATOM 5964 N N . LYS B 1 312 ? 117.264 136.346 105.934 1.00 45.93 312 LYS B N 1
ATOM 5965 C CA . LYS B 1 312 ? 118.698 136.057 105.979 1.00 45.93 312 LYS B CA 1
ATOM 5966 C C . LYS B 1 312 ? 118.967 134.781 106.777 1.00 45.93 312 LYS B C 1
ATOM 5967 O O . LYS B 1 312 ? 119.686 134.769 107.779 1.00 45.93 312 LYS B O 1
ATOM 5973 N N . ALA B 1 313 ? 118.359 133.695 106.306 1.00 45.03 313 ALA B N 1
ATOM 5974 C CA . ALA B 1 313 ? 118.539 132.375 106.888 1.00 45.03 313 ALA B CA 1
ATOM 5975 C C . ALA B 1 313 ? 118.226 131.343 105.817 1.00 45.03 313 ALA B C 1
ATOM 5976 O O . ALA B 1 313 ? 117.518 131.627 104.849 1.00 45.03 313 ALA B O 1
ATOM 5978 N N . GLN B 1 314 ? 118.761 130.139 106.000 1.00 45.85 314 GLN B N 1
ATOM 5979 C CA . GLN B 1 314 ? 118.543 129.074 105.032 1.00 45.85 314 GLN B CA 1
ATOM 5980 C C . GLN B 1 314 ? 118.269 127.760 105.746 1.00 45.85 314 GLN B C 1
ATOM 5981 O O . GLN B 1 314 ? 119.021 127.356 106.639 1.00 45.85 314 GLN B O 1
ATOM 5987 N N . GLY B 1 315 ? 117.185 127.099 105.343 1.00 45.81 315 GLY B N 1
ATOM 5988 C CA . GLY B 1 315 ? 116.864 125.771 105.825 1.00 45.81 315 GLY B CA 1
ATOM 5989 C C . GLY B 1 315 ? 117.246 124.721 104.803 1.00 45.81 315 GLY B C 1
ATOM 5990 O O . GLY B 1 315 ? 116.577 124.569 103.777 1.00 45.81 315 GLY B O 1
ATOM 5991 N N . ARG B 1 316 ? 118.323 123.991 105.073 1.00 47.45 316 ARG B N 1
ATOM 5992 C CA . ARG B 1 316 ? 118.950 123.121 104.085 1.00 47.45 316 ARG B CA 1
ATOM 5993 C C . ARG B 1 316 ? 119.061 121.706 104.633 1.00 47.45 316 ARG B C 1
ATOM 5994 O O . ARG B 1 316 ? 119.646 121.494 105.700 1.00 47.45 316 ARG B O 1
ATOM 6002 N N . GLY B 1 317 ? 118.513 120.744 103.898 1.00 47.32 317 GLY B N 1
ATOM 6003 C CA . GLY B 1 317 ? 118.610 119.348 104.297 1.00 47.32 317 GLY B CA 1
ATOM 6004 C C . GLY B 1 317 ? 117.875 119.007 105.576 1.00 47.32 317 GLY B C 1
ATOM 6005 O O . GLY B 1 317 ? 118.382 118.224 106.389 1.00 47.32 317 GLY B O 1
ATOM 6006 N N . CYS B 1 318 ? 116.691 119.577 105.773 1.00 47.82 318 CYS B N 1
ATOM 6007 C CA . CYS B 1 318 ? 115.877 119.254 106.932 1.00 47.82 318 CYS B CA 1
ATOM 6008 C C . CYS B 1 318 ? 115.030 118.014 106.647 1.00 47.82 318 CYS B C 1
ATOM 6009 O O . CYS B 1 318 ? 115.067 117.439 105.556 1.00 47.82 318 CYS B O 1
ATOM 6012 N N . ASN B 1 319 ? 114.255 117.592 107.644 1.00 48.12 319 ASN B N 1
ATOM 6013 C CA . ASN B 1 319 ? 113.405 116.418 107.511 1.00 48.12 319 ASN B CA 1
ATOM 6014 C C . ASN B 1 319 ? 112.250 116.533 108.498 1.00 48.12 319 ASN B C 1
ATOM 6015 O O . ASN B 1 319 ? 112.197 117.447 109.324 1.00 48.12 319 ASN B O 1
ATOM 6020 N N . GLY B 1 320 ? 111.322 115.592 108.405 1.00 49.35 320 GLY B N 1
ATOM 6021 C CA . GLY B 1 320 ? 110.155 115.556 109.257 1.00 49.35 320 GLY B CA 1
ATOM 6022 C C . GLY B 1 320 ? 108.877 115.849 108.485 1.00 49.35 320 GLY B C 1
ATOM 6023 O O . GLY B 1 320 ? 108.870 116.527 107.454 1.00 49.35 320 GLY B O 1
ATOM 6024 N N . ASP B 1 321 ? 107.774 115.322 109.009 1.00 51.61 321 ASP B N 1
ATOM 6025 C CA . ASP B 1 321 ? 106.457 115.475 108.405 1.00 51.61 321 ASP B CA 1
ATOM 6026 C C . ASP B 1 321 ? 105.682 116.556 109.144 1.00 51.61 321 ASP B C 1
ATOM 6027 O O . ASP B 1 321 ? 105.601 116.535 110.376 1.00 51.61 321 ASP B O 1
ATOM 6032 N N . MET B 1 322 ? 105.108 117.490 108.391 1.00 50.14 322 MET B N 1
ATOM 6033 C CA . MET B 1 322 ? 104.424 118.647 108.953 1.00 50.14 322 MET B CA 1
ATOM 6034 C C . MET B 1 322 ? 102.940 118.598 108.620 1.00 50.14 322 MET B C 1
ATOM 6035 O O . MET B 1 322 ? 102.553 118.190 107.519 1.00 50.14 322 MET B O 1
ATOM 6040 N N . THR B 1 323 ? 102.118 119.003 109.581 1.00 50.54 323 THR B N 1
ATOM 6041 C CA . THR B 1 323 ? 100.672 119.049 109.435 1.00 50.54 323 THR B CA 1
ATOM 6042 C C . THR B 1 323 ? 100.186 120.482 109.598 1.00 50.54 323 THR B C 1
ATOM 6043 O O . THR B 1 323 ? 100.603 121.185 110.521 1.00 50.54 323 THR B O 1
ATOM 6047 N N . VAL B 1 324 ? 99.305 120.915 108.698 1.00 49.13 324 VAL B N 1
ATOM 6048 C CA . VAL B 1 324 ? 98.744 122.259 108.737 1.00 49.13 324 VAL B CA 1
ATOM 6049 C C . VAL B 1 324 ? 97.226 122.173 108.655 1.00 49.13 324 VAL B C 1
ATOM 6050 O O . VAL B 1 324 ? 96.679 121.387 107.876 1.00 49.13 324 VAL B O 1
ATOM 6054 N N . GLU B 1 325 ? 96.550 122.974 109.472 1.00 51.01 325 GLU B N 1
ATOM 6055 C CA . GLU B 1 325 ? 95.111 123.174 109.370 1.00 51.01 325 GLU B CA 1
ATOM 6056 C C . GLU B 1 325 ? 94.818 124.665 109.288 1.00 51.01 325 GLU B C 1
ATOM 6057 O O . GLU B 1 325 ? 95.593 125.487 109.788 1.00 51.01 325 GLU B O 1
ATOM 6063 N N . ALA B 1 326 ? 93.711 124.996 108.620 1.00 49.39 326 ALA B N 1
ATOM 6064 C CA . ALA B 1 326 ? 93.333 126.368 108.292 1.00 49.39 326 ALA B CA 1
ATOM 6065 C C . ALA B 1 326 ? 94.351 127.003 107.348 1.00 49.39 326 ALA B C 1
ATOM 6066 O O . ALA B 1 326 ? 95.402 126.419 107.069 1.00 49.39 326 ALA B O 1
ATOM 6068 N N . ALA B 1 327 ? 94.045 128.194 106.843 1.00 49.24 327 ALA B N 1
ATOM 6069 C CA . ALA B 1 327 ? 94.881 128.815 105.827 1.00 49.24 327 ALA B CA 1
ATOM 6070 C C . ALA B 1 327 ? 96.159 129.375 106.437 1.00 49.24 327 ALA B C 1
ATOM 6071 O O . ALA B 1 327 ? 96.134 130.033 107.480 1.00 49.24 327 ALA B O 1
ATOM 6073 N N . VAL B 1 328 ? 97.286 129.099 105.780 1.00 47.63 328 VAL B N 1
ATOM 6074 C CA . VAL B 1 328 ? 98.577 129.653 106.166 1.00 47.63 328 VAL B CA 1
ATOM 6075 C C . VAL B 1 328 ? 99.287 130.139 104.910 1.00 47.63 328 VAL B C 1
ATOM 6076 O O . VAL B 1 328 ? 98.968 129.738 103.789 1.00 47.63 328 VAL B O 1
ATOM 6080 N N . THR B 1 329 ? 100.263 131.017 105.115 1.00 46.43 329 THR B N 1
ATOM 6081 C CA . THR B 1 329 ? 101.084 131.526 104.030 1.00 46.43 329 THR B CA 1
ATOM 6082 C C . THR B 1 329 ? 102.549 131.489 104.436 1.00 46.43 329 THR B C 1
ATOM 6083 O O . THR B 1 329 ? 102.901 131.728 105.595 1.00 46.43 329 THR B O 1
ATOM 6087 N N . LEU B 1 330 ? 103.397 131.170 103.466 1.00 45.29 330 LEU B N 1
ATOM 6088 C CA . LEU B 1 330 ? 104.838 131.085 103.658 1.00 45.29 330 LEU B CA 1
ATOM 6089 C C . LEU B 1 330 ? 105.487 132.337 103.084 1.00 45.29 330 LEU B C 1
ATOM 6090 O O . LEU B 1 330 ? 105.326 132.634 101.895 1.00 45.29 330 LEU B O 1
ATOM 6095 N N . ARG B 1 331 ? 106.227 133.056 103.923 1.00 46.12 331 ARG B N 1
ATOM 6096 C CA . ARG B 1 331 ? 106.849 134.317 103.544 1.00 46.12 331 ARG B CA 1
ATOM 6097 C C . ARG B 1 331 ? 108.352 134.128 103.417 1.00 46.12 331 ARG B C 1
ATOM 6098 O O . ARG B 1 331 ? 108.996 133.602 104.332 1.00 46.12 331 ARG B O 1
ATOM 6106 N N . ALA B 1 332 ? 108.904 134.555 102.284 1.00 45.50 332 ALA B N 1
ATOM 6107 C CA . ALA B 1 332 ? 110.337 134.500 102.037 1.00 45.50 332 ALA B CA 1
ATOM 6108 C C . ALA B 1 332 ? 110.826 135.893 101.672 1.00 45.50 332 ALA B C 1
ATOM 6109 O O . ALA B 1 332 ? 110.315 136.505 100.729 1.00 45.50 332 ALA B O 1
ATOM 6111 N N . ILE B 1 333 ? 111.809 136.388 102.416 1.00 44.92 333 ILE B N 1
ATOM 6112 C CA . ILE B 1 333 ? 112.377 137.712 102.192 1.00 44.92 333 ILE B CA 1
ATOM 6113 C C . ILE B 1 333 ? 113.759 137.542 101.578 1.00 44.92 333 ILE B C 1
ATOM 6114 O O . ILE B 1 333 ? 114.656 136.960 102.198 1.00 44.92 333 ILE B O 1
ATOM 6119 N N . GLY B 1 334 ? 113.930 138.048 100.360 1.00 44.70 334 GLY B N 1
ATOM 6120 C CA . GLY B 1 334 ? 115.208 137.965 99.680 1.00 44.70 334 GLY B CA 1
ATOM 6121 C C . GLY B 1 334 ? 115.345 136.743 98.795 1.00 44.70 334 GLY B C 1
ATOM 6122 O O . GLY B 1 334 ? 114.350 136.220 98.286 1.00 44.70 334 GLY B O 1
ATOM 6123 N N . GLN B 1 335 ? 116.578 136.281 98.607 1.00 44.77 335 GLN B N 1
ATOM 6124 C CA . GLN B 1 335 ? 116.868 135.122 97.774 1.00 44.77 335 GLN B CA 1
ATOM 6125 C C . GLN B 1 335 ? 116.944 133.829 98.571 1.00 44.77 335 GLN B C 1
ATOM 6126 O O . GLN B 1 335 ? 117.252 132.778 97.999 1.00 44.77 335 GLN B O 1
ATOM 6132 N N . TYR B 1 336 ? 116.665 133.877 99.866 1.00 44.71 336 TYR B N 1
ATOM 6133 C CA . TYR B 1 336 ? 116.848 132.737 100.746 1.00 44.71 336 TYR B CA 1
ATOM 6134 C C . TYR B 1 336 ? 115.696 131.746 100.599 1.00 44.71 336 TYR B C 1
ATOM 6135 O O . TYR B 1 336 ? 114.614 132.079 100.107 1.00 44.71 336 TYR B O 1
ATOM 6144 N N . TRP B 1 337 ? 115.944 130.515 101.037 1.00 44.15 337 TRP B N 1
ATOM 6145 C CA . TRP B 1 337 ? 115.051 129.404 100.741 1.00 44.15 337 TRP B CA 1
ATOM 6146 C C . TRP B 1 337 ? 114.982 128.464 101.935 1.00 44.15 337 TRP B C 1
ATOM 6147 O O . TRP B 1 337 ? 115.643 128.666 102.956 1.00 44.15 337 TRP B O 1
ATOM 6158 N N . TYR B 1 338 ? 114.160 127.425 101.788 1.00 45.20 338 TYR B N 1
ATOM 6159 C CA . TYR B 1 338 ? 114.026 126.368 102.781 1.00 45.20 338 TYR B CA 1
ATOM 6160 C C . TYR B 1 338 ? 113.804 125.050 102.056 1.00 45.20 338 TYR B C 1
ATOM 6161 O O . TYR B 1 338 ? 112.921 124.954 101.199 1.00 45.20 338 TYR B O 1
ATOM 6170 N N . GLN B 1 339 ? 114.600 124.039 102.402 1.00 45.63 339 GLN B N 1
ATOM 6171 C CA . GLN B 1 339 ? 114.509 122.730 101.770 1.00 45.63 339 GLN B CA 1
ATOM 6172 C C . GLN B 1 339 ? 114.479 121.656 102.846 1.00 45.63 339 GLN B C 1
ATOM 6173 O O . GLN B 1 339 ? 115.269 121.701 103.793 1.00 45.63 339 GLN B O 1
ATOM 6179 N N . SER B 1 340 ? 113.569 120.696 102.696 1.00 46.48 340 SER B N 1
ATOM 6180 C CA . SER B 1 340 ? 113.410 119.613 103.654 1.00 46.48 340 SER B CA 1
ATOM 6181 C C . SER B 1 340 ? 113.249 118.290 102.917 1.00 46.48 340 SER B C 1
ATOM 6182 O O . SER B 1 340 ? 112.794 118.248 101.772 1.00 46.48 340 SER B O 1
ATOM 6185 N N . PHE B 1 341 ? 113.635 117.208 103.591 1.00 47.58 341 PHE B N 1
ATOM 6186 C CA . PHE B 1 341 ? 113.490 115.859 103.062 1.00 47.58 341 PHE B CA 1
ATOM 6187 C C . PHE B 1 341 ? 112.213 115.178 103.535 1.00 47.58 341 PHE B C 1
ATOM 6188 O O . PHE B 1 341 ? 112.033 113.983 103.290 1.00 47.58 341 PHE B O 1
ATOM 6196 N N . GLY B 1 342 ? 111.334 115.905 104.219 1.00 47.76 342 GLY B N 1
ATOM 6197 C CA . GLY B 1 342 ? 110.048 115.395 104.629 1.00 47.76 342 GLY B CA 1
ATOM 6198 C C . GLY B 1 342 ? 108.933 115.843 103.708 1.00 47.76 342 GLY B C 1
ATOM 6199 O O . GLY B 1 342 ? 109.152 116.223 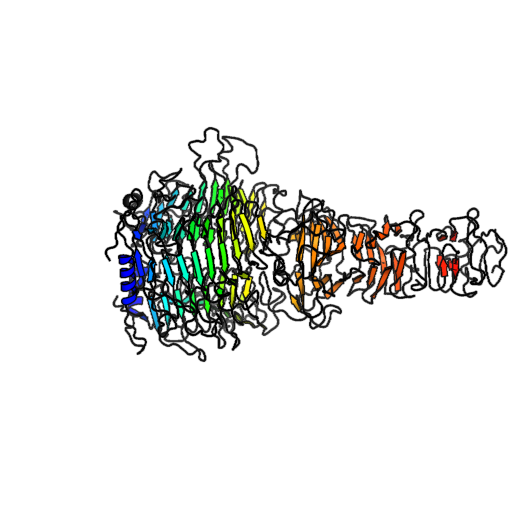102.552 1.00 47.76 342 GLY B O 1
ATOM 6200 N N . SER B 1 343 ? 107.711 115.798 104.231 1.00 49.00 343 SER B N 1
ATOM 6201 C CA . SER B 1 343 ? 106.535 116.226 103.491 1.00 49.00 343 SER B CA 1
ATOM 6202 C C . SER B 1 343 ? 105.572 116.916 104.444 1.00 49.00 343 SER B C 1
ATOM 6203 O O . SER B 1 343 ? 105.571 116.661 105.650 1.00 49.00 343 SER B O 1
ATOM 6206 N N . LEU B 1 344 ? 104.747 117.799 103.890 1.00 48.52 344 LEU B N 1
ATOM 6207 C CA . LEU B 1 344 ? 103.741 118.500 104.671 1.00 48.52 344 LEU B CA 1
ATOM 6208 C C . LEU B 1 344 ? 102.381 118.322 104.017 1.00 48.52 344 LEU B C 1
ATOM 6209 O O . LEU B 1 344 ? 102.261 118.292 102.789 1.00 48.52 344 LEU B O 1
ATOM 6214 N N . HIS B 1 345 ? 101.356 118.192 104.853 1.00 49.38 345 HIS B N 1
ATOM 6215 C CA . HIS B 1 345 ? 99.992 118.027 104.380 1.00 49.38 345 HIS B CA 1
ATOM 6216 C C . HIS B 1 345 ? 99.068 118.986 105.117 1.00 49.38 345 HIS B C 1
ATOM 6217 O O . HIS B 1 345 ? 99.256 119.266 106.304 1.00 49.38 345 HIS B O 1
ATOM 6224 N N . SER B 1 346 ? 98.061 119.475 104.397 1.00 49.79 346 SER B N 1
ATOM 6225 C CA . SER B 1 346 ? 97.133 120.451 104.953 1.00 49.79 346 SER B CA 1
ATOM 6226 C C . SER B 1 346 ? 95.772 120.283 104.301 1.00 49.79 346 SER B C 1
ATOM 6227 O O . SER B 1 346 ? 95.683 120.163 103.076 1.00 49.79 346 SER B O 1
ATOM 6230 N N . ILE B 1 347 ? 94.720 120.272 105.115 1.00 50.40 347 ILE B N 1
ATOM 6231 C CA . ILE B 1 347 ? 93.349 120.373 104.591 1.00 50.40 347 ILE B CA 1
ATOM 6232 C C . ILE B 1 347 ? 93.038 121.864 104.550 1.00 50.40 347 ILE B C 1
ATOM 6233 O O . ILE B 1 347 ? 92.328 122.418 105.392 1.00 50.40 347 ILE B O 1
ATOM 6238 N N . SER B 1 348 ? 93.562 122.526 103.518 1.00 50.58 348 SER B N 1
ATOM 6239 C CA . SER B 1 348 ? 93.485 123.977 103.394 1.00 50.58 348 SER B CA 1
ATOM 6240 C C . SER B 1 348 ? 94.118 124.447 102.092 1.00 50.58 348 SER B C 1
ATOM 6241 O O . SER B 1 348 ? 94.622 123.636 101.309 1.00 50.58 348 SER B O 1
ATOM 6244 N N . ALA B 1 349 ? 94.092 125.754 101.854 1.00 49.11 349 ALA B N 1
ATOM 6245 C CA . ALA B 1 349 ? 94.867 126.378 100.793 1.00 49.11 349 ALA B CA 1
ATOM 6246 C C . ALA B 1 349 ? 96.060 127.095 101.414 1.00 49.11 349 ALA B C 1
ATOM 6247 O O . ALA B 1 349 ? 95.892 127.905 102.331 1.00 49.11 349 ALA B O 1
ATOM 6249 N N . ILE B 1 350 ? 97.256 126.794 100.917 1.00 47.76 350 ILE B N 1
ATOM 6250 C CA . ILE B 1 350 ? 98.494 127.370 101.430 1.00 47.76 350 ILE B CA 1
ATOM 6251 C C . ILE B 1 350 ? 98.994 128.396 100.423 1.00 47.76 350 ILE B C 1
ATOM 6252 O O . ILE B 1 350 ? 99.168 128.083 99.239 1.00 47.76 350 ILE B O 1
ATOM 6257 N N . ASN B 1 351 ? 99.222 129.617 100.893 1.00 46.27 351 ASN B N 1
ATOM 6258 C CA . ASN B 1 351 ? 99.687 130.712 100.057 1.00 46.27 351 ASN B CA 1
ATOM 6259 C C . ASN B 1 351 ? 101.191 130.905 100.218 1.00 46.27 351 ASN B C 1
ATOM 6260 O O . ASN B 1 351 ? 101.804 130.434 101.177 1.00 46.27 351 ASN B O 1
ATOM 6265 N N . THR B 1 352 ? 101.782 131.614 99.260 1.00 45.82 352 THR B N 1
ATOM 6266 C CA . THR B 1 352 ? 103.212 131.886 99.283 1.00 45.82 352 THR B CA 1
ATOM 6267 C C . THR B 1 352 ? 103.470 133.309 98.817 1.00 45.82 352 THR B C 1
ATOM 6268 O O . THR B 1 352 ? 102.899 133.757 97.818 1.00 45.82 352 THR B O 1
ATOM 6272 N N . VAL B 1 353 ? 104.329 134.017 99.546 1.00 45.97 353 VAL B N 1
ATOM 6273 C CA . VAL B 1 353 ? 104.758 135.362 99.179 1.00 45.97 353 VAL B CA 1
ATOM 6274 C C . VAL B 1 353 ? 106.278 135.422 99.264 1.00 45.97 353 VAL B C 1
ATOM 6275 O O . VAL B 1 353 ? 106.876 134.926 100.227 1.00 45.97 353 VAL B O 1
ATOM 6279 N N . VAL B 1 354 ? 106.903 135.984 98.231 1.00 46.08 354 VAL B N 1
ATOM 6280 C CA . VAL B 1 354 ? 108.349 136.143 98.163 1.00 46.08 354 VAL B CA 1
ATOM 6281 C C . VAL B 1 354 ? 108.652 137.613 97.925 1.00 46.08 354 VAL B C 1
ATOM 6282 O O . VAL B 1 354 ? 108.086 138.227 97.013 1.00 46.08 354 VAL B O 1
ATOM 6286 N N . ASP B 1 355 ? 109.543 138.177 98.738 1.00 48.02 355 ASP B N 1
ATOM 6287 C CA . ASP B 1 355 ? 109.878 139.598 98.686 1.00 48.02 355 ASP B CA 1
ATOM 6288 C C . ASP B 1 355 ? 111.167 139.854 97.916 1.00 48.02 355 ASP B C 1
ATOM 6289 O O . ASP B 1 355 ? 111.929 140.766 98.246 1.00 48.02 355 ASP B O 1
ATOM 6294 N N . GLY B 1 356 ? 111.432 139.062 96.885 1.00 46.41 356 GLY B N 1
ATOM 6295 C CA . GLY B 1 356 ? 112.626 139.251 96.089 1.00 46.41 356 GLY B CA 1
ATOM 6296 C C . GLY B 1 356 ? 112.783 138.125 95.089 1.00 46.41 356 GLY B C 1
ATOM 6297 O O . GLY B 1 356 ? 111.877 137.313 94.889 1.00 46.41 356 GLY B O 1
ATOM 6298 N N . ASP B 1 357 ? 113.957 138.094 94.464 1.00 46.75 357 ASP B N 1
ATOM 6299 C CA . ASP B 1 357 ? 114.299 137.054 93.501 1.00 46.75 357 ASP B CA 1
ATOM 6300 C C . ASP B 1 357 ? 115.000 135.922 94.242 1.00 46.75 357 ASP B C 1
ATOM 6301 O O . ASP B 1 357 ? 116.100 136.107 94.771 1.00 46.75 357 ASP B O 1
ATOM 6306 N N . THR B 1 358 ? 114.361 134.755 94.279 1.00 45.24 358 THR B N 1
ATOM 6307 C CA . THR B 1 358 ? 114.932 133.605 94.966 1.00 45.24 358 THR B CA 1
ATOM 6308 C C . THR B 1 358 ? 116.243 133.195 94.306 1.00 45.24 358 THR B C 1
ATOM 6309 O O . THR B 1 358 ? 116.386 133.255 93.082 1.00 45.24 358 THR B O 1
ATOM 6313 N N . ASP B 1 359 ? 117.211 132.780 95.127 1.00 45.59 359 ASP B N 1
ATOM 6314 C CA . ASP B 1 359 ? 118.514 132.386 94.606 1.00 45.59 359 ASP B CA 1
ATOM 6315 C C . ASP B 1 359 ? 118.385 131.079 93.839 1.00 45.59 359 ASP B C 1
ATOM 6316 O O . ASP B 1 359 ? 118.461 129.993 94.422 1.00 45.59 359 ASP B O 1
ATOM 6321 N N . THR B 1 360 ? 118.188 131.181 92.525 1.00 44.64 360 THR B N 1
ATOM 6322 C CA . THR B 1 360 ? 117.949 130.008 91.698 1.00 44.64 360 THR B CA 1
ATOM 6323 C C . THR B 1 360 ? 119.213 129.193 91.464 1.00 44.64 360 THR B C 1
ATOM 6324 O O . THR B 1 360 ? 119.120 128.019 91.090 1.00 44.64 360 THR B O 1
ATOM 6328 N N . ALA B 1 361 ? 120.390 129.777 91.696 1.00 44.43 361 ALA B N 1
ATOM 6329 C CA . ALA B 1 361 ? 121.640 129.052 91.513 1.00 44.43 361 ALA B CA 1
ATOM 6330 C C . ALA B 1 361 ? 121.843 127.951 92.544 1.00 44.43 361 ALA B C 1
ATOM 6331 O O . ALA B 1 361 ? 122.743 127.122 92.368 1.00 44.43 361 ALA B O 1
ATOM 6333 N N . THR B 1 362 ? 121.039 127.920 93.605 1.00 44.45 362 THR B N 1
ATOM 6334 C CA . THR B 1 362 ? 121.131 126.895 94.637 1.00 44.45 362 THR B CA 1
ATOM 6335 C C . THR B 1 362 ? 119.895 126.011 94.697 1.00 44.45 362 THR B C 1
ATOM 6336 O O . THR B 1 362 ? 120.012 124.782 94.715 1.00 44.45 362 THR B O 1
ATOM 6340 N N . ARG B 1 363 ? 118.706 126.606 94.729 1.00 43.89 363 ARG B N 1
ATOM 6341 C CA . ARG B 1 363 ? 117.460 125.864 94.779 1.00 43.89 363 ARG B CA 1
ATOM 6342 C C . ARG B 1 363 ? 116.501 126.384 93.719 1.00 43.89 363 ARG B C 1
ATOM 6343 O O . ARG B 1 363 ? 116.530 127.570 93.377 1.00 43.89 363 ARG B O 1
ATOM 6351 N N . PRO B 1 364 ? 115.643 125.514 93.178 1.00 43.19 364 PRO B N 1
ATOM 6352 C CA . PRO B 1 364 ? 114.682 125.961 92.157 1.00 43.19 364 PRO B CA 1
ATOM 6353 C C . PRO B 1 364 ? 113.667 126.957 92.697 1.00 43.19 364 PRO B C 1
ATOM 6354 O O . PRO B 1 364 ? 113.456 128.019 92.104 1.00 43.19 364 PRO B O 1
ATOM 6358 N N . VAL B 1 365 ? 113.035 126.624 93.822 1.00 43.56 365 VAL B N 1
ATOM 6359 C CA . VAL B 1 365 ? 112.027 127.471 94.441 1.00 43.56 365 VAL B CA 1
ATOM 6360 C C . VAL B 1 365 ? 112.387 127.666 95.910 1.00 43.56 365 VAL B C 1
ATOM 6361 O O . VAL B 1 365 ? 113.245 126.977 96.461 1.00 43.56 365 VAL B O 1
ATOM 6365 N N . ALA B 1 366 ? 111.715 128.634 96.536 1.00 44.09 366 ALA B N 1
ATOM 6366 C CA . ALA B 1 366 ? 112.034 128.990 97.916 1.00 44.09 366 ALA B CA 1
ATOM 6367 C C . ALA B 1 366 ? 111.719 127.854 98.882 1.00 44.09 366 ALA B C 1
ATOM 6368 O O . ALA B 1 366 ? 112.518 127.555 99.777 1.00 44.09 366 ALA B O 1
ATOM 6370 N N . PHE B 1 367 ? 110.565 127.212 98.723 1.00 44.56 367 PHE B N 1
ATOM 6371 C CA . PHE B 1 367 ? 110.112 126.176 99.642 1.00 44.56 367 PHE B CA 1
ATOM 6372 C C . PHE B 1 367 ? 109.967 124.861 98.892 1.00 44.56 367 PHE B C 1
ATOM 6373 O O . PHE B 1 367 ? 109.274 124.797 97.871 1.00 44.56 367 PHE B O 1
ATOM 6381 N N . MET B 1 368 ? 110.617 123.813 99.402 1.00 44.97 368 MET B N 1
ATOM 6382 C CA . MET B 1 368 ? 110.626 122.514 98.747 1.00 44.97 368 MET B CA 1
ATOM 6383 C C . MET B 1 368 ? 110.354 121.410 99.757 1.00 44.97 368 MET B C 1
ATOM 6384 O O . MET B 1 368 ? 110.779 121.494 100.912 1.00 44.97 368 MET B O 1
ATOM 6389 N N . TRP B 1 369 ? 109.647 120.374 99.306 1.00 46.75 369 TRP B N 1
ATOM 6390 C CA . TRP B 1 369 ? 109.424 119.168 100.086 1.00 46.75 369 TRP B CA 1
ATOM 6391 C C . TRP B 1 369 ? 109.396 117.976 99.139 1.00 46.75 369 TRP B C 1
ATOM 6392 O O . TRP B 1 369 ? 109.511 118.123 97.919 1.00 46.75 369 TRP B O 1
ATOM 6403 N N . MET B 1 370 ? 109.250 116.780 99.715 1.00 48.92 370 MET B N 1
ATOM 6404 C CA . MET B 1 370 ? 109.156 115.574 98.901 1.00 48.92 370 MET B CA 1
ATOM 6405 C C . MET B 1 370 ? 107.882 115.532 98.065 1.00 48.92 370 MET B C 1
ATOM 6406 O O . MET B 1 370 ? 107.889 114.938 96.981 1.00 48.92 370 MET B O 1
ATOM 6411 N N . ASN B 1 371 ? 106.795 116.144 98.539 1.00 47.88 371 ASN B N 1
ATOM 6412 C CA . ASN B 1 371 ? 105.506 116.046 97.872 1.00 47.88 371 ASN B CA 1
ATOM 6413 C C . ASN B 1 371 ? 105.053 117.326 97.187 1.00 47.88 371 ASN B C 1
ATOM 6414 O O . ASN B 1 371 ? 104.242 117.247 96.258 1.00 47.88 371 ASN B O 1
ATOM 6419 N N . SER B 1 372 ? 105.542 118.491 97.605 1.00 47.35 372 SER B N 1
ATOM 6420 C CA . SER B 1 372 ? 105.068 119.744 97.040 1.00 47.35 372 SER B CA 1
ATOM 6421 C C . SER B 1 372 ? 106.165 120.793 97.111 1.00 47.35 372 SER B C 1
ATOM 6422 O O . SER B 1 372 ? 107.083 120.704 97.930 1.00 47.35 372 SER B O 1
ATOM 6425 N N . ALA B 1 373 ? 106.054 121.789 96.233 1.00 45.84 373 ALA B N 1
ATOM 6426 C CA . ALA B 1 373 ? 106.903 122.980 96.263 1.00 45.84 373 ALA B CA 1
ATOM 6427 C C . ALA B 1 373 ? 105.986 124.158 95.952 1.00 45.84 373 ALA B C 1
ATOM 6428 O O . ALA B 1 373 ? 105.626 124.389 94.794 1.00 45.84 373 ALA B O 1
ATOM 6430 N N . TYR B 1 374 ? 105.614 124.893 96.991 1.00 47.76 374 TYR B N 1
ATOM 6431 C CA . TYR B 1 374 ? 104.481 125.811 96.989 1.00 47.76 374 TYR B CA 1
ATOM 6432 C C . TYR B 1 374 ? 104.674 127.086 96.166 1.00 47.76 374 TYR B C 1
ATOM 6433 O O . TYR B 1 374 ? 103.694 127.581 95.595 1.00 47.76 374 TYR B O 1
ATOM 6442 N N . PRO B 1 375 ? 105.889 127.669 96.069 1.00 45.00 375 PRO B N 1
ATOM 6443 C CA . PRO B 1 375 ? 106.036 128.853 95.208 1.00 45.00 375 PRO B CA 1
ATOM 6444 C C . PRO B 1 375 ? 105.854 128.522 93.735 1.00 45.00 375 PRO B C 1
ATOM 6445 O O . PRO B 1 375 ? 106.822 128.481 92.969 1.00 45.00 375 PRO B O 1
ATOM 6449 N N . GLN B 1 376 ? 104.606 128.283 93.337 1.00 45.36 376 GLN B N 1
ATOM 6450 C CA . GLN B 1 376 ? 104.267 127.920 91.966 1.00 45.36 376 GLN B CA 1
ATOM 6451 C C . GLN B 1 376 ? 103.899 129.187 91.201 1.00 45.36 376 GLN B C 1
ATOM 6452 O O . GLN B 1 376 ? 102.925 129.866 91.541 1.00 45.36 376 GLN B O 1
ATOM 6458 N N . VAL B 1 377 ? 104.673 129.500 90.165 1.00 44.68 377 VAL B N 1
ATOM 6459 C CA . VAL B 1 377 ? 104.482 130.701 89.361 1.00 44.68 377 VAL B CA 1
ATOM 6460 C C . VAL B 1 377 ? 104.124 130.279 87.943 1.00 44.68 377 VAL B C 1
ATOM 6461 O O . VAL B 1 377 ? 104.716 129.341 87.394 1.00 44.68 377 VAL B O 1
ATOM 6465 N N . ASN B 1 378 ? 103.150 130.971 87.353 1.00 45.26 378 ASN B N 1
ATOM 6466 C CA . ASN B 1 378 ? 102.702 130.643 86.006 1.00 45.26 378 ASN B CA 1
ATOM 6467 C C . ASN B 1 378 ? 103.824 130.848 84.996 1.00 45.26 378 ASN B C 1
ATOM 6468 O O . ASN B 1 378 ? 104.735 131.657 85.195 1.00 45.26 378 ASN B O 1
ATOM 6473 N N . PHE B 1 379 ? 103.753 130.091 83.902 1.00 45.79 379 PHE B N 1
ATOM 6474 C CA . PHE B 1 379 ? 104.765 130.179 82.856 1.00 45.79 379 PHE B CA 1
ATOM 6475 C C . PHE B 1 379 ? 104.786 131.572 82.239 1.00 45.79 379 PHE B C 1
ATOM 6476 O O . PHE B 1 379 ? 103.741 132.175 81.988 1.00 45.79 379 PHE B O 1
ATOM 6484 N N . ASP B 1 380 ? 105.992 132.078 81.994 1.00 47.91 380 ASP B N 1
ATOM 6485 C CA . ASP B 1 380 ? 106.141 133.349 81.302 1.00 47.91 380 ASP B CA 1
ATOM 6486 C C . ASP B 1 380 ? 105.753 133.198 79.835 1.00 47.91 380 ASP B C 1
ATOM 6487 O O . ASP B 1 380 ? 105.940 132.143 79.222 1.00 47.91 380 ASP B O 1
ATOM 6492 N N . GLY B 1 381 ? 105.211 134.271 79.267 1.00 48.85 381 GLY B N 1
ATOM 6493 C CA . GLY B 1 381 ? 104.710 134.229 77.908 1.00 48.85 381 GLY B CA 1
ATOM 6494 C C . GLY B 1 381 ? 105.792 134.218 76.848 1.00 48.85 381 GLY B C 1
ATOM 6495 O O . GLY B 1 381 ? 105.924 135.176 76.079 1.00 48.85 381 GLY B O 1
ATOM 6496 N N . THR B 1 382 ? 106.573 133.142 76.795 1.00 48.45 382 THR B N 1
ATOM 6497 C CA . THR B 1 382 ? 107.602 132.975 75.779 1.00 48.45 382 THR B CA 1
ATOM 6498 C C . THR B 1 382 ? 107.466 131.692 74.974 1.00 48.45 382 THR B C 1
ATOM 6499 O O . THR B 1 382 ? 107.601 131.734 73.749 1.00 48.45 382 THR B O 1
ATOM 6503 N N . ASP B 1 383 ? 107.193 130.561 75.622 1.00 47.27 383 ASP B N 1
ATOM 6504 C CA . ASP B 1 383 ? 107.039 129.291 74.923 1.00 47.27 383 ASP B CA 1
ATOM 6505 C C . ASP B 1 383 ? 105.694 129.239 74.202 1.00 47.27 383 ASP B C 1
ATOM 6506 O O . ASP B 1 383 ? 104.666 129.606 74.781 1.00 47.27 383 ASP B O 1
ATOM 6511 N N . PRO B 1 384 ? 105.684 128.801 72.940 1.00 45.72 384 PRO B N 1
ATOM 6512 C CA . PRO B 1 384 ? 104.403 128.705 72.217 1.00 45.72 384 PRO B CA 1
ATOM 6513 C C . PRO B 1 384 ? 103.411 127.759 72.871 1.00 45.72 384 PRO B C 1
ATOM 6514 O O . PRO B 1 384 ? 102.200 128.001 72.814 1.00 45.72 384 PRO B O 1
ATOM 6518 N N . LEU B 1 385 ? 103.892 126.683 73.495 1.00 45.69 385 LEU B N 1
ATOM 6519 C CA . LEU B 1 385 ? 103.014 125.721 74.149 1.00 45.69 385 LEU B CA 1
ATOM 6520 C C . LEU B 1 385 ? 102.768 126.080 75.611 1.00 45.69 385 LEU B C 1
ATOM 6521 O O . LEU B 1 385 ? 101.616 126.144 76.053 1.00 45.69 385 LEU B O 1
ATOM 6526 N N . LEU B 1 386 ? 103.835 126.316 76.371 1.00 45.94 386 LEU B N 1
ATOM 6527 C CA . LEU B 1 386 ? 103.726 126.691 77.781 1.00 45.94 386 LEU B CA 1
ATOM 6528 C C . LEU B 1 386 ? 103.490 128.194 77.849 1.00 45.94 386 LEU B C 1
ATOM 6529 O O . LEU B 1 386 ? 104.427 128.992 77.896 1.00 45.94 386 LEU B O 1
ATOM 6534 N N . THR B 1 387 ? 102.221 128.582 77.856 1.00 46.06 387 THR B N 1
ATOM 6535 C CA . THR B 1 387 ? 101.817 129.979 77.840 1.00 46.06 387 THR B CA 1
ATOM 6536 C C . THR B 1 387 ? 101.423 130.448 79.236 1.00 46.06 387 THR B C 1
ATOM 6537 O O . THR B 1 387 ? 101.343 129.663 80.184 1.00 46.06 387 THR B O 1
ATOM 6541 N N . SER B 1 388 ? 101.184 131.753 79.349 1.00 47.37 388 SER B N 1
ATOM 6542 C CA . SER B 1 388 ? 100.713 132.321 80.604 1.00 47.37 388 SER B CA 1
ATOM 6543 C C . SER B 1 388 ? 99.350 131.743 80.963 1.00 47.37 388 SER B C 1
ATOM 6544 O O . SER B 1 388 ? 98.521 131.471 80.091 1.00 47.37 388 SER B O 1
ATOM 6547 N N . GLY B 1 389 ? 99.123 131.554 82.260 1.00 46.94 389 GLY B N 1
ATOM 6548 C CA . GLY B 1 389 ? 97.960 130.844 82.745 1.00 46.94 389 GLY B CA 1
ATOM 6549 C C . GLY B 1 389 ? 98.193 129.370 82.990 1.00 46.94 389 GLY B C 1
ATOM 6550 O O . GLY B 1 389 ? 97.300 128.696 83.519 1.00 46.94 389 GLY B O 1
ATOM 6551 N N . LEU B 1 390 ? 99.362 128.855 82.620 1.00 45.93 390 LEU B N 1
ATOM 6552 C CA . LEU B 1 390 ? 99.747 127.475 82.877 1.00 45.93 390 LEU B CA 1
ATOM 6553 C C . LEU B 1 390 ? 100.771 127.461 84.003 1.00 45.93 390 LEU B C 1
ATOM 6554 O O . LEU B 1 390 ? 101.785 128.164 83.931 1.00 45.93 390 LEU B O 1
ATOM 6559 N N . THR B 1 391 ? 100.509 126.666 85.036 1.00 45.70 391 THR B N 1
ATOM 6560 C CA . THR B 1 391 ? 101.406 126.613 86.180 1.00 45.70 391 THR B CA 1
ATOM 6561 C C . THR B 1 391 ? 102.010 125.225 86.324 1.00 45.70 391 THR B C 1
ATOM 6562 O O . THR B 1 391 ? 101.297 124.219 86.187 1.00 45.70 391 THR B O 1
ATOM 6566 N N . PRO B 1 392 ? 103.316 125.127 86.552 1.00 45.38 392 PRO B N 1
ATOM 6567 C CA . PRO B 1 392 ? 103.934 123.812 86.734 1.00 45.38 392 PRO B CA 1
ATOM 6568 C C . PRO B 1 392 ? 103.793 123.315 88.164 1.00 45.38 392 PRO B C 1
ATOM 6569 O O . PRO B 1 392 ? 103.844 124.085 89.126 1.00 45.38 392 PRO B O 1
ATOM 6573 N N . ARG B 1 393 ? 103.611 122.003 88.293 1.00 45.12 393 ARG B N 1
ATOM 6574 C CA . ARG B 1 393 ? 103.598 121.338 89.587 1.00 45.12 393 ARG B CA 1
ATOM 6575 C C . ARG B 1 393 ? 104.385 120.042 89.476 1.00 45.12 393 ARG B C 1
ATOM 6576 O O . ARG B 1 393 ? 104.326 119.350 88.457 1.00 45.12 393 ARG B O 1
ATOM 6584 N N . GLN B 1 394 ? 105.117 119.714 90.540 1.00 46.38 394 GLN B N 1
ATOM 6585 C CA . GLN B 1 394 ? 106.006 118.563 90.514 1.00 46.38 394 GLN B CA 1
ATOM 6586 C C . GLN B 1 394 ? 105.201 117.261 90.509 1.00 46.38 394 GLN B C 1
ATOM 6587 O O . GLN B 1 394 ? 103.967 117.254 90.501 1.00 46.38 394 GLN B O 1
ATOM 6593 N N . TYR B 1 395 ? 105.925 116.142 90.515 1.00 47.13 395 TYR B N 1
ATOM 6594 C CA . TYR B 1 395 ? 105.322 114.852 90.191 1.00 47.13 395 TYR B CA 1
ATOM 6595 C C . TYR B 1 395 ? 104.370 114.376 91.286 1.00 47.13 395 TYR B C 1
ATOM 6596 O O . TYR B 1 395 ? 103.268 113.904 90.988 1.00 47.13 395 TYR B O 1
ATOM 6605 N N . ASP B 1 396 ? 104.776 114.507 92.551 1.00 47.14 396 ASP B N 1
ATOM 6606 C CA . ASP B 1 396 ? 104.158 114.030 93.805 1.00 47.14 396 ASP B CA 1
ATOM 6607 C C . ASP B 1 396 ? 104.407 112.537 94.027 1.00 47.14 396 ASP B C 1
ATOM 6608 O O . ASP B 1 396 ? 103.955 111.992 95.045 1.00 47.14 396 ASP B O 1
ATOM 6613 N N . LEU B 1 397 ? 105.077 111.859 93.094 1.00 46.94 397 LEU B N 1
ATOM 6614 C CA . LEU B 1 397 ? 105.697 110.547 93.274 1.00 46.94 397 LEU B CA 1
ATOM 6615 C C . LEU B 1 397 ? 104.719 109.379 93.359 1.00 46.94 397 LEU B C 1
ATOM 6616 O O . LEU B 1 397 ? 105.130 108.224 93.211 1.00 46.94 397 LEU B O 1
ATOM 6621 N N . ASN B 1 398 ? 103.436 109.644 93.577 1.00 46.98 398 ASN B N 1
ATOM 6622 C CA . ASN B 1 398 ? 102.473 108.549 93.570 1.00 46.98 398 ASN B CA 1
ATOM 6623 C C . ASN B 1 398 ? 101.132 108.889 92.936 1.00 46.98 398 ASN B C 1
ATOM 6624 O O . ASN B 1 398 ? 100.233 108.044 92.979 1.00 46.98 398 ASN B O 1
ATOM 6629 N N . ASN B 1 399 ? 100.958 110.076 92.358 1.00 46.21 399 ASN B N 1
ATOM 6630 C CA . ASN B 1 399 ? 99.685 110.500 91.776 1.00 46.21 399 ASN B CA 1
ATOM 6631 C C . ASN B 1 399 ? 98.561 110.452 92.812 1.00 46.21 399 ASN B C 1
ATOM 6632 O O . ASN B 1 399 ? 97.469 109.934 92.567 1.00 46.21 399 ASN B O 1
ATOM 6637 N N . SER B 1 400 ? 98.847 110.997 93.997 1.00 46.28 400 SER B N 1
ATOM 6638 C CA . SER B 1 400 ? 97.822 111.119 95.027 1.00 46.28 400 SER B CA 1
ATOM 6639 C C . SER B 1 400 ? 96.739 112.118 94.644 1.00 46.28 400 SER B C 1
ATOM 6640 O O . SER B 1 400 ? 95.610 112.007 95.132 1.00 46.28 400 SER B O 1
ATOM 6643 N N . GLY B 1 401 ? 97.057 113.090 93.785 1.00 45.55 401 GLY B N 1
ATOM 6644 C CA . GLY B 1 401 ? 96.060 114.047 93.342 1.00 45.55 401 GLY B CA 1
ATOM 6645 C C . GLY B 1 401 ? 95.092 113.509 92.314 1.00 45.55 401 GLY B C 1
ATOM 6646 O O . GLY B 1 401 ? 94.129 114.201 91.969 1.00 45.55 401 GLY B O 1
ATOM 6647 N N . ASN B 1 402 ? 95.351 112.307 91.793 1.00 45.31 402 ASN B N 1
ATOM 6648 C CA . ASN B 1 402 ? 94.441 111.590 90.904 1.00 45.31 402 ASN B CA 1
ATOM 6649 C C . ASN B 1 402 ? 94.305 112.278 89.547 1.00 45.31 402 ASN B C 1
ATOM 6650 O O . ASN B 1 402 ? 93.598 111.783 88.664 1.00 45.31 402 ASN B O 1
ATOM 6655 N N . THR B 1 403 ? 94.987 113.407 89.361 1.00 45.12 403 THR B N 1
ATOM 6656 C CA . THR B 1 403 ? 94.866 114.188 88.140 1.00 45.12 403 THR B CA 1
ATOM 6657 C C . THR B 1 403 ? 96.182 114.368 87.394 1.00 45.12 403 THR B C 1
ATOM 6658 O O . THR B 1 403 ? 96.168 114.861 86.260 1.00 45.12 403 THR B O 1
ATOM 6662 N N . GLY B 1 404 ? 97.314 113.989 87.989 1.00 45.46 404 GLY B N 1
ATOM 6663 C CA . GLY B 1 404 ? 98.606 114.167 87.370 1.00 45.46 404 GLY B CA 1
ATOM 6664 C C . GLY B 1 404 ? 99.114 112.907 86.680 1.00 45.46 404 GLY B C 1
ATOM 6665 O O . GLY B 1 404 ? 98.492 111.849 86.700 1.00 45.46 404 GLY B O 1
ATOM 6666 N N . MET B 1 405 ? 100.285 113.046 86.064 1.00 46.67 405 MET B N 1
ATOM 6667 C CA . MET B 1 405 ? 100.925 111.921 85.399 1.00 46.67 405 MET B CA 1
ATOM 6668 C C . MET B 1 405 ? 101.386 110.889 86.426 1.00 46.67 405 MET B C 1
ATOM 6669 O O . MET B 1 405 ? 101.481 111.166 87.625 1.00 46.67 405 MET B O 1
ATOM 6674 N N . GLU B 1 406 ? 101.658 109.676 85.942 1.00 47.67 406 GLU B N 1
ATOM 6675 C CA . GLU B 1 406 ? 101.959 108.551 86.815 1.00 47.67 406 GLU B CA 1
ATOM 6676 C C . GLU B 1 406 ? 102.972 107.622 86.158 1.00 47.67 406 GLU B C 1
ATOM 6677 O O . GLU B 1 406 ? 102.902 107.368 84.952 1.00 47.67 406 GLU B O 1
ATOM 6683 N N . LEU B 1 407 ? 103.901 107.111 86.969 1.00 47.26 407 LEU B N 1
ATOM 6684 C CA . LEU B 1 407 ? 104.930 106.169 86.538 1.00 47.26 407 LEU B CA 1
ATOM 6685 C C . LEU B 1 407 ? 104.502 104.754 86.911 1.00 47.26 407 LEU B C 1
ATOM 6686 O O . LEU B 1 407 ? 104.130 104.502 88.061 1.00 47.26 407 LEU B O 1
ATOM 6691 N N . LEU B 1 408 ? 104.571 103.829 85.950 1.00 45.37 408 LEU B N 1
ATOM 6692 C CA . LEU B 1 408 ? 104.108 102.464 86.142 1.00 45.37 408 LEU B CA 1
ATOM 6693 C C . LEU B 1 408 ? 105.051 101.470 85.478 1.00 45.37 408 LEU B C 1
ATOM 6694 O O . LEU B 1 408 ? 105.609 101.733 84.406 1.00 45.37 408 LEU B O 1
ATOM 6699 N N . ASN B 1 409 ? 105.207 100.318 86.125 1.00 45.14 409 ASN B N 1
ATOM 6700 C CA . ASN B 1 409 ? 105.917 99.171 85.579 1.00 45.14 409 ASN B CA 1
ATOM 6701 C C . ASN B 1 409 ? 104.912 98.096 85.184 1.00 45.14 409 ASN B C 1
ATOM 6702 O O . ASN B 1 409 ? 103.815 98.025 85.747 1.00 45.14 409 ASN B O 1
ATOM 6707 N N . ILE B 1 410 ? 105.285 97.266 84.215 1.00 44.10 410 ILE B N 1
ATOM 6708 C CA . ILE B 1 410 ? 104.439 96.179 83.734 1.00 44.10 410 ILE B CA 1
ATOM 6709 C C . ILE B 1 410 ? 105.042 94.861 84.194 1.00 44.10 410 ILE B C 1
ATOM 6710 O O . ILE B 1 410 ? 106.232 94.603 83.975 1.00 44.10 410 ILE B O 1
ATOM 6715 N N . ARG B 1 411 ? 104.224 94.025 84.830 1.00 44.96 411 ARG B N 1
ATOM 6716 C CA . ARG B 1 411 ? 104.688 92.782 85.425 1.00 44.96 411 ARG B CA 1
ATOM 6717 C C . ARG B 1 411 ? 103.925 91.600 84.845 1.00 44.96 411 ARG B C 1
ATOM 6718 O O . ARG B 1 411 ? 102.772 91.728 84.422 1.00 44.96 411 ARG B O 1
ATOM 6726 N N . GLY B 1 412 ? 104.583 90.444 84.832 1.00 46.22 412 GLY B N 1
ATOM 6727 C CA . GLY B 1 412 ? 103.986 89.229 84.315 1.00 46.22 412 GLY B CA 1
ATOM 6728 C C . GLY B 1 412 ? 104.302 89.005 82.852 1.00 46.22 412 GLY B C 1
ATOM 6729 O O . GLY B 1 412 ? 103.836 89.761 81.995 1.00 46.22 412 GLY B O 1
ATOM 6730 N N . ALA B 1 413 ? 105.088 87.967 82.558 1.00 46.90 413 ALA B N 1
ATOM 6731 C CA . ALA B 1 413 ? 105.514 87.663 81.196 1.00 46.90 413 ALA B CA 1
ATOM 6732 C C . ALA B 1 413 ? 106.184 88.872 80.556 1.00 46.90 413 ALA B C 1
ATOM 6733 O O . ALA B 1 413 ? 107.348 89.170 80.844 1.00 46.90 413 ALA B O 1
ATOM 6735 N N . ASN B 1 414 ? 105.456 89.572 79.689 1.00 46.04 414 ASN B N 1
ATOM 6736 C CA . ASN B 1 414 ? 105.984 90.779 79.068 1.00 46.04 414 ASN B CA 1
ATOM 6737 C C . ASN B 1 414 ? 106.181 91.873 80.111 1.00 46.04 414 ASN B C 1
ATOM 6738 O O . ASN B 1 414 ? 105.408 91.992 81.065 1.00 46.04 414 ASN B O 1
ATOM 6743 N N . THR B 1 415 ? 107.224 92.677 79.920 1.00 44.86 415 THR B N 1
ATOM 6744 C CA . THR B 1 415 ? 107.605 93.711 80.869 1.00 44.86 415 THR B CA 1
ATOM 6745 C C . THR B 1 415 ? 107.827 95.017 80.117 1.00 44.86 415 THR B C 1
ATOM 6746 O O . THR B 1 415 ? 108.203 95.018 78.942 1.00 44.86 415 THR B O 1
ATOM 6750 N N . GLY B 1 416 ? 107.572 96.129 80.796 1.00 43.95 416 GLY B N 1
ATOM 6751 C CA . GLY B 1 416 ? 107.791 97.429 80.193 1.00 43.95 416 GLY B CA 1
ATOM 6752 C C . GLY B 1 416 ? 107.554 98.531 81.201 1.00 43.95 416 GLY B C 1
ATOM 6753 O O . GLY B 1 416 ? 107.250 98.279 82.368 1.00 43.95 416 GLY B O 1
ATOM 6754 N N . ALA B 1 417 ? 107.698 99.766 80.732 1.00 44.46 417 ALA B N 1
ATOM 6755 C CA . ALA B 1 417 ? 107.497 100.944 81.563 1.00 44.46 417 ALA B CA 1
ATOM 6756 C C . ALA B 1 417 ? 106.588 101.925 80.842 1.00 44.46 417 ALA B C 1
ATOM 6757 O O . ALA B 1 417 ? 106.762 102.182 79.647 1.00 44.46 417 ALA B O 1
ATOM 6759 N N . ILE B 1 418 ? 105.619 102.472 81.571 1.00 45.34 418 ILE B N 1
ATOM 6760 C CA . ILE B 1 418 ? 104.667 103.421 81.007 1.00 45.34 418 ILE B CA 1
ATOM 6761 C C . ILE B 1 418 ? 104.489 104.590 81.969 1.00 45.34 418 ILE B C 1
ATOM 6762 O O . ILE B 1 418 ? 104.247 104.399 83.164 1.00 45.34 418 ILE B O 1
ATOM 6767 N N . TRP B 1 419 ? 104.628 105.806 81.450 1.00 45.86 419 TRP B N 1
ATOM 6768 C CA . TRP B 1 419 ? 104.286 107.004 82.204 1.00 45.86 419 TRP B CA 1
ATOM 6769 C C . TRP B 1 419 ? 103.139 107.701 81.492 1.00 45.86 419 TRP B C 1
ATOM 6770 O O . TRP B 1 419 ? 103.249 108.044 80.310 1.00 45.86 419 TRP B O 1
ATOM 6781 N N . SER B 1 420 ? 102.041 107.898 82.216 1.00 45.82 420 SER B N 1
ATOM 6782 C CA . SER B 1 420 ? 100.749 108.197 81.621 1.00 45.82 420 SER B CA 1
ATOM 6783 C C . SER B 1 420 ? 100.152 109.474 82.197 1.00 45.82 420 SER B C 1
ATOM 6784 O O . SER B 1 420 ? 100.536 109.940 83.274 1.00 45.82 420 SER B O 1
ATOM 6787 N N . ILE B 1 421 ? 99.189 110.026 81.455 1.00 44.65 421 ILE B N 1
ATOM 6788 C CA . ILE B 1 421 ? 98.500 111.255 81.820 1.00 44.65 421 ILE B CA 1
ATOM 6789 C C . ILE B 1 421 ? 96.998 111.017 81.752 1.00 44.65 421 ILE B C 1
ATOM 6790 O O . ILE B 1 421 ? 96.516 110.106 81.074 1.00 44.65 421 ILE B O 1
ATOM 6795 N N . GLN B 1 422 ? 96.258 111.854 82.472 1.00 44.79 422 GLN B N 1
ATOM 6796 C CA . GLN B 1 422 ? 94.806 111.746 82.502 1.00 44.79 422 GLN B CA 1
ATOM 6797 C C . GLN B 1 422 ? 94.206 112.164 81.162 1.00 44.79 422 GLN B C 1
ATOM 6798 O O . GLN B 1 422 ? 94.782 112.967 80.422 1.00 44.79 422 GLN B O 1
ATOM 6804 N N . ASN B 1 423 ? 93.038 111.601 80.854 1.00 43.92 423 ASN B N 1
ATOM 6805 C CA . ASN B 1 423 ? 92.330 111.962 79.633 1.00 43.92 423 ASN B CA 1
ATOM 6806 C C . ASN B 1 423 ? 91.955 113.438 79.646 1.00 43.92 423 ASN B C 1
ATOM 6807 O O . ASN B 1 423 ? 91.651 114.012 80.695 1.00 43.92 423 ASN B O 1
ATOM 6812 N N . GLY B 1 424 ? 91.979 114.053 78.465 1.00 43.27 424 GLY B N 1
ATOM 6813 C CA . GLY B 1 424 ? 91.708 115.466 78.318 1.00 43.27 424 GLY B CA 1
ATOM 6814 C C . GLY B 1 424 ? 92.938 116.348 78.304 1.00 43.27 424 GLY B C 1
ATOM 6815 O O . GLY B 1 424 ? 92.816 117.549 78.033 1.00 43.27 424 GLY B O 1
ATOM 6816 N N . ALA B 1 425 ? 94.113 115.792 78.588 1.00 43.97 425 ALA B N 1
ATOM 6817 C CA . ALA B 1 425 ? 95.360 116.552 78.568 1.00 43.97 425 ALA B CA 1
ATOM 6818 C C . ALA B 1 425 ? 95.763 116.798 77.120 1.00 43.97 425 ALA B C 1
ATOM 6819 O O . ALA B 1 425 ? 96.383 115.946 76.480 1.00 43.97 425 ALA B O 1
ATOM 6821 N N . ALA B 1 426 ? 95.417 117.976 76.598 1.00 43.63 426 ALA B N 1
ATOM 6822 C CA . ALA B 1 426 ? 95.643 118.257 75.184 1.00 43.63 426 ALA B CA 1
ATOM 6823 C C . ALA B 1 426 ? 97.122 118.421 74.858 1.00 43.63 426 ALA B C 1
ATOM 6824 O O . ALA B 1 426 ? 97.543 118.115 73.736 1.00 43.63 426 ALA B O 1
ATOM 6826 N N . LEU B 1 427 ? 97.923 118.901 75.810 1.00 44.04 427 LEU B N 1
ATOM 6827 C CA . LEU B 1 427 ? 99.334 119.148 75.535 1.00 44.04 427 LEU B CA 1
ATOM 6828 C C . LEU B 1 427 ? 100.138 117.862 75.393 1.00 44.04 427 LEU B C 1
ATOM 6829 O O . LEU B 1 427 ? 101.191 117.874 74.747 1.00 44.04 427 LEU B O 1
ATOM 6834 N N . GLY B 1 428 ? 99.671 116.758 75.974 1.00 43.71 428 GLY B N 1
ATOM 6835 C CA . GLY B 1 428 ? 100.382 115.502 75.833 1.00 43.71 428 GLY B CA 1
ATOM 6836 C C . GLY B 1 428 ? 101.691 115.485 76.605 1.00 43.71 428 GLY B C 1
ATOM 6837 O O . GLY B 1 428 ? 101.855 116.152 77.630 1.00 43.71 428 GLY B O 1
ATOM 6838 N N . TRP B 1 429 ? 102.640 114.702 76.097 1.00 43.46 429 TRP B N 1
ATOM 6839 C CA . TRP B 1 429 ? 103.945 114.536 76.723 1.00 43.46 429 TRP B CA 1
ATOM 6840 C C . TRP B 1 429 ? 104.947 115.451 76.035 1.00 43.46 429 TRP B C 1
ATOM 6841 O O . TRP B 1 429 ? 105.045 115.457 74.803 1.00 43.46 429 TRP B O 1
ATOM 6852 N N . ILE B 1 430 ? 105.687 116.220 76.829 1.00 43.25 430 ILE B N 1
ATOM 6853 C CA . ILE B 1 430 ? 106.589 117.241 76.314 1.00 43.25 430 ILE B CA 1
ATOM 6854 C C . ILE B 1 430 ? 107.987 117.008 76.870 1.00 43.25 430 ILE B C 1
ATOM 6855 O O . ILE B 1 430 ? 108.155 116.718 78.061 1.00 43.25 430 ILE B O 1
ATOM 6860 N N . LEU B 1 431 ? 108.983 117.118 75.997 1.00 43.23 431 LEU B N 1
ATOM 6861 C CA . LEU B 1 431 ? 110.392 117.162 76.373 1.00 43.23 431 LEU B CA 1
ATOM 6862 C C . LEU B 1 431 ? 110.812 118.625 76.344 1.00 43.23 431 LEU B C 1
ATOM 6863 O O . LEU B 1 431 ? 110.777 119.259 75.284 1.00 43.23 431 LEU B O 1
ATOM 6868 N N . GLY B 1 432 ? 111.213 119.159 77.502 1.00 43.72 432 GLY B N 1
ATOM 6869 C CA . GLY B 1 432 ? 111.537 120.561 77.636 1.00 43.72 432 GLY B CA 1
ATOM 6870 C C . GLY B 1 432 ? 112.888 120.783 78.300 1.00 43.72 432 GLY B C 1
ATOM 6871 O O . GLY B 1 432 ? 113.526 119.856 78.807 1.00 43.72 432 GLY B O 1
ATOM 6872 N N . ARG B 1 433 ? 113.315 122.044 78.290 1.00 43.62 433 ARG B N 1
ATOM 6873 C CA . ARG B 1 433 ? 114.586 122.439 78.880 1.00 43.62 433 ARG B CA 1
ATOM 6874 C C . ARG B 1 433 ? 114.400 123.744 79.640 1.00 43.62 433 ARG B C 1
ATOM 6875 O O . ARG B 1 433 ? 113.484 124.522 79.366 1.00 43.62 433 ARG B O 1
ATOM 6883 N N . ARG B 1 434 ? 115.287 123.976 80.606 1.00 45.16 434 ARG B N 1
ATOM 6884 C CA . ARG B 1 434 ? 115.190 125.135 81.479 1.00 45.16 434 ARG B CA 1
ATOM 6885 C C . ARG B 1 434 ? 116.554 125.795 81.608 1.00 45.16 434 ARG B C 1
ATOM 6886 O O . ARG B 1 434 ? 117.593 125.149 81.440 1.00 45.16 434 ARG B O 1
ATOM 6894 N N . ALA B 1 435 ? 116.540 127.087 81.917 1.00 45.88 435 ALA B N 1
ATOM 6895 C CA . ALA B 1 435 ? 117.760 127.840 82.160 1.00 45.88 435 ALA B CA 1
ATOM 6896 C C . ALA B 1 435 ? 118.114 127.813 83.644 1.00 45.88 435 ALA B C 1
ATOM 6897 O O . ALA B 1 435 ? 117.301 127.453 84.496 1.00 45.88 435 ALA B O 1
ATOM 6899 N N . GLN B 1 436 ? 119.358 128.187 83.944 1.00 46.94 436 GLN B N 1
ATOM 6900 C CA . GLN B 1 436 ? 119.784 128.251 85.338 1.00 46.94 436 GLN B CA 1
ATOM 6901 C C . GLN B 1 436 ? 119.157 129.436 86.063 1.00 46.94 436 GLN B C 1
ATOM 6902 O O . GLN B 1 436 ? 118.884 129.350 87.266 1.00 46.94 436 GLN B O 1
ATOM 6908 N N . ALA B 1 437 ? 118.927 130.548 85.356 1.00 47.64 437 ALA B N 1
ATOM 6909 C CA . ALA B 1 437 ? 118.365 131.734 85.992 1.00 47.64 437 ALA B CA 1
ATOM 6910 C C . ALA B 1 437 ? 116.954 131.476 86.510 1.00 47.64 437 ALA B C 1
ATOM 6911 O O . ALA B 1 437 ? 116.601 131.919 87.610 1.00 47.64 437 ALA B O 1
ATOM 6913 N N . ASP B 1 438 ? 116.132 130.779 85.730 1.00 48.04 438 ASP B N 1
ATOM 6914 C CA . ASP B 1 438 ? 114.777 130.421 86.137 1.00 48.04 438 ASP B CA 1
ATOM 6915 C C . ASP B 1 438 ? 114.552 128.925 85.950 1.00 48.04 438 ASP B C 1
ATOM 6916 O O . ASP B 1 438 ? 114.777 128.384 84.862 1.00 48.04 438 ASP B O 1
ATOM 6921 N N . SER B 1 439 ? 114.131 128.254 87.023 1.00 47.27 439 SER B N 1
ATOM 6922 C CA . SER B 1 439 ? 114.058 126.792 87.006 1.00 47.27 439 SER B CA 1
ATOM 6923 C C . SER B 1 439 ? 112.766 126.292 86.364 1.00 47.27 439 SER B C 1
ATOM 6924 O O . SER B 1 439 ? 112.797 125.599 85.342 1.00 47.27 439 SER B O 1
ATOM 6927 N N . ARG B 1 440 ? 111.620 126.640 86.945 1.00 46.18 440 ARG B N 1
ATOM 6928 C CA . ARG B 1 440 ? 110.347 126.087 86.499 1.00 46.18 440 ARG B CA 1
ATOM 6929 C C . ARG B 1 440 ? 109.607 127.019 85.549 1.00 46.18 440 ARG B C 1
ATOM 6930 O O . ARG B 1 440 ? 109.196 126.596 84.463 1.00 46.18 440 ARG B O 1
ATOM 6938 N N . LYS B 1 441 ? 109.421 128.277 85.934 1.00 46.83 441 LYS B N 1
ATOM 6939 C CA . LYS B 1 441 ? 108.966 129.276 84.979 1.00 46.83 441 LYS B CA 1
ATOM 6940 C C . LYS B 1 441 ? 110.062 129.515 83.950 1.00 46.83 441 LYS B C 1
ATOM 6941 O O . LYS B 1 441 ? 111.249 129.542 84.287 1.00 46.83 441 LYS B O 1
ATOM 6947 N N . GLY B 1 442 ? 109.672 129.656 82.689 1.00 46.71 442 GLY B N 1
ATOM 6948 C CA . GLY B 1 442 ? 110.636 129.784 81.617 1.00 46.71 442 GLY B CA 1
ATOM 6949 C C . GLY B 1 442 ? 111.078 128.483 80.988 1.00 46.71 442 GLY B C 1
ATOM 6950 O O . GLY B 1 442 ? 112.058 128.486 80.232 1.00 46.71 442 GLY B O 1
ATOM 6951 N N . THR B 1 443 ? 110.398 127.375 81.273 1.00 45.72 443 THR B N 1
ATOM 6952 C CA . THR B 1 443 ? 110.756 126.099 80.671 1.00 45.72 443 THR B CA 1
ATOM 6953 C C . THR B 1 443 ? 110.464 126.129 79.176 1.00 45.72 443 THR B C 1
ATOM 6954 O O . THR B 1 443 ? 109.365 126.505 78.754 1.00 45.72 443 THR B O 1
ATOM 6958 N N . ARG B 1 444 ? 111.446 125.729 78.374 1.00 45.70 444 ARG B N 1
ATOM 6959 C CA . ARG B 1 444 ? 111.350 125.796 76.923 1.00 45.70 444 ARG B CA 1
ATOM 6960 C C . ARG B 1 444 ? 111.048 124.412 76.366 1.00 45.70 444 ARG B C 1
ATOM 6961 O O . ARG B 1 444 ? 111.850 123.486 76.524 1.00 45.70 444 ARG B O 1
ATOM 6969 N N . SER B 1 445 ? 109.901 124.280 75.706 1.00 44.66 445 SER B N 1
ATOM 6970 C CA . SER B 1 445 ? 109.499 123.006 75.124 1.00 44.66 445 SER B CA 1
ATOM 6971 C C . SER B 1 445 ? 110.321 122.719 73.875 1.00 44.66 445 SER B C 1
ATOM 6972 O O . SER B 1 445 ? 110.529 123.603 73.039 1.00 44.66 445 SER B O 1
ATOM 6975 N N . VAL B 1 446 ? 110.787 121.480 73.750 1.00 43.17 446 VAL B N 1
ATOM 6976 C CA . VAL B 1 446 ? 111.626 121.052 72.638 1.00 43.17 446 VAL B CA 1
ATOM 6977 C C . VAL B 1 446 ? 110.923 120.003 71.782 1.00 43.17 446 VAL B C 1
ATOM 6978 O O . VAL B 1 446 ? 110.901 120.104 70.555 1.00 43.17 446 VAL B O 1
ATOM 6982 N N . TRP B 1 447 ? 110.342 118.989 72.418 1.00 43.06 447 TRP B N 1
ATOM 6983 C CA . TRP B 1 447 ? 109.670 117.898 71.724 1.00 43.06 447 TRP B CA 1
ATOM 6984 C C . TRP B 1 447 ? 108.244 117.764 72.234 1.00 43.06 447 TRP B C 1
ATOM 6985 O O . TRP B 1 447 ? 107.990 117.928 73.430 1.00 43.06 447 TRP B O 1
ATOM 6996 N N . GLN B 1 448 ? 107.321 117.449 71.329 1.00 43.36 448 GLN B N 1
ATOM 6997 C CA . GLN B 1 448 ? 105.944 117.148 71.694 1.00 43.36 448 GLN B CA 1
ATOM 6998 C C . GLN B 1 448 ? 105.517 115.857 71.016 1.00 43.36 448 GLN B C 1
ATOM 6999 O O . GLN B 1 448 ? 105.850 115.616 69.852 1.00 43.36 448 GLN B O 1
ATOM 7005 N N . PHE B 1 449 ? 104.776 115.026 71.749 1.00 43.78 449 PHE B N 1
ATOM 7006 C CA . PHE B 1 449 ? 104.323 113.738 71.245 1.00 43.78 449 PHE B CA 1
ATOM 7007 C C . PHE B 1 449 ? 102.815 113.678 71.038 1.00 43.78 449 PHE B C 1
ATOM 7008 O O . PHE B 1 449 ? 102.316 112.658 70.547 1.00 43.78 449 PHE B O 1
ATOM 7016 N N . SER B 1 450 ? 102.085 114.730 71.418 1.00 43.64 450 SER B N 1
ATOM 7017 C CA . SER B 1 450 ? 100.655 114.887 71.156 1.00 43.64 450 SER B CA 1
ATOM 7018 C C . SER B 1 450 ? 99.793 113.918 71.956 1.00 43.64 450 SER B C 1
ATOM 7019 O O . SER B 1 450 ? 100.186 112.775 72.208 1.00 43.64 450 SER B O 1
ATOM 7022 N N . TYR B 1 451 ? 98.607 114.378 72.363 1.00 43.80 451 TYR B N 1
ATOM 7023 C CA . TYR B 1 451 ? 97.668 113.516 73.074 1.00 43.80 451 TYR B CA 1
ATOM 7024 C C . TYR B 1 451 ? 97.092 112.430 72.178 1.00 43.80 451 TYR B C 1
ATOM 7025 O O . TYR B 1 451 ? 96.932 111.286 72.620 1.00 43.80 451 TYR B O 1
ATOM 7034 N N . ASN B 1 452 ? 96.783 112.758 70.928 1.00 43.81 452 ASN B N 1
ATOM 7035 C CA . ASN B 1 452 ? 96.090 111.842 70.035 1.00 43.81 452 ASN B CA 1
ATOM 7036 C C . ASN B 1 452 ? 97.033 110.927 69.265 1.00 43.81 452 ASN B C 1
ATOM 7037 O O . ASN B 1 452 ? 96.570 110.162 68.412 1.00 43.81 452 ASN B O 1
ATOM 7042 N N . GLY B 1 453 ? 98.332 110.980 69.546 1.00 44.07 453 GLY B N 1
ATOM 7043 C CA . GLY B 1 453 ? 99.271 110.065 68.913 1.00 44.07 453 GLY B CA 1
ATOM 7044 C C . GLY B 1 453 ? 99.361 110.216 67.411 1.00 44.07 453 GLY B C 1
ATOM 7045 O O . GLY B 1 453 ? 99.331 109.214 66.686 1.00 44.07 453 GLY B O 1
ATOM 7046 N N . GLU B 1 454 ? 99.473 111.450 66.925 1.00 44.43 454 GLU B N 1
ATOM 7047 C CA . GLU B 1 454 ? 99.455 111.727 65.497 1.00 44.43 454 GLU B CA 1
ATOM 7048 C C . GLU B 1 454 ? 100.742 112.334 64.963 1.00 44.43 454 GLU B C 1
ATOM 7049 O O . GLU B 1 454 ? 101.178 111.951 63.875 1.00 44.43 454 GLU B O 1
ATOM 7055 N N . VAL B 1 455 ? 101.360 113.261 65.688 1.00 43.55 455 VAL B N 1
ATOM 7056 C CA . VAL B 1 455 ? 102.529 113.978 65.196 1.00 43.55 455 VAL B CA 1
ATOM 7057 C C . VAL B 1 455 ? 103.572 114.058 66.303 1.00 43.55 455 VAL B C 1
ATOM 7058 O O . VAL B 1 455 ? 103.240 114.228 67.480 1.00 43.55 455 VAL B O 1
ATOM 7062 N N . ILE B 1 456 ? 104.837 113.911 65.919 1.00 43.72 456 ILE B N 1
ATOM 7063 C CA . ILE B 1 456 ? 105.973 114.205 66.784 1.00 43.72 456 ILE B CA 1
ATOM 7064 C C . ILE B 1 456 ? 106.541 115.538 66.323 1.00 43.72 456 ILE B C 1
ATOM 7065 O O . ILE B 1 456 ? 107.080 115.642 65.213 1.00 43.72 456 ILE B O 1
ATOM 7070 N N . LYS B 1 457 ? 106.422 116.556 67.168 1.00 43.62 457 LYS B N 1
ATOM 7071 C CA . LYS B 1 457 ? 106.663 117.933 66.768 1.00 43.62 457 LYS B CA 1
ATOM 7072 C C . LYS B 1 457 ? 107.864 118.504 67.508 1.00 43.62 457 LYS B C 1
ATOM 7073 O O . LYS B 1 457 ? 107.948 118.422 68.737 1.00 43.62 457 LYS B O 1
ATOM 7079 N N . SER B 1 458 ? 108.791 119.081 66.747 1.00 43.87 458 SER B N 1
ATOM 7080 C CA . SER B 1 458 ? 109.895 119.855 67.307 1.00 43.87 458 SER B CA 1
ATOM 7081 C C . SER B 1 458 ? 109.378 121.271 67.519 1.00 43.87 458 SER B C 1
ATOM 7082 O O . SER B 1 458 ? 109.348 122.079 66.588 1.00 43.87 458 SER B O 1
ATOM 7085 N N . VAL B 1 459 ? 108.961 121.571 68.750 1.00 43.71 459 VAL B N 1
ATOM 7086 C CA . VAL B 1 459 ? 108.195 122.788 69.008 1.00 43.71 459 VAL B CA 1
ATOM 7087 C C . VAL B 1 459 ? 109.048 124.029 68.777 1.00 43.71 459 VAL B C 1
ATOM 7088 O O . VAL B 1 459 ? 108.585 125.018 68.198 1.00 43.71 459 VAL B O 1
ATOM 7092 N N . SER B 1 460 ? 110.300 124.005 69.233 1.00 45.01 460 SER B N 1
ATOM 7093 C CA . SER B 1 460 ? 111.159 125.181 69.187 1.00 45.01 460 SER B CA 1
ATOM 7094 C C . SER B 1 460 ? 112.236 125.099 68.111 1.00 45.01 460 SER B C 1
ATOM 7095 O O . SER B 1 460 ? 113.104 125.976 68.055 1.00 45.01 460 SER B O 1
ATOM 7098 N N . ALA B 1 461 ? 112.206 124.079 67.257 1.00 43.78 461 ALA B N 1
ATOM 7099 C CA . ALA B 1 461 ? 113.212 123.929 66.216 1.00 43.78 461 ALA B CA 1
ATOM 7100 C C . ALA B 1 461 ? 112.559 123.452 64.927 1.00 43.78 461 ALA B C 1
ATOM 7101 O O . ALA B 1 461 ? 111.521 122.785 64.946 1.00 43.78 461 ALA B O 1
ATOM 7103 N N . ALA B 1 462 ? 113.180 123.805 63.808 1.00 43.77 462 ALA B N 1
ATOM 7104 C CA . ALA B 1 462 ? 112.722 123.397 62.489 1.00 43.77 462 ALA B CA 1
ATOM 7105 C C . ALA B 1 462 ? 113.451 122.120 62.069 1.00 43.77 462 ALA B C 1
ATOM 7106 O O . ALA B 1 462 ? 113.999 121.394 62.903 1.00 43.77 462 ALA B O 1
ATOM 7108 N N . ASN B 1 463 ? 113.394 121.816 60.771 1.00 44.47 463 ASN B N 1
ATOM 7109 C CA . ASN B 1 463 ? 114.183 120.780 60.081 1.00 44.47 463 ASN B CA 1
ATOM 7110 C C . ASN B 1 463 ? 114.432 119.547 60.955 1.00 44.47 463 ASN B C 1
ATOM 7111 O O . ASN B 1 463 ? 115.564 119.144 61.218 1.00 44.47 463 ASN B O 1
ATOM 7116 N N . VAL B 1 464 ? 113.328 118.945 61.394 1.00 43.63 464 VAL B N 1
ATOM 7117 C CA . VAL B 1 464 ? 113.373 117.751 62.230 1.00 43.63 464 VAL B CA 1
ATOM 7118 C C . VAL B 1 464 ? 113.503 116.515 61.347 1.00 43.63 464 VAL B C 1
ATOM 7119 O O . VAL B 1 464 ? 113.075 116.502 60.188 1.00 43.63 464 VAL B O 1
ATOM 7123 N N . GLY B 1 465 ? 114.107 115.464 61.896 1.00 43.79 465 GLY B N 1
ATOM 7124 C CA . GLY B 1 465 ? 114.286 114.230 61.153 1.00 43.79 465 GLY B CA 1
ATOM 7125 C C . GLY B 1 465 ? 114.688 113.105 62.080 1.00 43.79 465 GLY B C 1
ATOM 7126 O O . GLY B 1 465 ? 114.655 113.239 63.305 1.00 43.79 465 GLY B O 1
ATOM 7127 N N . LEU B 1 466 ? 115.056 111.975 61.475 1.00 45.04 466 LEU B N 1
ATOM 7128 C CA . LEU B 1 466 ? 115.514 110.817 62.228 1.00 45.04 466 LEU B CA 1
ATOM 7129 C C . LEU B 1 466 ? 116.555 110.046 61.427 1.00 45.04 466 LEU B C 1
ATOM 7130 O O . LEU B 1 466 ? 116.538 110.038 60.191 1.00 45.04 466 LEU B O 1
ATOM 7135 N N . GLN B 1 467 ? 117.453 109.383 62.154 1.00 44.85 467 GLN B N 1
ATOM 7136 C CA . GLN B 1 467 ? 118.568 108.661 61.559 1.00 44.85 467 GLN B CA 1
ATOM 7137 C C . GLN B 1 467 ? 118.933 107.483 62.450 1.00 44.85 467 GLN B C 1
ATOM 7138 O O . GLN B 1 467 ? 118.554 107.424 63.623 1.00 44.85 467 GLN B O 1
ATOM 7144 N N . ASN B 1 468 ? 119.680 106.540 61.877 1.00 44.91 468 ASN B N 1
ATOM 7145 C CA . ASN B 1 468 ? 120.041 105.307 62.562 1.00 44.91 468 ASN B CA 1
ATOM 7146 C C . ASN B 1 468 ? 121.364 105.484 63.310 1.00 44.91 468 ASN B C 1
ATOM 7147 O O . ASN B 1 468 ? 121.861 106.599 63.491 1.00 44.91 468 ASN B O 1
ATOM 7152 N N . SER B 1 469 ? 121.941 104.367 63.765 1.00 44.74 469 SER B N 1
ATOM 7153 C CA . SER B 1 469 ? 123.146 104.417 64.588 1.00 44.74 469 SER B CA 1
ATOM 7154 C C . SER B 1 469 ? 124.317 105.052 63.846 1.00 44.74 469 SER B C 1
ATOM 7155 O O . SER B 1 469 ? 125.044 105.874 64.416 1.00 44.74 469 SER B O 1
ATOM 7158 N N . THR B 1 470 ? 124.518 104.682 62.581 1.00 45.16 470 THR B N 1
ATOM 7159 C CA . THR B 1 470 ? 125.629 105.234 61.812 1.00 45.16 470 THR B CA 1
ATOM 7160 C C . THR B 1 470 ? 125.475 106.730 61.568 1.00 45.16 470 THR B C 1
ATOM 7161 O O . THR B 1 470 ? 126.471 107.414 61.310 1.00 45.16 470 THR B O 1
ATOM 7165 N N . GLY B 1 471 ? 124.257 107.258 61.674 1.00 44.72 471 GLY B N 1
ATOM 7166 C CA . GLY B 1 471 ? 123.990 108.661 61.430 1.00 44.72 471 GLY B CA 1
ATOM 7167 C C . GLY B 1 471 ? 123.329 108.954 60.102 1.00 44.72 471 GLY B C 1
ATOM 7168 O O . GLY B 1 471 ? 122.861 110.082 59.901 1.00 44.72 471 GLY B O 1
ATOM 7169 N N . ALA B 1 472 ? 123.266 107.984 59.195 1.00 44.53 472 ALA B N 1
ATOM 7170 C CA . ALA B 1 472 ? 122.547 108.152 57.943 1.00 44.53 472 ALA B CA 1
ATOM 7171 C C . ALA B 1 472 ? 121.050 108.084 58.207 1.00 44.53 472 ALA B C 1
ATOM 7172 O O . ALA B 1 472 ? 120.575 107.217 58.943 1.00 44.53 472 ALA B O 1
ATOM 7174 N N . GLY B 1 473 ? 120.312 109.003 57.599 1.00 44.62 473 GLY B N 1
ATOM 7175 C CA . GLY B 1 473 ? 118.888 109.077 57.851 1.00 44.62 473 GLY B CA 1
ATOM 7176 C C . GLY B 1 473 ? 118.252 110.141 56.990 1.00 44.62 473 GLY B C 1
ATOM 7177 O O . GLY B 1 473 ? 118.859 110.648 56.045 1.00 44.62 473 GLY B O 1
ATOM 7178 N N . PHE B 1 474 ? 117.016 110.479 57.336 1.00 45.23 474 PHE B N 1
ATOM 7179 C CA . PHE B 1 474 ? 116.207 111.383 56.533 1.00 45.23 474 PHE B CA 1
ATOM 7180 C C . PHE B 1 474 ? 115.367 112.290 57.423 1.00 45.23 474 PHE B C 1
ATOM 7181 O O . PHE B 1 474 ? 115.022 111.945 58.557 1.00 45.23 474 PHE B O 1
ATOM 7189 N N . GLY B 1 475 ? 115.053 113.468 56.891 1.00 44.63 475 GLY B N 1
ATOM 7190 C CA . GLY B 1 475 ? 114.337 114.462 57.669 1.00 44.63 475 GLY B CA 1
ATOM 7191 C C . GLY B 1 475 ? 113.915 115.637 56.815 1.00 44.63 475 GLY B C 1
ATOM 7192 O O . GLY B 1 475 ? 113.925 115.580 55.583 1.00 44.63 475 GLY B O 1
ATOM 7193 N N . MET B 1 476 ? 113.522 116.708 57.499 1.00 44.64 476 MET B N 1
ATOM 7194 C CA . MET B 1 476 ? 113.071 117.944 56.879 1.00 44.64 476 MET B CA 1
ATOM 7195 C C . MET B 1 476 ? 114.187 118.985 56.871 1.00 44.64 476 MET B C 1
ATOM 7196 O O . MET B 1 476 ? 115.208 118.845 57.547 1.00 44.64 476 MET B O 1
ATOM 7201 N N . LEU B 1 477 ? 113.979 120.036 56.074 1.00 44.26 477 LEU B N 1
ATOM 7202 C CA . LEU B 1 477 ? 114.945 121.132 55.975 1.00 44.26 477 LEU B CA 1
ATOM 7203 C C . LEU B 1 477 ? 114.201 122.399 55.560 1.00 44.26 477 LEU B C 1
ATOM 7204 O O . LEU B 1 477 ? 113.841 122.556 54.389 1.00 44.26 477 LEU B O 1
ATOM 7209 N N . GLY B 1 478 ? 113.983 123.293 56.519 1.00 45.78 478 GLY B N 1
ATOM 7210 C CA . GLY B 1 478 ? 113.463 124.620 56.232 1.00 45.78 478 GLY B CA 1
ATOM 7211 C C . GLY B 1 478 ? 112.067 124.672 55.651 1.00 45.78 478 GLY B C 1
ATOM 7212 O O . GLY B 1 478 ? 111.817 125.455 54.725 1.00 45.78 478 GLY B O 1
ATOM 7213 N N . ASP B 1 479 ? 111.153 123.847 56.161 1.00 45.71 479 ASP B N 1
ATOM 7214 C CA . ASP B 1 479 ? 109.731 123.873 55.825 1.00 45.71 479 ASP B CA 1
ATOM 7215 C C . ASP B 1 479 ? 109.449 123.541 54.364 1.00 45.71 479 ASP B C 1
ATOM 7216 O O . ASP B 1 479 ? 108.288 123.569 53.943 1.00 45.71 479 ASP B O 1
ATOM 7221 N N . THR B 1 480 ? 110.476 123.222 53.579 1.00 44.82 480 THR B N 1
ATOM 7222 C CA . THR B 1 480 ? 110.325 123.064 52.139 1.00 44.82 480 THR B CA 1
ATOM 7223 C C . THR B 1 480 ? 110.943 121.784 51.585 1.00 44.82 480 THR B C 1
ATOM 7224 O O . THR B 1 480 ? 110.427 121.255 50.593 1.00 44.82 480 THR B O 1
ATOM 7228 N N . LEU B 1 481 ? 111.978 121.238 52.214 1.00 43.08 481 LEU B N 1
ATOM 7229 C CA . LEU B 1 481 ? 112.740 120.135 51.649 1.00 43.08 481 LEU B CA 1
ATOM 7230 C C . LEU B 1 481 ? 112.623 118.896 52.524 1.00 43.08 481 LEU B C 1
ATOM 7231 O O . LEU B 1 481 ? 112.650 118.990 53.753 1.00 43.08 481 LEU B O 1
ATOM 7236 N N . LEU B 1 482 ? 112.490 117.740 51.880 1.00 42.97 482 LEU B N 1
ATOM 7237 C CA . LEU B 1 482 ? 112.634 116.442 52.529 1.00 42.97 482 LEU B CA 1
ATOM 7238 C C . LEU B 1 482 ? 113.910 115.807 51.994 1.00 42.97 482 LEU B C 1
ATOM 7239 O O . LEU B 1 482 ? 113.989 115.473 50.807 1.00 42.97 482 LEU B O 1
ATOM 7244 N N . ARG B 1 483 ? 114.901 115.641 52.865 1.00 43.14 483 ARG B N 1
ATOM 7245 C CA . ARG B 1 483 ? 116.244 115.306 52.420 1.00 43.14 483 ARG B CA 1
ATOM 7246 C C . ARG B 1 483 ? 116.829 114.151 53.217 1.00 43.14 483 ARG B C 1
ATOM 7247 O O . ARG B 1 483 ? 116.481 113.946 54.387 1.00 43.14 483 ARG B O 1
ATOM 7255 N N . PRO B 1 484 ? 117.731 113.387 52.608 1.00 42.14 484 PRO B N 1
ATOM 7256 C CA . PRO B 1 484 ? 118.575 112.475 53.380 1.00 42.14 484 PRO B CA 1
ATOM 7257 C C . PRO B 1 484 ? 119.783 113.203 53.947 1.00 42.14 484 PRO B C 1
ATOM 7258 O O . PRO B 1 484 ? 120.327 114.127 53.337 1.00 42.14 484 PRO B O 1
ATOM 7262 N N . TYR B 1 485 ? 120.196 112.777 55.142 1.00 43.33 485 TYR B N 1
ATOM 7263 C CA . TYR B 1 485 ? 121.289 113.460 55.828 1.00 43.33 485 TYR B CA 1
ATOM 7264 C C . TYR B 1 485 ? 122.606 113.317 55.069 1.00 43.33 485 TYR B C 1
ATOM 7265 O O . TYR B 1 485 ? 123.392 114.268 55.001 1.00 43.33 485 TYR B O 1
ATOM 7274 N N . ALA B 1 486 ? 122.863 112.148 54.495 1.00 42.44 486 ALA B N 1
ATOM 7275 C CA . ALA B 1 486 ? 124.063 111.920 53.705 1.00 42.44 486 ALA B CA 1
ATOM 7276 C C . ALA B 1 486 ? 123.735 112.066 52.226 1.00 42.44 486 ALA B C 1
ATOM 7277 O O . ALA B 1 486 ? 122.764 111.485 51.733 1.00 42.44 486 ALA B O 1
ATOM 7279 N N . ALA B 1 487 ? 124.552 112.844 51.521 1.00 43.33 487 ALA B N 1
ATOM 7280 C CA . ALA B 1 487 ? 124.262 113.170 50.132 1.00 43.33 487 ALA B CA 1
ATOM 7281 C C . ALA B 1 487 ? 124.496 111.964 49.229 1.00 43.33 487 ALA B C 1
ATOM 7282 O O . ALA B 1 487 ? 125.550 111.322 49.292 1.00 43.33 487 ALA B O 1
ATOM 7284 N N . SER B 1 488 ? 123.508 111.669 48.383 1.00 43.12 488 SER B N 1
ATOM 7285 C CA . SER B 1 488 ? 123.605 110.624 47.363 1.00 43.12 488 SER B CA 1
ATOM 7286 C C . SER B 1 488 ? 123.902 109.254 47.976 1.00 43.12 488 SER B C 1
ATOM 7287 O O . SER B 1 488 ? 124.735 108.494 47.478 1.00 43.12 488 SER B O 1
ATOM 7290 N N . THR B 1 489 ? 123.212 108.940 49.070 1.00 43.82 489 THR B N 1
ATOM 7291 C CA . THR B 1 489 ? 123.365 107.644 49.723 1.00 43.82 489 THR B CA 1
ATOM 7292 C C . THR B 1 489 ? 122.067 106.857 49.803 1.00 43.82 489 THR B C 1
ATOM 7293 O O . THR B 1 489 ? 122.035 105.686 49.409 1.00 43.82 489 THR B O 1
ATOM 7297 N N . ILE B 1 490 ? 120.991 107.468 50.289 1.00 43.75 490 ILE B N 1
ATOM 7298 C CA . ILE B 1 490 ? 119.773 106.745 50.643 1.00 43.75 490 ILE B CA 1
ATOM 7299 C C . ILE B 1 490 ? 118.807 106.754 49.469 1.00 43.75 490 ILE B C 1
ATOM 7300 O O . ILE B 1 490 ? 118.492 107.810 48.911 1.00 43.75 490 ILE B O 1
ATOM 7305 N N . SER B 1 491 ? 118.312 105.569 49.111 1.00 43.82 491 SER B N 1
ATOM 7306 C CA . SER B 1 491 ? 117.461 105.373 47.945 1.00 43.82 491 SER B CA 1
ATOM 7307 C C . SER B 1 491 ? 116.008 105.218 48.375 1.00 43.82 491 SER B C 1
ATOM 7308 O O . SER B 1 491 ? 115.727 104.692 49.456 1.00 43.82 491 SER B O 1
ATOM 7311 N N . LEU B 1 492 ? 115.090 105.680 47.524 1.00 43.63 492 LEU B N 1
ATOM 7312 C CA . LEU B 1 492 ? 113.653 105.578 47.778 1.00 43.63 492 LEU B CA 1
ATOM 7313 C C . LEU B 1 492 ? 113.111 104.335 47.085 1.00 43.63 492 LEU B C 1
ATOM 7314 O O . LEU B 1 492 ? 112.902 104.311 45.871 1.00 43.63 492 LEU B O 1
ATOM 7319 N N . GLY B 1 493 ? 112.879 103.288 47.864 1.00 42.73 493 GLY B N 1
ATOM 7320 C CA . GLY B 1 493 ? 112.253 102.087 47.358 1.00 42.73 493 GLY B CA 1
ATOM 7321 C C . GLY B 1 493 ? 113.264 101.074 46.848 1.00 42.73 493 GLY B C 1
ATOM 7322 O O . GLY B 1 493 ? 114.359 101.406 46.391 1.00 42.73 493 GLY B O 1
ATOM 7323 N N . SER B 1 494 ? 112.876 99.809 46.933 1.00 42.02 494 SER B N 1
ATOM 7324 C CA . SER B 1 494 ? 113.686 98.682 46.500 1.00 42.02 494 SER B CA 1
ATOM 7325 C C . SER B 1 494 ? 112.800 97.726 45.721 1.00 42.02 494 SER B C 1
ATOM 7326 O O . SER B 1 494 ? 111.569 97.807 45.803 1.00 42.02 494 SER B O 1
ATOM 7329 N N . PRO B 1 495 ? 113.394 96.822 44.937 1.00 40.96 495 PRO B N 1
ATOM 7330 C CA . PRO B 1 495 ? 112.574 95.795 44.273 1.00 40.96 495 PRO B CA 1
ATOM 7331 C C . PRO B 1 495 ? 111.743 94.977 45.246 1.00 40.96 495 PRO B C 1
ATOM 7332 O O . PRO B 1 495 ? 110.654 94.517 44.885 1.00 40.96 495 PRO B O 1
ATOM 7336 N N . THR B 1 496 ? 112.226 94.783 46.474 1.00 42.07 496 THR B N 1
ATOM 7337 C CA . THR B 1 496 ? 111.446 94.079 47.483 1.00 42.07 496 THR B CA 1
ATOM 7338 C C . THR B 1 496 ? 110.313 94.936 48.037 1.00 42.07 496 THR B C 1
ATOM 7339 O O . THR B 1 496 ? 109.231 94.413 48.327 1.00 42.07 496 THR B O 1
ATOM 7343 N N . TYR B 1 497 ? 110.526 96.247 48.176 1.00 41.70 497 TYR B N 1
ATOM 7344 C CA . TYR B 1 497 ? 109.557 97.153 48.795 1.00 41.70 497 TYR B CA 1
ATOM 7345 C C . TYR B 1 497 ? 109.278 98.325 47.864 1.00 41.70 497 TYR B C 1
ATOM 7346 O O . TYR B 1 497 ? 109.848 99.414 48.025 1.00 41.70 497 TYR B O 1
ATOM 7355 N N . PRO B 1 498 ? 108.407 98.140 46.876 1.00 41.63 498 PRO B N 1
ATOM 7356 C CA . PRO B 1 498 ? 108.037 99.253 45.994 1.00 41.63 498 PRO B CA 1
ATOM 7357 C C . PRO B 1 498 ? 107.110 100.237 46.695 1.00 41.63 498 PRO B C 1
ATOM 7358 O O . PRO B 1 498 ? 106.655 100.023 47.820 1.00 41.63 498 PRO B O 1
ATOM 7362 N N . PHE B 1 499 ? 106.835 101.342 46.002 1.00 41.42 499 PHE B N 1
ATOM 7363 C CA . PHE B 1 499 ? 105.974 102.391 46.531 1.00 41.42 499 PHE B CA 1
ATOM 7364 C C . PHE B 1 499 ? 104.672 102.552 45.751 1.00 41.42 499 PHE B C 1
ATOM 7365 O O . PHE B 1 499 ? 103.765 103.240 46.229 1.00 41.42 499 PHE B O 1
ATOM 7373 N N . THR B 1 500 ? 104.568 101.957 44.563 1.00 42.88 500 THR B N 1
ATOM 7374 C CA . THR B 1 500 ? 103.407 101.844 43.688 1.00 42.88 500 THR B CA 1
ATOM 7375 C C . THR B 1 500 ? 103.046 103.160 42.999 1.00 42.88 500 THR B C 1
ATOM 7376 O O . THR B 1 500 ? 102.243 103.135 42.063 1.00 42.88 500 THR B O 1
ATOM 7380 N N . ARG B 1 501 ? 103.634 104.295 43.384 1.00 43.47 501 ARG B N 1
ATOM 7381 C CA . ARG B 1 501 ? 103.221 105.577 42.822 1.00 43.47 501 ARG B CA 1
ATOM 7382 C C . ARG B 1 501 ? 104.090 106.730 43.310 1.00 43.47 501 ARG B C 1
ATOM 7383 O O . ARG B 1 501 ? 104.590 106.706 44.439 1.00 43.47 501 ARG B O 1
ATOM 7391 N N . LEU B 1 502 ? 104.281 107.738 42.460 1.00 42.98 502 LEU B N 1
ATOM 7392 C CA . LEU B 1 502 ? 104.842 109.020 42.869 1.00 42.98 502 LEU B CA 1
ATOM 7393 C C . LEU B 1 502 ? 103.980 110.113 42.263 1.00 42.98 502 LEU B C 1
ATOM 7394 O O . LEU B 1 502 ? 103.925 110.249 41.037 1.00 42.98 502 LEU B O 1
ATOM 7399 N N . ARG B 1 503 ? 103.314 110.892 43.110 1.00 42.04 503 ARG B N 1
ATOM 7400 C CA . ARG B 1 503 ? 102.433 111.960 42.653 1.00 42.04 503 ARG B CA 1
ATOM 7401 C C . ARG B 1 503 ? 103.026 113.296 43.071 1.00 42.04 503 ARG B C 1
ATOM 7402 O O . ARG B 1 503 ? 103.165 113.574 44.267 1.00 42.04 503 ARG B O 1
ATOM 7410 N N . THR B 1 504 ? 103.377 114.114 42.087 1.00 41.92 504 THR B N 1
ATOM 7411 C CA . THR B 1 504 ? 103.878 115.462 42.303 1.00 41.92 504 THR B CA 1
ATOM 7412 C C . THR B 1 504 ? 102.825 116.461 41.829 1.00 41.92 504 THR B C 1
ATOM 7413 O O . THR B 1 504 ? 101.719 116.086 41.422 1.00 41.92 504 THR B O 1
ATOM 7417 N N . THR B 1 505 ? 103.171 117.747 41.891 1.00 41.87 505 THR B N 1
ATOM 7418 C CA . THR B 1 505 ? 102.240 118.785 41.460 1.00 41.87 505 THR B CA 1
ATOM 7419 C C . THR B 1 505 ? 101.970 118.705 39.963 1.00 41.87 505 THR B C 1
ATOM 7420 O O . THR B 1 505 ? 100.836 118.922 39.519 1.00 41.87 505 THR B O 1
ATOM 7424 N N . ASP B 1 506 ? 102.989 118.383 39.168 1.00 42.57 506 ASP B N 1
ATOM 7425 C CA . ASP B 1 506 ? 102.867 118.410 37.720 1.00 42.57 506 ASP B CA 1
ATOM 7426 C C . ASP B 1 506 ? 103.096 117.063 37.050 1.00 42.57 506 ASP B C 1
ATOM 7427 O O . ASP B 1 506 ? 102.976 116.975 35.824 1.00 42.57 506 ASP B O 1
ATOM 7432 N N . TRP B 1 507 ? 103.423 116.018 37.808 1.00 40.90 507 TRP B N 1
ATOM 7433 C CA . TRP B 1 507 ? 103.649 114.694 37.247 1.00 40.90 507 TRP B CA 1
ATOM 7434 C C . TRP B 1 507 ? 103.086 113.640 38.188 1.00 40.90 507 TRP B C 1
ATOM 7435 O O . TRP B 1 507 ? 102.933 113.877 39.389 1.00 40.90 507 TRP B O 1
ATOM 7446 N N . THR B 1 508 ? 102.777 112.470 37.630 1.00 42.82 508 THR B N 1
ATOM 7447 C CA . THR B 1 508 ? 102.440 111.299 38.427 1.00 42.82 508 THR B CA 1
ATOM 7448 C C . THR B 1 508 ? 102.946 110.048 37.720 1.00 42.82 508 THR B C 1
ATOM 7449 O O . THR B 1 508 ? 102.798 109.907 36.499 1.00 42.82 508 THR B O 1
ATOM 7453 N N . VAL B 1 509 ? 103.565 109.160 38.492 1.00 43.55 509 VAL B N 1
ATOM 7454 C CA . VAL B 1 509 ? 104.159 107.927 37.989 1.00 43.55 509 VAL B CA 1
ATOM 7455 C C . VAL B 1 509 ? 103.464 106.776 38.700 1.00 43.55 509 VAL B C 1
ATOM 7456 O O . VAL B 1 509 ? 103.673 106.568 39.901 1.00 43.55 509 VAL B O 1
ATOM 7460 N N . ASP B 1 510 ? 102.649 106.025 37.970 1.00 44.53 510 ASP B N 1
ATOM 7461 C CA . ASP B 1 510 ? 101.871 104.946 38.569 1.00 44.53 510 ASP B CA 1
ATOM 7462 C C . ASP B 1 510 ? 101.676 103.848 37.528 1.00 44.53 510 ASP B C 1
ATOM 7463 O O . ASP B 1 510 ? 102.370 103.814 36.505 1.00 44.53 510 ASP B O 1
ATOM 7468 N N . THR B 1 511 ? 100.731 102.942 37.793 1.00 43.47 511 THR B N 1
ATOM 7469 C CA . THR B 1 511 ? 100.482 101.826 36.885 1.00 43.47 511 THR B CA 1
ATOM 7470 C C . THR B 1 511 ? 100.055 102.317 35.507 1.00 43.47 511 THR B C 1
ATOM 7471 O O . THR B 1 511 ? 100.420 101.721 34.487 1.00 43.47 511 THR B O 1
ATOM 7475 N N . ASN B 1 512 ? 99.288 103.407 35.457 1.00 43.53 512 ASN B N 1
ATOM 7476 C CA . ASN B 1 512 ? 98.874 103.963 34.174 1.00 43.53 512 ASN B CA 1
ATOM 7477 C C . ASN B 1 512 ? 100.053 104.489 33.365 1.00 43.53 512 ASN B C 1
ATOM 7478 O O . ASN B 1 512 ? 99.921 104.678 32.151 1.00 43.53 512 ASN B O 1
ATOM 7483 N N . GLY B 1 513 ? 101.198 104.728 34.005 1.00 43.61 513 GLY B N 1
ATOM 7484 C CA . GLY B 1 513 ? 102.388 105.196 33.337 1.00 43.61 513 GLY B CA 1
ATOM 7485 C C . GLY B 1 513 ? 102.903 106.457 33.991 1.00 43.61 513 GLY B C 1
ATOM 7486 O O . GLY B 1 513 ? 102.628 106.729 35.164 1.00 43.61 513 GLY B O 1
ATOM 7487 N N . ILE B 1 514 ? 103.665 107.226 33.222 1.00 42.94 514 ILE B N 1
ATOM 7488 C CA . ILE B 1 514 ? 104.200 108.508 33.666 1.00 42.94 514 ILE B CA 1
ATOM 7489 C C . ILE B 1 514 ? 103.426 109.581 32.910 1.00 42.94 514 ILE B C 1
ATOM 7490 O O . ILE B 1 514 ? 103.650 109.798 31.716 1.00 42.94 514 ILE B O 1
ATOM 7495 N N . VAL B 1 515 ? 102.503 110.253 33.593 1.00 42.13 515 VAL B N 1
ATOM 7496 C CA . VAL B 1 515 ? 101.669 111.245 32.915 1.00 42.13 515 VAL B CA 1
ATOM 7497 C C . VAL B 1 515 ? 101.659 112.553 33.696 1.00 42.13 515 VAL B C 1
ATOM 7498 O O . VAL B 1 515 ? 101.706 112.543 34.935 1.00 42.13 515 VAL B O 1
ATOM 7502 N N . PRO B 1 516 ? 101.605 113.695 33.020 1.00 40.43 516 PRO B N 1
ATOM 7503 C CA . PRO B 1 516 ? 101.533 114.978 33.722 1.00 40.43 516 PRO B CA 1
ATOM 7504 C C . PRO B 1 516 ? 100.123 115.246 34.234 1.00 40.43 516 PRO B C 1
ATOM 7505 O O . PRO B 1 516 ? 99.170 114.527 33.934 1.00 40.43 516 PRO B O 1
ATOM 7509 N N . VAL B 1 517 ? 100.010 116.312 35.032 1.00 40.74 517 VAL B N 1
ATOM 7510 C CA . VAL B 1 517 ? 98.702 116.761 35.505 1.00 40.74 517 VAL B CA 1
ATOM 7511 C C . VAL B 1 517 ? 98.021 117.691 34.514 1.00 40.74 517 VAL B C 1
ATOM 7512 O O . VAL B 1 517 ? 96.785 117.744 34.475 1.00 40.74 517 VAL B O 1
ATOM 7516 N N . GLN B 1 518 ? 98.790 118.403 33.693 1.00 42.30 518 GLN B N 1
ATOM 7517 C CA . GLN B 1 518 ? 98.248 119.289 32.675 1.00 42.30 518 GLN B CA 1
ATOM 7518 C C . GLN B 1 518 ? 98.639 118.771 31.299 1.00 42.30 518 GLN B C 1
ATOM 7519 O O . GLN B 1 518 ? 99.573 117.978 31.160 1.00 42.30 518 GLN B O 1
ATOM 7525 N N . ASP B 1 519 ? 97.913 119.226 30.283 1.00 43.44 519 ASP B N 1
ATOM 7526 C CA . ASP B 1 519 ? 98.027 118.677 28.938 1.00 43.44 519 ASP B CA 1
ATOM 7527 C C . ASP B 1 519 ? 98.977 119.521 28.096 1.00 43.44 519 ASP B C 1
ATOM 7528 O O . ASP B 1 519 ? 98.747 120.719 27.900 1.00 43.44 519 ASP B O 1
ATOM 7533 N N . GLY B 1 520 ? 100.041 118.890 27.600 1.00 43.33 520 GLY B N 1
ATOM 7534 C CA . GLY B 1 520 ? 100.869 119.482 26.567 1.00 43.33 520 GLY B CA 1
ATOM 7535 C C . GLY B 1 520 ? 101.654 120.713 26.952 1.00 43.33 520 GLY B C 1
ATOM 7536 O O . GLY B 1 520 ? 101.857 121.587 26.104 1.00 43.33 520 GLY B O 1
ATOM 7537 N N . ILE B 1 521 ? 102.103 120.821 28.201 1.00 43.53 521 ILE B N 1
ATOM 7538 C CA . ILE B 1 521 ? 102.930 121.954 28.603 1.00 43.53 521 ILE B CA 1
ATOM 7539 C C . ILE B 1 521 ? 104.236 121.445 29.198 1.00 43.53 521 ILE B C 1
ATOM 7540 O O . ILE B 1 521 ? 105.229 122.178 29.265 1.00 43.53 521 ILE B O 1
ATOM 7545 N N . LYS B 1 522 ? 104.244 120.189 29.634 1.00 43.01 522 LYS B N 1
ATOM 7546 C CA . LYS B 1 522 ? 105.409 119.610 30.287 1.00 43.01 522 LYS B CA 1
ATOM 7547 C C . LYS B 1 522 ? 106.220 118.788 29.294 1.00 43.01 522 LYS B C 1
ATOM 7548 O O . LYS B 1 522 ? 105.667 118.011 28.511 1.00 43.01 522 LYS B O 1
ATOM 7554 N N . ASN B 1 523 ? 107.537 118.965 29.337 1.00 44.16 523 ASN B N 1
ATOM 7555 C CA . ASN B 1 523 ? 108.449 118.365 28.379 1.00 44.16 523 ASN B CA 1
ATOM 7556 C C . ASN B 1 523 ? 109.238 117.230 29.019 1.00 44.16 523 ASN B C 1
ATOM 7557 O O . ASN B 1 523 ? 109.394 117.159 30.241 1.00 44.16 523 ASN B O 1
ATOM 7562 N N . ILE B 1 524 ? 109.735 116.338 28.168 1.00 44.27 524 ILE B N 1
ATOM 7563 C CA . ILE B 1 524 ? 110.634 115.264 28.570 1.00 44.27 524 ILE B CA 1
ATOM 7564 C C . ILE B 1 524 ? 112.014 115.636 28.046 1.00 44.27 524 ILE B C 1
ATOM 7565 O O . ILE B 1 524 ? 112.279 115.550 26.841 1.00 44.27 524 ILE B O 1
ATOM 7570 N N . GLY B 1 525 ? 112.895 116.058 28.940 1.00 43.26 525 GLY B N 1
ATOM 7571 C CA . GLY B 1 525 ? 114.204 116.540 28.554 1.00 43.26 525 GLY B CA 1
ATOM 7572 C C . GLY B 1 525 ? 114.222 118.042 28.358 1.00 43.26 525 GLY B C 1
ATOM 7573 O O . GLY B 1 525 ? 113.221 118.744 28.523 1.00 43.26 525 GLY B O 1
ATOM 7574 N N . SER B 1 526 ? 115.401 118.537 27.993 1.00 42.85 526 SER B N 1
ATOM 7575 C CA . SER B 1 526 ? 115.599 119.967 27.804 1.00 42.85 526 SER B CA 1
ATOM 7576 C C . SER B 1 526 ? 116.584 120.178 26.666 1.00 42.85 526 SER B C 1
ATOM 7577 O O . SER B 1 526 ? 117.283 119.252 26.247 1.00 42.85 526 SER B O 1
ATOM 7580 N N . SER B 1 527 ? 116.621 121.415 26.164 1.00 41.84 527 SER B N 1
ATOM 7581 C CA . SER B 1 527 ? 117.512 121.737 25.054 1.00 41.84 527 SER B CA 1
ATOM 7582 C C . SER B 1 527 ? 118.974 121.553 25.444 1.00 41.84 527 SER B C 1
ATOM 7583 O O . SER B 1 527 ? 119.767 121.011 24.667 1.00 41.84 527 SER B O 1
ATOM 7586 N N . SER B 1 528 ? 119.348 121.997 26.643 1.00 41.83 528 SER B N 1
ATOM 7587 C CA . SER B 1 528 ? 120.722 121.859 27.110 1.00 41.83 528 SER B CA 1
ATOM 7588 C C . SER B 1 528 ? 120.966 120.546 27.841 1.00 41.83 528 SER B C 1
ATOM 7589 O O . SER B 1 528 ? 122.098 120.049 27.843 1.00 41.83 528 SER B O 1
ATOM 7592 N N . LEU B 1 529 ? 119.936 119.978 28.463 1.00 41.53 529 LEU B N 1
ATOM 7593 C CA . LEU B 1 529 ? 120.038 118.737 29.228 1.00 41.53 529 LEU B CA 1
ATOM 7594 C C . LEU B 1 529 ? 119.125 117.711 28.560 1.00 41.53 529 LEU B C 1
ATOM 7595 O O . LEU B 1 529 ? 117.941 117.607 28.891 1.00 41.53 529 LEU B O 1
ATOM 7600 N N . ARG B 1 530 ? 119.680 116.955 27.618 1.00 42.48 530 ARG B N 1
ATOM 7601 C CA . ARG B 1 530 ? 118.907 116.028 26.805 1.00 42.48 530 ARG B CA 1
ATOM 7602 C C . ARG B 1 530 ? 119.001 114.607 27.344 1.00 42.48 530 ARG B C 1
ATOM 7603 O O . ARG B 1 530 ? 119.996 114.215 27.960 1.00 42.48 530 ARG B O 1
ATOM 7611 N N . VAL B 1 531 ? 117.944 113.833 27.103 1.00 43.21 531 VAL B N 1
ATOM 7612 C CA . VAL B 1 531 ? 117.944 112.399 27.376 1.00 43.21 531 VAL B CA 1
ATOM 7613 C C . VAL B 1 531 ? 118.617 111.696 26.204 1.00 43.21 531 VAL B C 1
ATOM 7614 O O . VAL B 1 531 ? 118.879 112.313 25.165 1.00 43.21 531 VAL B O 1
ATOM 7618 N N . GLY B 1 532 ? 118.901 110.406 26.358 1.00 44.36 532 GLY B N 1
ATOM 7619 C CA . GLY B 1 532 ? 119.598 109.673 25.321 1.00 44.36 532 GLY B CA 1
ATOM 7620 C C . GLY B 1 532 ? 118.674 108.949 24.366 1.00 44.36 532 GLY B C 1
ATOM 7621 O O . GLY B 1 532 ? 118.020 109.581 23.531 1.00 44.36 532 GLY B O 1
ATOM 7622 N N . THR B 1 533 ? 118.604 107.625 24.476 1.00 45.60 533 THR B N 1
ATOM 7623 C CA . THR B 1 533 ? 117.802 106.805 23.581 1.00 45.60 533 THR B CA 1
ATOM 7624 C C . THR B 1 533 ? 116.467 106.476 24.236 1.00 45.60 533 THR B C 1
ATOM 7625 O O . THR B 1 533 ? 116.413 106.139 25.423 1.00 45.60 533 THR B O 1
ATOM 7629 N N . VAL B 1 534 ? 115.393 106.575 23.459 1.00 45.03 534 VAL B N 1
ATOM 7630 C CA . VAL B 1 534 ? 114.051 106.246 23.927 1.00 45.03 534 VAL B CA 1
ATOM 7631 C C . VAL B 1 534 ? 113.639 104.929 23.285 1.00 45.03 534 VAL B C 1
ATOM 7632 O O . VAL B 1 534 ? 113.495 104.845 22.059 1.00 45.03 534 VAL B O 1
ATOM 7636 N N . PHE B 1 535 ? 113.457 103.899 24.109 1.00 44.10 535 PHE B N 1
ATOM 7637 C CA . PHE B 1 535 ? 113.087 102.568 23.640 1.00 44.10 535 PHE B CA 1
ATOM 7638 C C . PHE B 1 535 ? 111.592 102.373 23.864 1.00 44.10 535 PHE B C 1
ATOM 7639 O O . PHE B 1 535 ? 111.144 102.214 25.004 1.00 44.10 535 PHE B O 1
ATOM 7647 N N . ALA B 1 536 ? 110.824 102.374 22.777 1.00 44.55 536 ALA B N 1
ATOM 7648 C CA . ALA B 1 536 ? 109.380 102.219 22.840 1.00 44.55 536 ALA B CA 1
ATOM 7649 C C . ALA B 1 536 ? 108.935 101.146 21.859 1.00 44.55 536 ALA B C 1
ATOM 7650 O O . ALA B 1 536 ? 109.561 100.935 20.815 1.00 44.55 536 ALA B O 1
ATOM 7652 N N . ALA B 1 537 ? 107.841 100.464 22.208 1.00 45.54 537 ALA B N 1
ATOM 7653 C CA . ALA B 1 537 ? 107.350 99.373 21.375 1.00 45.54 537 ALA B CA 1
ATOM 7654 C C . ALA B 1 537 ? 106.670 99.878 20.109 1.00 45.54 537 ALA B C 1
ATOM 7655 O O . ALA B 1 537 ? 106.702 99.197 19.078 1.00 45.54 537 ALA B O 1
ATOM 7657 N N . THR B 1 538 ? 106.051 101.058 20.161 1.00 46.77 538 THR B N 1
ATOM 7658 C CA . THR B 1 538 ? 105.298 101.551 19.012 1.00 46.77 538 THR B CA 1
ATOM 7659 C C . THR B 1 538 ? 106.227 102.112 17.941 1.00 46.77 538 THR B C 1
ATOM 7660 O O . THR B 1 538 ? 106.244 101.633 16.802 1.00 46.77 538 THR B O 1
ATOM 7664 N N . GLY B 1 539 ? 107.006 103.130 18.288 1.00 46.33 539 GLY B N 1
ATOM 7665 C CA . GLY B 1 539 ? 107.917 103.748 17.350 1.00 46.33 539 GLY B CA 1
ATOM 7666 C C . GLY B 1 539 ? 107.409 105.003 16.675 1.00 46.33 539 GLY B C 1
ATOM 7667 O O . GLY B 1 539 ? 108.041 105.466 15.719 1.00 46.33 539 GLY B O 1
ATOM 7668 N N . THR B 1 540 ? 106.296 105.566 17.136 1.00 46.77 540 THR B N 1
ATOM 7669 C CA . THR B 1 540 ? 105.735 106.764 16.529 1.00 46.77 540 THR B CA 1
ATOM 7670 C C . THR B 1 540 ? 104.962 107.529 17.591 1.00 46.77 540 THR B C 1
ATOM 7671 O O . THR B 1 540 ? 104.215 106.933 18.372 1.00 46.77 540 THR B O 1
ATOM 7675 N N . ILE B 1 541 ? 105.152 108.850 17.618 1.00 46.21 541 ILE B N 1
ATOM 7676 C CA . ILE B 1 541 ? 104.441 109.682 18.578 1.00 46.21 541 ILE B CA 1
ATOM 7677 C C . ILE B 1 541 ? 102.945 109.641 18.274 1.00 46.21 541 ILE B C 1
ATOM 7678 O O . ILE B 1 541 ? 102.525 109.502 17.117 1.00 46.21 541 ILE B O 1
ATOM 7683 N N . ASN B 1 542 ? 102.135 109.746 19.327 1.00 45.67 542 ASN B N 1
ATOM 7684 C CA . ASN B 1 542 ? 100.675 109.751 19.221 1.00 45.67 542 ASN B CA 1
ATOM 7685 C C . ASN B 1 542 ? 100.157 108.452 18.614 1.00 45.67 542 ASN B C 1
ATOM 7686 O O . ASN B 1 542 ? 99.455 107.686 19.273 1.00 45.67 542 ASN B O 1
ATOM 7691 N N . PHE C 1 38 ? 121.587 99.474 149.813 1.00 49.10 38 PHE C N 1
ATOM 7692 C CA . PHE C 1 38 ? 122.327 98.225 149.697 1.00 49.10 38 PHE C CA 1
ATOM 7693 C C . PHE C 1 38 ? 123.836 98.426 149.786 1.00 49.10 38 PHE C C 1
ATOM 7694 O O . PHE C 1 38 ? 124.599 97.600 149.277 1.00 49.10 38 PHE C O 1
ATOM 7702 N N . GLY C 1 39 ? 124.281 99.502 150.429 1.00 48.40 39 GLY C N 1
ATOM 7703 C CA . GLY C 1 39 ? 125.697 99.743 150.605 1.00 48.40 39 GLY C CA 1
ATOM 7704 C C . GLY C 1 39 ? 126.392 100.411 149.443 1.00 48.40 39 GLY C C 1
ATOM 7705 O O . GLY C 1 39 ? 127.627 100.417 149.401 1.00 48.40 39 GLY C O 1
ATOM 7706 N N . ALA C 1 40 ? 125.645 100.972 148.497 1.00 46.81 40 ALA C N 1
ATOM 7707 C CA . ALA C 1 40 ? 126.228 101.660 147.354 1.00 46.81 40 ALA C CA 1
ATOM 7708 C C . ALA C 1 40 ? 126.452 103.123 147.711 1.00 46.81 40 ALA C C 1
ATOM 7709 O O . ALA C 1 40 ? 125.553 103.782 148.245 1.00 46.81 40 ALA C O 1
ATOM 7711 N N . VAL C 1 41 ? 127.653 103.625 147.435 1.00 46.13 41 VAL C N 1
ATOM 7712 C CA . VAL C 1 41 ? 127.982 105.030 147.631 1.00 46.13 41 VAL C CA 1
ATOM 7713 C C . VAL C 1 41 ? 128.624 105.558 146.357 1.00 46.13 41 VAL C C 1
ATOM 7714 O O . VAL C 1 41 ? 129.190 104.801 145.560 1.00 46.13 41 VAL C O 1
ATOM 7718 N N . ALA C 1 42 ? 128.523 106.868 146.163 1.00 46.63 42 ALA C N 1
ATOM 7719 C CA . ALA C 1 42 ? 129.065 107.546 144.989 1.00 46.63 42 ALA C CA 1
ATOM 7720 C C . ALA C 1 42 ? 130.215 108.439 145.450 1.00 46.63 42 ALA C C 1
ATOM 7721 O O . ALA C 1 42 ? 130.017 109.606 145.789 1.00 46.63 42 ALA C O 1
ATOM 7723 N N . ASP C 1 43 ? 131.424 107.879 145.458 1.00 46.98 43 ASP C N 1
ATOM 7724 C CA . ASP C 1 43 ? 132.613 108.601 145.901 1.00 46.98 43 ASP C CA 1
ATOM 7725 C C . ASP C 1 43 ? 133.784 108.329 144.968 1.00 46.98 43 ASP C C 1
ATOM 7726 O O . ASP C 1 43 ? 134.928 108.177 145.408 1.00 46.98 43 ASP C O 1
ATOM 7731 N N . TYR C 1 44 ? 133.517 108.259 143.666 1.00 46.49 44 TYR C N 1
ATOM 7732 C CA . TYR C 1 44 ? 134.582 108.013 142.703 1.00 46.49 44 TYR C CA 1
ATOM 7733 C C . TYR C 1 44 ? 135.471 109.244 142.574 1.00 46.49 44 TYR C C 1
ATOM 7734 O O . TYR C 1 44 ? 134.979 110.370 142.454 1.00 46.49 44 TYR C O 1
ATOM 7743 N N . ASN C 1 45 ? 136.784 109.027 142.594 1.00 46.51 45 ASN C N 1
ATOM 7744 C CA . ASN C 1 45 ? 137.750 110.110 142.453 1.00 46.51 45 ASN C CA 1
ATOM 7745 C C . ASN C 1 45 ? 138.432 110.010 141.098 1.00 46.51 45 ASN C C 1
ATOM 7746 O O . ASN C 1 45 ? 139.263 109.110 140.895 1.00 46.51 45 ASN C O 1
ATOM 7751 N N . PRO C 1 46 ? 138.115 110.887 140.142 1.00 46.22 46 PRO C N 1
ATOM 7752 C CA . PRO C 1 46 ? 138.771 110.806 138.825 1.00 46.22 46 PRO C CA 1
ATOM 7753 C C . PRO C 1 46 ? 140.277 110.995 138.880 1.00 46.22 46 PRO C C 1
ATOM 7754 O O . PRO C 1 46 ? 140.994 110.414 138.055 1.00 46.22 46 PRO C O 1
ATOM 7758 N N . THR C 1 47 ? 140.778 111.797 139.822 1.00 46.99 47 THR C N 1
ATOM 7759 C CA . THR C 1 47 ? 142.213 112.060 139.891 1.00 46.99 47 THR C CA 1
ATOM 7760 C C . THR C 1 47 ? 142.996 110.789 140.196 1.00 46.99 47 THR C C 1
ATOM 7761 O O . THR C 1 47 ? 144.020 110.506 139.562 1.00 46.99 47 THR C O 1
ATOM 7765 N N . THR C 1 48 ? 142.522 109.999 141.157 1.00 46.42 48 THR C N 1
ATOM 7766 C CA . THR C 1 48 ? 143.208 108.783 141.572 1.00 46.42 48 THR C CA 1
ATOM 7767 C C . THR C 1 48 ? 142.608 107.522 140.966 1.00 46.42 48 THR C C 1
ATOM 7768 O O . THR C 1 48 ? 143.219 106.454 141.074 1.00 46.42 48 THR C O 1
ATOM 7772 N N . LYS C 1 49 ? 141.443 107.623 140.324 1.00 46.30 49 LYS C N 1
ATOM 7773 C CA . LYS C 1 49 ? 140.767 106.477 139.710 1.00 46.30 49 LYS C CA 1
ATOM 7774 C C . LYS C 1 49 ? 140.460 105.393 140.743 1.00 46.30 49 LYS C C 1
ATOM 7775 O O . LYS C 1 49 ? 140.555 104.197 140.460 1.00 46.30 49 LYS C O 1
ATOM 7781 N N . THR C 1 50 ? 140.088 105.814 141.951 1.00 46.56 50 THR C N 1
ATOM 7782 C CA . THR C 1 50 ? 139.747 104.900 143.030 1.00 46.56 50 THR C CA 1
ATOM 7783 C C . THR C 1 50 ? 138.372 105.246 143.583 1.00 46.56 50 THR C C 1
ATOM 7784 O O . THR C 1 50 ? 137.893 106.376 143.461 1.00 46.56 50 THR C O 1
ATOM 7788 N N . GLY C 1 51 ? 137.743 104.252 144.196 1.00 47.02 51 GLY C N 1
ATOM 7789 C CA . GLY C 1 51 ? 136.442 104.448 144.805 1.00 47.02 51 GLY C CA 1
ATOM 7790 C C . GLY C 1 51 ? 135.866 103.127 145.261 1.00 47.02 51 GLY C C 1
ATOM 7791 O O . GLY C 1 51 ? 136.480 102.065 145.118 1.00 47.02 51 GLY C O 1
ATOM 7792 N N . THR C 1 52 ? 134.663 103.217 145.821 1.00 46.89 52 THR C N 1
ATOM 7793 C CA . THR C 1 52 ? 133.971 102.029 146.302 1.00 46.89 52 THR C CA 1
ATOM 7794 C C . THR C 1 52 ? 133.355 101.269 145.134 1.00 46.89 52 THR C C 1
ATOM 7795 O O . THR C 1 52 ? 132.713 101.862 144.262 1.00 46.89 52 THR C O 1
ATOM 7799 N N . ASP C 1 53 ? 133.550 99.951 145.118 1.00 46.95 53 ASP C N 1
ATOM 7800 C CA . ASP C 1 53 ? 133.002 99.105 144.064 1.00 46.95 53 ASP C CA 1
ATOM 7801 C C . ASP C 1 53 ? 131.532 98.841 144.364 1.00 46.95 53 ASP C C 1
ATOM 7802 O O . ASP C 1 53 ? 131.201 98.163 145.342 1.00 46.95 53 ASP C O 1
ATOM 7807 N N . ASN C 1 54 ? 130.648 99.373 143.522 1.00 46.26 54 ASN C N 1
ATOM 7808 C CA . ASN C 1 54 ? 129.211 99.292 143.738 1.00 46.26 54 ASN C CA 1
ATOM 7809 C C . ASN C 1 54 ? 128.545 98.196 142.915 1.00 46.26 54 ASN C C 1
ATOM 7810 O O . ASN C 1 54 ? 127.313 98.140 142.862 1.00 46.26 54 ASN C O 1
ATOM 7815 N N . THR C 1 55 ? 129.327 97.332 142.261 1.00 45.72 55 THR C N 1
ATOM 7816 C CA . THR C 1 55 ? 128.731 96.268 141.458 1.00 45.72 55 THR C CA 1
ATOM 7817 C C . THR C 1 55 ? 127.968 95.274 142.328 1.00 45.72 55 THR C C 1
ATOM 7818 O O . THR C 1 55 ? 126.878 94.822 141.954 1.00 45.72 55 THR C O 1
ATOM 7822 N N . GLN C 1 56 ? 128.511 94.933 143.499 1.00 45.54 56 GLN C N 1
ATOM 7823 C CA . GLN C 1 56 ? 127.819 94.008 144.390 1.00 45.54 56 GLN C CA 1
ATOM 7824 C C . GLN C 1 56 ? 126.542 94.626 144.944 1.00 45.54 56 GLN C C 1
ATOM 7825 O O . GLN C 1 56 ? 125.511 93.952 145.041 1.00 45.54 56 GLN C O 1
ATOM 7831 N N . ALA C 1 57 ? 126.593 95.908 145.313 1.00 45.09 57 ALA C N 1
ATOM 7832 C CA . ALA C 1 57 ? 125.396 96.585 145.797 1.00 45.09 57 ALA C CA 1
ATOM 7833 C C . ALA C 1 57 ? 124.332 96.664 144.712 1.00 45.09 57 ALA C C 1
ATOM 7834 O O . ALA C 1 57 ? 123.142 96.456 144.980 1.00 45.09 57 ALA C O 1
ATOM 7836 N N . PHE C 1 58 ? 124.739 96.965 143.476 1.00 45.26 58 PHE C N 1
ATOM 7837 C CA . PHE C 1 58 ? 123.786 97.010 142.371 1.00 45.26 58 PHE C CA 1
ATOM 7838 C C . PHE C 1 58 ? 123.165 95.640 142.126 1.00 45.26 58 PHE C C 1
ATOM 7839 O O . PHE C 1 58 ? 121.953 95.530 141.896 1.00 45.26 58 PHE C O 1
ATOM 7847 N N . ARG C 1 59 ? 123.980 94.582 142.169 1.00 45.26 59 ARG C N 1
ATOM 7848 C CA . ARG C 1 59 ? 123.455 93.234 141.975 1.00 45.26 59 ARG C CA 1
ATOM 7849 C C . ARG C 1 59 ? 122.484 92.853 143.084 1.00 45.26 59 ARG C C 1
ATOM 7850 O O . ARG C 1 59 ? 121.440 92.241 142.824 1.00 45.26 59 ARG C O 1
ATOM 7858 N N . ASN C 1 60 ? 122.811 93.201 144.331 1.00 44.73 60 ASN C N 1
ATOM 7859 C CA . ASN C 1 60 ? 121.909 92.917 145.443 1.00 44.73 60 ASN C CA 1
ATOM 7860 C C . ASN C 1 60 ? 120.598 93.677 145.296 1.00 44.73 60 ASN C C 1
ATOM 7861 O O . ASN C 1 60 ? 119.523 93.132 145.566 1.00 44.73 60 ASN C O 1
ATOM 7866 N N . ALA C 1 61 ? 120.669 94.942 144.871 1.00 43.69 61 ALA C N 1
ATOM 7867 C CA . ALA C 1 61 ? 119.453 95.716 144.649 1.00 43.69 61 ALA C CA 1
ATOM 7868 C C . ALA C 1 61 ? 118.598 95.099 143.550 1.00 43.69 61 ALA C C 1
ATOM 7869 O O . ALA C 1 61 ? 117.372 95.010 143.683 1.00 43.69 61 ALA C O 1
ATOM 7871 N N . VAL C 1 62 ? 119.231 94.660 142.460 1.00 43.47 62 VAL C N 1
ATOM 7872 C CA . VAL C 1 62 ? 118.491 94.034 141.367 1.00 43.47 62 VAL C CA 1
ATOM 7873 C C . VAL C 1 62 ? 117.827 92.748 141.842 1.00 43.47 62 VAL C C 1
ATOM 7874 O O . VAL C 1 62 ? 116.653 92.488 141.541 1.00 43.47 62 VAL C O 1
ATOM 7878 N N . ALA C 1 63 ? 118.561 91.925 142.595 1.00 43.15 63 ALA C N 1
ATOM 7879 C CA . ALA C 1 63 ? 117.999 90.671 143.090 1.00 43.15 63 ALA C CA 1
ATOM 7880 C C . ALA C 1 63 ? 116.836 90.919 144.042 1.00 43.15 63 ALA C C 1
ATOM 7881 O O . ALA C 1 63 ? 115.812 90.229 143.976 1.00 43.15 63 ALA C O 1
ATOM 7883 N N . ALA C 1 64 ? 116.977 91.898 144.940 1.00 43.37 64 ALA C N 1
ATOM 7884 C CA . ALA C 1 64 ? 115.897 92.213 145.869 1.00 43.37 64 ALA C CA 1
ATOM 7885 C C . ALA C 1 64 ? 114.675 92.747 145.133 1.00 43.37 64 ALA C C 1
ATOM 7886 O O . ALA C 1 64 ? 113.535 92.426 145.490 1.00 43.37 64 ALA C O 1
ATOM 7888 N N . ALA C 1 65 ? 114.892 93.576 144.109 1.00 44.30 65 ALA C N 1
ATOM 7889 C CA . ALA C 1 65 ? 113.779 94.080 143.312 1.00 44.30 65 ALA C CA 1
ATOM 7890 C C . ALA C 1 65 ? 113.060 92.947 142.591 1.00 44.30 65 ALA C C 1
ATOM 7891 O O . ALA C 1 65 ? 111.825 92.930 142.524 1.00 44.30 65 ALA C O 1
ATOM 7893 N N . ILE C 1 66 ? 113.815 91.996 142.039 1.00 44.28 66 ILE C N 1
ATOM 7894 C CA . ILE C 1 66 ? 113.202 90.874 141.336 1.00 44.28 66 ILE C CA 1
ATOM 7895 C C . ILE C 1 66 ? 112.424 89.989 142.304 1.00 44.28 66 ILE C C 1
ATOM 7896 O O . ILE C 1 66 ? 111.300 89.564 142.008 1.00 44.28 66 ILE C O 1
ATOM 7901 N N . ALA C 1 67 ? 113.004 89.703 143.472 1.00 44.43 67 ALA C N 1
ATOM 7902 C CA . ALA C 1 67 ? 112.389 88.757 144.398 1.00 44.43 67 ALA C CA 1
ATOM 7903 C C . ALA C 1 67 ? 111.038 89.255 144.898 1.00 44.43 67 ALA C C 1
ATOM 7904 O O . ALA C 1 67 ? 110.087 88.475 145.017 1.00 44.43 67 ALA C O 1
ATOM 7906 N N . GLN C 1 68 ? 110.934 90.546 145.199 1.00 45.86 68 GLN C N 1
ATOM 7907 C CA . GLN C 1 68 ? 109.710 91.121 145.739 1.00 45.86 68 GLN C CA 1
ATOM 7908 C C . GLN C 1 68 ? 108.787 91.677 144.663 1.00 45.86 68 GLN C C 1
ATOM 7909 O O . GLN C 1 68 ? 107.780 92.308 145.001 1.00 45.86 68 GLN C O 1
ATOM 7915 N N . ASN C 1 69 ? 109.115 91.475 143.389 1.00 46.25 69 ASN C N 1
ATOM 7916 C CA . ASN C 1 69 ? 108.321 91.901 142.237 1.00 46.25 69 ASN C CA 1
ATOM 7917 C C . ASN C 1 69 ? 108.211 93.416 142.116 1.00 46.25 69 ASN C C 1
ATOM 7918 O O . ASN C 1 69 ? 107.388 93.910 141.336 1.00 46.25 69 ASN C O 1
ATOM 7923 N N . ILE C 1 70 ? 109.012 94.168 142.868 1.00 46.36 70 ILE C N 1
ATOM 7924 C CA . ILE C 1 70 ? 109.085 95.622 142.715 1.00 46.36 70 ILE C CA 1
ATOM 7925 C C . ILE C 1 70 ? 110.177 95.888 141.678 1.00 46.36 70 ILE C C 1
ATOM 7926 O O . ILE C 1 70 ? 111.330 96.178 141.998 1.00 46.36 70 ILE C O 1
ATOM 7931 N N . ARG C 1 71 ? 109.792 95.802 140.406 1.00 46.73 71 ARG C N 1
ATOM 7932 C CA . ARG C 1 71 ? 110.749 95.737 139.301 1.00 46.73 71 ARG C CA 1
ATOM 7933 C C . ARG C 1 71 ? 111.206 97.142 138.904 1.00 46.73 71 ARG C C 1
ATOM 7934 O O . ARG C 1 71 ? 110.916 97.651 137.818 1.00 46.73 71 ARG C O 1
ATOM 7942 N N . ASN C 1 72 ? 111.947 97.766 139.819 1.00 46.64 72 ASN C N 1
ATOM 7943 C CA . ASN C 1 72 ? 112.580 99.050 139.552 1.00 46.64 72 ASN C CA 1
ATOM 7944 C C . ASN C 1 72 ? 113.630 99.317 140.620 1.00 46.64 72 ASN C C 1
ATOM 7945 O O . ASN C 1 72 ? 113.404 99.044 141.802 1.00 46.64 72 ASN C O 1
ATOM 7950 N N . VAL C 1 73 ? 114.776 99.843 140.194 1.00 46.71 73 VAL C N 1
ATOM 7951 C CA . VAL C 1 73 ? 115.854 100.246 141.090 1.00 46.71 73 VAL C CA 1
ATOM 7952 C C . VAL C 1 73 ? 116.219 101.689 140.775 1.00 46.71 73 VAL C C 1
ATOM 7953 O O . VAL C 1 73 ? 116.427 102.040 139.608 1.00 46.71 73 VAL C O 1
ATOM 7957 N N . TYR C 1 74 ? 116.301 102.517 141.810 1.00 48.40 74 TYR C N 1
ATOM 7958 C CA . TYR C 1 74 ? 116.564 103.944 141.671 1.00 48.40 74 TYR C CA 1
ATOM 7959 C C . TYR C 1 74 ? 118.009 104.237 142.050 1.00 48.40 74 TYR C C 1
ATOM 7960 O O . TYR C 1 74 ? 118.480 103.799 143.104 1.00 48.40 74 TYR C O 1
ATOM 7969 N N . ALA C 1 75 ? 118.707 104.967 141.186 1.00 48.21 75 ALA C N 1
ATOM 7970 C CA . ALA C 1 75 ? 120.089 105.378 141.434 1.00 48.21 75 ALA C CA 1
ATOM 7971 C C . ALA C 1 75 ? 120.158 106.896 141.463 1.00 48.21 75 ALA C C 1
ATOM 7972 O O . ALA C 1 75 ? 120.221 107.538 140.399 1.00 48.21 75 ALA C O 1
ATOM 7974 N N . PRO C 1 76 ? 120.143 107.517 142.639 1.00 48.06 76 PRO C N 1
ATOM 7975 C CA . PRO C 1 76 ? 120.169 108.983 142.702 1.00 48.06 76 PRO C CA 1
ATOM 7976 C C . PRO C 1 76 ? 121.533 109.545 142.332 1.00 48.06 76 PRO C C 1
ATOM 7977 O O . PRO C 1 76 ? 122.556 108.857 142.357 1.00 48.06 76 PRO C O 1
ATOM 7981 N N . GLY C 1 77 ? 121.527 110.830 141.987 1.00 48.03 77 GLY C N 1
ATOM 7982 C CA . GLY C 1 77 ? 122.730 111.536 141.591 1.00 48.03 77 GLY C CA 1
ATOM 7983 C C . GLY C 1 77 ? 123.555 112.038 142.759 1.00 48.03 77 GLY C C 1
ATOM 7984 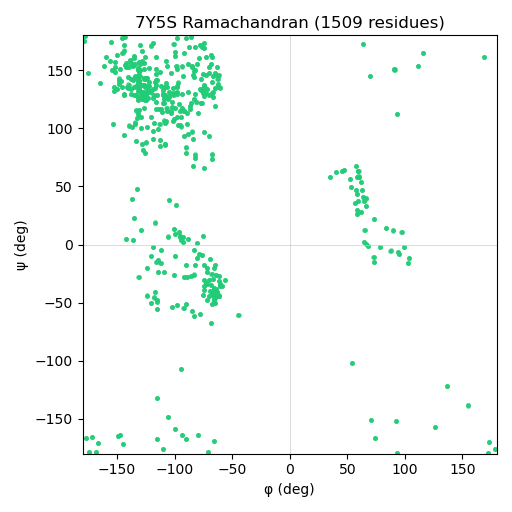O O . GLY C 1 77 ? 123.512 113.227 143.088 1.00 48.03 77 GLY C O 1
ATOM 7985 N N . GLY C 1 78 ? 124.301 111.140 143.401 1.00 47.39 78 GLY C N 1
ATOM 7986 C CA . GLY C 1 78 ? 125.099 111.487 144.552 1.00 47.39 78 GLY C CA 1
ATOM 7987 C C . GLY C 1 78 ? 126.234 112.444 144.241 1.00 47.39 78 GLY C C 1
ATOM 7988 O O . GLY C 1 78 ? 126.318 113.017 143.150 1.00 47.39 78 GLY C O 1
ATOM 7989 N N . PRO C 1 79 ? 127.136 112.632 145.208 1.00 46.76 79 PRO C N 1
ATOM 7990 C CA . PRO C 1 79 ? 128.213 113.621 145.027 1.00 46.76 79 PRO C CA 1
ATOM 7991 C C . PRO C 1 79 ? 129.128 113.329 143.853 1.00 46.76 79 PRO C C 1
ATOM 7992 O O . PRO C 1 79 ? 129.716 114.264 143.292 1.00 46.76 79 PRO C O 1
ATOM 7996 N N . SER C 1 80 ? 129.272 112.069 143.462 1.00 47.57 80 SER C N 1
ATOM 7997 C CA . SER C 1 80 ? 130.181 111.698 142.384 1.00 47.57 80 SER C CA 1
ATOM 7998 C C . SER C 1 80 ? 129.582 110.507 141.645 1.00 47.57 80 SER C C 1
ATOM 7999 O O . SER C 1 80 ? 128.389 110.214 141.774 1.00 47.57 80 SER C O 1
ATOM 8002 N N . ALA C 1 81 ? 130.409 109.826 140.857 1.00 46.84 81 ALA C N 1
ATOM 8003 C CA . ALA C 1 81 ? 129.965 108.678 140.088 1.00 46.84 81 ALA C CA 1
ATOM 8004 C C . ALA C 1 81 ? 130.006 107.407 140.932 1.00 46.84 81 ALA C C 1
ATOM 8005 O O . ALA C 1 81 ? 130.775 107.284 141.888 1.00 46.84 81 ALA C O 1
ATOM 8007 N N . TYR C 1 82 ? 129.155 106.453 140.561 1.00 46.53 82 TYR C N 1
ATOM 8008 C CA . TYR C 1 82 ? 129.178 105.122 141.147 1.00 46.53 82 TYR C CA 1
ATOM 8009 C C . TYR C 1 82 ? 130.190 104.273 140.391 1.00 46.53 82 TYR C C 1
ATOM 8010 O O . TYR C 1 82 ? 130.081 104.108 139.171 1.00 46.53 82 TYR C O 1
ATOM 8019 N N . MET C 1 83 ? 131.177 103.746 141.109 1.00 46.35 83 MET C N 1
ATOM 8020 C CA . MET C 1 83 ? 132.230 102.947 140.496 1.00 46.35 83 MET C CA 1
ATOM 8021 C C . MET C 1 83 ? 131.772 101.496 140.409 1.00 46.35 83 MET C C 1
ATOM 8022 O O . MET C 1 83 ? 131.495 100.863 141.433 1.00 46.35 83 MET C O 1
ATOM 8027 N N . THR C 1 84 ? 131.696 100.974 139.188 1.00 45.92 84 THR C N 1
ATOM 8028 C CA . THR C 1 84 ? 131.259 99.612 138.929 1.00 45.92 84 THR C CA 1
ATOM 8029 C C . THR C 1 84 ? 132.347 98.867 138.171 1.00 45.92 84 THR C C 1
ATOM 8030 O O . THR C 1 84 ? 132.903 99.382 137.197 1.00 45.92 84 THR C O 1
ATOM 8034 N N . THR C 1 85 ? 132.650 97.651 138.625 1.00 45.95 85 THR C N 1
ATOM 8035 C CA . THR C 1 85 ? 133.677 96.825 138.008 1.00 45.95 85 THR C CA 1
ATOM 8036 C C . THR C 1 85 ? 133.114 95.588 137.322 1.00 45.95 85 THR C C 1
ATOM 8037 O O . THR C 1 85 ? 133.808 94.988 136.493 1.00 45.95 85 THR C O 1
ATOM 8041 N N . GLY C 1 86 ? 131.868 95.206 137.617 1.00 46.77 86 GLY C N 1
ATOM 8042 C CA . GLY C 1 86 ? 131.285 94.010 137.054 1.00 46.77 86 GLY C CA 1
ATOM 8043 C C . GLY C 1 86 ? 130.030 94.327 136.259 1.00 46.77 86 GLY C C 1
ATOM 8044 O O . GLY C 1 86 ? 129.521 95.450 136.273 1.00 46.77 86 GLY C O 1
ATOM 8045 N N . GLU C 1 87 ? 129.544 93.304 135.563 1.00 47.39 87 GLU C N 1
ATOM 8046 C CA . GLU C 1 87 ? 128.372 93.453 134.712 1.00 47.39 87 GLU C CA 1
ATOM 8047 C C . GLU C 1 87 ? 127.097 93.520 135.544 1.00 47.39 87 GLU C C 1
ATOM 8048 O O . GLU C 1 87 ? 126.988 92.888 136.599 1.00 47.39 87 GLU C O 1
ATOM 8054 N N . ILE C 1 88 ? 126.129 94.295 135.062 1.00 46.85 88 ILE C N 1
ATOM 8055 C CA . ILE C 1 88 ? 124.787 94.345 135.632 1.00 46.85 88 ILE C CA 1
ATOM 8056 C C . ILE C 1 88 ? 123.847 93.672 134.642 1.00 46.85 88 ILE C C 1
ATOM 8057 O O . ILE C 1 88 ? 123.747 94.094 133.483 1.00 46.85 88 ILE C O 1
ATOM 8062 N N . ASN C 1 89 ? 123.158 92.625 135.097 1.00 48.01 89 ASN C N 1
ATOM 8063 C CA . ASN C 1 89 ? 122.377 91.793 134.188 1.00 48.01 89 ASN C CA 1
ATOM 8064 C C . ASN C 1 89 ? 120.998 92.374 133.900 1.00 48.01 89 ASN C C 1
ATOM 8065 O O . ASN C 1 89 ? 120.409 92.058 132.857 1.00 48.01 89 ASN C O 1
ATOM 8070 N N . LEU C 1 90 ? 120.454 93.180 134.817 1.00 46.95 90 LEU C N 1
ATOM 8071 C CA . LEU C 1 90 ? 119.133 93.791 134.679 1.00 46.95 90 LEU C CA 1
ATOM 8072 C C . LEU C 1 90 ? 118.025 92.743 134.695 1.00 46.95 90 LEU C C 1
ATOM 8073 O O . LEU C 1 90 ? 116.842 93.077 134.580 1.00 46.95 90 LEU C O 1
ATOM 8078 N N . GLY C 1 91 ? 118.400 91.474 134.834 1.00 47.31 91 GLY C N 1
ATOM 8079 C CA . GLY C 1 91 ? 117.446 90.390 134.937 1.00 47.31 91 GLY C CA 1
ATOM 8080 C C . GLY C 1 91 ? 117.838 89.423 136.034 1.00 47.31 91 GLY C C 1
ATOM 8081 O O . GLY C 1 91 ? 117.189 88.393 136.235 1.00 47.31 91 GLY C O 1
ATOM 8082 N N . GLY C 1 92 ? 118.902 89.754 136.750 1.00 48.77 92 GLY C N 1
ATOM 8083 C CA . GLY C 1 92 ? 119.404 88.916 137.827 1.00 48.77 92 GLY C CA 1
ATOM 8084 C C . GLY C 1 92 ? 120.441 87.922 137.348 1.00 48.77 92 GLY C C 1
ATOM 8085 O O . GLY C 1 92 ? 120.443 87.478 136.200 1.00 48.77 92 GLY C O 1
ATOM 8086 N N . GLU C 1 93 ? 121.353 87.575 138.254 1.00 51.57 93 GLU C N 1
ATOM 8087 C CA . GLU C 1 93 ? 122.365 86.576 137.941 1.00 51.57 93 GLU C CA 1
ATOM 8088 C C . GLU C 1 93 ? 121.713 85.222 137.701 1.00 51.57 93 GLU C C 1
ATOM 8089 O O . GLU C 1 93 ? 120.835 84.797 138.458 1.00 51.57 93 GLU C O 1
ATOM 8095 N N . GLY C 1 94 ? 122.144 84.544 136.640 1.00 50.61 94 GLY C N 1
ATOM 8096 C CA . GLY C 1 94 ? 121.544 83.295 136.226 1.00 50.61 94 GLY C CA 1
ATOM 8097 C C . GLY C 1 94 ? 120.550 83.410 135.092 1.00 50.61 94 GLY C C 1
ATOM 8098 O O . GLY C 1 94 ? 120.017 82.385 134.653 1.00 50.61 94 GLY C O 1
ATOM 8099 N N . PHE C 1 95 ? 120.286 84.619 134.607 1.00 48.10 95 PHE C N 1
ATOM 8100 C CA . PHE C 1 95 ? 119.390 84.857 133.478 1.00 48.10 95 PHE C CA 1
ATOM 8101 C C . PHE C 1 95 ? 120.269 85.273 132.300 1.00 48.10 95 PHE C C 1
ATOM 8102 O O . PHE C 1 95 ? 120.481 86.462 132.054 1.00 48.10 95 PHE C O 1
ATOM 8110 N N . THR C 1 96 ? 120.779 84.282 131.570 1.00 49.00 96 THR C N 1
ATOM 8111 C CA . THR C 1 96 ? 121.731 84.525 130.496 1.00 49.00 96 THR C CA 1
ATOM 8112 C C . THR C 1 96 ? 121.211 84.144 129.117 1.00 49.00 96 THR C C 1
ATOM 8113 O O . THR C 1 96 ? 121.804 84.562 128.116 1.00 49.00 96 THR C O 1
ATOM 8117 N N . GLY C 1 97 ? 120.131 83.377 129.030 1.00 48.38 97 GLY C N 1
ATOM 8118 C CA . GLY C 1 97 ? 119.616 82.976 127.737 1.00 48.38 97 GLY C CA 1
ATOM 8119 C C . GLY C 1 97 ? 118.408 82.075 127.892 1.00 48.38 97 GLY C C 1
ATOM 8120 O O . GLY C 1 97 ? 117.931 81.825 129.001 1.00 48.38 97 GLY C O 1
ATOM 8121 N N . GLY C 1 98 ? 117.925 81.593 126.750 1.00 49.47 98 GLY C N 1
ATOM 8122 C CA . GLY C 1 98 ? 116.754 80.743 126.733 1.00 49.47 98 GLY C CA 1
ATOM 8123 C C . GLY C 1 98 ? 115.480 81.527 126.992 1.00 49.47 98 GLY C C 1
ATOM 8124 O O . GLY C 1 98 ? 115.446 82.760 126.944 1.00 49.47 98 GLY C O 1
ATOM 8125 N N . GLU C 1 99 ? 114.411 80.787 127.272 1.00 52.59 99 GLU C N 1
ATOM 8126 C CA . GLU C 1 99 ? 113.130 81.384 127.621 1.00 52.59 99 GLU C CA 1
ATOM 8127 C C . GLU C 1 99 ? 113.127 81.761 129.095 1.00 52.59 99 GLU C C 1
ATOM 8128 O O . GLU C 1 99 ? 113.460 80.936 129.954 1.00 52.59 99 GLU C O 1
ATOM 8134 N N . GLY C 1 100 ? 112.756 83.002 129.383 1.00 51.56 100 GLY C N 1
ATOM 8135 C CA . GLY C 1 100 ? 112.633 83.438 130.756 1.00 51.56 100 GLY C CA 1
ATOM 8136 C C . GLY C 1 100 ? 111.389 82.878 131.418 1.00 51.56 100 GLY C C 1
ATOM 8137 O O . GLY C 1 100 ? 110.505 82.304 130.780 1.00 51.56 100 GLY C O 1
ATOM 8138 N N . SER C 1 101 ? 111.328 83.043 132.736 1.00 51.48 101 SER C N 1
ATOM 8139 C CA . SER C 1 101 ? 110.158 82.603 133.481 1.00 51.48 101 SER C CA 1
ATOM 8140 C C . SER C 1 101 ? 108.942 83.418 133.060 1.00 51.48 101 SER C C 1
ATOM 8141 O O . SER C 1 101 ? 108.915 84.642 133.217 1.00 51.48 101 SER C O 1
ATOM 8144 N N . ARG C 1 102 ? 107.933 82.734 132.526 1.00 51.19 102 ARG C N 1
ATOM 8145 C CA . ARG C 1 102 ? 106.757 83.381 131.964 1.00 51.19 102 ARG C CA 1
ATOM 8146 C C . ARG C 1 102 ? 105.543 83.086 132.832 1.00 51.19 102 ARG C C 1
ATOM 8147 O O . ARG C 1 102 ? 105.334 81.948 133.261 1.00 51.19 102 ARG C O 1
ATOM 8155 N N . ASP C 1 103 ? 104.745 84.119 133.081 1.00 51.78 103 ASP C N 1
ATOM 8156 C CA . ASP C 1 103 ? 103.535 83.985 133.876 1.00 51.78 103 ASP C CA 1
ATOM 8157 C C . ASP C 1 103 ? 102.418 83.401 133.011 1.00 51.78 103 ASP C C 1
ATOM 8158 O O . ASP C 1 103 ? 102.659 82.833 131.941 1.00 51.78 103 ASP C O 1
ATOM 8163 N N . VAL C 1 104 ? 101.175 83.522 133.483 1.00 51.45 104 VAL C N 1
ATOM 8164 C CA . VAL C 1 104 ? 100.033 82.996 132.746 1.00 51.45 104 VAL C CA 1
ATOM 8165 C C . VAL C 1 104 ? 99.594 83.936 131.633 1.00 51.45 104 VAL C C 1
ATOM 8166 O O . VAL C 1 104 ? 98.604 83.653 130.946 1.00 51.45 104 VAL C O 1
ATOM 8170 N N . TRP C 1 105 ? 100.291 85.059 131.450 1.00 50.16 105 TRP C N 1
ATOM 8171 C CA . TRP C 1 105 ? 99.890 86.101 130.514 1.00 50.16 105 TRP C CA 1
ATOM 8172 C C . TRP C 1 105 ? 100.906 86.309 129.398 1.00 50.16 105 TRP C C 1
ATOM 8173 O O . TRP C 1 105 ? 100.888 87.358 128.745 1.00 50.16 105 TRP C O 1
ATOM 8184 N N . ARG C 1 106 ? 101.780 85.330 129.169 1.00 52.36 106 ARG C N 1
ATOM 8185 C CA . ARG C 1 106 ? 102.774 85.378 128.101 1.00 52.36 106 ARG C CA 1
ATOM 8186 C C . ARG C 1 106 ? 103.735 86.553 128.291 1.00 52.36 106 ARG C C 1
ATOM 8187 O O . ARG C 1 106 ? 103.917 87.389 127.402 1.00 52.36 106 ARG C O 1
ATOM 8195 N N . GLY C 1 107 ? 104.347 86.622 129.465 1.00 50.72 107 GLY C N 1
ATOM 8196 C CA . GLY C 1 107 ? 105.294 87.686 129.751 1.00 50.72 107 GLY C CA 1
ATOM 8197 C C . GLY C 1 107 ? 106.331 87.256 130.761 1.00 50.72 107 GLY C C 1
ATOM 8198 O O . GLY C 1 107 ? 106.053 86.462 131.665 1.00 50.72 107 GLY C O 1
ATOM 8199 N N . ILE C 1 108 ? 107.534 87.807 130.618 1.00 49.23 108 ILE C N 1
ATOM 8200 C CA . ILE C 1 108 ? 108.651 87.464 131.491 1.00 49.23 108 ILE C CA 1
ATOM 8201 C C . ILE C 1 108 ? 108.478 88.177 132.825 1.00 49.23 108 ILE C C 1
ATOM 8202 O O . ILE C 1 108 ? 108.180 89.376 132.870 1.00 49.23 108 ILE C O 1
ATOM 8207 N N . THR C 1 109 ? 108.648 87.437 133.920 1.00 49.36 109 THR C N 1
ATOM 8208 C CA . THR C 1 109 ? 108.580 88.028 135.250 1.00 49.36 109 THR C CA 1
ATOM 8209 C C . THR C 1 109 ? 109.935 88.511 135.747 1.00 49.36 109 THR C C 1
ATOM 8210 O O . THR C 1 109 ? 109.994 89.315 136.685 1.00 49.36 109 THR C O 1
ATOM 8214 N N . GLN C 1 110 ? 111.021 88.038 135.140 1.00 49.43 110 GLN C N 1
ATOM 8215 C CA . GLN C 1 110 ? 112.365 88.382 135.582 1.00 49.43 110 GLN C CA 1
ATOM 8216 C C . GLN C 1 110 ? 112.805 89.678 134.910 1.00 49.43 110 GLN C C 1
ATOM 8217 O O . GLN C 1 110 ? 112.934 89.730 133.682 1.00 49.43 110 GLN C O 1
ATOM 8223 N N . GLY C 1 111 ? 113.035 90.722 135.706 1.00 46.92 111 GLY C N 1
ATOM 8224 C CA . GLY C 1 111 ? 113.506 91.981 135.156 1.00 46.92 111 GLY C CA 1
ATOM 8225 C C . GLY C 1 111 ? 113.481 93.159 136.110 1.00 46.92 111 GLY C C 1
ATOM 8226 O O . GLY C 1 111 ? 112.779 93.133 137.127 1.00 46.92 111 GLY C O 1
ATOM 8227 N N . VAL C 1 112 ? 114.244 94.202 135.786 1.00 45.98 112 VAL C N 1
ATOM 8228 C CA . VAL C 1 112 ? 114.337 95.416 136.593 1.00 45.98 112 VAL C CA 1
ATOM 8229 C C . VAL C 1 112 ? 114.378 96.622 135.665 1.00 45.98 112 VAL C C 1
ATOM 8230 O O . VAL C 1 112 ? 115.063 96.605 134.635 1.00 45.98 112 VAL C O 1
ATOM 8234 N N . HIS C 1 113 ? 113.643 97.673 136.029 1.00 46.22 113 HIS C N 1
ATOM 8235 C CA . HIS C 1 113 ? 113.709 98.966 135.352 1.00 46.22 113 HIS C CA 1
ATOM 8236 C C . HIS C 1 113 ? 114.707 99.837 136.108 1.00 46.22 113 HIS C C 1
ATOM 8237 O O . HIS C 1 113 ? 114.389 100.393 137.162 1.00 46.22 113 HIS C O 1
ATOM 8244 N N . PHE C 1 114 ? 115.917 99.953 135.567 1.00 46.51 114 PHE C N 1
ATOM 8245 C CA . PHE C 1 114 ? 116.983 100.728 136.196 1.00 46.51 114 PHE C CA 1
ATOM 8246 C C . PHE C 1 114 ? 116.930 102.154 135.662 1.00 46.51 114 PHE C C 1
ATOM 8247 O O . PHE C 1 114 ? 117.158 102.388 134.471 1.00 46.51 114 PHE C O 1
ATOM 8255 N N . PHE C 1 115 ? 116.637 103.110 136.540 1.00 46.85 115 PHE C N 1
ATOM 8256 C CA . PHE C 1 115 ? 116.552 104.509 136.150 1.00 46.85 115 PHE C CA 1
ATOM 8257 C C . PHE C 1 115 ? 117.266 105.365 137.185 1.00 46.85 115 PHE C C 1
ATOM 8258 O O . PHE C 1 115 ? 117.405 104.983 138.349 1.00 46.85 115 PHE C O 1
ATOM 8266 N N . GLY C 1 116 ? 117.721 106.533 136.740 1.00 48.65 116 GLY C N 1
ATOM 8267 C CA . GLY C 1 116 ? 118.418 107.456 137.613 1.00 48.65 116 GLY C CA 1
ATOM 8268 C C . GLY C 1 116 ? 117.680 108.763 137.816 1.00 48.65 116 GLY C C 1
ATOM 8269 O O . GLY C 1 116 ? 116.478 108.770 138.097 1.00 48.65 116 GLY C O 1
ATOM 8270 N N . ASP C 1 117 ? 118.394 109.881 137.676 1.00 49.52 117 ASP C N 1
ATOM 8271 C CA . ASP C 1 117 ? 117.816 111.203 137.866 1.00 49.52 117 ASP C CA 1
ATOM 8272 C C . ASP C 1 117 ? 117.768 112.042 136.599 1.00 49.52 117 ASP C C 1
ATOM 8273 O O . ASP C 1 117 ? 116.938 112.952 136.515 1.00 49.52 117 ASP C O 1
ATOM 8278 N N . GLY C 1 118 ? 118.627 111.766 135.622 1.00 48.71 118 GLY C N 1
ATOM 8279 C CA . GLY C 1 118 ? 118.655 112.520 134.392 1.00 48.71 118 GLY C CA 1
ATOM 8280 C C . GLY C 1 118 ? 119.696 111.993 133.428 1.00 48.71 118 GLY C C 1
ATOM 8281 O O . GLY C 1 118 ? 120.466 111.083 133.749 1.00 48.71 118 GLY C O 1
ATOM 8282 N N . PRO C 1 119 ? 119.737 112.558 132.218 1.00 48.66 119 PRO C N 1
ATOM 8283 C CA . PRO C 1 119 ? 120.720 112.091 131.227 1.00 48.66 119 PRO C CA 1
ATOM 8284 C C . PRO C 1 119 ? 122.159 112.212 131.695 1.00 48.66 119 PRO C C 1
ATOM 8285 O O . PRO C 1 119 ? 122.981 111.346 131.369 1.00 48.66 119 PRO C O 1
ATOM 8289 N N . TYR C 1 120 ? 122.491 113.257 132.456 1.00 48.23 120 TYR C N 1
ATOM 8290 C CA . TYR C 1 120 ? 123.832 113.427 132.998 1.00 48.23 120 TYR C CA 1
ATOM 8291 C C . TYR C 1 120 ? 123.822 113.701 134.497 1.00 48.23 120 TYR C C 1
ATOM 8292 O O . TYR C 1 120 ? 124.857 114.093 135.050 1.00 48.23 120 TYR C O 1
ATOM 8301 N N . SER C 1 121 ? 122.688 113.510 135.167 1.00 48.96 121 SER C N 1
ATOM 8302 C CA . SER C 1 121 ? 122.633 113.736 136.606 1.00 48.96 121 SER C CA 1
ATOM 8303 C C . SER C 1 121 ? 123.333 112.620 137.372 1.00 48.96 121 SER C C 1
ATOM 8304 O O . SER C 1 121 ? 124.017 112.881 138.367 1.00 48.96 121 SER C O 1
ATOM 8307 N N . THR C 1 122 ? 123.171 111.379 136.927 1.00 48.92 122 THR C N 1
ATOM 8308 C CA . THR C 1 122 ? 123.796 110.224 137.558 1.00 48.92 122 THR C CA 1
ATOM 8309 C C . THR C 1 122 ? 124.875 109.668 136.641 1.00 48.92 122 THR C C 1
ATOM 8310 O O . THR C 1 122 ? 124.648 109.493 135.439 1.00 48.92 122 THR C O 1
ATOM 8314 N N . ILE C 1 123 ? 126.047 109.399 137.210 1.00 47.68 123 ILE C N 1
ATOM 8315 C CA . ILE C 1 123 ? 127.220 108.970 136.459 1.00 47.68 123 ILE C CA 1
ATOM 8316 C C . ILE C 1 123 ? 127.670 107.614 136.981 1.00 47.68 123 ILE C C 1
ATOM 8317 O O . ILE C 1 123 ? 127.801 107.421 138.195 1.00 47.68 123 ILE C O 1
ATOM 8322 N N . ILE C 1 124 ? 127.904 106.681 136.063 1.00 46.86 124 ILE C N 1
ATOM 8323 C CA . ILE C 1 124 ? 128.420 105.355 136.379 1.00 46.86 124 ILE C CA 1
ATOM 8324 C C . ILE C 1 124 ? 129.789 105.221 135.730 1.00 46.86 124 ILE C C 1
ATOM 8325 O O . ILE C 1 124 ? 129.907 105.261 134.499 1.00 46.86 124 ILE C O 1
ATOM 8330 N N . ALA C 1 125 ? 130.819 105.057 136.555 1.00 46.00 125 ALA C N 1
ATOM 8331 C CA . ALA C 1 125 ? 132.183 104.859 136.085 1.00 46.00 125 ALA C CA 1
ATOM 8332 C C . ALA C 1 125 ? 132.456 103.362 136.010 1.00 46.00 125 ALA C C 1
ATOM 8333 O O . ALA C 1 125 ? 132.574 102.698 137.044 1.00 46.00 125 ALA C O 1
ATOM 8335 N N . PHE C 1 126 ? 132.574 102.840 134.791 1.00 44.90 126 PHE C N 1
ATOM 8336 C CA . PHE C 1 126 ? 132.650 101.406 134.552 1.00 44.90 126 PHE C CA 1
ATOM 8337 C C . PHE C 1 126 ? 134.078 101.005 134.217 1.00 44.90 126 PHE C C 1
ATOM 8338 O O . PHE C 1 126 ? 134.720 101.628 133.364 1.00 44.90 126 PHE C O 1
ATOM 8346 N N . ASN C 1 127 ? 134.570 99.966 134.891 1.00 44.96 127 ASN C N 1
ATOM 8347 C CA . ASN C 1 127 ? 135.880 99.388 134.609 1.00 44.96 127 ASN C CA 1
ATOM 8348 C C . ASN C 1 127 ? 135.683 97.984 134.051 1.00 44.96 127 ASN C C 1
ATOM 8349 O O . ASN C 1 127 ? 135.389 97.049 134.812 1.00 44.96 127 ASN C O 1
ATOM 8354 N N . PRO C 1 128 ? 135.827 97.782 132.745 1.00 44.46 128 PRO C N 1
ATOM 8355 C CA . PRO C 1 128 ? 135.515 96.479 132.152 1.00 44.46 128 PRO C CA 1
ATOM 8356 C C . PRO C 1 128 ? 136.584 95.453 132.478 1.00 44.46 128 PRO C C 1
ATOM 8357 O O . PRO C 1 128 ? 137.780 95.701 132.270 1.00 44.46 128 PRO C O 1
ATOM 8361 N N . PRO C 1 129 ? 136.192 94.287 133.004 1.00 44.66 129 PRO C N 1
ATOM 8362 C CA . PRO C 1 129 ? 137.179 93.211 133.198 1.00 44.66 129 PRO C CA 1
ATOM 8363 C C . PRO C 1 129 ? 137.838 92.756 131.907 1.00 44.66 129 PRO C C 1
ATOM 8364 O O . PRO C 1 129 ? 139.024 92.402 131.915 1.00 44.66 129 PRO C O 1
ATOM 8368 N N . ASN C 1 130 ? 137.104 92.754 130.795 1.00 45.56 130 ASN C N 1
ATOM 8369 C CA . ASN C 1 130 ? 137.659 92.389 129.499 1.00 45.56 130 ASN C CA 1
ATOM 8370 C C . ASN C 1 130 ? 137.002 93.241 128.419 1.00 45.56 130 ASN C C 1
ATOM 8371 O O . ASN C 1 130 ? 136.262 94.186 128.707 1.00 45.56 130 ASN C O 1
ATOM 8376 N N . THR C 1 131 ? 137.288 92.898 127.160 1.00 45.12 131 THR C N 1
ATOM 8377 C CA . THR C 1 131 ? 136.841 93.719 126.039 1.00 45.12 131 THR C CA 1
ATOM 8378 C C . THR C 1 131 ? 135.323 93.706 125.892 1.00 45.12 131 THR C C 1
ATOM 8379 O O . THR C 1 131 ? 134.713 94.744 125.609 1.00 45.12 131 THR C O 1
ATOM 8383 N N . ASP C 1 132 ? 134.694 92.549 126.085 1.00 45.57 132 ASP C N 1
ATOM 8384 C CA . ASP C 1 132 ? 133.276 92.378 125.800 1.00 45.57 132 ASP C CA 1
ATOM 8385 C C . ASP C 1 132 ? 132.391 92.542 127.029 1.00 45.57 132 ASP C C 1
ATOM 8386 O O . ASP C 1 132 ? 131.198 92.230 126.961 1.00 45.57 132 ASP C O 1
ATOM 8391 N N . ALA C 1 133 ? 132.938 93.018 128.141 1.00 44.65 133 ALA C N 1
ATOM 8392 C CA . ALA C 1 133 ? 132.144 93.181 129.353 1.00 44.65 133 ALA C CA 1
ATOM 8393 C C . ALA C 1 133 ? 131.272 94.426 129.246 1.00 44.65 133 ALA C C 1
ATOM 8394 O O . ALA C 1 133 ? 131.804 95.527 129.064 1.00 44.65 133 ALA C O 1
ATOM 8396 N N . PRO C 1 134 ? 129.953 94.304 129.351 1.00 45.14 134 PRO C N 1
ATOM 8397 C CA . PRO C 1 134 ? 129.091 95.487 129.354 1.00 45.14 134 PRO C CA 1
ATOM 8398 C C . PRO C 1 134 ? 128.797 95.988 130.759 1.00 45.14 134 PRO C C 1
ATOM 8399 O O . PRO C 1 134 ? 128.673 95.220 131.714 1.00 45.14 134 PRO C O 1
ATOM 8403 N N . CYS C 1 135 ? 128.699 97.313 130.875 1.00 46.02 135 CYS C N 1
ATOM 8404 C CA . CYS C 1 135 ? 128.251 97.901 132.132 1.00 46.02 135 CYS C CA 1
ATOM 8405 C C . CYS C 1 135 ? 126.809 97.514 132.429 1.00 46.02 135 CYS C C 1
ATOM 8406 O O . CYS C 1 135 ? 126.465 97.207 133.576 1.00 46.02 135 CYS C O 1
ATOM 8409 N N . PHE C 1 136 ? 125.954 97.529 131.410 1.00 46.20 136 PHE C N 1
ATOM 8410 C CA . PHE C 1 136 ? 124.567 97.110 131.532 1.00 46.20 136 PHE C CA 1
ATOM 8411 C C . PHE C 1 136 ? 124.225 96.159 130.394 1.00 46.20 136 PHE C C 1
ATOM 8412 O O . PHE C 1 136 ? 124.647 96.366 129.250 1.00 46.20 136 PHE C O 1
ATOM 8420 N N . SER C 1 137 ? 123.457 95.121 130.712 1.00 46.42 137 SER C N 1
ATOM 8421 C CA . SER C 1 137 ? 123.152 94.071 129.755 1.00 46.42 137 SER C CA 1
ATOM 8422 C C . SER C 1 137 ? 121.691 93.667 129.878 1.00 46.42 137 SER C C 1
ATOM 8423 O O . SER C 1 137 ? 121.037 93.894 130.899 1.00 46.42 137 SER C O 1
ATOM 8426 N N . ALA C 1 138 ? 121.183 93.070 128.801 1.00 46.94 138 ALA C N 1
ATOM 8427 C CA . ALA C 1 138 ? 119.841 92.486 128.769 1.00 46.94 138 ALA C CA 1
ATOM 8428 C C . ALA C 1 138 ? 119.968 91.139 128.055 1.00 46.94 138 ALA C C 1
ATOM 8429 O O . ALA C 1 138 ? 120.047 91.077 126.824 1.00 46.94 138 ALA C O 1
ATOM 8431 N N . ARG C 1 139 ? 119.998 90.070 128.849 1.00 47.10 139 ARG C N 1
ATOM 8432 C CA . ARG C 1 139 ? 120.199 88.711 128.369 1.00 47.10 139 ARG C CA 1
ATOM 8433 C C . ARG C 1 139 ? 119.021 87.846 128.795 1.00 47.10 139 ARG C C 1
ATOM 8434 O O . ARG C 1 139 ? 118.527 87.979 129.920 1.00 47.10 139 ARG C O 1
ATOM 8442 N N . GLY C 1 140 ? 118.570 86.966 127.903 1.00 47.95 140 GLY C N 1
ATOM 8443 C CA . GLY C 1 140 ? 117.570 85.992 128.295 1.00 47.95 140 GLY C CA 1
ATOM 8444 C C . GLY C 1 140 ? 116.420 85.749 127.339 1.00 47.95 140 GLY C C 1
ATOM 8445 O O . GLY C 1 140 ? 116.626 85.356 126.187 1.00 47.95 140 GLY C O 1
ATOM 8446 N N . GLY C 1 141 ? 115.198 85.964 127.825 1.00 48.74 141 GLY C N 1
ATOM 8447 C CA . GLY C 1 141 ? 113.990 85.597 127.111 1.00 48.74 141 GLY C CA 1
ATOM 8448 C C . GLY C 1 141 ? 113.713 86.357 125.831 1.00 48.74 141 GLY C C 1
ATOM 8449 O O . GLY C 1 141 ? 113.681 87.590 125.820 1.00 48.74 141 GLY C O 1
ATOM 8450 N N . TRP C 1 142 ? 113.493 85.618 124.747 1.00 48.55 142 TRP C N 1
ATOM 8451 C CA . TRP C 1 142 ? 113.159 86.184 123.449 1.00 48.55 142 TRP C CA 1
ATOM 8452 C C . TRP C 1 142 ? 111.729 85.818 123.071 1.00 48.55 142 TRP C C 1
ATOM 8453 O O . TRP C 1 142 ? 111.228 84.757 123.457 1.00 48.55 142 TRP C O 1
ATOM 8464 N N . GLY C 1 143 ? 111.075 86.707 122.324 1.00 49.14 143 GLY C N 1
ATOM 8465 C CA . GLY C 1 143 ? 109.741 86.480 121.814 1.00 49.14 143 GLY C CA 1
ATOM 8466 C C . GLY C 1 143 ? 108.643 87.207 122.562 1.00 49.14 143 GLY C C 1
ATOM 8467 O O . GLY C 1 143 ? 107.529 87.324 122.035 1.00 49.14 143 GLY C O 1
ATOM 8468 N N . THR C 1 144 ? 108.916 87.700 123.768 1.00 48.88 144 THR C N 1
ATOM 8469 C CA . THR C 1 144 ? 107.912 88.388 124.565 1.00 48.88 144 THR C CA 1
ATOM 8470 C C . THR C 1 144 ? 108.567 89.532 125.328 1.00 48.88 144 THR C C 1
ATOM 8471 O O . THR C 1 144 ? 109.792 89.676 125.347 1.00 48.88 144 THR C O 1
ATOM 8475 N N . HIS C 1 145 ? 107.731 90.348 125.962 1.00 48.97 145 HIS C N 1
ATOM 8476 C CA . HIS C 1 145 ? 108.194 91.524 126.681 1.00 48.97 145 HIS C CA 1
ATOM 8477 C C . HIS C 1 145 ? 108.713 91.142 128.060 1.00 48.97 145 HIS C C 1
ATOM 8478 O O . HIS C 1 145 ? 108.329 90.118 128.632 1.00 48.97 145 HIS C O 1
ATOM 8485 N N . SER C 1 146 ? 109.591 91.981 128.591 1.00 47.95 146 SER C N 1
ATOM 8486 C CA . SER C 1 146 ? 110.155 91.818 129.920 1.00 47.95 146 SER C CA 1
ATOM 8487 C C . SER C 1 146 ? 110.159 93.170 130.611 1.00 47.95 146 SER C C 1
ATOM 8488 O O . SER C 1 146 ? 110.188 94.213 129.947 1.00 47.95 146 SER C O 1
ATOM 8491 N N . PRO C 1 147 ? 110.130 93.191 131.947 1.00 47.02 147 PRO C N 1
ATOM 8492 C CA . PRO C 1 147 ? 110.152 94.474 132.662 1.00 47.02 147 PRO C CA 1
ATOM 8493 C C . PRO C 1 147 ? 111.528 95.122 132.675 1.00 47.02 147 PRO C C 1
ATOM 8494 O O . PRO C 1 147 ? 111.736 96.134 133.355 1.00 47.02 147 PRO C O 1
ATOM 8498 N N . ARG C 1 148 ? 112.472 94.553 131.931 1.00 46.62 148 ARG C N 1
ATOM 8499 C CA . ARG C 1 148 ? 113.811 95.121 131.857 1.00 46.62 148 ARG C CA 1
ATOM 8500 C C . ARG C 1 148 ? 113.783 96.433 131.084 1.00 46.62 148 ARG C C 1
ATOM 8501 O O . ARG C 1 148 ? 113.250 96.501 129.972 1.00 46.62 148 ARG C O 1
ATOM 8509 N N . ALA C 1 149 ? 114.358 97.476 131.676 1.00 46.58 149 ALA C N 1
ATOM 8510 C CA . ALA C 1 149 ? 114.422 98.783 131.036 1.00 46.58 149 ALA C CA 1
ATOM 8511 C C . ALA C 1 149 ? 115.535 99.588 131.685 1.00 46.58 149 ALA C C 1
ATOM 8512 O O . ALA C 1 149 ? 115.987 99.279 132.790 1.00 46.58 149 ALA C O 1
ATOM 8514 N N . LEU C 1 150 ? 115.971 100.629 130.981 1.00 47.34 150 LEU C N 1
ATOM 8515 C CA . LEU C 1 150 ? 117.050 101.486 131.453 1.00 47.34 150 LEU C CA 1
ATOM 8516 C C . LEU C 1 150 ? 116.824 102.899 130.941 1.00 47.34 150 LEU C C 1
ATOM 8517 O O . LEU C 1 150 ? 116.437 103.091 129.785 1.00 47.34 150 LEU C O 1
ATOM 8522 N N . SER C 1 151 ? 117.064 103.887 131.801 1.00 47.68 151 SER C N 1
ATOM 8523 C CA . SER C 1 151 ? 116.842 105.272 131.412 1.00 47.68 151 SER C CA 1
ATOM 8524 C C . SER C 1 151 ? 117.595 106.206 132.349 1.00 47.68 151 SER C C 1
ATOM 8525 O O . SER C 1 151 ? 117.866 105.872 133.505 1.00 47.68 151 SER C O 1
ATOM 8528 N N . LYS C 1 152 ? 117.926 107.386 131.823 1.00 48.43 152 LYS C N 1
ATOM 8529 C CA . LYS C 1 152 ? 118.390 108.530 132.611 1.00 48.43 152 LYS C CA 1
ATOM 8530 C C . LYS C 1 152 ? 119.668 108.215 133.392 1.00 48.43 152 LYS C C 1
ATOM 8531 O O . LYS C 1 152 ? 119.697 108.249 134.624 1.00 48.43 152 LYS C O 1
ATOM 8537 N N . LEU C 1 153 ? 120.738 107.926 132.650 1.00 48.31 153 LEU C N 1
ATOM 8538 C CA . LEU C 1 153 ? 122.054 107.734 133.250 1.00 48.31 153 LEU C CA 1
ATOM 8539 C C . LEU C 1 153 ? 123.117 107.714 132.156 1.00 48.31 153 LEU C C 1
ATOM 8540 O O . LEU C 1 153 ? 122.830 107.897 130.968 1.00 48.31 153 LEU C O 1
ATOM 8545 N N . ALA C 1 154 ? 124.362 107.514 132.583 1.00 48.31 154 ALA C N 1
ATOM 8546 C CA . ALA C 1 154 ? 125.506 107.533 131.681 1.00 48.31 154 ALA C CA 1
ATOM 8547 C C . ALA C 1 154 ? 126.407 106.337 131.947 1.00 48.31 154 ALA C C 1
ATOM 8548 O O . ALA C 1 154 ? 126.794 106.090 133.094 1.00 48.31 154 ALA C O 1
ATOM 8550 N N . ILE C 1 155 ? 126.734 105.600 130.888 1.00 48.44 155 ILE C N 1
ATOM 8551 C CA . ILE C 1 155 ? 127.759 104.564 130.928 1.00 48.44 155 ILE C CA 1
ATOM 8552 C C . ILE C 1 155 ? 129.050 105.203 130.442 1.00 48.44 155 ILE C C 1
ATOM 8553 O O . ILE C 1 155 ? 129.153 105.611 129.278 1.00 48.44 155 ILE C O 1
ATOM 8558 N N . GLU C 1 156 ? 130.031 105.298 131.332 1.00 48.64 156 GLU C N 1
ATOM 8559 C CA . GLU C 1 156 ? 131.120 106.236 131.131 1.00 48.64 156 GLU C CA 1
ATOM 8560 C C . GLU C 1 156 ? 132.360 105.710 131.840 1.00 48.64 156 GLU C C 1
ATOM 8561 O O . GLU C 1 156 ? 132.284 105.278 132.992 1.00 48.64 156 GLU C O 1
ATOM 8567 N N . PRO C 1 157 ? 133.508 105.704 131.163 1.00 46.44 157 PRO C N 1
ATOM 8568 C CA . PRO C 1 157 ? 134.617 104.827 131.559 1.00 46.44 157 PRO C CA 1
ATOM 8569 C C . PRO C 1 157 ? 135.512 105.355 132.669 1.00 46.44 157 PRO C C 1
ATOM 8570 O O . PRO C 1 157 ? 135.705 106.560 132.841 1.00 46.44 157 PRO C O 1
ATOM 8574 N N . VAL C 1 158 ? 136.060 104.411 133.439 1.00 45.42 158 VAL C N 1
ATOM 8575 C CA . VAL C 1 158 ? 137.101 104.741 134.408 1.00 45.42 158 VAL C CA 1
ATOM 8576 C C . VAL C 1 158 ? 138.407 105.077 133.693 1.00 45.42 158 VAL C C 1
ATOM 8577 O O . VAL C 1 158 ? 139.051 106.093 133.985 1.00 45.42 158 VAL C O 1
ATOM 8581 N N . ASN C 1 159 ? 138.811 104.238 132.737 1.00 46.34 159 ASN C N 1
ATOM 8582 C CA . ASN C 1 159 ? 140.041 104.432 131.975 1.00 46.34 159 ASN C CA 1
ATOM 8583 C C . ASN C 1 159 ? 139.671 104.962 130.594 1.00 46.34 159 ASN C C 1
ATOM 8584 O O . ASN C 1 159 ? 139.023 104.265 129.807 1.00 46.34 159 ASN C O 1
ATOM 8589 N N . TRP C 1 160 ? 140.081 106.194 130.306 1.00 46.77 160 TRP C N 1
ATOM 8590 C CA . TRP C 1 160 ? 139.787 106.834 129.026 1.00 46.77 160 TRP C CA 1
ATOM 8591 C C . TRP C 1 160 ? 140.911 106.493 128.057 1.00 46.77 160 TRP C C 1
ATOM 8592 O O . TRP C 1 160 ? 142.008 107.052 128.139 1.00 46.77 160 TRP C O 1
ATOM 8603 N N . ALA C 1 161 ? 140.643 105.569 127.140 1.00 47.01 161 ALA C N 1
ATOM 8604 C CA . ALA C 1 161 ? 141.635 105.195 126.144 1.00 47.01 161 ALA C CA 1
ATOM 8605 C C . ALA C 1 161 ? 141.799 106.302 125.109 1.00 47.01 161 ALA C C 1
ATOM 8606 O O . ALA C 1 161 ? 140.845 107.001 124.755 1.00 47.01 161 ALA C O 1
ATOM 8608 N N . ASP C 1 162 ? 143.028 106.461 124.627 1.00 48.84 162 ASP C N 1
ATOM 8609 C CA . ASP C 1 162 ? 143.306 107.458 123.607 1.00 48.84 162 ASP C CA 1
ATOM 8610 C C . ASP C 1 162 ? 142.643 107.072 122.289 1.00 48.84 162 ASP C C 1
ATOM 8611 O O . ASP C 1 162 ? 142.369 105.900 122.017 1.00 48.84 162 ASP C O 1
ATOM 8616 N N . TYR C 1 163 ? 142.377 108.088 121.465 1.00 47.23 163 TYR C N 1
ATOM 8617 C CA . TYR C 1 163 ? 141.762 107.843 120.166 1.00 47.23 163 TYR C CA 1
ATOM 8618 C C . TYR C 1 163 ? 142.673 107.023 119.261 1.00 47.23 163 TYR C C 1
ATOM 8619 O O . TYR C 1 163 ? 142.192 106.326 118.362 1.00 47.23 163 TYR C O 1
ATOM 8628 N N . ASN C 1 164 ? 143.989 107.100 119.478 1.00 48.40 164 ASN C N 1
ATOM 8629 C CA . ASN C 1 164 ? 144.920 106.292 118.699 1.00 48.40 164 ASN C CA 1
ATOM 8630 C C . ASN C 1 164 ? 144.753 104.807 119.002 1.00 48.40 164 ASN C C 1
ATOM 8631 O O . ASN C 1 164 ? 144.762 103.975 118.086 1.00 48.40 164 ASN C O 1
ATOM 8636 N N . ALA C 1 165 ? 144.601 104.457 120.274 1.00 47.89 165 ALA C N 1
ATOM 8637 C CA . ALA C 1 165 ? 144.536 103.068 120.697 1.00 47.89 165 ALA C CA 1
ATOM 8638 C C . ALA C 1 165 ? 143.096 102.561 120.696 1.00 47.89 165 ALA C C 1
ATOM 8639 O O . ALA C 1 165 ? 142.146 103.292 120.404 1.00 47.89 165 ALA C O 1
ATOM 8641 N N . THR C 1 166 ? 142.944 101.282 121.029 1.00 47.68 166 THR C N 1
ATOM 8642 C CA . THR C 1 166 ? 141.639 100.638 121.076 1.00 47.68 166 THR C CA 1
ATOM 8643 C C . THR C 1 166 ? 141.156 100.530 122.517 1.00 47.68 166 THR C C 1
ATOM 8644 O O . THR C 1 166 ? 141.911 100.140 123.411 1.00 47.68 166 THR C O 1
ATOM 8648 N N . SER C 1 167 ? 139.893 100.879 122.733 1.00 46.57 167 SER C N 1
ATOM 8649 C CA . SER C 1 167 ? 139.278 100.824 124.050 1.00 46.57 167 SER C CA 1
ATOM 8650 C C . SER C 1 167 ? 138.693 99.439 124.310 1.00 46.57 167 SER C C 1
ATOM 8651 O O . SER C 1 167 ? 138.599 98.594 123.417 1.00 46.57 167 SER C O 1
ATOM 8654 N N . SER C 1 168 ? 138.300 99.215 125.562 1.00 45.53 168 SER C N 1
ATOM 8655 C CA . SER C 1 168 ? 137.713 97.954 125.988 1.00 45.53 168 SER C CA 1
ATOM 8656 C C . SER C 1 168 ? 136.441 98.226 126.775 1.00 45.53 168 SER C C 1
ATOM 8657 O O . SER C 1 168 ? 136.372 99.187 127.548 1.00 45.53 168 SER C O 1
ATOM 8660 N N . GLY C 1 169 ? 135.440 97.382 126.574 1.00 44.55 169 GLY C N 1
ATOM 8661 C CA . GLY C 1 169 ? 134.177 97.487 127.275 1.00 44.55 169 GLY C CA 1
ATOM 8662 C C . GLY C 1 169 ? 133.023 97.788 126.334 1.00 44.55 169 GLY C C 1
ATOM 8663 O O . GLY C 1 169 ? 133.197 98.196 125.187 1.00 44.55 169 GLY C O 1
ATOM 8664 N N . THR C 1 170 ? 131.821 97.575 126.863 1.00 44.81 170 THR C N 1
ATOM 8665 C CA . THR C 1 170 ? 130.588 97.800 126.124 1.00 44.81 170 THR C CA 1
ATOM 8666 C C . THR C 1 170 ? 129.653 98.665 126.955 1.00 44.81 170 THR C C 1
ATOM 8667 O O . THR C 1 170 ? 129.521 98.465 128.167 1.00 44.81 170 THR C O 1
ATOM 8671 N N . GLY C 1 171 ? 129.012 99.629 126.302 1.00 45.45 171 GLY C N 1
ATOM 8672 C CA . GLY C 1 171 ? 128.061 100.486 126.979 1.00 45.45 171 GLY C CA 1
ATOM 8673 C C . GLY C 1 171 ? 126.806 99.748 127.394 1.00 45.45 171 GLY C C 1
ATOM 8674 O O . GLY C 1 171 ? 126.552 99.565 128.588 1.00 45.45 171 GLY C O 1
ATOM 8675 N N . VAL C 1 172 ? 126.013 99.316 126.416 1.00 46.37 172 VAL C N 1
ATOM 8676 C CA . VAL C 1 172 ? 124.797 98.552 126.662 1.00 46.37 172 VAL C CA 1
ATOM 8677 C C . VAL C 1 172 ? 124.797 97.338 125.743 1.00 46.37 172 VAL C C 1
ATOM 8678 O O . VAL C 1 172 ? 124.939 97.479 124.521 1.00 46.37 172 VAL C O 1
ATOM 8682 N N . LEU C 1 173 ? 124.631 96.156 126.329 1.00 45.82 173 LEU C N 1
ATOM 8683 C CA . LEU C 1 173 ? 124.557 94.904 125.590 1.00 45.82 173 LEU C CA 1
ATOM 8684 C C . LEU C 1 173 ? 123.119 94.403 125.571 1.00 45.82 173 LEU C C 1
ATOM 8685 O O . LEU C 1 173 ? 122.437 94.419 126.598 1.00 45.82 173 LEU C O 1
ATOM 8690 N N . LEU C 1 174 ? 122.660 93.962 124.402 1.00 45.83 174 LEU C N 1
ATOM 8691 C CA . LEU C 1 174 ? 121.295 93.469 124.237 1.00 45.83 174 LEU C CA 1
ATOM 8692 C C . LEU C 1 174 ? 121.376 92.169 123.444 1.00 45.83 174 LEU C C 1
ATOM 8693 O O . LEU C 1 174 ? 121.625 92.194 122.234 1.00 45.83 174 LEU C O 1
ATOM 8698 N N . GLN C 1 175 ? 121.198 91.034 124.119 1.00 46.83 175 GLN C N 1
ATOM 8699 C CA . GLN C 1 175 ? 121.166 89.742 123.446 1.00 46.83 175 GLN C CA 1
ATOM 8700 C C . GLN C 1 175 ? 119.962 88.949 123.937 1.00 46.83 175 GLN C C 1
ATOM 8701 O O . GLN C 1 175 ? 119.708 88.878 125.144 1.00 46.83 175 GLN C O 1
ATOM 8707 N N . GLY C 1 176 ? 119.213 88.384 122.997 1.00 48.65 176 GLY C N 1
ATOM 8708 C CA . GLY C 1 176 ? 118.041 87.597 123.350 1.00 48.65 176 GLY C CA 1
ATOM 8709 C C . GLY C 1 176 ? 117.004 88.359 124.144 1.00 48.65 176 GLY C C 1
ATOM 8710 O O . GLY C 1 176 ? 116.284 87.763 124.952 1.00 48.65 176 GLY C O 1
ATOM 8711 N N . CYS C 1 177 ? 116.915 89.670 123.941 1.00 48.83 177 CYS C N 1
ATOM 8712 C CA . CYS C 1 177 ? 115.980 90.511 124.674 1.00 48.83 177 CYS C CA 1
ATOM 8713 C C . CYS C 1 177 ? 115.085 91.256 123.696 1.00 48.83 177 CYS C C 1
ATOM 8714 O O . CYS C 1 177 ? 115.526 91.664 122.617 1.00 48.83 177 CYS C O 1
ATOM 8717 N N . CYS C 1 178 ? 113.822 91.424 124.080 1.00 49.90 178 CYS C N 1
ATOM 8718 C CA . CYS C 1 178 ? 112.832 92.110 123.267 1.00 49.90 178 CYS C CA 1
ATOM 8719 C C . CYS C 1 178 ? 112.103 93.132 124.127 1.00 49.90 178 CYS C C 1
ATOM 8720 O O . CYS C 1 178 ? 111.781 92.858 125.286 1.00 49.90 178 CYS C O 1
ATOM 8723 N N . PHE C 1 179 ? 111.851 94.310 123.552 1.00 49.55 179 PHE C N 1
ATOM 8724 C CA . PHE C 1 179 ? 111.147 95.394 124.241 1.00 49.55 179 PHE C CA 1
ATOM 8725 C C . PHE C 1 179 ? 111.888 95.832 125.503 1.00 49.55 179 PHE C C 1
ATOM 8726 O O . PHE C 1 179 ? 111.357 95.789 126.615 1.00 49.55 179 PHE C O 1
ATOM 8734 N N . VAL C 1 180 ? 113.135 96.254 125.317 1.00 48.52 180 VAL C N 1
ATOM 8735 C CA . VAL C 1 180 ? 113.933 96.830 126.393 1.00 48.52 180 VAL C CA 1
ATOM 8736 C C . VAL C 1 180 ? 114.187 98.293 126.056 1.00 48.52 180 VAL C C 1
ATOM 8737 O O . VAL C 1 180 ? 115.083 98.598 125.255 1.00 48.52 180 VAL C O 1
ATOM 8741 N N . PRO C 1 181 ? 113.431 99.229 126.632 1.00 48.65 181 PRO C N 1
ATOM 8742 C CA . PRO C 1 181 ? 113.603 100.646 126.284 1.00 48.65 181 PRO C CA 1
ATOM 8743 C C . PRO C 1 181 ? 114.867 101.219 126.910 1.00 48.65 181 PRO C C 1
ATOM 8744 O O . PRO C 1 181 ? 115.173 100.960 128.077 1.00 48.65 181 PRO C O 1
ATOM 8748 N N . VAL C 1 182 ? 115.600 102.004 126.125 1.00 49.09 182 VAL C N 1
ATOM 8749 C CA . VAL C 1 182 ? 116.799 102.700 126.578 1.00 49.09 182 VAL C CA 1
ATOM 8750 C C . VAL C 1 182 ? 116.625 104.158 126.173 1.00 49.09 182 VAL C C 1
ATOM 8751 O O . VAL C 1 182 ? 116.841 104.519 125.010 1.00 49.09 182 VAL C O 1
ATOM 8755 N N . THR C 1 183 ? 116.231 105.002 127.124 1.00 50.13 183 THR C N 1
ATOM 8756 C CA . THR C 1 183 ? 115.854 106.382 126.844 1.00 50.13 183 THR C CA 1
ATOM 8757 C C . THR C 1 183 ? 116.707 107.343 127.660 1.00 50.13 183 THR C C 1
ATOM 8758 O O . THR C 1 183 ? 116.941 107.112 128.850 1.00 50.13 183 THR C O 1
ATOM 8762 N N . ASP C 1 184 ? 117.163 108.417 127.014 1.00 51.06 184 ASP C N 1
ATOM 8763 C CA . ASP C 1 184 ? 117.822 109.546 127.672 1.00 51.06 184 ASP C CA 1
ATOM 8764 C C . ASP C 1 184 ? 119.069 109.097 128.441 1.00 51.06 184 ASP C C 1
ATOM 8765 O O . ASP C 1 184 ? 119.201 109.305 129.648 1.00 51.06 184 ASP C O 1
ATOM 8770 N N . VAL C 1 185 ? 119.995 108.478 127.705 1.00 49.55 185 VAL C N 1
ATOM 8771 C CA . VAL C 1 185 ? 121.233 108.004 128.308 1.00 49.55 185 VAL C CA 1
ATOM 8772 C C . VAL C 1 185 ? 122.432 108.462 127.487 1.00 49.55 185 VAL C C 1
ATOM 8773 O O . VAL C 1 185 ? 122.338 108.760 126.291 1.00 49.55 185 VAL C O 1
ATOM 8777 N N . HIS C 1 186 ? 123.574 108.516 128.167 1.00 48.76 186 HIS C N 1
ATOM 8778 C CA . HIS C 1 186 ? 124.846 108.885 127.562 1.00 48.76 186 HIS C CA 1
ATOM 8779 C C . HIS C 1 186 ? 125.792 107.696 127.635 1.00 48.76 186 HIS C C 1
ATOM 8780 O O . HIS C 1 186 ? 125.716 106.901 128.575 1.00 48.76 186 HIS C O 1
ATOM 8787 N N . ILE C 1 187 ? 126.660 107.559 126.636 1.00 47.73 187 ILE C N 1
ATOM 8788 C CA . ILE C 1 187 ? 127.681 106.518 126.602 1.00 47.73 187 ILE C CA 1
ATOM 8789 C C . ILE C 1 187 ? 128.973 107.145 126.104 1.00 47.73 187 ILE C C 1
ATOM 8790 O O . ILE C 1 187 ? 128.965 107.887 125.116 1.00 47.73 187 ILE C O 1
ATOM 8795 N N . GLY C 1 188 ? 130.079 106.853 126.786 1.00 46.99 188 GLY C N 1
ATOM 8796 C CA . GLY C 1 188 ? 131.336 107.484 126.430 1.00 46.99 188 GLY C CA 1
ATOM 8797 C C . GLY C 1 188 ? 132.536 106.572 126.277 1.00 46.99 188 GLY C C 1
ATOM 8798 O O . GLY C 1 188 ? 132.867 105.817 127.192 1.00 46.99 188 GLY C O 1
ATOM 8799 N N . ARG C 1 189 ? 133.182 106.634 125.112 1.00 46.35 189 ARG C N 1
ATOM 8800 C CA . ARG C 1 189 ? 134.522 106.092 124.864 1.00 46.35 189 ARG C CA 1
ATOM 8801 C C . ARG C 1 189 ? 134.677 104.665 125.404 1.00 46.35 189 ARG C C 1
ATOM 8802 O O . ARG C 1 189 ? 135.449 104.386 126.321 1.00 46.35 189 ARG C O 1
ATOM 8810 N N . PHE C 1 190 ? 133.899 103.767 124.817 1.00 46.03 190 PHE C N 1
ATOM 8811 C CA . PHE C 1 190 ? 134.050 102.332 125.020 1.00 46.03 190 PHE C CA 1
ATOM 8812 C C . PHE C 1 190 ? 134.372 101.666 123.688 1.00 46.03 190 PHE C C 1
ATOM 8813 O O . PHE C 1 190 ? 134.358 102.298 122.630 1.00 46.03 190 PHE C O 1
ATOM 8821 N N . HIS C 1 191 ? 134.678 100.369 123.751 1.00 45.16 191 HIS C N 1
ATOM 8822 C CA . HIS C 1 191 ? 134.875 99.609 122.523 1.00 45.16 191 HIS C CA 1
ATOM 8823 C C . HIS C 1 191 ? 133.587 99.546 121.716 1.00 45.16 191 HIS C C 1
ATOM 8824 O O . HIS C 1 191 ? 133.611 99.627 120.482 1.00 45.16 191 HIS C O 1
ATOM 8831 N N . ARG C 1 192 ? 132.450 99.407 122.395 1.00 45.10 192 ARG C N 1
ATOM 8832 C CA . ARG C 1 192 ? 131.151 99.362 121.743 1.00 45.10 192 ARG C CA 1
ATOM 8833 C C . ARG C 1 192 ? 130.143 100.119 122.595 1.00 45.10 192 ARG C C 1
ATOM 8834 O O . ARG C 1 192 ? 130.117 99.954 123.817 1.00 45.10 192 ARG C O 1
ATOM 8842 N N . GLY C 1 193 ? 129.325 100.949 121.953 1.00 45.15 193 GLY C N 1
ATOM 8843 C CA . GLY C 1 193 ? 128.316 101.703 122.670 1.00 45.15 193 GLY C CA 1
ATOM 8844 C C . GLY C 1 193 ? 127.039 100.916 122.869 1.00 45.15 193 GLY C C 1
ATOM 8845 O O . GLY C 1 193 ? 126.586 100.721 124.001 1.00 45.15 193 GLY C O 1
ATOM 8846 N N . ILE C 1 194 ? 126.447 100.463 121.767 1.00 46.30 194 ILE C N 1
ATOM 8847 C CA . ILE C 1 194 ? 125.274 99.599 121.785 1.00 46.30 194 ILE C CA 1
ATOM 8848 C C . ILE C 1 194 ? 125.637 98.335 121.019 1.00 46.30 194 ILE C C 1
ATOM 8849 O O . ILE C 1 194 ? 126.092 98.414 119.870 1.00 46.30 194 ILE C O 1
ATOM 8854 N N . HIS C 1 195 ? 125.455 97.178 121.651 1.00 45.82 195 HIS C N 1
ATOM 8855 C CA . HIS C 1 195 ? 125.832 95.903 121.052 1.00 45.82 195 HIS C CA 1
ATOM 8856 C C . HIS C 1 195 ? 124.623 94.979 121.018 1.00 45.82 195 HIS C C 1
ATOM 8857 O O . HIS C 1 195 ? 124.272 94.372 122.035 1.00 45.82 195 HIS C O 1
ATOM 8864 N N . PHE C 1 196 ? 123.992 94.873 119.850 1.00 45.67 196 PHE C N 1
ATOM 8865 C CA . PHE C 1 196 ? 122.977 93.858 119.603 1.00 45.67 196 PHE C CA 1
ATOM 8866 C C . PHE C 1 196 ? 123.689 92.555 119.268 1.00 45.67 196 PHE C C 1
ATOM 8867 O O . PHE C 1 196 ? 124.491 92.508 118.325 1.00 45.67 196 PHE C O 1
ATOM 8875 N N . TRP C 1 197 ? 123.414 91.508 120.039 1.00 45.32 197 TRP C N 1
ATOM 8876 C CA . TRP C 1 197 ? 124.154 90.260 119.936 1.00 45.32 197 TRP C CA 1
ATOM 8877 C C . TRP C 1 197 ? 123.199 89.079 119.841 1.00 45.32 197 TRP C C 1
ATOM 8878 O O . TRP C 1 197 ? 122.157 89.053 120.499 1.00 45.32 197 TRP C O 1
ATOM 8889 N N . ASN C 1 198 ? 123.564 88.111 119.002 1.00 45.72 198 ASN C N 1
ATOM 8890 C CA . ASN C 1 198 ? 122.904 86.806 118.935 1.00 45.72 198 ASN C CA 1
ATOM 8891 C C . ASN C 1 198 ? 124.007 85.771 119.142 1.00 45.72 198 ASN C C 1
ATOM 8892 O O . ASN C 1 198 ? 124.603 85.285 118.178 1.00 45.72 198 ASN C O 1
ATOM 8897 N N . LYS C 1 199 ? 124.277 85.439 120.403 1.00 45.49 199 LYS C N 1
ATOM 8898 C CA . LYS C 1 199 ? 125.442 84.647 120.776 1.00 45.49 199 LYS C CA 1
ATOM 8899 C C . LYS C 1 199 ? 125.122 83.189 121.070 1.00 45.49 199 LYS C C 1
ATOM 8900 O O . LYS C 1 199 ? 125.738 82.294 120.485 1.00 45.49 199 LYS C O 1
ATOM 8906 N N . LEU C 1 200 ? 124.182 82.921 121.970 1.00 46.27 200 LEU C N 1
ATOM 8907 C CA . LEU C 1 200 ? 123.957 81.564 122.446 1.00 46.27 200 LEU C CA 1
ATOM 8908 C C . LEU C 1 200 ? 123.197 80.734 121.420 1.00 46.27 200 LEU C C 1
ATOM 8909 O O . LEU C 1 200 ? 122.299 81.231 120.734 1.00 46.27 200 LEU C O 1
ATOM 8914 N N . GLN C 1 201 ? 123.568 79.463 121.316 1.00 48.09 201 GLN C N 1
ATOM 8915 C CA . GLN C 1 201 ? 122.863 78.509 120.476 1.00 48.09 201 GLN C CA 1
ATOM 8916 C C . GLN C 1 201 ? 121.811 77.769 121.295 1.00 48.09 201 GLN C C 1
ATOM 8917 O O . GLN C 1 201 ? 121.925 77.627 122.515 1.00 48.09 201 GLN C O 1
ATOM 8923 N N . GLY C 1 202 ? 120.766 77.312 120.609 1.00 50.42 202 GLY C N 1
ATOM 8924 C CA . GLY C 1 202 ? 119.726 76.560 121.286 1.00 50.42 202 GLY C CA 1
ATOM 8925 C C . GLY C 1 202 ? 120.279 75.296 121.921 1.00 50.42 202 GLY C C 1
ATOM 8926 O O . GLY C 1 202 ? 121.056 74.558 121.312 1.00 50.42 202 GLY C O 1
ATOM 8927 N N . THR C 1 203 ? 119.867 75.047 123.167 1.00 52.20 203 THR C N 1
ATOM 8928 C CA . THR C 1 203 ? 120.365 73.891 123.901 1.00 52.20 203 THR C CA 1
ATOM 8929 C C . THR C 1 203 ? 119.806 72.578 123.365 1.00 52.20 203 THR C C 1
ATOM 8930 O O . THR C 1 203 ? 120.398 71.522 123.610 1.00 52.20 203 THR C O 1
ATOM 8934 N N . ASP C 1 204 ? 118.688 72.620 122.646 1.00 53.52 204 ASP C N 1
ATOM 8935 C CA . ASP C 1 204 ? 118.055 71.434 122.077 1.00 53.52 204 ASP C CA 1
ATOM 8936 C C . ASP C 1 204 ? 118.289 71.348 120.573 1.00 53.52 204 ASP C C 1
ATOM 8937 O O . ASP C 1 204 ? 117.408 70.947 119.811 1.00 53.52 204 ASP C O 1
ATOM 8942 N N . ASP C 1 205 ? 119.487 71.726 120.127 1.00 50.49 205 ASP C N 1
ATOM 8943 C CA . ASP C 1 205 ? 119.840 71.750 118.707 1.00 50.49 205 ASP C CA 1
ATOM 8944 C C . ASP C 1 205 ? 121.101 70.921 118.506 1.00 50.49 205 ASP C C 1
ATOM 8945 O O . ASP C 1 205 ? 122.208 71.467 118.383 1.00 50.49 205 ASP C O 1
ATOM 8950 N N . PRO C 1 206 ? 120.974 69.590 118.466 1.00 49.31 206 PRO C N 1
ATOM 8951 C CA . PRO C 1 206 ? 122.159 68.749 118.250 1.00 49.31 206 PRO C CA 1
ATOM 8952 C C . PRO C 1 206 ? 122.551 68.603 116.791 1.00 49.31 206 PRO C C 1
ATOM 8953 O O . PRO C 1 206 ? 123.694 68.212 116.515 1.00 49.31 206 PRO C O 1
ATOM 8957 N N . THR C 1 207 ? 121.655 68.901 115.855 1.00 48.59 207 THR C N 1
ATOM 8958 C CA . THR C 1 207 ? 121.938 68.775 114.431 1.00 48.59 207 THR C CA 1
ATOM 8959 C C . THR C 1 207 ? 122.457 70.066 113.810 1.00 48.59 207 THR C C 1
ATOM 8960 O O . THR C 1 207 ? 122.694 70.099 112.598 1.00 48.59 207 THR C O 1
ATOM 8964 N N . ASN C 1 208 ? 122.634 71.121 114.608 1.00 47.29 208 ASN C N 1
ATOM 8965 C CA . ASN C 1 208 ? 123.259 72.371 114.173 1.00 47.29 208 ASN C CA 1
ATOM 8966 C C . ASN C 1 208 ? 122.499 73.009 113.008 1.00 47.29 208 ASN C C 1
ATOM 8967 O O . ASN C 1 208 ? 123.013 73.162 111.898 1.00 47.29 208 ASN C O 1
ATOM 8972 N N . THR C 1 209 ? 121.249 73.384 113.283 1.00 47.27 209 THR C N 1
ATOM 8973 C CA . THR C 1 209 ? 120.456 74.152 112.331 1.00 47.27 209 THR C CA 1
ATOM 8974 C C . THR C 1 209 ? 120.579 75.654 112.526 1.00 47.27 209 THR C C 1
ATOM 8975 O O . THR C 1 209 ? 120.411 76.407 111.560 1.00 47.27 209 THR C O 1
ATOM 8979 N N . PHE C 1 210 ? 120.860 76.103 113.751 1.00 46.88 210 PHE C N 1
ATOM 8980 C CA . PHE C 1 210 ? 120.989 77.523 114.080 1.00 46.88 210 PHE C CA 1
ATOM 8981 C C . PHE C 1 210 ? 119.718 78.301 113.746 1.00 46.88 210 PHE C C 1
ATOM 8982 O O . PHE C 1 210 ? 119.765 79.506 113.489 1.00 46.88 210 PHE C O 1
ATOM 8990 N N . THR C 1 211 ? 118.575 77.616 113.751 1.00 47.89 211 THR C N 1
ATOM 8991 C CA . THR C 1 211 ? 117.282 78.254 113.547 1.00 47.89 211 THR C CA 1
ATOM 8992 C C . THR C 1 211 ? 116.521 78.481 114.840 1.00 47.89 211 THR C C 1
ATOM 8993 O O . THR C 1 211 ? 115.690 79.395 114.899 1.00 47.89 211 THR C O 1
ATOM 8997 N N . LYS C 1 212 ? 116.773 77.679 115.872 1.00 49.54 212 LYS C N 1
ATOM 8998 C CA . LYS C 1 212 ? 116.188 77.870 117.195 1.00 49.54 212 LYS C CA 1
ATOM 8999 C C . LYS C 1 212 ? 117.297 78.339 118.130 1.00 49.54 212 LYS C C 1
ATOM 9000 O O . LYS C 1 212 ? 118.355 77.704 118.220 1.00 49.54 212 LYS C O 1
ATOM 9006 N N . GLY C 1 213 ? 117.080 79.472 118.789 1.00 48.44 213 GLY C N 1
ATOM 9007 C CA . GLY C 1 213 ? 118.085 80.003 119.686 1.00 48.44 213 GLY C CA 1
ATOM 9008 C C . GLY C 1 213 ? 118.003 81.499 119.898 1.00 48.44 213 GLY C C 1
ATOM 9009 O O . GLY C 1 213 ? 116.912 82.062 120.027 1.00 48.44 213 GLY C O 1
ATOM 9010 N N . ASP C 1 214 ? 119.158 82.155 119.918 1.00 47.45 214 ASP C N 1
ATOM 9011 C CA . ASP C 1 214 ? 119.247 83.567 120.266 1.00 47.45 214 ASP C CA 1
ATOM 9012 C C . ASP C 1 214 ? 118.947 84.432 119.050 1.00 47.45 214 ASP C C 1
ATOM 9013 O O . ASP C 1 214 ? 119.576 84.280 117.998 1.00 47.45 214 ASP C O 1
ATOM 9018 N N . PHE C 1 215 ? 117.981 85.336 119.201 1.00 47.39 215 PHE C N 1
ATOM 9019 C CA . PHE C 1 215 ? 117.756 86.404 118.241 1.00 47.39 215 PHE C CA 1
ATOM 9020 C C . PHE C 1 215 ? 117.234 87.615 118.999 1.00 47.39 215 PHE C C 1
ATOM 9021 O O . PHE C 1 215 ? 116.438 87.475 119.931 1.00 47.39 215 PHE C O 1
ATOM 9029 N N . THR C 1 216 ? 117.693 88.797 118.600 1.00 48.29 216 THR C N 1
ATOM 9030 C CA . THR C 1 216 ? 117.343 90.045 119.262 1.00 48.29 216 THR C CA 1
ATOM 9031 C C . THR C 1 216 ? 116.440 90.854 118.345 1.00 48.29 216 THR C C 1
ATOM 9032 O O . THR C 1 216 ? 116.768 91.064 117.173 1.00 48.29 216 THR C O 1
ATOM 9036 N N . GLU C 1 217 ? 115.306 91.305 118.876 1.00 49.66 217 GLU C N 1
ATOM 9037 C CA . GLU C 1 217 ? 114.322 91.998 118.059 1.00 49.66 217 GLU C CA 1
ATOM 9038 C C . GLU C 1 217 ? 113.533 92.980 118.911 1.00 49.66 217 GLU C C 1
ATOM 9039 O O . GLU C 1 217 ? 113.380 92.794 120.122 1.00 49.66 217 GLU C O 1
ATOM 9045 N N . PHE C 1 218 ? 113.035 94.034 118.257 1.00 49.04 218 PHE C N 1
ATOM 9046 C CA . PHE C 1 218 ? 112.112 94.996 118.866 1.00 49.04 218 PHE C CA 1
ATOM 9047 C C . PHE C 1 218 ? 112.699 95.640 120.122 1.00 49.04 218 PHE C C 1
ATOM 9048 O O . PHE C 1 218 ? 112.230 95.414 121.239 1.00 49.04 218 PHE C O 1
ATOM 9056 N N . ASN C 1 219 ? 113.738 96.448 119.935 1.00 49.41 219 ASN C N 1
ATOM 9057 C CA . ASN C 1 219 ? 114.298 97.252 121.012 1.00 49.41 219 ASN C CA 1
ATOM 9058 C C . ASN C 1 219 ? 114.136 98.733 120.698 1.00 49.41 219 ASN C C 1
ATOM 9059 O O . ASN C 1 219 ? 114.280 99.156 119.547 1.00 49.41 219 ASN C O 1
ATOM 9064 N N . ARG C 1 220 ? 113.837 99.518 121.728 1.00 50.07 220 ARG C N 1
ATOM 9065 C CA . ARG C 1 220 ? 113.571 100.945 121.586 1.00 50.07 220 ARG C CA 1
ATOM 9066 C C . ARG C 1 220 ? 114.715 101.731 122.209 1.00 50.07 220 ARG C C 1
ATOM 9067 O O . ARG C 1 220 ? 115.010 101.568 123.397 1.00 50.07 220 ARG C O 1
ATOM 9075 N N . ILE C 1 221 ? 115.354 102.578 121.406 1.00 49.08 221 ILE C N 1
ATOM 9076 C CA . ILE C 1 221 ? 116.469 103.408 121.845 1.00 49.08 221 ILE C CA 1
ATOM 9077 C C . ILE C 1 221 ? 116.179 104.844 121.430 1.00 49.08 221 ILE C C 1
ATOM 9078 O O . ILE C 1 221 ? 116.207 105.165 120.235 1.00 49.08 221 ILE C O 1
ATOM 9083 N N . THR C 1 222 ? 115.900 105.704 122.410 1.00 50.08 222 THR C N 1
ATOM 9084 C CA . THR C 1 222 ? 115.505 107.083 122.156 1.00 50.08 222 THR C CA 1
ATOM 9085 C C . THR C 1 222 ? 116.399 108.036 122.934 1.00 50.08 222 THR C C 1
ATOM 9086 O O . THR C 1 222 ? 116.698 107.800 124.108 1.00 50.08 222 THR C O 1
ATOM 9090 N N . ARG C 1 223 ? 116.809 109.118 122.274 1.00 50.48 223 ARG C N 1
ATOM 9091 C CA . ARG C 1 223 ? 117.570 110.206 122.890 1.00 50.48 223 ARG C CA 1
ATOM 9092 C C . ARG C 1 223 ? 118.808 109.681 123.617 1.00 50.48 223 ARG C C 1
ATOM 9093 O O . ARG C 1 223 ? 119.019 109.919 124.806 1.00 50.48 223 ARG C O 1
ATOM 9101 N N . VAL C 1 224 ? 119.641 108.966 122.868 1.00 49.82 224 VAL C N 1
ATOM 9102 C CA . VAL C 1 224 ? 120.831 108.317 123.405 1.00 49.82 224 VAL C CA 1
ATOM 9103 C C . VAL C 1 224 ? 122.049 108.868 122.682 1.00 49.82 224 VAL C C 1
ATOM 9104 O O . VAL C 1 224 ? 122.062 108.940 121.448 1.00 49.82 224 VAL C O 1
ATOM 9108 N N . ARG C 1 225 ? 123.069 109.252 123.444 1.00 49.72 225 ARG C N 1
ATOM 9109 C CA . ARG C 1 225 ? 124.310 109.762 122.873 1.00 49.72 225 ARG C CA 1
ATOM 9110 C C . ARG C 1 225 ? 125.420 108.734 123.035 1.00 49.72 225 ARG C C 1
ATOM 9111 O O . ARG C 1 225 ? 125.514 108.078 124.075 1.00 49.72 225 ARG C O 1
ATOM 9119 N N . VAL C 1 226 ? 126.242 108.584 121.997 1.00 48.28 226 VAL C N 1
ATOM 9120 C CA . VAL C 1 226 ? 127.450 107.768 122.035 1.00 48.28 226 VAL C CA 1
ATOM 9121 C C . VAL C 1 226 ? 128.621 108.649 121.617 1.00 48.28 226 VAL C C 1
ATOM 9122 O O . VAL C 1 226 ? 128.562 109.314 120.576 1.00 48.28 226 VAL C O 1
ATOM 9126 N N . PHE C 1 227 ? 129.684 108.654 122.423 1.00 47.33 227 PHE C N 1
ATOM 9127 C CA . PHE C 1 227 ? 130.791 109.593 122.260 1.00 47.33 227 PHE C CA 1
ATOM 9128 C C . PHE C 1 227 ? 132.085 108.833 121.972 1.00 47.33 227 PHE C C 1
ATOM 9129 O O . PHE C 1 227 ? 132.681 108.245 122.880 1.00 47.33 227 PHE C O 1
ATOM 9137 N N . ASN C 1 228 ? 132.518 108.863 120.708 1.00 47.50 228 ASN C N 1
ATOM 9138 C CA . ASN C 1 228 ? 133.826 108.353 120.286 1.00 47.50 228 ASN C CA 1
ATOM 9139 C C . ASN C 1 228 ? 134.062 106.909 120.732 1.00 47.50 228 ASN C C 1
ATOM 9140 O O . ASN C 1 228 ? 135.099 106.574 121.307 1.00 47.50 228 ASN C O 1
ATOM 9145 N N . CYS C 1 229 ? 133.088 106.047 120.462 1.00 46.79 229 CYS C N 1
ATOM 9146 C CA . CYS C 1 229 ? 133.317 104.625 120.643 1.00 46.79 229 CYS C CA 1
ATOM 9147 C C . CYS C 1 229 ? 133.892 104.016 119.367 1.00 46.79 229 CYS C C 1
ATOM 9148 O O . CYS C 1 229 ? 133.712 104.536 118.262 1.00 46.79 229 CYS C O 1
ATOM 9151 N N . ASP C 1 230 ? 134.608 102.901 119.535 1.00 46.73 230 ASP C N 1
ATOM 9152 C CA . ASP C 1 230 ? 135.194 102.223 118.383 1.00 46.73 230 ASP C CA 1
ATOM 9153 C C . ASP C 1 230 ? 134.113 101.757 117.416 1.00 46.73 230 ASP C C 1
ATOM 9154 O O . ASP C 1 230 ? 134.246 101.923 116.198 1.00 46.73 230 ASP C O 1
ATOM 9159 N N . ILE C 1 231 ? 133.042 101.170 117.939 1.00 45.82 231 ILE C N 1
ATOM 9160 C CA . ILE C 1 231 ? 131.862 100.816 117.158 1.00 45.82 231 ILE C CA 1
ATOM 9161 C C . ILE C 1 231 ? 130.655 101.302 117.948 1.00 45.82 231 ILE C C 1
ATOM 9162 O O . ILE C 1 231 ? 130.330 100.736 118.999 1.00 45.82 231 ILE C O 1
ATOM 9167 N N . ASP C 1 232 ? 129.992 102.349 117.451 1.00 47.09 232 ASP C N 1
ATOM 9168 C CA . ASP C 1 232 ? 128.883 102.940 118.196 1.00 47.09 232 ASP C CA 1
ATOM 9169 C C . ASP C 1 232 ? 127.713 101.970 118.310 1.00 47.09 232 ASP C C 1
ATOM 9170 O O . ASP C 1 232 ? 127.170 101.761 119.401 1.00 47.09 232 ASP C O 1
ATOM 9175 N N . VAL C 1 233 ? 127.314 101.365 117.194 1.00 46.66 233 VAL C N 1
ATOM 9176 C CA . VAL C 1 233 ? 126.255 100.363 117.162 1.00 46.66 233 VAL C CA 1
ATOM 9177 C C . VAL C 1 233 ? 126.796 99.140 116.436 1.00 46.66 233 VAL C C 1
ATOM 9178 O O . VAL C 1 233 ? 127.353 99.265 115.341 1.00 46.66 233 VAL C O 1
ATOM 9182 N N . ASP C 1 234 ? 126.647 97.967 117.049 1.00 46.09 234 ASP C N 1
ATOM 9183 C CA . ASP C 1 234 ? 127.211 96.734 116.509 1.00 46.09 234 ASP C CA 1
ATOM 9184 C C . ASP C 1 234 ? 126.156 95.639 116.513 1.00 46.09 234 ASP C C 1
ATOM 9185 O O . ASP C 1 234 ? 125.745 95.175 117.580 1.00 46.09 234 ASP C O 1
ATOM 9190 N N . TYR C 1 235 ? 125.735 95.219 115.321 1.00 46.08 235 TYR C N 1
ATOM 9191 C CA . TYR C 1 235 ? 124.898 94.040 115.137 1.00 46.08 235 TYR C CA 1
ATOM 9192 C C . TYR C 1 235 ? 125.827 92.857 114.882 1.00 46.08 235 TYR C C 1
ATOM 9193 O O . TYR C 1 235 ? 126.550 92.832 113.877 1.00 46.08 235 TYR C O 1
ATOM 9202 N N . GLN C 1 236 ? 125.825 91.890 115.797 1.00 44.99 236 GLN C N 1
ATOM 9203 C CA . GLN C 1 236 ? 126.710 90.738 115.705 1.00 44.99 236 GLN C CA 1
ATOM 9204 C C . GLN C 1 236 ? 125.941 89.464 116.012 1.00 44.99 236 GLN C C 1
ATOM 9205 O O . GLN C 1 236 ? 125.160 89.413 116.967 1.00 44.99 236 GLN C O 1
ATOM 9211 N N . VAL C 1 237 ? 126.166 88.437 115.197 1.00 44.94 237 VAL C N 1
ATOM 9212 C CA . VAL C 1 237 ? 125.610 87.109 115.420 1.00 44.94 237 VAL C CA 1
ATOM 9213 C C . VAL C 1 237 ? 126.746 86.096 115.350 1.00 44.94 237 VAL C C 1
ATOM 9214 O O . VAL C 1 237 ? 127.568 86.137 114.428 1.00 44.94 237 VAL C O 1
ATOM 9218 N N . SER C 1 238 ? 126.815 85.217 116.349 1.00 45.68 238 SER C N 1
ATOM 9219 C CA . SER C 1 238 ? 127.852 84.192 116.402 1.00 45.68 238 SER C CA 1
ATOM 9220 C C . SER C 1 238 ? 127.270 82.790 116.283 1.00 45.68 238 SER C C 1
ATOM 9221 O O . SER C 1 238 ? 127.679 82.031 115.399 1.00 45.68 238 SER C O 1
ATOM 9224 N N . LEU C 1 239 ? 126.320 82.423 117.147 1.00 45.34 239 LEU C N 1
ATOM 9225 C CA . LEU C 1 239 ? 125.718 81.096 117.113 1.00 45.34 239 LEU C CA 1
ATOM 9226 C C . LEU C 1 239 ? 124.204 81.175 117.251 1.00 45.34 239 LEU C C 1
ATOM 9227 O O . LEU C 1 239 ? 123.562 80.203 117.664 1.00 45.34 239 LEU C O 1
ATOM 9232 N N . GLY C 1 240 ? 123.618 82.322 116.913 1.00 45.64 240 GLY C N 1
ATOM 9233 C CA . GLY C 1 240 ? 122.188 82.506 117.046 1.00 45.64 240 GLY C CA 1
ATOM 9234 C C . GLY C 1 240 ? 121.485 82.711 115.720 1.00 45.64 240 GLY C C 1
ATOM 9235 O O . GLY C 1 240 ? 122.068 82.483 114.656 1.00 45.64 240 GLY C O 1
ATOM 9236 N N . ASN C 1 241 ? 120.228 83.143 115.773 1.00 46.95 241 ASN C N 1
ATOM 9237 C CA . ASN C 1 241 ? 119.450 83.339 114.562 1.00 46.95 241 ASN C CA 1
ATOM 9238 C C . ASN C 1 241 ? 119.869 84.629 113.857 1.00 46.95 241 ASN C C 1
ATOM 9239 O O . ASN C 1 241 ? 120.615 85.456 114.389 1.00 46.95 241 ASN C O 1
ATOM 9244 N N . ASN C 1 242 ? 119.367 84.794 112.635 1.00 46.02 242 ASN C N 1
ATOM 9245 C CA . ASN C 1 242 ? 119.688 85.946 111.803 1.00 46.02 242 ASN C CA 1
ATOM 9246 C C . ASN C 1 242 ? 118.836 87.168 112.118 1.00 46.02 242 ASN C C 1
ATOM 9247 O O . ASN C 1 242 ? 119.075 88.233 111.540 1.00 46.02 242 ASN C O 1
ATOM 9252 N N . SER C 1 243 ? 117.863 87.046 113.017 1.00 47.55 243 SER C N 1
ATOM 9253 C CA . SER C 1 243 ? 116.834 88.066 113.171 1.00 47.55 243 SER C CA 1
ATOM 9254 C C . SER C 1 243 ? 117.357 89.283 113.926 1.00 47.55 243 SER C C 1
ATOM 9255 O O . SER C 1 243 ? 117.815 89.173 115.067 1.00 47.55 243 SER C O 1
ATOM 9258 N N . PHE C 1 244 ? 117.283 90.446 113.276 1.00 46.18 244 PHE C N 1
ATOM 9259 C CA . PHE C 1 244 ? 117.456 91.753 113.918 1.00 46.18 244 PHE C CA 1
ATOM 9260 C C . PHE C 1 244 ? 116.310 92.615 113.394 1.00 46.18 244 PHE C C 1
ATOM 9261 O O . PHE C 1 244 ? 116.444 93.293 112.371 1.00 46.18 244 PHE C O 1
ATOM 9269 N N . HIS C 1 245 ? 115.181 92.580 114.099 1.00 47.85 245 HIS C N 1
ATOM 9270 C CA . HIS C 1 245 ? 113.918 93.077 113.568 1.00 47.85 245 HIS C CA 1
ATOM 9271 C C . HIS C 1 245 ? 113.263 94.021 114.564 1.00 47.85 245 HIS C C 1
ATOM 9272 O O . HIS C 1 245 ? 113.087 93.668 115.733 1.00 47.85 245 HIS C O 1
ATOM 9279 N N . GLY C 1 246 ? 112.899 95.213 114.101 1.00 48.25 246 GLY C N 1
ATOM 9280 C CA . GLY C 1 246 ? 112.097 96.121 114.893 1.00 48.25 246 GLY C CA 1
ATOM 9281 C C . GLY C 1 246 ? 112.863 97.041 115.816 1.00 48.25 246 GLY C C 1
ATOM 9282 O O . GLY C 1 246 ? 112.243 97.899 116.456 1.00 48.25 246 GLY C O 1
ATOM 9283 N N . ASN C 1 247 ? 114.182 96.890 115.919 1.00 48.35 247 ASN C N 1
ATOM 9284 C CA . ASN C 1 247 ? 114.970 97.794 116.745 1.00 48.35 247 ASN C CA 1
ATOM 9285 C C . ASN C 1 247 ? 114.941 99.195 116.146 1.00 48.35 247 ASN C C 1
ATOM 9286 O O . ASN C 1 247 ? 115.170 99.372 114.947 1.00 48.35 247 ASN C O 1
ATOM 9291 N N . SER C 1 248 ? 114.659 100.193 116.977 1.00 49.60 248 SER C N 1
ATOM 9292 C CA . SER C 1 248 ? 114.439 101.550 116.504 1.00 49.60 248 SER C CA 1
ATOM 9293 C C . SER C 1 248 ? 115.420 102.514 117.157 1.00 49.60 248 SER C C 1
ATOM 9294 O O . SER C 1 248 ? 115.670 102.443 118.364 1.00 49.60 248 SER C O 1
ATOM 9297 N N . PHE C 1 249 ? 115.970 103.414 116.345 1.00 50.02 249 PHE C N 1
ATOM 9298 C CA . PHE C 1 249 ? 116.801 104.516 116.812 1.00 50.02 249 PHE C CA 1
ATOM 9299 C C . PHE C 1 249 ? 116.115 105.818 116.429 1.00 50.02 249 PHE C C 1
ATOM 9300 O O . PHE C 1 249 ? 115.745 106.006 115.265 1.00 50.02 249 PHE C O 1
ATOM 9308 N N . THR C 1 250 ? 115.939 106.709 117.401 1.00 51.29 250 THR C N 1
ATOM 9309 C CA . THR C 1 250 ? 115.333 108.007 117.147 1.00 51.29 250 THR C CA 1
ATOM 9310 C C . THR C 1 250 ? 115.928 109.045 118.086 1.00 51.29 250 THR C C 1
ATOM 9311 O O . THR C 1 250 ? 116.231 108.746 119.246 1.00 51.29 250 THR C O 1
ATOM 9315 N N . ASP C 1 251 ? 116.113 110.259 117.565 1.00 52.44 251 ASP C N 1
ATOM 9316 C CA . ASP C 1 251 ? 116.603 111.398 118.344 1.00 52.44 251 ASP C CA 1
ATOM 9317 C C . ASP C 1 251 ? 117.954 111.101 118.994 1.00 52.44 251 ASP C C 1
ATOM 9318 O O . ASP C 1 251 ? 118.241 111.553 120.104 1.00 52.44 251 ASP C O 1
ATOM 9323 N N . CYS C 1 252 ? 118.797 110.350 118.293 1.00 51.89 252 CYS C N 1
ATOM 9324 C CA . CYS C 1 252 ? 120.102 109.955 118.798 1.00 51.89 252 CYS C CA 1
ATOM 9325 C C . CYS C 1 252 ? 121.208 110.546 117.936 1.00 51.89 252 CYS C C 1
ATOM 9326 O O . CYS C 1 252 ? 121.023 110.792 116.741 1.00 51.89 252 CYS C O 1
ATOM 9329 N N . MET C 1 253 ? 122.366 110.779 118.554 1.00 50.99 253 MET C N 1
ATOM 9330 C CA . MET C 1 253 ? 123.543 111.266 117.851 1.00 50.99 253 MET C CA 1
ATOM 9331 C C . MET C 1 253 ? 124.693 110.307 118.121 1.00 50.99 253 MET C C 1
ATOM 9332 O O . MET C 1 253 ? 124.822 109.777 119.228 1.00 50.99 253 MET C O 1
ATOM 9337 N N . CYS C 1 254 ? 125.527 110.088 117.107 1.00 50.41 254 CYS C N 1
ATOM 9338 C CA . CYS C 1 254 ? 126.692 109.223 117.230 1.00 50.41 254 CYS C CA 1
ATOM 9339 C C . CYS C 1 254 ? 127.941 109.968 116.783 1.00 50.41 254 CYS C C 1
ATOM 9340 O O . CYS C 1 254 ? 127.992 110.506 115.669 1.00 50.41 254 CYS C O 1
ATOM 9343 N N . GLN C 1 255 ? 128.944 109.977 117.654 1.00 48.68 255 GLN C N 1
ATOM 9344 C CA . GLN C 1 255 ? 130.233 110.601 117.399 1.00 48.68 255 GLN C CA 1
ATOM 9345 C C . GLN C 1 255 ? 131.202 109.526 116.925 1.00 48.68 255 GLN C C 1
ATOM 9346 O O . GLN C 1 255 ? 131.708 108.743 117.736 1.00 48.68 255 GLN C O 1
ATOM 9352 N N . ILE C 1 256 ? 131.455 109.482 115.620 1.00 47.49 256 ILE C N 1
ATOM 9353 C CA . ILE C 1 256 ? 132.309 108.459 115.033 1.00 47.49 256 ILE C CA 1
ATOM 9354 C C . ILE C 1 256 ? 133.759 108.792 115.357 1.00 47.49 256 ILE C C 1
ATOM 9355 O O . ILE C 1 256 ? 134.206 109.928 115.155 1.00 47.49 256 ILE C O 1
ATOM 9360 N N . ASN C 1 257 ? 134.493 107.804 115.869 1.00 47.54 257 ASN C N 1
ATOM 9361 C CA . ASN C 1 257 ? 135.894 108.015 116.204 1.00 47.54 257 ASN C CA 1
ATOM 9362 C C . ASN C 1 257 ? 136.696 108.339 114.951 1.00 47.54 257 ASN C C 1
ATOM 9363 O O . ASN C 1 257 ? 136.538 107.700 113.907 1.00 47.54 257 ASN C O 1
ATOM 9368 N N . SER C 1 258 ? 137.560 109.350 115.062 1.00 47.50 258 SER C N 1
ATOM 9369 C CA . SER C 1 258 ? 138.325 109.806 113.907 1.00 47.50 258 SER C CA 1
ATOM 9370 C C . SER C 1 258 ? 139.290 108.734 113.415 1.00 47.50 258 SER C C 1
ATOM 9371 O O . SER C 1 258 ? 139.419 108.518 112.204 1.00 47.50 258 SER C O 1
ATOM 9374 N N . TYR C 1 259 ? 139.968 108.045 114.334 1.00 47.03 259 TYR C N 1
ATOM 9375 C CA . TYR C 1 259 ? 140.991 107.063 113.972 1.00 47.03 259 TYR C CA 1
ATOM 9376 C C . TYR C 1 259 ? 140.330 105.728 113.631 1.00 47.03 259 TYR C C 1
ATOM 9377 O O . TYR C 1 259 ? 140.369 104.754 114.387 1.00 47.03 259 TYR C O 1
ATOM 9386 N N . GLY C 1 260 ? 139.717 105.696 112.453 1.00 46.94 260 GLY C N 1
ATOM 9387 C CA . GLY C 1 260 ? 139.116 104.478 111.936 1.00 46.94 260 GLY C CA 1
ATOM 9388 C C . GLY C 1 260 ? 137.958 103.941 112.747 1.00 46.94 260 GLY C C 1
AT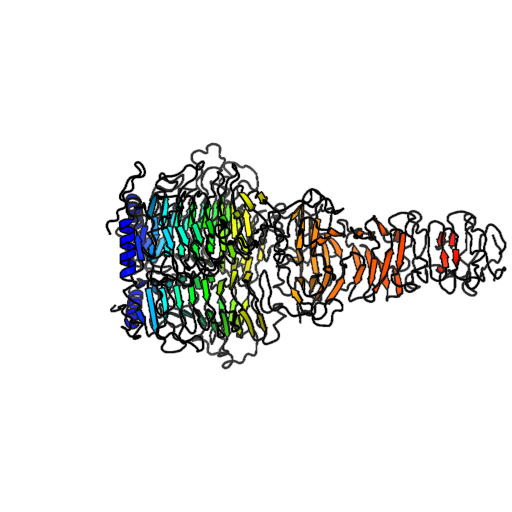OM 9389 O O . GLY C 1 260 ? 137.820 102.720 112.889 1.00 46.94 260 GLY C O 1
ATOM 9390 N N . GLY C 1 261 ? 137.117 104.821 113.284 1.00 47.09 261 GLY C N 1
ATOM 9391 C CA . GLY C 1 261 ? 135.946 104.393 114.019 1.00 47.09 261 GLY C CA 1
ATOM 9392 C C . GLY C 1 261 ? 134.791 104.053 113.094 1.00 47.09 261 GLY C C 1
ATOM 9393 O O . GLY C 1 261 ? 134.656 104.608 112.008 1.00 47.09 261 GLY C O 1
ATOM 9394 N N . ILE C 1 262 ? 133.954 103.122 113.543 1.00 46.42 262 ILE C N 1
ATOM 9395 C CA . ILE C 1 262 ? 132.800 102.659 112.779 1.00 46.42 262 ILE C CA 1
ATOM 9396 C C . ILE C 1 262 ? 131.541 103.120 113.499 1.00 46.42 262 ILE C C 1
ATOM 9397 O O . ILE C 1 262 ? 131.284 102.714 114.639 1.00 46.42 262 ILE C O 1
ATOM 9402 N N . GLY C 1 263 ? 130.757 103.972 112.835 1.00 47.30 263 GLY C N 1
ATOM 9403 C CA . GLY C 1 263 ? 129.517 104.438 113.433 1.00 47.30 263 GLY C CA 1
ATOM 9404 C C . GLY C 1 263 ? 128.485 103.336 113.584 1.00 47.30 263 GLY C C 1
ATOM 9405 O O . GLY C 1 263 ? 127.795 103.255 114.603 1.00 47.30 263 GLY C O 1
ATOM 9406 N N . MET C 1 264 ? 128.362 102.481 112.574 1.00 48.03 264 MET C N 1
ATOM 9407 C CA . MET C 1 264 ? 127.420 101.370 112.600 1.00 48.03 264 MET C CA 1
ATOM 9408 C C . MET C 1 264 ? 128.044 100.182 111.889 1.00 48.03 264 MET C C 1
ATOM 9409 O O . MET C 1 264 ? 128.534 100.321 110.766 1.00 48.03 264 MET C O 1
ATOM 9414 N N . ARG C 1 265 ? 128.025 99.024 112.538 1.00 46.19 265 ARG C N 1
ATOM 9415 C CA . ARG C 1 265 ? 128.576 97.797 111.984 1.00 46.19 265 ARG C CA 1
ATOM 9416 C C . ARG C 1 265 ? 127.517 96.709 112.042 1.00 46.19 265 ARG C C 1
ATOM 9417 O O . ARG C 1 265 ? 126.807 96.586 113.043 1.00 46.19 265 ARG C O 1
ATOM 9425 N N . MET C 1 266 ? 127.401 95.936 110.964 1.00 46.51 266 MET C N 1
ATOM 9426 C CA . MET C 1 266 ? 126.563 94.741 110.926 1.00 46.51 266 MET C CA 1
ATOM 9427 C C . MET C 1 266 ? 127.413 93.614 110.355 1.00 46.51 266 MET C C 1
ATOM 9428 O O . MET C 1 266 ? 127.837 93.674 109.193 1.00 46.51 266 MET C O 1
ATOM 9433 N N . TRP C 1 267 ? 127.674 92.592 111.167 1.00 44.97 267 TRP C N 1
ATOM 9434 C CA . TRP C 1 267 ? 128.634 91.581 110.757 1.00 44.97 267 TRP C CA 1
ATOM 9435 C C . TRP C 1 267 ? 128.360 90.255 111.448 1.00 44.97 267 TRP C C 1
ATOM 9436 O O . TRP C 1 267 ? 127.851 90.205 112.571 1.00 44.97 267 TRP C O 1
ATOM 9447 N N . ASP C 1 268 ? 128.705 89.183 110.744 1.00 46.67 268 ASP C N 1
ATOM 9448 C CA . ASP C 1 268 ? 128.725 87.827 111.272 1.00 46.67 268 ASP C CA 1
ATOM 9449 C C . ASP C 1 268 ? 130.179 87.386 111.382 1.00 46.67 268 ASP C C 1
ATOM 9450 O O . ASP C 1 268 ? 130.943 87.519 110.420 1.00 46.67 268 ASP C O 1
ATOM 9455 N N . ASP C 1 269 ? 130.557 86.867 112.549 1.00 46.79 269 ASP C N 1
ATOM 9456 C CA . ASP C 1 269 ? 131.937 86.454 112.769 1.00 46.79 269 ASP C CA 1
ATOM 9457 C C . ASP C 1 269 ? 132.263 85.104 112.145 1.00 46.79 269 ASP C C 1
ATOM 9458 O O . ASP C 1 269 ? 133.435 84.714 112.134 1.00 46.79 269 ASP C O 1
ATOM 9463 N N . GLY C 1 270 ? 131.267 84.387 111.630 1.00 46.68 270 GLY C N 1
ATOM 9464 C CA . GLY C 1 270 ? 131.518 83.103 111.007 1.00 46.68 270 GLY C CA 1
ATOM 9465 C C . GLY C 1 270 ? 131.839 81.979 111.962 1.00 46.68 270 GLY C C 1
ATOM 9466 O O . GLY C 1 270 ? 132.456 80.993 111.551 1.00 46.68 270 GLY C O 1
ATOM 9467 N N . SER C 1 271 ? 131.442 82.096 113.231 1.00 46.50 271 SER C N 1
ATOM 9468 C CA . SER C 1 271 ? 131.716 81.033 114.192 1.00 46.50 271 SER C CA 1
ATOM 9469 C C . SER C 1 271 ? 130.913 79.773 113.896 1.00 46.50 271 SER C C 1
ATOM 9470 O O . SER C 1 271 ? 131.411 78.664 114.112 1.00 46.50 271 SER C O 1
ATOM 9473 N N . ARG C 1 272 ? 129.684 79.918 113.404 1.00 45.28 272 ARG C N 1
ATOM 9474 C CA . ARG C 1 272 ? 128.872 78.770 113.029 1.00 45.28 272 ARG C CA 1
ATOM 9475 C C . ARG C 1 272 ? 129.237 78.216 111.660 1.00 45.28 272 ARG C C 1
ATOM 9476 O O . ARG C 1 272 ? 128.772 77.126 111.306 1.00 45.28 272 ARG C O 1
ATOM 9484 N N . ASN C 1 273 ? 130.048 78.938 110.884 1.00 45.82 273 ASN C N 1
ATOM 9485 C CA . ASN C 1 273 ? 130.553 78.394 109.629 1.00 45.82 273 ASN C CA 1
ATOM 9486 C C . ASN C 1 273 ? 131.485 77.214 109.872 1.00 45.82 273 ASN C C 1
ATOM 9487 O O . ASN C 1 273 ? 131.453 76.235 109.117 1.00 45.82 273 ASN C O 1
ATOM 9492 N N . ALA C 1 274 ? 132.312 77.287 110.918 1.00 46.36 274 ALA C N 1
ATOM 9493 C CA . ALA C 1 274 ? 133.226 76.190 111.218 1.00 46.36 274 ALA C CA 1
ATOM 9494 C C . ALA C 1 274 ? 132.472 74.924 111.607 1.00 46.36 274 ALA C C 1
ATOM 9495 O O . ALA C 1 274 ? 132.856 73.819 111.207 1.00 46.36 274 ALA C O 1
ATOM 9497 N N . ILE C 1 275 ? 131.404 75.063 112.393 1.00 45.85 275 ILE C N 1
ATOM 9498 C CA . ILE C 1 275 ? 130.643 73.897 112.831 1.00 45.85 275 ILE C CA 1
ATOM 9499 C C . ILE C 1 275 ? 129.966 73.221 111.643 1.00 45.85 275 ILE C C 1
ATOM 9500 O O . ILE C 1 275 ? 130.027 71.997 111.486 1.00 45.85 275 ILE C O 1
ATOM 9505 N N . ARG C 1 276 ? 129.318 74.007 110.792 1.00 45.71 276 ARG C N 1
ATOM 9506 C CA . ARG C 1 276 ? 128.661 73.496 109.589 1.00 45.71 276 ARG C CA 1
ATOM 9507 C C . ARG C 1 276 ? 129.024 74.401 108.421 1.00 45.71 276 ARG C C 1
ATOM 9508 O O . ARG C 1 276 ? 128.493 75.528 108.340 1.00 45.71 276 ARG C O 1
ATOM 9516 N N . PRO C 1 277 ? 129.942 73.977 107.532 1.00 46.04 277 PRO C N 1
ATOM 9517 C CA . PRO C 1 277 ? 130.327 74.815 106.390 1.00 46.04 277 PRO C CA 1
ATOM 9518 C C . PRO C 1 277 ? 129.149 75.461 105.677 1.00 46.04 277 PRO C C 1
ATOM 9519 O O . PRO C 1 277 ? 129.053 76.692 105.636 1.00 46.04 277 PRO C O 1
ATOM 9523 N N . SER C 1 278 ? 128.244 74.638 105.147 1.00 47.74 278 SER C N 1
ATOM 9524 C CA . SER C 1 278 ? 126.982 75.084 104.551 1.00 47.74 278 SER C CA 1
ATOM 9525 C C . SER C 1 278 ? 127.203 76.282 103.623 1.00 47.74 278 SER C C 1
ATOM 9526 O O . SER C 1 278 ? 126.702 77.386 103.844 1.00 47.74 278 SER C O 1
ATOM 9529 N N . SER C 1 279 ? 127.979 76.028 102.567 1.00 49.07 279 SER C N 1
ATOM 9530 C CA . SER C 1 279 ? 128.446 77.088 101.672 1.00 49.07 279 SER C CA 1
ATOM 9531 C C . SER C 1 279 ? 127.259 77.665 100.899 1.00 49.07 279 SER C C 1
ATOM 9532 O O . SER C 1 279 ? 127.027 77.379 99.723 1.00 49.07 279 SER C O 1
ATOM 9535 N N . LEU C 1 280 ? 126.498 78.507 101.600 1.00 48.65 280 LEU C N 1
ATOM 9536 C CA . LEU C 1 280 ? 125.359 79.209 101.031 1.00 48.65 280 LEU C CA 1
ATOM 9537 C C . LEU C 1 280 ? 125.494 80.677 101.419 1.00 48.65 280 LEU C C 1
ATOM 9538 O O . LEU C 1 280 ? 125.803 80.981 102.582 1.00 48.65 280 LEU C O 1
ATOM 9543 N N . PRO C 1 281 ? 125.274 81.614 100.493 1.00 46.96 281 PRO C N 1
ATOM 9544 C CA . PRO C 1 281 ? 125.615 83.019 100.792 1.00 46.96 281 PRO C CA 1
ATOM 9545 C C . PRO C 1 281 ? 124.757 83.660 101.869 1.00 46.96 281 PRO C C 1
ATOM 9546 O O . PRO C 1 281 ? 125.297 84.239 102.820 1.00 46.96 281 PRO C O 1
ATOM 9550 N N . TYR C 1 282 ? 123.433 83.577 101.756 1.00 46.15 282 TYR C N 1
ATOM 9551 C CA . TYR C 1 282 ? 122.532 84.309 102.636 1.00 46.15 282 TYR C CA 1
ATOM 9552 C C . TYR C 1 282 ? 122.045 83.489 103.827 1.00 46.15 282 TYR C C 1
ATOM 9553 O O . TYR C 1 282 ? 121.178 83.958 104.569 1.00 46.15 282 TYR C O 1
ATOM 9562 N N . GLU C 1 283 ? 122.565 82.276 104.023 1.00 46.87 283 GLU C N 1
ATOM 9563 C CA . GLU C 1 283 ? 122.113 81.468 105.152 1.00 46.87 283 GLU C CA 1
ATOM 9564 C C . GLU C 1 283 ? 122.698 81.973 106.467 1.00 46.87 283 GLU C C 1
ATOM 9565 O O . GLU C 1 283 ? 121.990 82.065 107.477 1.00 46.87 283 GLU C O 1
ATOM 9571 N N . TYR C 1 284 ? 123.985 82.308 106.475 1.00 46.15 284 TYR C N 1
ATOM 9572 C CA . TYR C 1 284 ? 124.678 82.779 107.673 1.00 46.15 284 TYR C CA 1
ATOM 9573 C C . TYR C 1 284 ? 124.962 84.268 107.506 1.00 46.15 284 TYR C C 1
ATOM 9574 O O . TYR C 1 284 ? 126.035 84.664 107.047 1.00 46.15 284 TYR C O 1
ATOM 9583 N N . ILE C 1 285 ? 123.988 85.095 107.886 1.00 45.49 285 ILE C N 1
ATOM 9584 C CA . ILE C 1 285 ? 124.098 86.544 107.797 1.00 45.49 285 ILE C CA 1
ATOM 9585 C C . ILE C 1 285 ? 123.394 87.169 108.994 1.00 45.49 285 ILE C C 1
ATOM 9586 O O . ILE C 1 285 ? 122.650 86.510 109.722 1.00 45.49 285 ILE C O 1
ATOM 9591 N N . ALA C 1 286 ? 123.642 88.459 109.191 1.00 45.70 286 ALA C N 1
ATOM 9592 C CA . ALA C 1 286 ? 122.890 89.255 110.158 1.00 45.70 286 ALA C CA 1
ATOM 9593 C C . ALA C 1 286 ? 121.817 90.007 109.383 1.00 45.70 286 ALA C C 1
ATOM 9594 O O . ALA C 1 286 ? 122.114 90.925 108.613 1.00 45.70 286 ALA C O 1
ATOM 9596 N N . ASN C 1 287 ? 120.563 89.606 109.570 1.00 46.38 287 ASN C N 1
ATOM 9597 C CA . ASN C 1 287 ? 119.452 90.177 108.817 1.00 46.38 287 ASN C CA 1
ATOM 9598 C C . ASN C 1 287 ? 118.878 91.355 109.591 1.00 46.38 287 ASN C C 1
ATOM 9599 O O . ASN C 1 287 ? 118.018 91.180 110.460 1.00 46.38 287 ASN C O 1
ATOM 9604 N N . VAL C 1 288 ? 119.358 92.560 109.284 1.00 46.71 288 VAL C N 1
ATOM 9605 C CA . VAL C 1 288 ? 118.816 93.784 109.858 1.00 46.71 288 VAL C CA 1
ATOM 9606 C C . VAL C 1 288 ? 117.679 94.254 108.962 1.00 46.71 288 VAL C C 1
ATOM 9607 O O . VAL C 1 288 ? 117.907 94.920 107.946 1.00 46.71 288 VAL C O 1
ATOM 9611 N N . TYR C 1 289 ? 116.448 93.890 109.312 1.00 46.92 289 TYR C N 1
ATOM 9612 C CA . TYR C 1 289 ? 115.296 94.221 108.490 1.00 46.92 289 TYR C CA 1
ATOM 9613 C C . TYR C 1 289 ? 114.240 94.929 109.324 1.00 46.92 289 TYR C C 1
ATOM 9614 O O . TYR C 1 289 ? 114.033 94.596 110.495 1.00 46.92 289 TYR C O 1
ATOM 9623 N N . ASN C 1 290 ? 113.589 95.916 108.708 1.00 47.86 290 ASN C N 1
ATOM 9624 C CA . ASN C 1 290 ? 112.490 96.674 109.300 1.00 47.86 290 ASN C CA 1
ATOM 9625 C C . ASN C 1 290 ? 112.901 97.436 110.552 1.00 47.86 290 ASN C C 1
ATOM 9626 O O . ASN C 1 290 ? 112.068 97.679 111.432 1.00 47.86 290 ASN C O 1
ATOM 9631 N N . ASN C 1 291 ? 114.170 97.816 110.656 1.00 47.87 291 ASN C N 1
ATOM 9632 C CA . ASN C 1 291 ? 114.630 98.602 111.787 1.00 47.87 291 ASN C CA 1
ATOM 9633 C C . ASN C 1 291 ? 114.697 100.084 111.425 1.00 47.87 291 ASN C C 1
ATOM 9634 O O . ASN C 1 291 ? 114.863 100.463 110.262 1.00 47.87 291 ASN C O 1
ATOM 9639 N N . LYS C 1 292 ? 114.570 100.924 112.448 1.00 49.14 292 LYS C N 1
ATOM 9640 C CA . LYS C 1 292 ? 114.555 102.374 112.290 1.00 49.14 292 LYS C CA 1
ATOM 9641 C C . LYS C 1 292 ? 115.926 102.921 112.659 1.00 49.14 292 LYS C C 1
ATOM 9642 O O . LYS C 1 292 ? 116.450 102.619 113.737 1.00 49.14 292 LYS C O 1
ATOM 9648 N N . HIS C 1 293 ? 116.500 103.725 111.768 1.00 48.76 293 HIS C N 1
ATOM 9649 C CA . HIS C 1 293 ? 117.828 104.303 111.954 1.00 48.76 293 HIS C CA 1
ATOM 9650 C C . HIS C 1 293 ? 117.726 105.810 111.739 1.00 48.76 293 HIS C C 1
ATOM 9651 O O . HIS C 1 293 ? 117.947 106.310 110.633 1.00 48.76 293 HIS C O 1
ATOM 9658 N N . GLU C 1 294 ? 117.387 106.533 112.804 1.00 50.55 294 GLU C N 1
ATOM 9659 C CA . GLU C 1 294 ? 117.330 107.993 112.804 1.00 50.55 294 GLU C CA 1
ATOM 9660 C C . GLU C 1 294 ? 118.440 108.487 113.725 1.00 50.55 294 GLU C C 1
ATOM 9661 O O . GLU C 1 294 ? 118.216 108.753 114.907 1.00 50.55 294 GLU C O 1
ATOM 9667 N N . ILE C 1 295 ? 119.645 108.609 113.172 1.00 50.31 295 ILE C N 1
ATOM 9668 C CA . ILE C 1 295 ? 120.836 108.949 113.940 1.00 50.31 295 ILE C CA 1
ATOM 9669 C C . ILE C 1 295 ? 121.564 110.089 113.245 1.00 50.31 295 ILE C C 1
ATOM 9670 O O . ILE C 1 295 ? 121.780 110.045 112.029 1.00 50.31 295 ILE C O 1
ATOM 9675 N N . ASN C 1 296 ? 121.940 111.104 114.017 1.00 49.91 296 ASN C N 1
ATOM 9676 C CA . ASN C 1 296 ? 122.773 112.195 113.529 1.00 49.91 296 ASN C CA 1
ATOM 9677 C C . ASN C 1 296 ? 124.236 111.817 113.741 1.00 49.91 296 ASN C C 1
ATOM 9678 O O . ASN C 1 296 ? 124.691 111.704 114.882 1.00 49.91 296 ASN C O 1
ATOM 9683 N N . TRP C 1 297 ? 124.965 111.614 112.650 1.00 49.20 297 TRP C N 1
ATOM 9684 C CA . TRP C 1 297 ? 126.347 111.163 112.705 1.00 49.20 297 TRP C CA 1
ATOM 9685 C C . TRP C 1 297 ? 127.288 112.355 112.597 1.00 49.20 297 TRP C C 1
ATOM 9686 O O . TRP C 1 297 ? 127.051 113.282 111.819 1.00 49.20 297 TRP C O 1
ATOM 9697 N N . PHE C 1 298 ? 128.360 112.334 113.389 1.00 49.72 298 PHE C N 1
ATOM 9698 C CA . PHE C 1 298 ? 129.422 113.324 113.243 1.00 49.72 298 PHE C CA 1
ATOM 9699 C C . PHE C 1 298 ? 130.752 112.600 113.093 1.00 49.72 298 PHE C C 1
ATOM 9700 O O . PHE C 1 298 ? 131.183 111.891 114.008 1.00 49.72 298 PHE C O 1
ATOM 9708 N N . GLY C 1 299 ? 131.402 112.795 111.944 1.00 49.41 299 GLY C N 1
ATOM 9709 C CA . GLY C 1 299 ? 132.641 112.134 111.622 1.00 49.41 299 GLY C CA 1
ATOM 9710 C C . GLY C 1 299 ? 133.849 113.048 111.713 1.00 49.41 299 GLY C C 1
ATOM 9711 O O . GLY C 1 299 ? 133.909 113.979 112.520 1.00 49.41 299 GLY C O 1
ATOM 9712 N N . SER C 1 300 ? 134.832 112.761 110.861 1.00 49.13 300 SER C N 1
ATOM 9713 C CA . SER C 1 300 ? 136.095 113.488 110.826 1.00 49.13 300 SER C CA 1
ATOM 9714 C C . SER C 1 300 ? 136.476 113.814 109.388 1.00 49.13 300 SER C C 1
ATOM 9715 O O . SER C 1 300 ? 136.229 113.015 108.479 1.00 49.13 300 SER C O 1
ATOM 9718 N N . ASP C 1 301 ? 137.085 114.982 109.188 1.00 50.45 301 ASP C N 1
ATOM 9719 C CA . ASP C 1 301 ? 137.588 115.411 107.888 1.00 50.45 301 ASP C CA 1
ATOM 972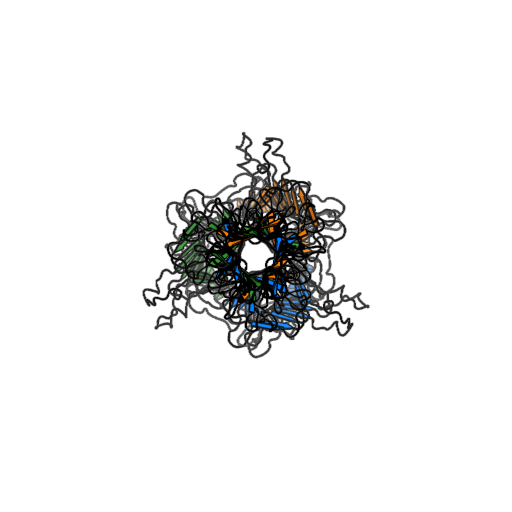0 C C . ASP C 1 301 ? 139.090 115.214 107.729 1.00 50.45 301 ASP C C 1
ATOM 9721 O O . ASP C 1 301 ? 139.674 115.757 106.786 1.00 50.45 301 ASP C O 1
ATOM 9726 N N . ALA C 1 302 ? 139.729 114.461 108.621 1.00 48.55 302 ALA C N 1
ATOM 9727 C CA . ALA C 1 302 ? 141.179 114.329 108.619 1.00 48.55 302 ALA C CA 1
ATOM 9728 C C . ALA C 1 302 ? 141.660 112.908 108.370 1.00 48.55 302 ALA C C 1
ATOM 9729 O O . ALA C 1 302 ? 142.573 112.699 107.566 1.00 48.55 302 ALA C O 1
ATOM 9731 N N . ARG C 1 303 ? 141.069 111.920 109.033 1.00 47.82 303 ARG C N 1
ATOM 9732 C CA . ARG C 1 303 ? 141.631 110.572 109.073 1.00 47.82 303 ARG C CA 1
ATOM 9733 C C . ARG C 1 303 ? 140.563 109.520 108.778 1.00 47.82 303 ARG C C 1
ATOM 9734 O O . ARG C 1 303 ? 140.433 108.519 109.483 1.00 47.82 303 ARG C O 1
ATOM 9742 N N . THR C 1 304 ? 139.788 109.759 107.714 1.00 48.76 304 THR C N 1
ATOM 9743 C CA . THR C 1 304 ? 138.904 108.795 107.052 1.00 48.76 304 THR C CA 1
ATOM 9744 C C . THR C 1 304 ? 138.148 107.863 107.998 1.00 48.76 304 THR C C 1
ATOM 9745 O O . THR C 1 304 ? 138.320 106.641 107.950 1.00 48.76 304 THR C O 1
ATOM 9749 N N . CYS C 1 305 ? 137.298 108.428 108.851 1.00 48.39 305 CYS C N 1
ATOM 9750 C CA . CYS C 1 305 ? 136.458 107.609 109.713 1.00 48.39 305 CYS C CA 1
ATOM 9751 C C . CYS C 1 305 ? 135.423 106.850 108.879 1.00 48.39 305 CYS C C 1
ATOM 9752 O O . CYS C 1 305 ? 135.125 107.198 107.734 1.00 48.39 305 CYS C O 1
ATOM 9755 N N . TYR C 1 306 ? 134.866 105.799 109.478 1.00 47.15 306 TYR C N 1
ATOM 9756 C CA . TYR C 1 306 ? 133.942 104.898 108.800 1.00 47.15 306 TYR C CA 1
ATOM 9757 C C . TYR C 1 306 ? 132.531 105.115 109.324 1.00 47.15 306 TYR C C 1
ATOM 9758 O O . TYR C 1 306 ? 132.326 105.230 110.537 1.00 47.15 306 TYR C O 1
ATOM 9767 N N . LEU C 1 307 ? 131.564 105.169 108.410 1.00 47.06 307 LEU C N 1
ATOM 9768 C CA . LEU C 1 307 ? 130.168 105.348 108.788 1.00 47.06 307 LEU C CA 1
ATOM 9769 C C . LEU C 1 307 ? 129.445 104.016 108.966 1.00 47.06 307 LEU C C 1
ATOM 9770 O O . LEU C 1 307 ? 128.858 103.763 110.023 1.00 47.06 307 LEU C O 1
ATOM 9775 N N . MET C 1 308 ? 129.475 103.155 107.949 1.00 47.90 308 MET C N 1
ATOM 9776 C CA . MET C 1 308 ? 128.806 101.865 108.019 1.00 47.90 308 MET C CA 1
ATOM 9777 C C . MET C 1 308 ? 129.739 100.770 107.524 1.00 47.90 308 MET C C 1
ATOM 9778 O O . MET C 1 308 ? 130.422 100.929 106.508 1.00 47.90 308 MET C O 1
ATOM 9783 N N . HIS C 1 309 ? 129.753 99.657 108.253 1.00 45.89 309 HIS C N 1
ATOM 9784 C CA . HIS C 1 309 ? 130.550 98.485 107.919 1.00 45.89 309 HIS C CA 1
ATOM 9785 C C . HIS C 1 309 ? 129.623 97.285 107.803 1.00 45.89 309 HIS C C 1
ATOM 9786 O O . HIS C 1 309 ? 128.769 97.072 108.669 1.00 45.89 309 HIS C O 1
ATOM 9793 N N . ILE C 1 310 ? 129.781 96.519 106.728 1.00 46.00 310 ILE C N 1
ATOM 9794 C CA . ILE C 1 310 ? 128.951 95.351 106.458 1.00 46.00 310 ILE C CA 1
ATOM 9795 C C . ILE C 1 310 ? 129.875 94.168 106.213 1.00 46.00 310 ILE C C 1
ATOM 9796 O O . ILE C 1 310 ? 130.760 94.237 105.352 1.00 46.00 310 ILE C O 1
ATOM 9801 N N . ASP C 1 311 ? 129.676 93.084 106.965 1.00 47.10 311 ASP C N 1
ATOM 9802 C CA . ASP C 1 311 ? 130.487 91.876 106.797 1.00 47.10 311 ASP C CA 1
ATOM 9803 C C . ASP C 1 311 ? 129.597 90.658 107.024 1.00 47.10 311 ASP C C 1
ATOM 9804 O O . ASP C 1 311 ? 129.460 90.191 108.157 1.00 47.10 311 ASP C O 1
ATOM 9809 N N . LYS C 1 312 ? 129.047 90.117 105.935 1.00 45.93 312 LYS C N 1
ATOM 9810 C CA . LYS C 1 312 ? 128.079 89.020 105.980 1.00 45.93 312 LYS C CA 1
ATOM 9811 C C . LYS C 1 312 ? 126.840 89.425 106.778 1.00 45.93 312 LYS C C 1
ATOM 9812 O O . LYS C 1 312 ? 126.470 88.808 107.778 1.00 45.93 312 LYS C O 1
ATOM 9818 N N . ALA C 1 313 ? 126.204 90.494 106.306 1.00 45.03 313 ALA C N 1
ATOM 9819 C CA . ALA C 1 313 ? 124.969 90.999 106.888 1.00 45.03 313 ALA C CA 1
ATOM 9820 C C . ALA C 1 313 ? 124.233 91.786 105.817 1.00 45.03 313 ALA C C 1
ATOM 9821 O O . ALA C 1 313 ? 124.833 92.258 104.849 1.00 45.03 313 ALA C O 1
ATOM 9823 N N . GLN C 1 314 ? 122.922 91.925 105.999 1.00 45.85 314 GLN C N 1
ATOM 9824 C CA . GLN C 1 314 ? 122.110 92.647 105.031 1.00 45.85 314 GLN C CA 1
ATOM 9825 C C . GLN C 1 314 ? 121.109 93.540 105.745 1.00 45.85 314 GLN C C 1
ATOM 9826 O O . GLN C 1 314 ? 120.383 93.092 106.637 1.00 45.85 314 GLN C O 1
ATOM 9832 N N . GLY C 1 315 ? 121.079 94.809 105.343 1.00 45.81 315 GLY C N 1
ATOM 9833 C CA . GLY C 1 315 ? 120.088 95.751 105.825 1.00 45.81 315 GLY C CA 1
ATOM 9834 C C . GLY C 1 315 ? 118.989 95.947 104.802 1.00 45.81 315 GLY C C 1
ATOM 9835 O O . GLY C 1 315 ? 119.192 96.602 103.776 1.00 45.81 315 GLY C O 1
ATOM 9836 N N . ARG C 1 316 ? 117.817 95.379 105.072 1.00 47.45 316 ARG C N 1
ATOM 9837 C CA . ARG C 1 316 ? 116.751 95.271 104.082 1.00 47.45 316 ARG C CA 1
ATOM 9838 C C . ARG C 1 316 ? 115.470 95.882 104.630 1.00 47.45 316 ARG C C 1
ATOM 9839 O O . ARG C 1 316 ? 114.994 95.482 105.697 1.00 47.45 316 ARG C O 1
ATOM 9847 N N . GLY C 1 317 ? 114.912 96.838 103.896 1.00 47.32 317 GLY C N 1
ATOM 9848 C CA . GLY C 1 317 ? 113.653 97.451 104.294 1.00 47.32 317 GLY C CA 1
ATOM 9849 C C . GLY C 1 317 ? 113.725 98.258 105.573 1.00 47.32 317 GLY C C 1
ATOM 9850 O O . GLY C 1 317 ? 112.793 98.210 106.386 1.00 47.32 317 GLY C O 1
ATOM 9851 N N . CYS C 1 318 ? 114.811 98.999 105.771 1.00 47.82 318 CYS C N 1
ATOM 9852 C CA . CYS C 1 318 ? 114.938 99.864 106.931 1.00 47.82 318 CYS C CA 1
ATOM 9853 C C . CYS C 1 318 ? 114.288 101.218 106.646 1.00 47.82 318 CYS C C 1
ATOM 9854 O O . CYS C 1 318 ? 113.771 101.474 105.555 1.00 47.82 318 CYS C O 1
ATOM 9857 N N . ASN C 1 319 ? 114.310 102.100 107.643 1.00 48.12 319 ASN C N 1
ATOM 9858 C CA . ASN C 1 319 ? 113.716 103.423 107.511 1.00 48.12 319 ASN C CA 1
ATOM 9859 C C . ASN C 1 319 ? 114.394 104.366 108.498 1.00 48.12 319 ASN C C 1
ATOM 9860 O O . ASN C 1 319 ? 115.212 103.954 109.324 1.00 48.12 319 ASN C O 1
ATOM 9865 N N . GLY C 1 320 ? 114.043 105.640 108.405 1.00 49.35 320 GLY C N 1
ATOM 9866 C CA . GLY C 1 320 ? 114.595 106.668 109.258 1.00 49.35 320 GLY C CA 1
ATOM 9867 C C . GLY C 1 320 ? 115.488 107.630 108.487 1.00 49.35 320 GLY C C 1
ATOM 9868 O O . GLY C 1 320 ? 116.079 107.296 107.456 1.00 49.35 320 GLY C O 1
ATOM 9869 N N . ASP C 1 321 ? 115.584 108.848 109.012 1.00 51.61 321 ASP C N 1
ATOM 9870 C CA . ASP C 1 321 ? 116.374 109.911 108.408 1.00 51.61 321 ASP C CA 1
ATOM 9871 C C . ASP C 1 321 ? 117.697 110.043 109.147 1.00 51.61 321 ASP C C 1
ATOM 9872 O O . ASP C 1 321 ? 117.719 110.122 110.379 1.00 51.61 321 ASP C O 1
ATOM 9877 N N . MET C 1 322 ? 118.795 110.072 108.395 1.00 50.14 322 MET C N 1
ATOM 9878 C CA . MET C 1 322 ? 120.136 110.085 108.958 1.00 50.14 322 MET C CA 1
ATOM 9879 C C . MET C 1 322 ? 120.837 111.395 108.626 1.00 50.14 322 MET C C 1
ATOM 9880 O O . MET C 1 322 ? 120.678 111.935 107.525 1.00 50.14 322 MET C O 1
ATOM 9885 N N . THR C 1 323 ? 121.599 111.904 109.587 1.00 50.54 323 THR C N 1
ATOM 9886 C CA . THR C 1 323 ? 122.362 113.134 109.442 1.00 50.54 323 THR C CA 1
ATOM 9887 C C . THR C 1 323 ? 123.845 112.839 109.606 1.00 50.54 323 THR C C 1
ATOM 9888 O O . THR C 1 323 ? 124.246 112.125 110.529 1.00 50.54 323 THR C O 1
ATOM 9892 N N . VAL C 1 324 ? 124.661 113.385 108.706 1.00 49.13 324 VAL C N 1
ATOM 9893 C CA . VAL C 1 324 ? 126.105 113.199 108.746 1.00 49.13 324 VAL C CA 1
ATOM 9894 C C . VAL C 1 324 ? 126.790 114.556 108.665 1.00 49.13 324 VAL C C 1
ATOM 9895 O O . VAL C 1 324 ? 126.384 115.424 107.886 1.00 49.13 324 VAL C O 1
ATOM 9899 N N . GLU C 1 325 ? 127.822 114.742 109.482 1.00 51.01 325 GLU C N 1
ATOM 9900 C CA . GLU C 1 325 ? 128.714 115.887 109.382 1.00 51.01 325 GLU C CA 1
ATOM 9901 C C . GLU C 1 325 ? 130.152 115.396 109.300 1.00 51.01 325 GLU C C 1
ATOM 9902 O O . GLU C 1 325 ? 130.477 114.312 109.799 1.00 51.01 325 GLU C O 1
ATOM 9908 N N . ALA C 1 326 ? 130.993 116.189 108.632 1.00 49.39 326 ALA C N 1
ATOM 9909 C CA . ALA C 1 326 ? 132.370 115.830 108.305 1.00 49.39 326 ALA C CA 1
ATOM 9910 C C . ALA C 1 326 ? 132.412 114.632 107.361 1.00 49.39 326 ALA C C 1
ATOM 9911 O O . ALA C 1 326 ? 131.380 114.013 107.080 1.00 49.39 326 ALA C O 1
ATOM 9913 N N . ALA C 1 327 ? 133.596 114.301 106.856 1.00 49.24 327 ALA C N 1
ATOM 9914 C CA . ALA C 1 327 ? 133.717 113.268 105.839 1.00 49.24 327 ALA C CA 1
ATOM 9915 C C . ALA C 1 327 ? 133.563 111.881 106.449 1.00 49.24 327 ALA C C 1
ATOM 9916 O O . ALA C 1 327 ? 134.144 111.572 107.492 1.00 49.24 327 ALA C O 1
ATOM 9918 N N . VAL C 1 328 ? 132.760 111.042 105.792 1.00 47.63 328 VAL C N 1
ATOM 9919 C CA . VAL C 1 328 ? 132.594 109.647 106.177 1.00 47.63 328 VAL C CA 1
ATOM 9920 C C . VAL C 1 328 ? 132.661 108.791 104.921 1.00 47.63 328 VAL C C 1
ATOM 9921 O O . VAL C 1 328 ? 132.473 109.268 103.800 1.00 47.63 328 VAL C O 1
ATOM 9925 N N . THR C 1 329 ? 132.933 107.506 105.125 1.00 46.43 329 THR C N 1
ATOM 9926 C CA . THR C 1 329 ? 132.964 106.541 104.040 1.00 46.43 329 THR C CA 1
ATOM 9927 C C . THR C 1 329 ? 132.199 105.291 104.445 1.00 46.43 329 THR C C 1
ATOM 9928 O O . THR C 1 329 ? 132.230 104.865 105.603 1.00 46.43 329 THR C O 1
ATOM 9932 N N . LEU C 1 330 ? 131.498 104.715 103.474 1.00 45.29 330 LEU C N 1
ATOM 9933 C CA . LEU C 1 330 ? 130.705 103.510 103.666 1.00 45.29 330 LEU C CA 1
ATOM 9934 C C . LEU C 1 330 ? 131.464 102.323 103.092 1.00 45.29 330 LEU C C 1
ATOM 9935 O O . LEU C 1 330 ? 131.803 102.315 101.903 1.00 45.29 330 LEU C O 1
ATOM 9940 N N . ARG C 1 331 ? 131.717 101.321 103.930 1.00 46.12 331 ARG C N 1
ATOM 9941 C CA . ARG C 1 331 ? 132.499 100.153 103.551 1.00 46.12 331 ARG C CA 1
ATOM 9942 C C . ARG C 1 331 ? 131.583 98.946 103.423 1.00 46.12 331 ARG C C 1
ATOM 9943 O O . ARG C 1 331 ? 130.805 98.651 104.337 1.00 46.12 331 ARG C O 1
ATOM 9951 N N . ALA C 1 332 ? 131.678 98.255 102.290 1.00 45.50 332 ALA C N 1
ATOM 9952 C CA . ALA C 1 332 ? 130.913 97.041 102.042 1.00 45.50 332 ALA C CA 1
ATOM 9953 C C . ALA C 1 332 ? 131.875 95.921 101.677 1.00 45.50 332 ALA C C 1
ATOM 9954 O O . ALA C 1 332 ? 132.662 96.058 100.735 1.00 45.50 332 ALA C O 1
ATOM 9956 N N . ILE C 1 333 ? 131.812 94.823 102.421 1.00 44.92 333 ILE C N 1
ATOM 9957 C CA . ILE C 1 333 ? 132.675 93.669 102.197 1.00 44.92 333 ILE C CA 1
ATOM 9958 C C . ILE C 1 333 ? 131.837 92.557 101.581 1.00 44.92 333 ILE C C 1
ATOM 9959 O O . ILE C 1 333 ? 130.883 92.070 102.201 1.00 44.92 333 ILE C O 1
ATOM 9964 N N . GLY C 1 334 ? 132.190 92.155 100.364 1.00 44.70 334 GLY C N 1
ATOM 9965 C CA . GLY C 1 334 ? 131.480 91.091 99.683 1.00 44.70 334 GLY C CA 1
ATOM 9966 C C . GLY C 1 334 ? 130.354 91.584 98.798 1.00 44.70 334 GLY C C 1
ATOM 9967 O O . GLY C 1 334 ? 130.398 92.707 98.289 1.00 44.70 334 GLY C O 1
ATOM 9968 N N . GLN C 1 335 ? 129.337 90.747 98.608 1.00 44.77 335 GLN C N 1
ATOM 9969 C CA . GLN C 1 335 ? 128.188 91.076 97.775 1.00 44.77 335 GLN C CA 1
ATOM 9970 C C . GLN C 1 335 ? 127.030 91.658 98.572 1.00 44.77 335 GLN C C 1
ATOM 9971 O O . GLN C 1 335 ? 125.966 91.916 97.999 1.00 44.77 335 GLN C O 1
ATOM 9977 N N . TYR C 1 336 ? 127.211 91.873 99.868 1.00 44.71 336 TYR C N 1
ATOM 9978 C CA . TYR C 1 336 ? 126.131 92.285 100.747 1.00 44.71 336 TYR C CA 1
ATOM 9979 C C . TYR C 1 336 ? 125.850 93.778 100.600 1.00 44.71 336 TYR C C 1
ATOM 9980 O O . TYR C 1 336 ? 126.678 94.548 100.109 1.00 44.71 336 TYR C O 1
ATOM 9989 N N . TRP C 1 337 ? 124.660 94.179 101.038 1.00 44.15 337 TRP C N 1
ATOM 9990 C CA . TRP C 1 337 ? 124.145 95.507 100.742 1.00 44.15 337 TRP C CA 1
ATOM 9991 C C . TRP C 1 337 ? 123.364 96.037 101.936 1.00 44.15 337 TRP C C 1
ATOM 9992 O O . TRP C 1 337 ? 123.207 95.363 102.957 1.00 44.15 337 TRP C O 1
ATOM 10003 N N . TYR C 1 338 ? 122.875 97.267 101.790 1.00 45.20 338 TYR C N 1
ATOM 10004 C CA . TYR C 1 338 ? 122.026 97.912 102.782 1.00 45.20 338 TYR C CA 1
ATOM 10005 C C . TYR C 1 338 ? 120.996 98.764 102.057 1.00 45.20 338 TYR C C 1
ATOM 10006 O O . TYR C 1 338 ? 121.355 99.576 101.200 1.00 45.20 338 TYR C O 1
ATOM 10015 N N . GLN C 1 339 ? 119.722 98.580 102.403 1.00 45.63 339 GLN C N 1
ATOM 10016 C CA . GLN C 1 339 ? 118.634 99.314 101.770 1.00 45.63 339 GLN C CA 1
ATOM 10017 C C . GLN C 1 339 ? 117.718 99.875 102.846 1.00 45.63 339 GLN C C 1
ATOM 10018 O O . GLN C 1 339 ? 117.362 99.169 103.793 1.00 45.63 339 GLN C O 1
ATOM 10024 N N . SER C 1 340 ? 117.343 101.144 102.696 1.00 46.48 340 SER C N 1
ATOM 10025 C CA . SER C 1 340 ? 116.484 101.823 103.654 1.00 46.48 340 SER C CA 1
ATOM 10026 C C . SER C 1 340 ? 115.419 102.624 102.917 1.00 46.48 340 SER C C 1
ATOM 10027 O O . SER C 1 340 ? 115.611 103.040 101.772 1.00 46.48 340 SER C O 1
ATOM 10030 N N . PHE C 1 341 ? 114.289 102.831 103.591 1.00 47.58 341 PHE C N 1
ATOM 10031 C CA . PHE C 1 341 ? 113.193 103.632 103.062 1.00 47.58 341 PHE C CA 1
ATOM 10032 C C . PHE C 1 341 ? 113.242 105.077 103.536 1.00 47.58 341 PHE C C 1
ATOM 10033 O O . PHE C 1 341 ? 112.296 105.832 103.289 1.00 47.58 341 PHE C O 1
ATOM 10041 N N . GLY C 1 342 ? 114.311 105.474 104.219 1.00 47.76 342 GLY C N 1
ATOM 10042 C CA . GLY C 1 342 ? 114.512 106.843 104.630 1.00 47.76 342 GLY C CA 1
ATOM 10043 C C . GLY C 1 342 ? 115.457 107.585 103.710 1.00 47.76 342 GLY C C 1
ATOM 10044 O O . GLY C 1 342 ? 115.677 107.205 102.554 1.00 47.76 342 GLY C O 1
ATOM 10045 N N . SER C 1 343 ? 116.030 108.666 104.234 1.00 49.00 343 SER C N 1
ATOM 10046 C CA . SER C 1 343 ? 116.988 109.471 103.494 1.00 49.00 343 SER C CA 1
ATOM 10047 C C . SER C 1 343 ? 118.066 109.958 104.448 1.00 49.00 343 SER C C 1
ATOM 10048 O O . SER C 1 343 ? 117.844 110.086 105.654 1.00 49.00 343 SER C O 1
ATOM 10051 N N . LEU C 1 344 ? 119.244 110.232 103.895 1.00 48.52 344 LEU C N 1
ATOM 10052 C CA . LEU C 1 344 ? 120.354 110.752 104.676 1.00 48.52 344 LEU C CA 1
ATOM 10053 C C . LEU C 1 344 ? 120.881 112.019 104.023 1.00 48.52 344 LEU C C 1
ATOM 10054 O O . LEU C 1 344 ? 120.915 112.138 102.795 1.00 48.52 344 LEU C O 1
ATOM 10059 N N . HIS C 1 345 ? 121.279 112.972 104.860 1.00 49.38 345 HIS C N 1
ATOM 10060 C CA . HIS C 1 345 ? 121.820 114.236 104.387 1.00 49.38 345 HIS C CA 1
ATOM 10061 C C . HIS C 1 345 ? 123.111 114.556 105.125 1.00 49.38 345 HIS C C 1
ATOM 10062 O O . HIS C 1 345 ? 123.261 114.253 106.312 1.00 49.38 345 HIS C O 1
ATOM 10069 N N . SER C 1 346 ? 124.039 115.184 104.406 1.00 49.79 346 SER C N 1
ATOM 10070 C CA . SER C 1 346 ? 125.348 115.499 104.962 1.00 49.79 346 SER C CA 1
ATOM 10071 C C . SER C 1 346 ? 125.882 116.762 104.312 1.00 49.79 346 SER C C 1
ATOM 10072 O O . SER C 1 346 ? 125.823 116.900 103.087 1.00 49.79 346 SER C O 1
ATOM 10075 N N . ILE C 1 347 ? 126.400 117.679 105.126 1.00 50.40 347 ILE C N 1
ATOM 10076 C CA . ILE C 1 347 ? 127.172 118.816 104.602 1.00 50.40 347 ILE C CA 1
ATOM 10077 C C . ILE C 1 347 ? 128.619 118.340 104.562 1.00 50.40 347 ILE C C 1
ATOM 10078 O O . ILE C 1 347 ? 129.454 118.678 105.405 1.00 50.40 347 ILE C O 1
ATOM 10083 N N . SER C 1 348 ? 128.931 117.555 103.530 1.00 50.58 348 SER C N 1
ATOM 10084 C CA . SER C 1 348 ? 130.226 116.896 103.406 1.00 50.58 348 SER C CA 1
ATOM 10085 C C . SER C 1 348 ? 130.317 116.114 102.104 1.00 50.58 348 SER C C 1
ATOM 10086 O O . SER C 1 348 ? 129.363 116.083 101.321 1.00 50.58 348 SER C O 1
ATOM 10089 N N . ALA C 1 349 ? 131.463 115.483 101.867 1.00 49.11 349 ALA C N 1
ATOM 10090 C CA . ALA C 1 349 ? 131.615 114.500 100.806 1.00 49.11 349 ALA C CA 1
ATOM 10091 C C . ALA C 1 349 ? 131.639 113.109 101.425 1.00 49.11 349 ALA C C 1
ATOM 10092 O O . ALA C 1 349 ? 132.425 112.848 102.343 1.00 49.11 349 ALA C O 1
ATOM 10094 N N . ILE C 1 350 ? 130.781 112.223 100.928 1.00 47.76 350 ILE C N 1
ATOM 10095 C CA . ILE C 1 350 ? 130.661 110.862 101.440 1.00 47.76 350 ILE C CA 1
ATOM 10096 C C . ILE C 1 350 ? 131.299 109.917 100.433 1.00 47.76 350 ILE C C 1
ATOM 10097 O O . ILE C 1 350 ? 130.941 109.923 99.249 1.00 47.76 350 ILE C O 1
ATOM 10102 N N . ASN C 1 351 ? 132.243 109.108 100.903 1.00 46.27 351 ASN C N 1
ATOM 10103 C CA . ASN C 1 351 ? 132.959 108.159 100.068 1.00 46.27 351 ASN C CA 1
ATOM 10104 C C . ASN C 1 351 ? 132.374 106.761 100.227 1.00 46.27 351 ASN C C 1
ATOM 10105 O O . ASN C 1 351 ? 131.659 106.463 101.186 1.00 46.27 351 ASN C O 1
ATOM 10110 N N . THR C 1 352 ? 132.693 105.894 99.269 1.00 45.82 352 THR C N 1
ATOM 10111 C CA . THR C 1 352 ? 132.213 104.520 99.291 1.00 45.82 352 THR C CA 1
ATOM 10112 C C . THR C 1 352 ? 133.318 103.585 98.826 1.00 45.82 352 THR C C 1
ATOM 10113 O O . THR C 1 352 ? 133.990 103.856 97.827 1.00 45.82 352 THR C O 1
ATOM 10117 N N . VAL C 1 353 ? 133.501 102.486 99.555 1.00 45.97 353 VAL C N 1
ATOM 10118 C CA . VAL C 1 353 ? 134.451 101.443 99.188 1.00 45.97 353 VAL C CA 1
ATOM 10119 C C . VAL C 1 353 ? 133.742 100.097 99.271 1.00 45.97 353 VAL C C 1
ATOM 10120 O O . VAL C 1 353 ? 133.014 99.827 100.234 1.00 45.97 353 VAL C O 1
ATOM 10124 N N . VAL C 1 354 ? 133.917 99.275 98.238 1.00 46.08 354 VAL C N 1
ATOM 10125 C CA . VAL C 1 354 ? 133.331 97.943 98.169 1.00 46.08 354 VAL C CA 1
ATOM 10126 C C . VAL C 1 354 ? 134.454 96.946 97.932 1.00 46.08 354 VAL C C 1
ATOM 10127 O O . VAL C 1 354 ? 135.269 97.129 97.020 1.00 46.08 354 VAL C O 1
ATOM 10131 N N . ASP C 1 355 ? 134.496 95.892 98.745 1.00 48.02 355 ASP C N 1
ATOM 10132 C CA . ASP C 1 355 ? 135.560 94.891 98.693 1.00 48.02 355 ASP C CA 1
ATOM 10133 C C . ASP C 1 355 ? 135.138 93.647 97.922 1.00 48.02 355 ASP C C 1
ATOM 10134 O O . ASP C 1 355 ? 135.546 92.530 98.252 1.00 48.02 355 ASP C O 1
ATOM 10139 N N . GLY C 1 356 ? 134.318 93.814 96.890 1.00 46.41 356 GLY C N 1
ATOM 10140 C CA . GLY C 1 356 ? 133.887 92.686 96.094 1.00 46.41 356 GLY C CA 1
ATOM 10141 C C . GLY C 1 356 ? 132.833 93.113 95.094 1.00 46.41 356 GLY C C 1
ATOM 10142 O O . GLY C 1 356 ? 132.583 94.304 94.894 1.00 46.41 356 GLY C O 1
ATOM 10143 N N . ASP C 1 357 ? 132.220 92.111 94.468 1.00 46.75 357 ASP C N 1
ATOM 10144 C CA . ASP C 1 357 ? 131.149 92.336 93.503 1.00 46.75 357 ASP C CA 1
ATOM 10145 C C . ASP C 1 357 ? 129.818 92.295 94.245 1.00 46.75 357 ASP C C 1
ATOM 10146 O O . ASP C 1 357 ? 129.427 91.249 94.773 1.00 46.75 357 ASP C O 1
ATOM 10151 N N . THR C 1 358 ? 129.126 93.432 94.282 1.00 45.24 358 THR C N 1
ATOM 10152 C CA . THR C 1 358 ? 127.844 93.512 94.968 1.00 45.24 358 THR C CA 1
ATOM 10153 C C . THR C 1 358 ? 126.834 92.581 94.308 1.00 45.24 358 THR C C 1
ATOM 10154 O O . THR C 1 358 ? 126.814 92.429 93.084 1.00 45.24 358 THR C O 1
ATOM 10158 N N . ASP C 1 359 ? 125.990 91.951 95.127 1.00 45.59 359 ASP C N 1
ATOM 10159 C CA . ASP C 1 359 ? 124.997 91.020 94.606 1.00 45.59 359 ASP C CA 1
ATOM 10160 C C . ASP C 1 359 ? 123.931 91.785 93.839 1.00 45.59 359 ASP C C 1
ATOM 10161 O O . ASP C 1 359 ? 122.951 92.263 94.421 1.00 45.59 359 ASP C O 1
ATOM 10166 N N . THR C 1 360 ? 124.118 91.905 92.525 1.00 44.64 360 THR C N 1
ATOM 10167 C CA . THR C 1 360 ? 123.223 92.700 91.697 1.00 44.64 360 THR C CA 1
ATOM 10168 C C . THR C 1 360 ? 121.884 92.012 91.463 1.00 44.64 360 THR C C 1
ATOM 10169 O O . THR C 1 360 ? 120.915 92.680 91.089 1.00 44.64 360 THR C O 1
ATOM 10173 N N . ALA C 1 361 ? 121.801 90.701 91.695 1.00 44.43 361 ALA C N 1
ATOM 10174 C CA . ALA C 1 361 ? 120.549 89.980 91.510 1.00 44.43 361 ALA C CA 1
ATOM 10175 C C . ALA C 1 361 ? 119.493 90.355 92.541 1.00 44.43 361 ALA C C 1
ATOM 10176 O O . ALA C 1 361 ? 118.325 89.990 92.365 1.00 44.43 361 ALA C O 1
ATOM 10178 N N . THR C 1 362 ? 119.867 91.066 93.602 1.00 44.45 362 THR C N 1
ATOM 10179 C CA . THR C 1 362 ? 118.933 91.498 94.634 1.00 44.45 362 THR C CA 1
ATOM 10180 C C . THR C 1 362 ? 118.786 93.012 94.695 1.00 44.45 362 THR C C 1
ATOM 10181 O O . THR C 1 362 ? 117.663 93.524 94.713 1.00 44.45 362 THR C O 1
ATOM 10185 N N . ARG C 1 363 ? 119.895 93.743 94.727 1.00 43.89 363 ARG C N 1
ATOM 10186 C CA . ARG C 1 363 ? 119.876 95.194 94.778 1.00 43.89 363 ARG C CA 1
ATOM 10187 C C . ARG C 1 363 ? 120.807 95.764 93.719 1.00 43.89 363 ARG C C 1
ATOM 10188 O O . ARG C 1 363 ? 121.819 95.147 93.377 1.00 43.89 363 ARG C O 1
ATOM 10196 N N . PRO C 1 364 ? 120.482 96.943 93.178 1.00 43.19 364 PRO C N 1
ATOM 10197 C CA . PRO C 1 364 ? 121.351 97.552 92.158 1.00 43.19 364 PRO C CA 1
ATOM 10198 C C . PRO C 1 364 ? 122.720 97.933 92.699 1.00 43.19 364 PRO C C 1
ATOM 10199 O O . PRO C 1 364 ? 123.745 97.584 92.106 1.00 43.19 364 PRO C O 1
ATOM 10203 N N . VAL C 1 365 ? 122.747 98.646 93.824 1.00 43.56 365 VAL C N 1
ATOM 10204 C CA . VAL C 1 365 ? 123.985 99.094 94.444 1.00 43.56 365 VAL C CA 1
ATOM 10205 C C . VAL C 1 365 ? 123.974 98.684 95.912 1.00 43.56 365 VAL C C 1
ATOM 10206 O O . VAL C 1 365 ? 122.947 98.287 96.463 1.00 43.56 365 VAL C O 1
ATOM 10210 N N . ALA C 1 366 ? 125.147 98.783 96.539 1.00 44.09 366 ALA C N 1
ATOM 10211 C CA . ALA C 1 366 ? 125.295 98.328 97.918 1.00 44.09 366 ALA C CA 1
ATOM 10212 C C . ALA C 1 366 ? 124.469 99.169 98.885 1.00 44.09 366 ALA C C 1
ATOM 10213 O O . ALA C 1 366 ? 123.810 98.627 99.779 1.00 44.09 366 ALA C O 1
ATOM 10215 N N . PHE C 1 367 ? 124.489 100.488 98.726 1.00 44.56 367 PHE C N 1
ATOM 10216 C CA . PHE C 1 367 ? 123.819 101.399 99.645 1.00 44.56 367 PHE C CA 1
ATOM 10217 C C . PHE C 1 367 ? 122.752 102.183 98.895 1.00 44.56 367 PHE C C 1
ATOM 10218 O O . PHE C 1 367 ? 123.043 102.814 97.875 1.00 44.56 367 PHE C O 1
ATOM 10226 N N . MET C 1 368 ? 121.520 102.143 99.404 1.00 44.97 368 MET C N 1
ATOM 10227 C CA . MET C 1 368 ? 120.390 102.786 98.749 1.00 44.97 368 MET C CA 1
ATOM 10228 C C . MET C 1 368 ? 119.569 103.573 99.759 1.00 44.97 368 MET C C 1
ATOM 10229 O O . MET C 1 368 ? 119.431 103.162 100.914 1.00 44.97 368 MET C O 1
ATOM 10234 N N . TRP C 1 369 ? 119.027 104.702 99.309 1.00 46.75 369 TRP C N 1
ATOM 10235 C CA . TRP C 1 369 ? 118.094 105.499 100.088 1.00 46.75 369 TRP C CA 1
ATOM 10236 C C . TRP C 1 369 ? 117.075 106.119 99.141 1.00 46.75 369 TRP C C 1
ATOM 10237 O O . TRP C 1 369 ? 117.145 105.947 97.921 1.00 46.75 369 TRP C O 1
ATOM 10248 N N . MET C 1 370 ? 116.112 106.844 99.717 1.00 48.92 370 MET C N 1
ATOM 10249 C CA . MET C 1 370 ? 115.115 107.529 98.902 1.00 48.92 370 MET C CA 1
ATOM 10250 C C . MET C 1 370 ? 115.716 108.653 98.068 1.00 48.92 370 MET C C 1
ATOM 10251 O O . MET C 1 370 ? 115.199 108.944 96.984 1.00 48.92 370 MET C O 1
ATOM 10256 N N . ASN C 1 371 ? 116.790 109.288 98.542 1.00 47.88 371 ASN C N 1
ATOM 10257 C CA . ASN C 1 371 ? 117.350 110.453 97.875 1.00 47.88 371 ASN C CA 1
ATOM 10258 C C . ASN C 1 371 ? 118.685 110.206 97.191 1.00 47.88 371 ASN C C 1
ATOM 10259 O O . ASN C 1 371 ? 119.022 110.949 96.263 1.00 47.88 371 ASN C O 1
ATOM 10264 N N . SER C 1 372 ? 119.449 109.201 97.609 1.00 47.35 372 SER C N 1
ATOM 10265 C CA . SER C 1 372 ? 120.770 108.985 97.044 1.00 47.35 372 SER C CA 1
ATOM 10266 C C . SER C 1 372 ? 121.131 107.510 97.116 1.00 47.35 372 SER C C 1
ATOM 10267 O O . SER C 1 372 ? 120.596 106.759 97.934 1.00 47.35 372 SER C O 1
ATOM 10270 N N . ALA C 1 373 ? 122.049 107.107 96.238 1.00 45.84 373 ALA C N 1
ATOM 10271 C CA . ALA C 1 373 ? 122.657 105.778 96.268 1.00 45.84 373 ALA C CA 1
ATOM 10272 C C . ALA C 1 373 ? 124.135 105.983 95.957 1.00 45.84 373 ALA C C 1
ATOM 10273 O O . ALA C 1 373 ? 124.515 106.178 94.800 1.00 45.84 373 ALA C O 1
ATOM 10275 N N . TYR C 1 374 ? 124.957 105.936 96.997 1.00 47.76 374 TYR C N 1
ATOM 10276 C CA . TYR C 1 374 ? 126.318 106.459 96.995 1.00 47.76 374 TYR C CA 1
ATOM 10277 C C . TYR C 1 374 ? 127.327 105.654 96.173 1.00 47.76 374 TYR C C 1
ATOM 10278 O O . TYR C 1 374 ? 128.246 106.256 95.602 1.00 47.76 374 TYR C O 1
ATOM 10287 N N . PRO C 1 375 ? 127.225 104.311 96.075 1.00 45.00 375 PRO C N 1
ATOM 10288 C CA . PRO C 1 375 ? 128.177 103.592 95.215 1.00 45.00 375 PRO C CA 1
ATOM 10289 C C . PRO C 1 375 ? 127.982 103.915 93.742 1.00 45.00 375 PRO C C 1
ATOM 10290 O O . PRO C 1 375 ? 127.463 103.098 92.974 1.00 45.00 375 PRO C O 1
ATOM 10294 N N . GLN C 1 376 ? 128.400 105.116 93.344 1.00 45.36 376 GLN C N 1
ATOM 10295 C CA . GLN C 1 376 ? 128.255 105.591 91.973 1.00 45.36 376 GLN C CA 1
ATOM 10296 C C . GLN C 1 376 ? 129.536 105.278 91.208 1.00 45.36 376 GLN C C 1
ATOM 10297 O O . GLN C 1 376 ? 130.611 105.782 91.550 1.00 45.36 376 GLN C O 1
ATOM 10303 N N . VAL C 1 377 ? 129.421 104.451 90.172 1.00 44.68 377 VAL C N 1
ATOM 10304 C CA . VAL C 1 377 ? 130.557 104.017 89.369 1.00 44.68 377 VAL C CA 1
ATOM 10305 C C . VAL C 1 377 ? 130.371 104.537 87.951 1.00 44.68 377 VAL C C 1
ATOM 10306 O O . VAL C 1 377 ? 129.264 104.494 87.401 1.00 44.68 377 VAL C O 1
ATOM 10310 N N . ASN C 1 378 ? 131.458 105.035 87.361 1.00 45.26 378 ASN C N 1
ATOM 10311 C CA . ASN C 1 378 ? 131.398 105.588 86.015 1.00 45.26 378 ASN C CA 1
ATOM 10312 C C . ASN C 1 378 ? 131.015 104.514 85.004 1.00 45.26 378 ASN C C 1
ATOM 10313 O O . ASN C 1 378 ? 131.260 103.321 85.203 1.00 45.26 378 ASN C O 1
ATOM 10318 N N . PHE C 1 379 ? 130.396 104.955 83.910 1.00 45.79 379 PHE C N 1
ATOM 10319 C CA . PHE C 1 379 ? 129.967 104.036 82.863 1.00 45.79 379 PHE C CA 1
ATOM 10320 C C . PHE C 1 379 ? 131.162 103.319 82.247 1.00 45.79 379 PHE C C 1
ATOM 10321 O O . PHE C 1 379 ? 132.209 103.924 81.996 1.00 45.79 379 PHE C O 1
ATOM 10329 N N . ASP C 1 380 ? 130.999 102.023 82.001 1.00 47.91 380 ASP C N 1
ATOM 10330 C CA . ASP C 1 380 ? 132.024 101.259 81.309 1.00 47.91 380 ASP C CA 1
ATOM 10331 C C . ASP C 1 380 ? 132.088 101.670 79.842 1.00 47.91 380 ASP C C 1
ATOM 10332 O O . ASP C 1 380 ? 131.081 102.036 79.229 1.00 47.91 380 ASP C O 1
ATOM 10337 N N . GLY C 1 381 ? 133.289 101.603 79.275 1.00 48.85 381 GLY C N 1
ATOM 10338 C CA . GLY C 1 381 ? 133.504 102.059 77.916 1.00 48.85 381 GLY C CA 1
ATOM 10339 C C . GLY C 1 381 ? 132.954 101.128 76.855 1.00 48.85 381 GLY C C 1
ATOM 10340 O O . GLY C 1 381 ? 133.717 100.535 76.086 1.00 48.85 381 GLY C O 1
ATOM 10341 N N . THR C 1 382 ? 131.631 100.989 76.802 1.00 48.45 382 THR C N 1
ATOM 10342 C CA . THR C 1 382 ? 130.973 100.182 75.786 1.00 48.45 382 THR C CA 1
ATOM 10343 C C . THR C 1 382 ? 129.929 100.942 74.980 1.00 48.45 382 THR C C 1
ATOM 10344 O O . THR C 1 382 ? 129.898 100.804 73.755 1.00 48.45 382 THR C O 1
ATOM 10348 N N . ASP C 1 383 ? 129.087 101.744 75.628 1.00 47.27 383 ASP C N 1
ATOM 10349 C CA . ASP C 1 383 ? 128.064 102.512 74.929 1.00 47.27 383 ASP C CA 1
ATOM 10350 C C . ASP C 1 383 ? 128.692 103.703 74.209 1.00 47.27 383 ASP C C 1
ATOM 10351 O O . ASP C 1 383 ? 129.524 104.409 74.788 1.00 47.27 383 ASP C O 1
ATOM 10356 N N . PRO C 1 384 ? 128.318 103.932 72.947 1.00 45.72 384 PRO C N 1
ATOM 10357 C CA . PRO C 1 384 ? 128.875 105.089 72.224 1.00 45.72 384 PRO C CA 1
ATOM 10358 C C . PRO C 1 384 ? 128.552 106.420 72.879 1.00 45.72 384 PRO C C 1
ATOM 10359 O O . PRO C 1 384 ? 129.367 107.349 72.822 1.00 45.72 384 PRO C O 1
ATOM 10363 N N . LEU C 1 385 ? 127.380 106.542 73.502 1.00 45.69 385 LEU C N 1
ATOM 10364 C CA . LEU C 1 385 ? 126.986 107.783 74.157 1.00 45.69 385 LEU C CA 1
ATOM 10365 C C . LEU C 1 385 ? 127.419 107.816 75.619 1.00 45.69 385 LEU C C 1
ATOM 10366 O O . LEU C 1 385 ? 128.049 108.782 76.061 1.00 45.69 385 LEU C O 1
ATOM 10371 N N . LEU C 1 386 ? 127.089 106.774 76.378 1.00 45.94 386 LEU C N 1
ATOM 10372 C CA . LEU C 1 386 ? 127.467 106.681 77.788 1.00 45.94 386 LEU C CA 1
ATOM 10373 C C . LEU C 1 386 ? 128.887 106.133 77.856 1.00 45.94 386 LEU C C 1
ATOM 10374 O O . LEU C 1 386 ? 129.111 104.923 77.903 1.00 45.94 386 LEU C O 1
ATOM 10379 N N . THR C 1 387 ? 129.858 107.039 77.865 1.00 46.06 387 THR C N 1
ATOM 10380 C CA . THR C 1 387 ? 131.270 106.688 77.849 1.00 46.06 387 THR C CA 1
ATOM 10381 C C . THR C 1 387 ? 131.872 106.796 79.245 1.00 46.06 387 THR C C 1
ATOM 10382 O O . THR C 1 387 ? 131.232 107.258 80.193 1.00 46.06 387 THR C O 1
ATOM 10386 N N . SER C 1 388 ? 133.122 106.350 79.359 1.00 47.37 388 SER C N 1
ATOM 10387 C CA . SER C 1 388 ? 133.849 106.474 80.614 1.00 47.37 388 SER C CA 1
ATOM 10388 C C . SER C 1 388 ? 134.029 107.943 80.974 1.00 47.37 388 SER C C 1
ATOM 10389 O O . SER C 1 388 ? 134.209 108.797 80.102 1.00 47.37 388 SER C O 1
ATOM 10392 N N . GLY C 1 389 ? 133.979 108.234 82.271 1.00 46.94 389 GLY C N 1
ATOM 10393 C CA . GLY C 1 389 ? 133.945 109.595 82.756 1.00 46.94 389 GLY C CA 1
ATOM 10394 C C . GLY C 1 389 ? 132.552 110.131 83.001 1.00 46.94 389 GLY C C 1
ATOM 10395 O O . GLY C 1 389 ? 132.414 111.240 83.531 1.00 46.94 389 GLY C O 1
ATOM 10396 N N . LEU C 1 390 ? 131.522 109.376 82.630 1.00 45.93 390 LEU C N 1
ATOM 10397 C CA . LEU C 1 390 ? 130.134 109.732 82.887 1.00 45.93 390 LEU C CA 1
ATOM 10398 C C . LEU C 1 390 ? 129.610 108.851 84.012 1.00 45.93 390 LEU C C 1
ATOM 10399 O O . LEU C 1 390 ? 129.711 107.623 83.939 1.00 45.93 390 LEU C O 1
ATOM 10404 N N . THR C 1 391 ? 129.051 109.476 85.045 1.00 45.70 391 THR C N 1
ATOM 10405 C CA . THR C 1 391 ? 128.556 108.725 86.188 1.00 45.70 391 THR C CA 1
ATOM 10406 C C . THR C 1 391 ? 127.052 108.896 86.332 1.00 45.70 391 THR C C 1
ATOM 10407 O O . THR C 1 391 ? 126.538 110.016 86.195 1.00 45.70 391 THR C O 1
ATOM 10411 N N . PRO C 1 392 ? 126.314 107.814 86.559 1.00 45.38 392 PRO C N 1
ATOM 10412 C CA . PRO C 1 392 ? 124.866 107.937 86.741 1.00 45.38 392 PRO C CA 1
ATOM 10413 C C . PRO C 1 392 ? 124.505 108.306 88.171 1.00 45.38 392 PRO C C 1
ATOM 10414 O O . PRO C 1 392 ? 125.146 107.877 89.133 1.00 45.38 392 PRO C O 1
ATOM 10418 N N . ARG C 1 393 ? 123.460 109.120 88.299 1.00 45.12 393 ARG C N 1
ATOM 10419 C CA . ARG C 1 393 ? 122.890 109.463 89.593 1.00 45.12 393 ARG C CA 1
ATOM 10420 C C . ARG C 1 393 ? 121.375 109.430 89.482 1.00 45.12 393 ARG C C 1
ATOM 10421 O O . ARG C 1 393 ? 120.804 109.828 88.463 1.00 45.12 393 ARG C O 1
ATOM 10429 N N . GLN C 1 394 ? 120.723 108.959 90.544 1.00 46.38 394 GLN C N 1
ATOM 10430 C CA . GLN C 1 394 ? 119.282 108.765 90.518 1.00 46.38 394 GLN C CA 1
ATOM 10431 C C . GLN C 1 394 ? 118.558 110.113 90.513 1.00 46.38 394 GLN C C 1
ATOM 10432 O O . GLN C 1 394 ? 119.168 111.186 90.506 1.00 46.38 394 GLN C O 1
ATOM 10438 N N . TYR C 1 395 ? 117.225 110.045 90.518 1.00 47.13 395 TYR C N 1
ATOM 10439 C CA . TYR C 1 395 ? 116.411 111.213 90.195 1.00 47.13 395 TYR C CA 1
ATOM 10440 C C . TYR C 1 395 ? 116.475 112.276 91.290 1.00 47.13 395 TYR C C 1
ATOM 10441 O O . TYR C 1 395 ? 116.616 113.466 90.992 1.00 47.13 395 TYR C O 1
ATOM 10450 N N . ASP C 1 396 ? 116.383 111.857 92.555 1.00 47.14 396 ASP C N 1
ATOM 10451 C CA . ASP C 1 396 ? 116.280 112.630 93.809 1.00 47.14 396 ASP C CA 1
ATOM 10452 C C . ASP C 1 396 ? 114.862 113.161 94.031 1.00 47.14 396 ASP C C 1
ATOM 10453 O O . ASP C 1 396 ? 114.616 113.825 95.049 1.00 47.14 396 ASP C O 1
ATOM 10458 N N . LEU C 1 397 ? 113.940 112.921 93.097 1.00 46.94 397 LEU C N 1
ATOM 10459 C CA . LEU C 1 397 ? 112.493 113.040 93.277 1.00 46.94 397 LEU C CA 1
ATOM 10460 C C . LEU C 1 397 ? 111.972 114.470 93.362 1.00 46.94 397 LEU C C 1
ATOM 10461 O O . LEU C 1 397 ? 110.766 114.692 93.213 1.00 46.94 397 LEU C O 1
ATOM 10466 N N . ASN C 1 398 ? 112.842 115.449 93.580 1.00 46.98 398 ASN C N 1
ATOM 10467 C CA . ASN C 1 398 ? 112.375 116.832 93.574 1.00 46.98 398 ASN C CA 1
ATOM 10468 C C . ASN C 1 398 ? 113.340 117.823 92.940 1.00 46.98 398 ASN C C 1
ATOM 10469 O O . ASN C 1 398 ? 113.059 119.023 92.984 1.00 46.98 398 ASN C O 1
ATOM 10474 N N . ASN C 1 399 ? 114.456 117.379 92.363 1.00 46.21 399 ASN C N 1
ATOM 10475 C CA . ASN C 1 399 ? 115.460 118.270 91.782 1.00 46.21 399 ASN C CA 1
ATOM 10476 C C . ASN C 1 399 ? 115.980 119.266 92.818 1.00 46.21 399 ASN C C 1
ATOM 10477 O O . ASN C 1 399 ? 116.078 120.471 92.574 1.00 46.21 399 ASN C O 1
ATOM 10482 N N . SER C 1 400 ? 116.309 118.746 94.003 1.00 46.28 400 SER C N 1
ATOM 10483 C CA . SER C 1 400 ? 116.925 119.573 95.034 1.00 46.28 400 SER C CA 1
ATOM 10484 C C . SER C 1 400 ? 118.333 120.010 94.652 1.00 46.28 400 SER C C 1
ATOM 10485 O O . SER C 1 400 ? 118.802 121.045 95.140 1.00 46.28 400 SER C O 1
ATOM 10488 N N . GLY C 1 401 ? 119.016 119.250 93.792 1.00 45.55 401 GLY C N 1
ATOM 10489 C CA . GLY C 1 401 ? 120.343 119.635 93.351 1.00 45.55 401 GLY C CA 1
ATOM 10490 C C . GLY C 1 401 ? 120.362 120.742 92.323 1.00 45.55 401 GLY C C 1
ATOM 10491 O O . GLY C 1 401 ? 121.443 121.230 91.978 1.00 45.55 401 GLY C O 1
ATOM 10492 N N . ASN C 1 402 ? 119.192 121.120 91.802 1.00 45.31 402 ASN C N 1
ATOM 10493 C CA . ASN C 1 402 ? 119.027 122.267 90.913 1.00 45.31 402 ASN C CA 1
ATOM 10494 C C . ASN C 1 402 ? 119.691 122.042 89.556 1.00 45.31 402 ASN C C 1
ATOM 10495 O O . ASN C 1 402 ? 119.616 122.902 88.674 1.00 45.31 402 ASN C O 1
ATOM 10500 N N . THR C 1 403 ? 120.329 120.886 89.370 1.00 45.12 403 THR C N 1
ATOM 10501 C CA . THR C 1 403 ? 121.065 120.601 88.149 1.00 45.12 403 THR C CA 1
ATOM 10502 C C . THR C 1 403 ? 120.563 119.372 87.403 1.00 45.12 403 THR C C 1
ATOM 10503 O O . THR C 1 403 ? 120.998 119.138 86.269 1.00 45.12 403 THR C O 1
ATOM 10507 N N . GLY C 1 404 ? 119.668 118.581 87.997 1.00 45.46 404 GLY C N 1
ATOM 10508 C CA . GLY C 1 404 ? 119.177 117.373 87.377 1.00 45.46 404 GLY C CA 1
ATOM 10509 C C . GLY C 1 404 ? 117.833 117.563 86.687 1.00 45.46 404 GLY C C 1
ATOM 10510 O O . GLY C 1 404 ? 117.226 118.631 86.707 1.00 45.46 404 GLY C O 1
ATOM 10511 N N . MET C 1 405 ? 117.368 116.480 86.070 1.00 46.67 405 MET C N 1
ATOM 10512 C CA . MET C 1 405 ? 116.074 116.489 85.404 1.00 46.67 405 MET C CA 1
ATOM 10513 C C . MET C 1 405 ? 114.949 116.604 86.431 1.00 46.67 405 MET C C 1
ATOM 10514 O O . MET C 1 405 ? 115.140 116.383 87.630 1.00 46.67 405 MET C O 1
ATOM 10519 N N . GLU C 1 406 ? 113.763 116.976 85.946 1.00 47.67 406 GLU C N 1
ATOM 10520 C CA . GLU C 1 406 ? 112.636 117.278 86.819 1.00 47.67 406 GLU C CA 1
ATOM 10521 C C . GLU C 1 406 ? 111.326 116.866 86.162 1.00 47.67 406 GLU C C 1
ATOM 10522 O O . GLU C 1 406 ? 111.141 117.053 84.956 1.00 47.67 406 GLU C O 1
ATOM 10528 N N . LEU C 1 407 ? 110.420 116.316 86.971 1.00 47.26 407 LEU C N 1
ATOM 10529 C CA . LEU C 1 407 ? 109.089 115.895 86.540 1.00 47.26 407 LEU C CA 1
ATOM 10530 C C . LEU C 1 407 ? 108.078 116.974 86.913 1.00 47.26 407 LEU C C 1
ATOM 10531 O O . LEU C 1 407 ? 108.045 117.421 88.064 1.00 47.26 407 LEU C O 1
ATOM 10536 N N . LEU C 1 408 ? 107.243 117.376 85.951 1.00 45.37 408 LEU C N 1
ATOM 10537 C CA . LEU C 1 408 ? 106.292 118.461 86.144 1.00 45.37 408 LEU C CA 1
ATOM 10538 C C . LEU C 1 408 ? 104.960 118.141 85.479 1.00 45.37 408 LEU C C 1
ATOM 10539 O O . LEU C 1 408 ? 104.909 117.526 84.406 1.00 45.37 408 LEU C O 1
ATOM 10544 N N . ASN C 1 409 ? 103.884 118.581 86.125 1.00 45.14 409 ASN C N 1
ATOM 10545 C CA . ASN C 1 409 ? 102.535 118.540 85.579 1.00 45.14 409 ASN C CA 1
ATOM 10546 C C . ASN C 1 409 ? 102.109 119.948 85.185 1.00 45.14 409 ASN C C 1
ATOM 10547 O O . ASN C 1 409 ? 102.595 120.934 85.748 1.00 45.14 409 ASN C O 1
ATOM 10552 N N . ILE C 1 410 ? 101.203 120.041 84.215 1.00 44.10 410 ILE C N 1
ATOM 10553 C CA . ILE C 1 410 ? 100.684 121.316 83.734 1.00 44.10 410 ILE C CA 1
ATOM 10554 C C . ILE C 1 410 ? 99.241 121.453 84.194 1.00 44.10 410 ILE C C 1
ATOM 10555 O O . ILE C 1 410 ? 98.422 120.552 83.973 1.00 44.10 410 ILE C O 1
ATOM 10560 N N . ARG C 1 411 ? 98.926 122.578 84.830 1.00 44.96 411 ARG C N 1
ATOM 10561 C CA . ARG C 1 411 ? 97.618 122.799 85.424 1.00 44.96 411 ARG C CA 1
ATOM 10562 C C . ARG C 1 411 ? 96.975 124.051 84.844 1.00 44.96 411 ARG C C 1
ATOM 10563 O O . ARG C 1 411 ? 97.663 124.986 84.422 1.00 44.96 411 ARG C O 1
ATOM 10571 N N . GLY C 1 412 ? 95.645 124.059 84.831 1.00 46.22 412 GLY C N 1
ATOM 10572 C CA . GLY C 1 412 ? 94.892 125.184 84.313 1.00 46.22 412 GLY C CA 1
ATOM 10573 C C . GLY C 1 412 ? 94.540 125.022 82.850 1.00 46.22 412 GLY C C 1
ATOM 10574 O O . GLY C 1 412 ? 95.428 125.049 81.994 1.00 46.22 412 GLY C O 1
ATOM 10575 N N . ALA C 1 413 ? 93.248 124.862 82.556 1.00 46.90 413 ALA C N 1
ATOM 10576 C CA . ALA C 1 413 ? 92.772 124.644 81.194 1.00 46.90 413 ALA C CA 1
ATOM 10577 C C . ALA C 1 413 ? 93.486 123.461 80.554 1.00 46.90 413 ALA C C 1
ATOM 10578 O O . ALA C 1 413 ? 93.161 122.303 80.841 1.00 46.90 413 ALA C O 1
ATOM 10580 N N . ASN C 1 414 ? 94.456 123.741 79.687 1.00 46.04 414 ASN C N 1
ATOM 10581 C CA . ASN C 1 414 ? 95.237 122.681 79.066 1.00 46.04 414 ASN C CA 1
ATOM 10582 C C . ASN C 1 414 ? 96.086 121.963 80.109 1.00 46.04 414 ASN C C 1
ATOM 10583 O O . ASN C 1 414 ? 96.575 122.573 81.064 1.00 46.04 414 ASN C O 1
ATOM 10588 N N . THR C 1 415 ? 96.261 120.658 79.918 1.00 44.86 415 THR C N 1
ATOM 10589 C CA . THR C 1 415 ? 96.966 119.810 80.867 1.00 44.86 415 THR C CA 1
ATOM 10590 C C . THR C 1 415 ? 97.986 118.965 80.115 1.00 44.86 415 THR C C 1
ATOM 10591 O O . THR C 1 415 ? 97.799 118.639 78.940 1.00 44.86 415 THR C O 1
ATOM 10595 N N . GLY C 1 416 ? 99.076 118.630 80.795 1.00 43.95 416 GLY C N 1
ATOM 10596 C CA . GLY C 1 416 ? 100.092 117.790 80.192 1.00 43.95 416 GLY C CA 1
ATOM 10597 C C . GLY C 1 416 ? 101.164 117.444 81.200 1.00 43.95 416 GLY C C 1
ATOM 10598 O O . GLY C 1 416 ? 101.098 117.834 82.367 1.00 43.95 416 GLY C O 1
ATOM 10599 N N . ALA C 1 417 ? 102.163 116.702 80.731 1.00 44.46 417 ALA C N 1
ATOM 10600 C CA . ALA C 1 417 ? 103.282 116.287 81.563 1.00 44.46 417 ALA C CA 1
ATOM 10601 C C . ALA C 1 417 ? 104.587 116.584 80.842 1.00 44.46 417 ALA C C 1
ATOM 10602 O O . ALA C 1 417 ? 104.723 116.304 79.647 1.00 44.46 417 ALA C O 1
ATOM 10604 N N . ILE C 1 418 ? 105.546 117.149 81.572 1.00 45.34 418 ILE C N 1
ATOM 10605 C CA . ILE C 1 418 ? 106.844 117.498 81.008 1.00 45.34 418 ILE C CA 1
ATOM 10606 C C . ILE C 1 418 ? 107.943 117.069 81.970 1.00 45.34 418 ILE C C 1
ATOM 10607 O O . ILE C 1 418 ? 107.900 117.373 83.165 1.00 45.34 418 ILE C O 1
ATOM 10612 N N . TRP C 1 419 ? 108.928 116.340 81.452 1.00 45.86 419 TRP C N 1
ATOM 10613 C CA . TRP C 1 419 ? 110.136 116.037 82.206 1.00 45.86 419 TRP C CA 1
ATOM 10614 C C . TRP C 1 419 ? 111.314 116.682 81.496 1.00 45.86 419 TRP C C 1
ATOM 10615 O O . TRP C 1 419 ? 111.557 116.416 80.314 1.00 45.86 419 TRP C O 1
ATOM 10626 N N . SER C 1 420 ? 112.032 117.534 82.220 1.00 45.82 420 SER C N 1
ATOM 10627 C CA . SER C 1 420 ? 112.938 118.505 81.625 1.00 45.82 420 SER C CA 1
ATOM 10628 C C . SER C 1 420 ? 114.341 118.382 82.203 1.00 45.82 420 SER C C 1
ATOM 10629 O O . SER C 1 420 ? 114.554 117.816 83.279 1.00 45.82 420 SER C O 1
ATOM 10632 N N . ILE C 1 421 ? 115.301 118.940 81.461 1.00 44.65 421 ILE C N 1
ATOM 10633 C CA . ILE C 1 421 ? 116.711 118.923 81.827 1.00 44.65 421 ILE C CA 1
ATOM 10634 C C . ILE C 1 421 ? 117.255 120.342 81.760 1.00 44.65 421 ILE C C 1
ATOM 10635 O O . ILE C 1 421 ? 116.708 121.215 81.082 1.00 44.65 421 ILE C O 1
ATOM 10640 N N . GLN C 1 422 ? 118.351 120.565 82.480 1.00 44.79 422 GLN C N 1
ATOM 10641 C CA . GLN C 1 422 ? 118.983 121.876 82.511 1.00 44.79 422 GLN C CA 1
ATOM 10642 C C . GLN C 1 422 ? 119.646 122.187 81.172 1.00 44.79 422 GLN C C 1
ATOM 10643 O O . GLN C 1 422 ? 120.054 121.287 80.431 1.00 44.79 422 GLN C O 1
ATOM 10649 N N . ASN C 1 423 ? 119.742 123.480 80.864 1.00 43.92 423 ASN C N 1
ATOM 10650 C CA . ASN C 1 423 ? 120.409 123.914 79.643 1.00 43.92 423 ASN C CA 1
ATOM 10651 C C . ASN C 1 423 ? 121.875 123.500 79.657 1.00 43.92 423 ASN C C 1
ATOM 10652 O O . ASN C 1 423 ? 122.524 123.476 80.706 1.00 43.92 423 ASN C O 1
ATOM 10657 N N . GLY C 1 424 ? 122.397 123.172 78.476 1.00 43.27 424 GLY C N 1
ATOM 10658 C CA . GLY C 1 424 ? 123.756 122.700 78.329 1.00 43.27 424 GLY C CA 1
ATOM 10659 C C . GLY C 1 424 ? 123.903 121.195 78.315 1.00 43.27 424 GLY C C 1
ATOM 10660 O O . GLY C 1 424 ? 125.006 120.700 78.045 1.00 43.27 424 GLY C O 1
ATOM 10661 N N . ALA C 1 425 ? 122.836 120.455 78.598 1.00 43.97 425 ALA C N 1
ATOM 10662 C CA . ALA C 1 425 ? 122.869 118.995 78.578 1.00 43.97 425 ALA C CA 1
ATOM 10663 C C . ALA C 1 425 ? 122.881 118.523 77.130 1.00 43.97 425 ALA C C 1
ATOM 10664 O O . ALA C 1 425 ? 121.834 118.413 76.489 1.00 43.97 425 ALA C O 1
ATOM 10666 N N . ALA C 1 426 ? 124.075 118.233 76.608 1.00 43.63 426 ALA C N 1
ATOM 10667 C CA . ALA C 1 426 ? 124.207 117.898 75.194 1.00 43.63 426 ALA C CA 1
ATOM 10668 C C . ALA C 1 426 ? 123.609 116.536 74.867 1.00 43.63 426 ALA C C 1
ATOM 10669 O O . ALA C 1 426 ? 123.133 116.325 73.745 1.00 43.63 426 ALA C O 1
ATOM 10671 N N . LEU C 1 427 ? 123.624 115.601 75.819 1.00 44.04 427 LEU C N 1
ATOM 10672 C CA . LEU C 1 427 ? 123.132 114.256 75.543 1.00 44.04 427 LEU C CA 1
ATOM 10673 C C . LEU C 1 427 ? 121.617 114.203 75.400 1.00 44.04 427 LEU C C 1
ATOM 10674 O O . LEU C 1 427 ? 121.101 113.284 74.754 1.00 44.04 427 LEU C O 1
ATOM 10679 N N . GLY C 1 428 ? 120.893 115.160 75.981 1.00 43.71 428 GLY C N 1
ATOM 10680 C CA . GLY C 1 428 ? 119.451 115.171 75.839 1.00 43.71 428 GLY C CA 1
ATOM 10681 C C . GLY C 1 428 ? 118.781 114.046 76.611 1.00 43.71 428 GLY C C 1
ATOM 10682 O O . GLY C 1 428 ? 119.276 113.570 77.636 1.00 43.71 428 GLY C O 1
ATOM 10683 N N . TRP C 1 429 ? 117.630 113.615 76.102 1.00 43.46 429 TRP C N 1
ATOM 10684 C CA . TRP C 1 429 ? 116.832 112.569 76.727 1.00 43.46 429 TRP C CA 1
ATOM 10685 C C . TRP C 1 429 ? 117.125 111.243 76.039 1.00 43.46 429 TRP C C 1
ATOM 10686 O O . TRP C 1 429 ? 117.082 111.157 74.807 1.00 43.46 429 TRP C O 1
ATOM 10697 N N . ILE C 1 430 ? 117.420 110.218 76.832 1.00 43.25 430 ILE C N 1
ATOM 10698 C CA . ILE C 1 430 ? 117.852 108.926 76.317 1.00 43.25 430 ILE C CA 1
ATOM 10699 C C . ILE C 1 430 ? 116.952 107.831 76.873 1.00 43.25 430 ILE C C 1
ATOM 10700 O O . ILE C 1 430 ? 116.616 107.830 78.063 1.00 43.25 430 ILE C O 1
ATOM 10705 N N . LEU C 1 431 ? 116.549 106.914 75.999 1.00 43.23 431 LEU C N 1
ATOM 10706 C CA . LEU C 1 431 ? 115.883 105.672 76.375 1.00 43.23 431 LEU C CA 1
ATOM 10707 C C . LEU C 1 431 ? 116.940 104.576 76.345 1.00 43.23 431 LEU C C 1
ATOM 10708 O O . LEU C 1 431 ? 117.507 104.291 75.285 1.00 43.23 431 LEU C O 1
ATOM 10713 N N . GLY C 1 432 ? 117.201 103.963 77.503 1.00 43.72 432 GLY C N 1
ATOM 10714 C CA . GLY C 1 432 ? 118.253 102.981 77.637 1.00 43.72 432 GLY C CA 1
ATOM 10715 C C . GLY C 1 432 ? 117.770 101.699 78.301 1.00 43.72 432 GLY C C 1
ATOM 10716 O O . GLY C 1 432 ? 116.647 101.611 78.807 1.00 43.72 432 GLY C O 1
ATOM 10717 N N . ARG C 1 433 ? 118.649 100.699 78.290 1.00 43.62 433 ARG C N 1
ATOM 10718 C CA . ARG C 1 433 ? 118.354 99.402 78.880 1.00 43.62 433 ARG C CA 1
ATOM 10719 C C . ARG C 1 433 ? 119.577 98.910 79.641 1.00 43.62 433 ARG C C 1
ATOM 10720 O O . ARG C 1 433 ? 120.710 99.313 79.367 1.00 43.62 433 ARG C O 1
ATOM 10728 N N . ARG C 1 434 ? 119.335 98.024 80.606 1.00 45.16 434 ARG C N 1
ATOM 10729 C CA . ARG C 1 434 ? 120.387 97.528 81.480 1.00 45.16 434 ARG C CA 1
ATOM 10730 C C . ARG C 1 434 ? 120.276 96.017 81.608 1.00 45.16 434 ARG C C 1
ATOM 10731 O O . ARG C 1 434 ? 119.198 95.440 81.439 1.00 45.16 434 ARG C O 1
ATOM 10739 N N . ALA C 1 435 ? 121.401 95.383 81.917 1.00 45.88 435 ALA C N 1
ATOM 10740 C CA . ALA C 1 435 ? 121.443 93.951 82.160 1.00 45.88 435 ALA C CA 1
ATOM 10741 C C . ALA C 1 435 ? 121.242 93.656 83.643 1.00 45.88 435 ALA C C 1
ATOM 10742 O O . ALA C 1 435 ? 121.338 94.540 84.496 1.00 45.88 435 ALA C O 1
ATOM 10744 N N . GLN C 1 436 ? 120.943 92.392 83.943 1.00 46.94 436 GLN C N 1
ATOM 10745 C CA . GLN C 1 436 ? 120.786 91.991 85.337 1.00 46.94 436 GLN C CA 1
ATOM 10746 C C . GLN C 1 436 ? 122.125 91.941 86.062 1.00 46.94 436 GLN C C 1
ATOM 10747 O O . GLN C 1 436 ? 122.187 92.220 87.265 1.00 46.94 436 GLN C O 1
ATOM 10753 N N . ALA C 1 437 ? 123.202 91.584 85.355 1.00 47.64 437 ALA C N 1
ATOM 10754 C CA . ALA C 1 437 ? 124.512 91.478 85.992 1.00 47.64 437 ALA C CA 1
ATOM 10755 C C . ALA C 1 437 ? 124.993 92.829 86.511 1.00 47.64 437 ALA C C 1
ATOM 10756 O O . ALA C 1 437 ? 125.553 92.913 87.611 1.00 47.64 437 ALA C O 1
ATOM 10758 N N . ASP C 1 438 ? 124.801 93.890 85.731 1.00 48.04 438 ASP C N 1
ATOM 10759 C CA . ASP C 1 438 ? 125.169 95.242 86.138 1.00 48.04 438 ASP C CA 1
ATOM 10760 C C . ASP C 1 438 ? 123.987 96.184 85.952 1.00 48.04 438 ASP C C 1
ATOM 10761 O O . ASP C 1 438 ? 123.406 96.261 84.864 1.00 48.04 438 ASP C O 1
ATOM 10766 N N . SER C 1 439 ? 123.614 96.884 87.025 1.00 47.27 439 SER C N 1
ATOM 10767 C CA . SER C 1 439 ? 122.386 97.679 87.007 1.00 47.27 439 SER C CA 1
ATOM 10768 C C . SER C 1 439 ? 122.598 99.047 86.366 1.00 47.27 439 SER C C 1
ATOM 10769 O O . SER C 1 439 ? 121.984 99.368 85.343 1.00 47.27 439 SER C O 1
ATOM 10772 N N . ARG C 1 440 ? 123.471 99.866 86.948 1.00 46.18 440 ARG C N 1
ATOM 10773 C CA . ARG C 1 440 ? 123.630 101.245 86.502 1.00 46.18 440 ARG C CA 1
ATOM 10774 C C . ARG C 1 440 ? 124.807 101.421 85.552 1.00 46.18 440 ARG C C 1
ATOM 10775 O O . ARG C 1 440 ? 124.647 101.987 84.467 1.00 46.18 440 ARG C O 1
ATOM 10783 N N . LYS C 1 441 ? 125.991 100.952 85.938 1.00 46.83 441 LYS C N 1
ATOM 10784 C CA . LYS C 1 441 ? 127.083 100.847 84.984 1.00 46.83 441 LYS C CA 1
ATOM 10785 C C . LYS C 1 441 ? 126.742 99.778 83.954 1.00 46.83 441 LYS C C 1
ATOM 10786 O O . LYS C 1 441 ? 126.172 98.736 84.291 1.00 46.83 441 LYS C O 1
ATOM 10792 N N . GLY C 1 442 ? 127.060 100.047 82.693 1.00 46.71 442 GLY C N 1
ATOM 10793 C CA . GLY C 1 442 ? 126.689 99.149 81.621 1.00 46.71 442 GLY C CA 1
ATOM 10794 C C . GLY C 1 442 ? 125.341 99.415 80.992 1.00 46.71 442 GLY C C 1
ATOM 10795 O O . GLY C 1 442 ? 124.855 98.567 80.234 1.00 46.71 442 GLY C O 1
ATOM 10796 N N . THR C 1 443 ? 124.723 100.559 81.276 1.00 45.72 443 THR C N 1
ATOM 10797 C CA . THR C 1 443 ? 123.438 100.887 80.674 1.00 45.72 443 THR C CA 1
ATOM 10798 C C . THR C 1 443 ? 123.611 101.127 79.179 1.00 45.72 443 THR C C 1
ATOM 10799 O O . THR C 1 443 ? 124.486 101.890 78.758 1.00 45.72 443 THR C O 1
ATOM 10803 N N . ARG C 1 444 ? 122.774 100.475 78.377 1.00 45.70 444 ARG C N 1
ATOM 10804 C CA . ARG C 1 444 ? 122.882 100.527 76.926 1.00 45.70 444 ARG C CA 1
ATOM 10805 C C . ARG C 1 444 ? 121.833 101.479 76.368 1.00 45.70 444 ARG C C 1
ATOM 10806 O O . ARG C 1 444 ? 120.631 101.247 76.526 1.00 45.70 444 ARG C O 1
ATOM 10814 N N . SER C 1 445 ? 122.293 102.539 75.709 1.00 44.66 445 SER C N 1
ATOM 10815 C CA . SER C 1 445 ? 121.392 103.524 75.127 1.00 44.66 445 SER C CA 1
ATOM 10816 C C . SER C 1 445 ? 120.731 102.956 73.877 1.00 44.66 445 SER C C 1
ATOM 10817 O O . SER C 1 445 ? 121.394 102.334 73.041 1.00 44.66 445 SER C O 1
ATOM 10820 N N . VAL C 1 446 ? 119.425 103.172 73.752 1.00 43.17 446 VAL C N 1
ATOM 10821 C CA . VAL C 1 446 ? 118.637 102.661 72.639 1.00 43.17 446 VAL C CA 1
ATOM 10822 C C . VAL C 1 446 ? 118.080 103.795 71.783 1.00 43.17 446 VAL C C 1
ATOM 10823 O O . VAL C 1 446 ? 118.179 103.764 70.556 1.00 43.17 446 VAL C O 1
ATOM 10827 N N . TRP C 1 447 ? 117.492 104.804 72.420 1.00 43.06 447 TRP C N 1
ATOM 10828 C CA . TRP C 1 447 ? 116.884 105.931 71.726 1.00 43.06 447 TRP C CA 1
ATOM 10829 C C . TRP C 1 447 ? 117.480 107.233 72.236 1.00 43.06 447 TRP C C 1
ATOM 10830 O O . TRP C 1 447 ? 117.748 107.371 73.432 1.00 43.06 447 TRP C O 1
ATOM 10841 N N . GLN C 1 448 ? 117.670 108.190 71.332 1.00 43.36 448 GLN C N 1
ATOM 10842 C CA . GLN C 1 448 ? 118.096 109.533 71.698 1.00 43.36 448 GLN C CA 1
ATOM 10843 C C . GLN C 1 448 ? 117.193 110.549 71.019 1.00 43.36 448 GLN C C 1
ATOM 10844 O O . GLN C 1 448 ? 116.818 110.382 69.855 1.00 43.36 448 GLN C O 1
ATOM 10850 N N . PHE C 1 449 ? 116.843 111.607 71.753 1.00 43.78 449 PHE C N 1
ATOM 10851 C CA . PHE C 1 449 ? 115.956 112.642 71.249 1.00 43.78 449 PHE C CA 1
ATOM 10852 C C . PHE C 1 449 ? 116.656 113.978 71.042 1.00 43.78 449 PHE C C 1
ATOM 10853 O O . PHE C 1 449 ? 116.023 114.920 70.552 1.00 43.78 449 PHE C O 1
ATOM 10861 N N . SER C 1 450 ? 117.932 114.085 71.424 1.00 43.64 450 SER C N 1
ATOM 10862 C CA . SER C 1 450 ? 118.784 115.244 71.162 1.00 43.64 450 SER C CA 1
ATOM 10863 C C . SER C 1 450 ? 118.375 116.475 71.963 1.00 43.64 450 SER C C 1
ATOM 10864 O O . SER C 1 450 ? 117.189 116.707 72.214 1.00 43.64 450 SER C O 1
ATOM 10867 N N . TYR C 1 451 ? 119.367 117.272 72.370 1.00 43.80 451 TYR C N 1
ATOM 10868 C CA . TYR C 1 451 ? 119.089 118.515 73.081 1.00 43.80 451 TYR C CA 1
ATOM 10869 C C . TYR C 1 451 ? 118.437 119.558 72.186 1.00 43.80 451 TYR C C 1
ATOM 10870 O O . TYR C 1 451 ? 117.526 120.269 72.628 1.00 43.80 451 TYR C O 1
ATOM 10879 N N . ASN C 1 452 ? 118.876 119.662 70.936 1.00 43.81 452 ASN C N 1
ATOM 10880 C CA . ASN C 1 452 ? 118.430 120.721 70.043 1.00 43.81 452 ASN C CA 1
ATOM 10881 C C . ASN C 1 452 ? 117.166 120.362 69.273 1.00 43.81 452 ASN C C 1
ATOM 10882 O O . ASN C 1 452 ? 116.736 121.145 68.420 1.00 43.81 452 ASN C O 1
ATOM 10887 N N . GLY C 1 453 ? 116.563 119.210 69.553 1.00 44.07 453 GLY C N 1
ATOM 10888 C CA . GLY C 1 453 ? 115.301 118.855 68.919 1.00 44.07 453 GLY C CA 1
ATOM 10889 C C . GLY C 1 453 ? 115.387 118.702 67.417 1.00 44.07 453 GLY C C 1
ATOM 10890 O O . GLY C 1 453 ? 114.536 119.229 66.692 1.00 44.07 453 GLY C O 1
ATOM 10891 N N . GLU C 1 454 ? 116.401 117.988 66.931 1.00 44.43 454 GLU C N 1
ATOM 10892 C CA . GLU C 1 454 ? 116.650 117.865 65.504 1.00 44.43 454 GLU C CA 1
ATOM 10893 C C . GLU C 1 454 ? 116.532 116.449 64.968 1.00 44.43 454 GLU C C 1
ATOM 10894 O O . GLU C 1 454 ? 115.983 116.262 63.880 1.00 44.43 454 GLU C O 1
ATOM 10900 N N . VAL C 1 455 ? 117.026 115.450 65.694 1.00 43.55 455 VAL C N 1
ATOM 10901 C CA . VAL C 1 455 ? 117.062 114.078 65.201 1.00 43.55 455 VAL C CA 1
ATOM 10902 C C . VAL C 1 455 ? 116.609 113.134 66.307 1.00 43.55 455 VAL C C 1
ATOM 10903 O O . VAL C 1 455 ? 116.922 113.337 67.484 1.00 43.55 455 VAL C O 1
ATOM 10907 N N . ILE C 1 456 ? 115.849 112.113 65.923 1.00 43.72 456 ILE C N 1
ATOM 10908 C CA . ILE C 1 456 ? 115.536 110.982 66.787 1.00 43.72 456 ILE C CA 1
ATOM 10909 C C . ILE C 1 456 ? 116.408 109.823 66.326 1.00 43.72 456 ILE C C 1
ATOM 10910 O O . ILE C 1 456 ? 116.228 109.305 65.216 1.00 43.72 456 ILE C O 1
ATOM 10915 N N . LYS C 1 457 ? 117.348 109.417 67.171 1.00 43.62 457 LYS C N 1
ATOM 10916 C CA . LYS C 1 457 ? 118.419 108.520 66.772 1.00 43.62 457 LYS C CA 1
ATOM 10917 C C . LYS C 1 457 ? 118.313 107.194 67.511 1.00 43.62 457 LYS C C 1
ATOM 10918 O O . LYS C 1 457 ? 118.200 107.163 68.739 1.00 43.62 457 LYS C O 1
ATOM 10924 N N . SER C 1 458 ? 118.350 106.103 66.749 1.00 43.87 458 SER C N 1
ATOM 10925 C CA . SER C 1 458 ? 118.467 104.760 67.309 1.00 43.87 458 SER C CA 1
ATOM 10926 C C . SER C 1 458 ? 119.953 104.499 67.522 1.00 43.87 458 SER C C 1
ATOM 10927 O O . SER C 1 458 ? 120.668 104.122 66.591 1.00 43.87 458 SER C O 1
ATOM 10930 N N . VAL C 1 459 ? 120.420 104.710 68.753 1.00 43.71 459 VAL C N 1
ATOM 10931 C CA . VAL C 1 459 ? 121.857 104.765 69.012 1.00 43.71 459 VAL C CA 1
ATOM 10932 C C . VAL C 1 459 ? 122.505 103.405 68.781 1.00 43.71 459 VAL C C 1
ATOM 10933 O O . VAL C 1 459 ? 123.594 103.312 68.202 1.00 43.71 459 VAL C O 1
ATOM 10937 N N . SER C 1 460 ? 121.858 102.333 69.235 1.00 45.01 460 SER C N 1
ATOM 10938 C CA . SER C 1 460 ? 122.448 101.001 69.190 1.00 45.01 460 SER C CA 1
ATOM 10939 C C . SER C 1 460 ? 121.839 100.111 68.113 1.00 45.01 460 SER C C 1
ATOM 10940 O O . SER C 1 460 ? 122.164 98.919 68.056 1.00 45.01 460 SER C O 1
ATOM 10943 N N . ALA C 1 461 ? 120.970 100.646 67.259 1.00 43.78 461 ALA C N 1
ATOM 10944 C CA . ALA C 1 461 ? 120.338 99.851 66.217 1.00 43.78 461 ALA C CA 1
ATOM 10945 C C . ALA C 1 461 ? 120.252 100.655 64.929 1.00 43.78 461 ALA C C 1
ATOM 10946 O O . ALA C 1 461 ? 120.194 101.887 64.948 1.00 43.78 461 ALA C O 1
ATOM 10948 N N . ALA C 1 462 ? 120.248 99.940 63.809 1.00 43.77 462 ALA C N 1
ATOM 10949 C CA . ALA C 1 462 ? 120.124 100.542 62.491 1.00 43.77 462 ALA C CA 1
ATOM 10950 C C . ALA C 1 462 ? 118.654 100.550 62.069 1.00 43.77 462 ALA C C 1
ATOM 10951 O O . ALA C 1 462 ? 117.751 100.438 62.903 1.00 43.77 462 ALA C O 1
ATOM 10953 N N . ASN C 1 463 ? 118.420 100.752 60.771 1.00 44.47 463 ASN C N 1
ATOM 10954 C CA . ASN C 1 463 ? 117.129 100.587 60.081 1.00 44.47 463 ASN C CA 1
ATOM 10955 C C . ASN C 1 463 ? 115.936 100.987 60.954 1.00 44.47 463 ASN C C 1
ATOM 10956 O O . ASN C 1 463 ? 115.021 100.208 61.217 1.00 44.47 463 ASN C O 1
ATOM 10961 N N . VAL C 1 464 ? 115.967 102.244 61.394 1.00 43.63 464 VAL C N 1
ATOM 10962 C CA . VAL C 1 464 ? 114.909 102.801 62.230 1.00 43.63 464 VAL C CA 1
ATOM 10963 C C . VAL C 1 464 ? 113.773 103.307 61.347 1.00 43.63 464 VAL C C 1
ATOM 10964 O O . VAL C 1 464 ? 113.978 103.685 60.188 1.00 43.63 464 VAL C O 1
ATOM 10968 N N . GLY C 1 465 ? 112.562 103.309 61.894 1.00 43.79 465 GLY C N 1
ATOM 10969 C CA . GLY C 1 465 ? 111.404 103.771 61.151 1.00 43.79 465 GLY C CA 1
ATOM 10970 C C . GLY C 1 465 ? 110.228 103.987 62.078 1.00 43.79 465 GLY C C 1
ATOM 10971 O O . GLY C 1 465 ? 110.360 103.947 63.303 1.00 43.79 465 GLY C O 1
ATOM 10972 N N . LEU C 1 466 ? 109.066 104.232 61.472 1.00 45.04 466 LEU C N 1
ATOM 10973 C CA . LEU C 1 466 ? 107.834 104.415 62.225 1.00 45.04 466 LEU C CA 1
ATOM 10974 C C . LEU C 1 466 ? 106.646 103.899 61.423 1.00 45.04 466 LEU C C 1
ATOM 10975 O O . LEU C 1 466 ? 106.648 103.918 60.187 1.00 45.04 466 LEU C O 1
ATOM 10980 N N . GLN C 1 467 ? 105.622 103.452 62.150 1.00 44.85 467 GLN C N 1
ATOM 10981 C CA . GLN C 1 467 ? 104.440 102.848 61.553 1.00 44.85 467 GLN C CA 1
ATOM 10982 C C . GLN C 1 467 ? 103.236 103.120 62.444 1.00 44.85 467 GLN C C 1
ATOM 10983 O O . GLN C 1 467 ? 103.375 103.478 63.617 1.00 44.85 467 GLN C O 1
ATOM 10989 N N . ASN C 1 468 ? 102.047 102.945 61.871 1.00 44.91 468 ASN C N 1
ATOM 10990 C CA . ASN C 1 468 ? 100.798 103.249 62.555 1.00 44.91 468 ASN C CA 1
ATOM 10991 C C . ASN C 1 468 ? 100.289 102.015 63.303 1.00 44.91 468 ASN C C 1
ATOM 10992 O O . ASN C 1 468 ? 101.006 101.026 63.483 1.00 44.91 468 ASN C O 1
ATOM 10997 N N . SER C 1 469 ? 99.033 102.073 63.757 1.00 44.74 469 SER C N 1
ATOM 10998 C CA . SER C 1 469 ? 98.474 101.004 64.579 1.00 44.74 469 SER C CA 1
ATOM 10999 C C . SER C 1 469 ? 98.439 99.673 63.837 1.00 44.74 469 SER C C 1
ATOM 11000 O O . SER C 1 469 ? 98.787 98.632 64.406 1.00 44.74 469 SER C O 1
ATOM 11003 N N . THR C 1 470 ? 98.018 99.684 62.571 1.00 45.16 470 THR C N 1
ATOM 11004 C CA . THR C 1 470 ? 97.941 98.446 61.802 1.00 45.16 470 THR C CA 1
ATOM 11005 C C . THR C 1 470 ? 99.314 97.832 61.558 1.00 45.16 470 THR C C 1
ATOM 11006 O O . THR C 1 470 ? 99.407 96.627 61.300 1.00 45.16 470 THR C O 1
ATOM 11010 N N . GLY C 1 471 ? 100.381 98.622 61.665 1.00 44.72 471 GLY C N 1
ATOM 11011 C CA . GLY C 1 471 ? 101.728 98.153 61.421 1.00 44.72 471 GLY C CA 1
ATOM 11012 C C . GLY C 1 471 ? 102.314 98.578 60.095 1.00 44.72 471 GLY C C 1
ATOM 11013 O O . GLY C 1 471 ? 103.524 98.421 59.894 1.00 44.72 471 GLY C O 1
ATOM 11014 N N . ALA C 1 472 ? 101.506 99.118 59.187 1.00 44.53 472 ALA C N 1
ATOM 11015 C CA . ALA C 1 472 ? 102.011 99.658 57.935 1.00 44.53 472 ALA C CA 1
ATOM 11016 C C . ALA C 1 472 ? 102.701 100.988 58.200 1.00 44.53 472 ALA C C 1
ATOM 11017 O O . ALA C 1 472 ? 102.187 101.833 58.937 1.00 44.53 472 ALA C O 1
ATOM 11019 N N . GLY C 1 473 ? 103.865 101.168 57.593 1.00 44.62 473 GLY C N 1
ATOM 11020 C CA . GLY C 1 473 ? 104.641 102.365 57.846 1.00 44.62 473 GLY C CA 1
ATOM 11021 C C . GLY C 1 473 ? 105.882 102.384 56.985 1.00 44.62 473 GLY C C 1
ATOM 11022 O O . GLY C 1 473 ? 106.018 101.605 56.040 1.00 44.62 473 GLY C O 1
ATOM 11023 N N . PHE C 1 474 ? 106.793 103.285 57.332 1.00 45.23 474 PHE C N 1
ATOM 11024 C CA . PHE C 1 474 ? 107.979 103.535 56.530 1.00 45.23 474 PHE C CA 1
ATOM 11025 C C . PHE C 1 474 ? 109.185 103.807 57.420 1.00 45.23 474 PHE C C 1
ATOM 11026 O O . PHE C 1 474 ? 109.058 104.278 58.554 1.00 45.23 474 PHE C O 1
ATOM 11034 N N . GLY C 1 475 ? 110.362 103.490 56.889 1.00 44.63 475 GLY C N 1
ATOM 11035 C CA . GLY C 1 475 ? 111.581 103.614 57.667 1.00 44.63 475 GLY C CA 1
ATOM 11036 C C . GLY C 1 475 ? 112.811 103.392 56.814 1.00 44.63 475 GLY C C 1
ATOM 11037 O O . GLY C 1 475 ? 112.757 103.412 55.582 1.00 44.63 475 GLY C O 1
ATOM 11038 N N . MET C 1 476 ? 113.933 103.196 57.499 1.00 44.64 476 MET C N 1
ATOM 11039 C CA . MET C 1 476 ? 115.230 102.968 56.879 1.00 44.64 476 MET C CA 1
ATOM 11040 C C . MET C 1 476 ? 115.574 101.482 56.870 1.00 44.64 476 MET C C 1
ATOM 11041 O O . MET C 1 476 ? 114.941 100.668 57.546 1.00 44.64 476 MET C O 1
ATOM 11046 N N . LEU C 1 477 ? 116.588 101.137 56.074 1.00 44.26 477 LEU C N 1
ATOM 11047 C CA . LEU C 1 477 ? 117.055 99.753 55.975 1.00 44.26 477 LEU C CA 1
ATOM 11048 C C . LEU C 1 477 ? 118.525 99.763 55.560 1.00 44.26 477 LEU C C 1
ATOM 11049 O O . LEU C 1 477 ? 118.840 99.997 54.389 1.00 44.26 477 LEU C O 1
ATOM 11054 N N . GLY C 1 478 ? 119.406 99.504 56.519 1.00 45.78 478 GLY C N 1
ATOM 11055 C CA . GLY C 1 478 ? 120.816 99.291 56.233 1.00 45.78 478 GLY C CA 1
ATOM 11056 C C . GLY C 1 478 ? 121.559 100.475 55.653 1.00 45.78 478 GLY C C 1
ATOM 11057 O O . GLY C 1 478 ? 122.362 100.300 54.728 1.00 45.78 478 GLY C O 1
ATOM 11058 N N . ASP C 1 479 ? 121.301 101.678 56.163 1.00 45.71 479 ASP C N 1
ATOM 11059 C CA . ASP C 1 479 ? 122.035 102.898 55.829 1.00 45.71 479 ASP C CA 1
ATOM 11060 C C . ASP C 1 479 ? 121.889 103.308 54.368 1.00 45.71 479 ASP C C 1
ATOM 11061 O O . ASP C 1 479 ? 122.494 104.300 53.947 1.00 45.71 479 ASP C O 1
ATOM 11066 N N . THR C 1 480 ? 121.099 102.579 53.581 1.00 44.82 480 THR C N 1
ATOM 11067 C CA . THR C 1 480 ? 121.038 102.790 52.141 1.00 44.82 480 THR C CA 1
ATOM 11068 C C . THR C 1 480 ? 119.623 102.893 51.587 1.00 44.82 480 THR C C 1
ATOM 11069 O O . THR C 1 480 ? 119.422 103.605 50.595 1.00 44.82 480 THR C O 1
ATOM 11073 N N . LEU C 1 481 ? 118.631 102.270 52.215 1.00 43.08 481 LEU C N 1
ATOM 11074 C CA . LEU C 1 481 ? 117.295 102.161 51.650 1.00 43.08 481 LEU C CA 1
ATOM 11075 C C . LEU C 1 481 ? 116.280 102.882 52.525 1.00 43.08 481 LEU C C 1
ATOM 11076 O O . LEU C 1 481 ? 116.348 102.813 53.754 1.00 43.08 481 LEU C O 1
ATOM 11081 N N . LEU C 1 482 ? 115.346 103.575 51.880 1.00 42.97 482 LEU C N 1
ATOM 11082 C CA . LEU C 1 482 ? 114.149 104.100 52.529 1.00 42.97 482 LEU C CA 1
ATOM 11083 C C . LEU C 1 482 ? 112.962 103.313 51.993 1.00 42.97 482 LEU C C 1
ATOM 11084 O O . LEU C 1 482 ? 112.633 103.411 50.806 1.00 42.97 482 LEU C O 1
ATOM 11089 N N . ARG C 1 483 ? 112.322 102.537 52.863 1.00 43.14 483 ARG C N 1
ATOM 11090 C CA . ARG C 1 483 ? 111.361 101.542 52.418 1.00 43.14 483 ARG C CA 1
ATOM 11091 C C . ARG C 1 483 ? 110.067 101.613 53.214 1.00 43.14 483 ARG C C 1
ATOM 11092 O O . ARG C 1 483 ? 110.063 102.016 54.384 1.00 43.14 483 ARG C O 1
ATOM 11100 N N . PRO C 1 484 ? 108.954 101.214 52.604 1.00 42.14 484 PRO C N 1
ATOM 11101 C CA . PRO C 1 484 ? 107.743 100.939 53.376 1.00 42.14 484 PRO C CA 1
ATOM 11102 C C . PRO C 1 484 ? 107.770 99.527 53.942 1.00 42.14 484 PRO C C 1
ATOM 11103 O O . PRO C 1 484 ? 108.298 98.595 53.332 1.00 42.14 484 PRO C O 1
ATOM 11107 N N . TYR C 1 485 ? 107.192 99.382 55.137 1.00 43.33 485 TYR C N 1
ATOM 11108 C CA . TYR C 1 485 ? 107.238 98.094 55.822 1.00 43.33 485 TYR C CA 1
ATOM 11109 C C . TYR C 1 485 ? 106.457 97.026 55.063 1.00 43.33 485 TYR C C 1
ATOM 11110 O O . TYR C 1 485 ? 106.886 95.870 54.994 1.00 43.33 485 TYR C O 1
ATOM 11119 N N . ALA C 1 486 ? 105.316 97.388 54.489 1.00 42.44 486 ALA C N 1
ATOM 11120 C CA . ALA C 1 486 ? 104.518 96.462 53.697 1.00 42.44 486 ALA C CA 1
ATOM 11121 C C . ALA C 1 486 ? 104.809 96.675 52.218 1.00 42.44 486 ALA C C 1
ATOM 11122 O O . ALA C 1 486 ? 104.792 97.806 51.726 1.00 42.44 486 ALA C O 1
ATOM 11124 N N . ALA C 1 487 ? 105.075 95.579 51.513 1.00 43.33 487 ALA C N 1
ATOM 11125 C CA . ALA C 1 487 ? 105.503 95.667 50.124 1.00 43.33 487 ALA C CA 1
ATOM 11126 C C . ALA C 1 487 ? 104.342 96.067 49.221 1.00 43.33 487 ALA C C 1
ATOM 11127 O O . ALA C 1 487 ? 103.259 95.476 49.284 1.00 43.33 487 ALA C O 1
ATOM 11129 N N . SER C 1 488 ? 104.580 97.072 48.375 1.00 43.12 488 SER C N 1
ATOM 11130 C CA . SER C 1 488 ? 103.628 97.510 47.355 1.00 43.12 488 SER C CA 1
ATOM 11131 C C . SER C 1 488 ? 102.293 97.937 47.967 1.00 43.12 488 SER C C 1
ATOM 11132 O O . SER C 1 488 ? 101.218 97.597 47.469 1.00 43.12 488 SER C O 1
ATOM 11135 N N . THR C 1 489 ? 102.364 98.692 49.063 1.00 43.82 489 THR C N 1
ATOM 11136 C CA . THR C 1 489 ? 101.167 99.206 49.715 1.00 43.82 489 THR C CA 1
ATOM 11137 C C . THR C 1 489 ? 101.132 100.725 49.795 1.00 43.82 489 THR C C 1
ATOM 11138 O O . THR C 1 489 ? 100.135 101.338 49.401 1.00 43.82 489 THR C O 1
ATOM 11142 N N . ILE C 1 490 ? 102.200 101.351 50.283 1.00 43.75 490 ILE C N 1
ATOM 11143 C CA . ILE C 1 490 ? 102.184 102.767 50.637 1.00 43.75 490 ILE C CA 1
ATOM 11144 C C . ILE C 1 490 ? 102.674 103.599 49.463 1.00 43.75 490 ILE C C 1
ATOM 11145 O O . ILE C 1 490 ? 103.745 103.345 48.905 1.00 43.75 490 ILE C O 1
ATOM 11150 N N . SER C 1 491 ? 101.897 104.620 49.106 1.00 43.82 491 SER C N 1
ATOM 11151 C CA . SER C 1 491 ? 102.153 105.457 47.941 1.00 43.82 491 SER C CA 1
ATOM 11152 C C . SER C 1 491 ? 102.745 106.792 48.370 1.00 43.82 491 SER C C 1
ATOM 11153 O O . SER C 1 491 ? 102.429 107.298 49.452 1.00 43.82 491 SER C O 1
ATOM 11156 N N . LEU C 1 492 ? 103.603 107.356 47.520 1.00 43.63 492 LEU C N 1
ATOM 11157 C CA . LEU C 1 492 ? 104.234 108.651 47.775 1.00 43.63 492 LEU C CA 1
ATOM 11158 C C . LEU C 1 492 ? 103.429 109.742 47.082 1.00 43.63 492 LEU C C 1
ATOM 11159 O O . LEU C 1 492 ? 103.513 109.935 45.868 1.00 43.63 492 LEU C O 1
ATOM 11164 N N . GLY C 1 493 ? 102.637 110.466 47.861 1.00 42.73 493 GLY C N 1
ATOM 11165 C CA . GLY C 1 493 ? 101.911 111.609 47.355 1.00 42.73 493 GLY C CA 1
ATOM 11166 C C . GLY C 1 493 ? 100.528 111.241 46.845 1.00 42.73 493 GLY C C 1
ATOM 11167 O O . GLY C 1 493 ? 100.269 110.126 46.386 1.00 42.73 493 GLY C O 1
ATOM 11168 N N . SER C 1 494 ? 99.627 112.210 46.929 1.00 42.02 494 SER C N 1
ATOM 11169 C CA . SER C 1 494 ? 98.246 112.072 46.496 1.00 42.02 494 SER C CA 1
ATOM 11170 C C . SER C 1 494 ? 97.862 113.317 45.718 1.00 42.02 494 SER C C 1
ATOM 11171 O O . SER C 1 494 ? 98.548 114.343 45.799 1.00 42.02 494 SER C O 1
ATOM 11174 N N . PRO C 1 495 ? 96.782 113.256 44.932 1.00 40.96 495 PRO C N 1
ATOM 11175 C CA . PRO C 1 495 ? 96.302 114.479 44.268 1.00 40.96 495 PRO C CA 1
ATOM 11176 C C . PRO C 1 495 ? 96.009 115.607 45.241 1.00 40.96 495 PRO C C 1
ATOM 11177 O O . PRO C 1 495 ? 96.156 116.781 44.881 1.00 40.96 495 PRO C O 1
ATOM 11181 N N . THR C 1 496 ? 95.599 115.285 46.469 1.00 42.07 496 THR C N 1
ATOM 11182 C CA . THR C 1 496 ? 95.379 116.314 47.479 1.00 42.07 496 THR C CA 1
ATOM 11183 C C . THR C 1 496 ? 96.688 116.865 48.034 1.00 42.07 496 THR C C 1
ATOM 11184 O O . THR C 1 496 ? 96.776 118.063 48.324 1.00 42.07 496 THR C O 1
ATOM 11188 N N . TYR C 1 497 ? 97.716 116.024 48.173 1.00 41.70 497 TYR C N 1
ATOM 11189 C CA . TYR C 1 497 ? 98.985 116.411 48.792 1.00 41.70 497 TYR C CA 1
ATOM 11190 C C . TYR C 1 497 ? 100.141 116.067 47.862 1.00 41.70 497 TYR C C 1
ATOM 11191 O O . TYR C 1 497 ? 100.797 115.029 48.023 1.00 41.70 497 TYR C O 1
ATOM 11200 N N . PRO C 1 498 ? 100.417 116.914 46.874 1.00 41.63 498 PRO C N 1
ATOM 11201 C CA . PRO C 1 498 ? 101.565 116.679 45.992 1.00 41.63 498 PRO C CA 1
ATOM 11202 C C . PRO C 1 498 ? 102.880 116.988 46.695 1.00 41.63 498 PRO C C 1
ATOM 11203 O O . PRO C 1 498 ? 102.923 117.490 47.820 1.00 41.63 498 PRO C O 1
ATOM 11207 N N . PHE C 1 499 ? 103.976 116.675 46.002 1.00 41.42 499 PHE C N 1
ATOM 11208 C CA . PHE C 1 499 ? 105.314 116.896 46.532 1.00 41.42 499 PHE C CA 1
ATOM 11209 C C . PHE C 1 499 ? 106.105 117.944 45.752 1.00 41.42 499 PHE C C 1
ATOM 11210 O O . PHE C 1 499 ? 107.154 118.384 46.231 1.00 41.42 499 PHE C O 1
ATOM 11218 N N . THR C 1 500 ? 105.641 118.330 44.565 1.00 42.88 500 THR C N 1
ATOM 11219 C CA . THR C 1 500 ? 106.125 119.393 43.690 1.00 42.88 500 THR C CA 1
ATOM 11220 C C . THR C 1 500 ? 107.445 119.048 43.001 1.00 42.88 500 THR C C 1
ATOM 11221 O O . THR C 1 500 ? 107.826 119.756 42.066 1.00 42.88 500 THR C O 1
ATOM 11225 N N . ARG C 1 501 ? 108.134 117.972 43.387 1.00 43.47 501 ARG C N 1
ATOM 11226 C CA . ARG C 1 501 ? 109.452 117.688 42.825 1.00 43.47 501 ARG C CA 1
ATOM 11227 C C . ARG C 1 501 ? 110.015 116.358 43.312 1.00 43.47 501 ARG C C 1
ATOM 11228 O O . ARG C 1 501 ? 109.744 115.937 44.441 1.00 43.47 501 ARG C O 1
ATOM 11236 N N . LEU C 1 502 ? 110.792 115.691 42.462 1.00 42.98 502 LEU C N 1
ATOM 11237 C CA . LEU C 1 502 ? 111.622 114.563 42.872 1.00 42.98 502 LEU C CA 1
ATOM 11238 C C . LEU C 1 502 ? 113.001 114.762 42.266 1.00 42.98 502 LEU C C 1
ATOM 11239 O O . LEU C 1 502 ? 113.145 114.743 41.040 1.00 42.98 502 LEU C O 1
ATOM 11244 N N . ARG C 1 503 ? 114.008 114.950 43.113 1.00 42.04 503 ARG C N 1
ATOM 11245 C CA . ARG C 1 503 ? 115.373 115.179 42.658 1.00 42.04 503 ARG C CA 1
ATOM 11246 C C . ARG C 1 503 ? 116.235 113.997 43.075 1.00 42.04 503 ARG C C 1
ATOM 11247 O O . ARG C 1 503 ? 116.404 113.737 44.271 1.00 42.04 503 ARG C O 1
ATOM 11255 N N . THR C 1 504 ? 116.767 113.284 42.091 1.00 41.92 504 THR C N 1
ATOM 11256 C CA . THR C 1 504 ? 117.684 112.176 42.308 1.00 41.92 504 THR C CA 1
ATOM 11257 C C . THR C 1 504 ? 119.076 112.590 41.834 1.00 41.92 504 THR C C 1
ATOM 11258 O O . THR C 1 504 ? 119.304 113.734 41.428 1.00 41.92 504 THR C O 1
ATOM 11262 N N . THR C 1 505 ? 120.017 111.646 41.896 1.00 41.87 505 THR C N 1
ATOM 11263 C CA . THR C 1 505 ? 121.380 111.933 41.466 1.00 41.87 505 THR C CA 1
ATOM 11264 C C . THR C 1 505 ? 121.447 112.209 39.969 1.00 41.87 505 THR C C 1
ATOM 11265 O O . THR C 1 505 ? 122.202 113.082 39.526 1.00 41.87 505 THR C O 1
ATOM 11269 N N . ASP C 1 506 ? 120.660 111.487 39.174 1.00 42.57 506 ASP C N 1
ATOM 11270 C CA . ASP C 1 506 ? 120.745 111.580 37.726 1.00 42.57 506 ASP C CA 1
ATOM 11271 C C . ASP C 1 506 ? 119.464 112.056 37.055 1.00 42.57 506 ASP C C 1
ATOM 11272 O O . ASP C 1 506 ? 119.447 112.204 35.829 1.00 42.57 506 ASP C O 1
ATOM 11277 N N . TRP C 1 507 ? 118.395 112.294 37.813 1.00 40.90 507 TRP C N 1
ATOM 11278 C CA . TRP C 1 507 ? 117.136 112.762 37.251 1.00 40.90 507 TRP C CA 1
ATOM 11279 C C . TRP C 1 507 ? 116.503 113.775 38.192 1.00 40.90 507 TRP C C 1
ATOM 11280 O O . TRP C 1 507 ? 116.785 113.788 39.393 1.00 40.90 507 TRP C O 1
ATOM 11291 N N . THR C 1 508 ? 115.646 114.628 37.635 1.00 42.82 508 THR C N 1
ATOM 11292 C CA . THR C 1 508 ? 114.799 115.505 38.432 1.00 42.82 508 THR C CA 1
ATOM 11293 C C . THR C 1 508 ? 113.463 115.692 37.724 1.00 42.82 508 THR C C 1
ATOM 11294 O O . THR C 1 508 ? 113.416 115.892 36.503 1.00 42.82 508 THR C O 1
ATOM 11298 N N . VAL C 1 509 ? 112.384 115.600 38.495 1.00 43.55 509 VAL C N 1
ATOM 11299 C CA . VAL C 1 509 ? 111.019 115.703 37.991 1.00 43.55 509 VAL C CA 1
ATOM 11300 C C . VAL C 1 509 ? 110.370 116.880 38.703 1.00 43.55 509 VAL C C 1
ATOM 11301 O O . VAL C 1 509 ? 110.085 116.802 39.904 1.00 43.55 509 VAL C O 1
ATOM 11305 N N . ASP C 1 510 ? 110.127 117.962 37.973 1.00 44.53 510 ASP C N 1
ATOM 11306 C CA . ASP C 1 510 ? 109.583 119.175 38.572 1.00 44.53 510 ASP C CA 1
ATOM 11307 C C . ASP C 1 510 ? 108.728 119.892 37.531 1.00 44.53 510 ASP C C 1
ATOM 11308 O O . ASP C 1 510 ? 108.353 119.309 36.508 1.00 44.53 510 ASP C O 1
ATOM 11313 N N . TH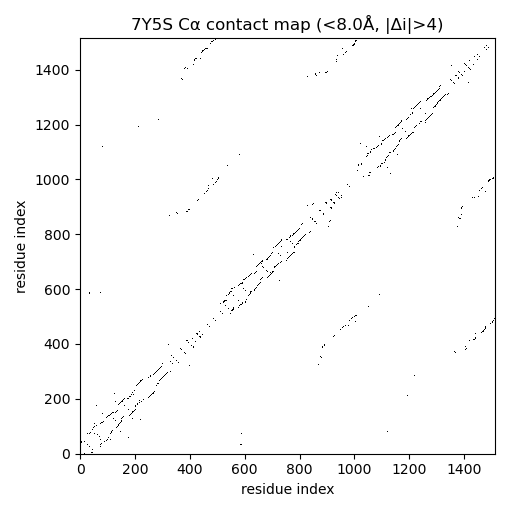R C 1 511 ? 108.417 121.164 37.797 1.00 43.47 511 THR C N 1
ATOM 11314 C CA . THR C 1 511 ? 107.575 121.938 36.889 1.00 43.47 511 THR C CA 1
ATOM 11315 C C . THR C 1 511 ? 108.214 122.063 35.511 1.00 43.47 511 THR C C 1
ATOM 11316 O O . THR C 1 511 ? 107.516 122.044 34.491 1.00 43.47 511 THR C O 1
ATOM 11320 N N . ASN C 1 512 ? 109.543 122.182 35.461 1.00 43.53 512 ASN C N 1
ATOM 11321 C CA . ASN C 1 512 ? 110.231 122.263 34.179 1.00 43.53 512 ASN C CA 1
ATOM 11322 C C . ASN C 1 512 ? 110.097 120.980 33.369 1.00 43.53 512 ASN C C 1
ATOM 11323 O O . ASN C 1 512 ? 110.328 120.999 32.156 1.00 43.53 512 ASN C O 1
ATOM 11328 N N . GLY C 1 513 ? 109.732 119.868 34.009 1.00 43.61 513 GLY C N 1
ATOM 11329 C CA . GLY C 1 513 ? 109.542 118.604 33.340 1.00 43.61 513 GLY C CA 1
ATOM 11330 C C . GLY C 1 513 ? 110.377 117.527 33.994 1.00 43.61 513 GLY C C 1
ATOM 11331 O O . GLY C 1 513 ? 110.749 117.629 35.167 1.00 43.61 513 GLY C O 1
ATOM 11332 N N . ILE C 1 514 ? 110.663 116.482 33.225 1.00 42.94 514 ILE C N 1
ATOM 11333 C CA . ILE C 1 514 ? 111.505 115.379 33.669 1.00 42.94 514 ILE C CA 1
ATOM 11334 C C . ILE C 1 514 ? 112.821 115.512 32.913 1.00 42.94 514 ILE C C 1
ATOM 11335 O O . ILE C 1 514 ? 112.898 115.211 31.719 1.00 42.94 514 ILE C O 1
ATOM 11340 N N . VAL C 1 515 ? 113.865 115.975 33.597 1.00 42.13 515 VAL C N 1
ATOM 11341 C CA . VAL C 1 515 ? 115.140 116.202 32.920 1.00 42.13 515 VAL C CA 1
ATOM 11342 C C . VAL C 1 515 ? 116.277 115.556 33.701 1.00 42.13 515 VAL C C 1
ATOM 11343 O O . VAL C 1 515 ? 116.246 115.520 34.940 1.00 42.13 515 VAL C O 1
ATOM 11347 N N . PRO C 1 516 ? 117.295 115.032 33.026 1.00 40.43 516 PRO C N 1
ATOM 11348 C CA . PRO C 1 516 ? 118.442 114.453 33.728 1.00 40.43 516 PRO C CA 1
ATOM 11349 C C . PRO C 1 516 ? 119.378 115.539 34.240 1.00 40.43 516 PRO C C 1
ATOM 11350 O O . PRO C 1 516 ? 119.232 116.725 33.941 1.00 40.43 516 PRO C O 1
ATOM 11354 N N . VAL C 1 517 ? 120.357 115.105 35.039 1.00 40.74 517 VAL C N 1
ATOM 11355 C CA . VAL C 1 517 ? 121.400 116.013 35.513 1.00 40.74 517 VAL C CA 1
ATOM 11356 C C . VAL C 1 517 ? 122.547 116.137 34.522 1.00 40.74 517 VAL C C 1
ATOM 11357 O O . VAL C 1 517 ? 123.210 117.181 34.484 1.00 40.74 517 VAL C O 1
ATOM 11361 N N . GLN C 1 518 ? 122.779 115.115 33.701 1.00 42.30 518 GLN C N 1
ATOM 11362 C CA . GLN C 1 518 ? 123.818 115.142 32.684 1.00 42.30 518 GLN C CA 1
ATOM 11363 C C . GLN C 1 518 ? 123.174 115.064 31.308 1.00 42.30 518 GLN C C 1
ATOM 11364 O O . GLN C 1 518 ? 122.020 114.650 31.167 1.00 42.30 518 GLN C O 1
ATOM 11370 N N . ASP C 1 519 ? 123.932 115.465 30.292 1.00 43.44 519 ASP C N 1
ATOM 11371 C CA . ASP C 1 519 ? 123.400 115.642 28.947 1.00 43.44 519 ASP C CA 1
ATOM 11372 C C . ASP C 1 519 ? 123.656 114.398 28.104 1.00 43.44 519 ASP C C 1
ATOM 11373 O O . ASP C 1 519 ? 124.808 113.998 27.908 1.00 43.44 519 ASP C O 1
ATOM 11378 N N . GLY C 1 520 ? 122.578 113.791 27.607 1.00 43.33 520 GLY C N 1
ATOM 11379 C CA . GLY C 1 520 ? 122.677 112.778 26.574 1.00 43.33 520 GLY C CA 1
ATOM 11380 C C . GLY C 1 520 ? 123.350 111.483 26.958 1.00 43.33 520 GLY C C 1
ATOM 11381 O O . GLY C 1 520 ? 124.006 110.870 26.111 1.00 43.33 520 GLY C O 1
ATOM 11382 N N . ILE C 1 521 ? 123.219 111.040 28.207 1.00 43.53 521 ILE C N 1
ATOM 11383 C CA . ILE C 1 521 ? 123.786 109.757 28.610 1.00 43.53 521 ILE C CA 1
ATOM 11384 C C . ILE C 1 521 ? 122.693 108.881 29.204 1.00 43.53 521 ILE C C 1
ATOM 11385 O O . ILE C 1 521 ? 122.831 107.654 29.270 1.00 43.53 521 ILE C O 1
ATOM 11390 N N . LYS C 1 522 ? 121.600 109.501 29.640 1.00 43.01 522 LYS C N 1
ATOM 11391 C CA . LYS C 1 522 ? 120.517 108.782 30.291 1.00 43.01 522 LYS C CA 1
ATOM 11392 C C . LYS C 1 522 ? 119.399 108.490 29.298 1.00 43.01 522 LYS C C 1
ATOM 11393 O O . LYS C 1 522 ? 119.004 109.358 28.515 1.00 43.01 522 LYS C O 1
ATOM 11399 N N . ASN C 1 523 ? 118.894 107.262 29.341 1.00 44.16 523 ASN C N 1
ATOM 11400 C CA . ASN C 1 523 ? 117.919 106.772 28.381 1.00 44.16 523 ASN C CA 1
ATOM 11401 C C . ASN C 1 523 ? 116.541 106.656 29.021 1.00 44.16 523 ASN C C 1
ATOM 11402 O O . ASN C 1 523 ? 116.401 106.556 30.243 1.00 44.16 523 ASN C O 1
ATOM 11407 N N . ILE C 1 524 ? 115.520 106.672 28.170 1.00 44.27 524 ILE C N 1
ATOM 11408 C CA . ILE C 1 524 ? 114.140 106.431 28.571 1.00 44.27 524 ILE C CA 1
ATOM 11409 C C . ILE C 1 524 ? 113.773 105.049 28.046 1.00 44.27 524 ILE C C 1
ATOM 11410 O O . ILE C 1 524 ? 113.566 104.863 26.841 1.00 44.27 524 ILE C O 1
ATOM 11415 N N . GLY C 1 525 ? 113.698 104.075 28.940 1.00 43.26 525 GLY C N 1
ATOM 11416 C CA . GLY C 1 525 ? 113.460 102.700 28.553 1.00 43.26 525 GLY C CA 1
ATOM 11417 C C . GLY C 1 525 ? 114.752 101.934 28.357 1.00 43.26 525 GLY C C 1
ATOM 11418 O O . GLY C 1 525 ? 115.861 102.449 28.523 1.00 43.26 525 GLY C O 1
ATOM 11419 N N . SER C 1 526 ? 114.592 100.665 27.992 1.00 42.85 526 SER C N 1
ATOM 11420 C CA . SER C 1 526 ? 115.731 99.779 27.803 1.00 42.85 526 SER C CA 1
ATOM 11421 C C . SER C 1 526 ? 115.422 98.822 26.664 1.00 42.85 526 SER C C 1
ATOM 11422 O O . SER C 1 526 ? 114.271 98.679 26.245 1.00 42.85 526 SER C O 1
ATOM 11425 N N . SER C 1 527 ? 116.475 98.170 26.162 1.00 41.84 527 SER C N 1
ATOM 11426 C CA . SER C 1 527 ? 116.308 97.239 25.052 1.00 41.84 527 SER C CA 1
ATOM 11427 C C . SER C 1 527 ? 115.418 96.064 25.441 1.00 41.84 527 SER C C 1
ATOM 11428 O O . SER C 1 527 ? 114.552 95.648 24.664 1.00 41.84 527 SER C O 1
ATOM 11431 N N . SER C 1 528 ? 115.615 95.518 26.640 1.00 41.83 528 SER C N 1
ATOM 11432 C CA . SER C 1 528 ? 114.809 94.397 27.107 1.00 41.83 528 SER C CA 1
ATOM 11433 C C . SER C 1 528 ? 113.550 94.842 27.837 1.00 41.83 528 SER C C 1
ATOM 11434 O O . SER C 1 528 ? 112.554 94.110 27.838 1.00 41.83 528 SER C O 1
ATOM 11437 N N . LEU C 1 529 ? 113.572 96.018 28.459 1.00 41.53 529 LEU C N 1
ATOM 11438 C CA . LEU C 1 529 ? 112.446 96.549 29.224 1.00 41.53 529 LEU C CA 1
ATOM 11439 C C . LEU C 1 529 ? 112.015 97.853 28.557 1.00 41.53 529 LEU C C 1
ATOM 11440 O O . LEU C 1 529 ? 112.516 98.930 28.888 1.00 41.53 529 LEU C O 1
ATOM 11445 N N . ARG C 1 530 ? 111.082 97.750 27.614 1.00 42.48 530 ARG C N 1
ATOM 11446 C CA . ARG C 1 530 ? 110.667 98.885 26.801 1.00 42.48 530 ARG C CA 1
ATOM 11447 C C . ARG C 1 530 ? 109.388 99.513 27.340 1.00 42.48 530 ARG C C 1
ATOM 11448 O O . ARG C 1 530 ? 108.551 98.846 27.956 1.00 42.48 530 ARG C O 1
ATOM 11456 N N . VAL C 1 531 ? 109.247 100.816 27.099 1.00 43.21 531 VAL C N 1
ATOM 11457 C CA . VAL C 1 531 ? 108.004 101.532 27.372 1.00 43.21 531 VAL C CA 1
ATOM 11458 C C . VAL C 1 531 ? 107.060 101.302 26.199 1.00 43.21 531 VAL C C 1
ATOM 11459 O O . VAL C 1 531 ? 107.464 100.767 25.160 1.00 43.21 531 VAL C O 1
ATOM 11463 N N . GLY C 1 532 ? 105.801 101.701 26.353 1.00 44.36 532 GLY C N 1
ATOM 11464 C CA . GLY C 1 532 ? 104.818 101.463 25.316 1.00 44.36 532 GLY C CA 1
ATOM 11465 C C . GLY C 1 532 ? 104.654 102.627 24.361 1.00 44.36 532 GLY C C 1
ATOM 11466 O O . GLY C 1 532 ? 105.529 102.877 23.526 1.00 44.36 532 GLY C O 1
ATOM 11467 N N . THR C 1 533 ? 103.543 103.349 24.470 1.00 45.60 533 THR C N 1
ATOM 11468 C CA . THR C 1 533 ? 103.234 104.455 23.576 1.00 45.60 533 THR C CA 1
ATOM 11469 C C . THR C 1 533 ? 103.615 105.774 24.231 1.00 45.60 533 THR C C 1
ATOM 11470 O O . THR C 1 533 ? 103.351 105.989 25.418 1.00 45.60 533 THR C O 1
ATOM 11474 N N . VAL C 1 534 ? 104.239 106.656 23.456 1.00 45.03 534 VAL C N 1
ATOM 11475 C CA . VAL C 1 534 ? 104.625 107.981 23.924 1.00 45.03 534 VAL C CA 1
ATOM 11476 C C . VAL C 1 534 ? 103.689 108.997 23.282 1.00 45.03 534 VAL C C 1
ATOM 11477 O O . VAL C 1 534 ? 103.690 109.165 22.056 1.00 45.03 534 VAL C O 1
ATOM 11481 N N . PHE C 1 535 ? 102.889 109.669 24.105 1.00 44.10 535 PHE C N 1
ATOM 11482 C CA . PHE C 1 535 ? 101.920 110.655 23.637 1.00 44.10 535 PHE C CA 1
ATOM 11483 C C . PHE C 1 535 ? 102.501 112.048 23.861 1.00 44.10 535 PHE C C 1
ATOM 11484 O O . PHE C 1 535 ? 102.585 112.514 25.001 1.00 44.10 535 PHE C O 1
ATOM 11492 N N . ALA C 1 536 ? 102.886 112.712 22.774 1.00 44.55 536 ALA C N 1
ATOM 11493 C CA . ALA C 1 536 ? 103.473 114.041 22.839 1.00 44.55 536 ALA C CA 1
ATOM 11494 C C . ALA C 1 536 ? 102.766 114.963 21.858 1.00 44.55 536 ALA C C 1
ATOM 11495 O O . ALA C 1 536 ? 102.271 114.527 20.813 1.00 44.55 536 ALA C O 1
ATOM 11497 N N . ALA C 1 537 ? 102.724 116.252 22.207 1.00 45.54 537 ALA C N 1
ATOM 11498 C CA . ALA C 1 537 ? 102.023 117.223 21.374 1.00 45.54 537 ALA C CA 1
ATOM 11499 C C . ALA C 1 537 ? 102.801 117.559 20.109 1.00 45.54 537 ALA C C 1
ATOM 11500 O O . ALA C 1 537 ? 102.196 117.872 19.078 1.00 45.54 537 ALA C O 1
ATOM 11502 N N . THR C 1 538 ? 104.133 117.506 20.161 1.00 46.77 538 THR C N 1
ATOM 11503 C CA . THR C 1 538 ? 104.937 117.912 19.012 1.00 46.77 538 THR C CA 1
ATOM 11504 C C . THR C 1 538 ? 104.960 116.827 17.941 1.00 46.77 538 THR C C 1
ATOM 11505 O O . THR C 1 538 ? 104.536 117.052 16.802 1.00 46.77 538 THR C O 1
ATOM 11509 N N . GLY C 1 539 ? 105.451 115.643 18.289 1.00 46.33 539 GLY C N 1
ATOM 11510 C CA . GLY C 1 539 ? 105.533 114.545 17.350 1.00 46.33 539 GLY C CA 1
ATOM 11511 C C . GLY C 1 539 ? 106.873 114.359 16.675 1.00 46.33 539 GLY C C 1
ATOM 11512 O O . GLY C 1 539 ? 106.958 113.579 15.719 1.00 46.33 539 GLY C O 1
ATOM 11513 N N . THR C 1 540 ? 107.917 115.040 17.137 1.00 46.77 540 THR C N 1
ATOM 11514 C CA . THR C 1 540 ? 109.235 114.927 16.531 1.00 46.77 540 THR C CA 1
ATOM 11515 C C . THR C 1 540 ? 110.284 115.214 17.593 1.00 46.77 540 THR C C 1
ATOM 11516 O O . THR C 1 540 ? 110.140 116.159 18.374 1.00 46.77 540 THR C O 1
ATOM 11520 N N . ILE C 1 541 ? 111.333 114.389 17.621 1.00 46.21 541 ILE C N 1
ATOM 11521 C CA . ILE C 1 541 ? 112.408 114.588 18.581 1.00 46.21 541 ILE C CA 1
ATOM 11522 C C . ILE C 1 541 ? 113.120 115.904 18.278 1.00 46.21 541 ILE C C 1
ATOM 11523 O O . ILE C 1 541 ? 113.210 116.338 17.121 1.00 46.21 541 ILE C O 1
ATOM 11528 N N . ASN C 1 542 ? 113.616 116.553 19.331 1.00 45.67 542 ASN C N 1
ATOM 11529 C CA . ASN C 1 542 ? 114.350 117.814 19.226 1.00 45.67 542 ASN C CA 1
ATOM 11530 C C . ASN C 1 542 ? 113.484 118.913 18.619 1.00 45.67 542 ASN C C 1
ATOM 11531 O O . ASN C 1 542 ? 113.172 119.904 19.278 1.00 45.67 542 ASN C O 1
#

Secondary structure (DSSP, 8-state):
-------BTTTTB--B-HHHHHHHHHHHHHTT--EEE----SSPEEE-S-B-SS-TT--SSPPPB-TTS-B----EEE-SSTTTSEEEE--SSTT-EEEEEES--SS--S-EEEEEEEEESS---SSS----EEEEEES--S--EEEEEEES-SEEEEEEE-PBPTT-TT----SB--EE--EEEEEEEEEESEEEEEEESSS-SEEES-EEEEEEEEE-TTT-EEEEEEE--HHHHH-----TTTSSEEEES-EEEEEEE--SSS--EEEEEESEEEEEEB--EEEES-EEEEEETT--EEESS-EEEES-EEEEESS---TTT-SSSEE-SS------PPPTTSSSS-TT-EEEE--SS-TTSSS-EEEEEESSS-EEEEEEETT-TTEEEEEEE-SS-SSTTPEEEEE--SSS-EEEESS-SS-EEE-TTS-EEEEETTTEEEESSTTT-EE--SSS--S-EE-SSEEEETTEEEESSSS--EES-SSS-B--B-BSS-S--/-------BTTTTB--B-HHHHHHHHHHHHHTT--EEE----SSPEEE-S-B-SS-TT--SSPPPB-TTS-B----EEE-SSTTTSEEEE--SSTT-EEEEEES--SS--S-EEEEEEEEESS---SSS----EEEEEES--S--EEEEEEES-SEEEEEEE-PBPTT-TT----SB--EE--EEEEEEEEEESEEEEEEESSS-SEEES-EEEEEEEEE-TTT-EEEEEEE--HHHHH-----TTTSSEEEES-EEEEEEE--SSS--EEEEEESEEEEEEB--EEEES-EEEEEETT--EEESS-EEEES-EEEEESS---TTT-SSSEE-SS------PPPTTSSSS-TT-EEEE--SS-TTSSS-EEEEEESSS-EEEEEEETT-TTEEEEEEE-SS-SSTTPEEEEE--SSS-EEEESS-SS-EEE-TTS-EEEEETTTEEEESSTTT-EE--SSS--S-EE-SSEEEETTEEEESSSS--EES-SSS-B--B-BSS-S--/-------BTTTTB--B-HHHHHHHHHHHHHTT--EEE----SSPEEE-S-B-SS-TT--SSPPPB-TTS-B----EEE-SSTTTSEEEE--SSTT-EEEEEES--SS--S-EEEEEEEEESS---SSS----EEEEEES--S--EEEEEEES-SEEEEEEE-PBPTT-TT----SB--EE--EEEEEEEEEESEEEEEEESSS-SEEES-EEEEEEEEE-TTT-EEEEEEE--HHHHH-----TTTSSEEEES-EEEEEEE--SSS--EEEEEESEEEEEEB--EEEES-EEEEEETT--EEESS-EEEES-EEEEESS---TTT-SSSEE-SS------PPPTTSSSS-TT-EEEE--SS-TTSSS-EEEEEESSS-EEEEEEETT-TTEEEEEEE-SS-SSTTPEEEEE--SSS-EEEESS-SS-EEE-TTS-EEEEETTTEEEESSTTT-EE--SSS--S-EE-SSEEEETTEEEESSSS--EES-SSS-B--B-BSS-S--

B-factor: mean 46.41, std 2.3, range [40.43, 53.52]

Radius of gyration: 38.72 Å; Cα contacts (8 Å, |Δi|>4): 5035; chains: 3; bounding box: 77×78×134 Å